Protein AF-0000000085920667 (afdb_homodimer)

Structure (mmCIF, N/CA/C/O backbone):
data_AF-0000000085920667-model_v1
#
loop_
_entity.id
_entity.type
_entity.pdbx_description
1 polymer 'hydroxymethylglutaryl-CoA lyase'
#
loop_
_atom_site.group_PDB
_atom_site.id
_atom_site.type_symbol
_atom_site.label_atom_id
_atom_site.label_alt_id
_atom_site.label_comp_id
_atom_site.label_asym_id
_atom_site.label_entity_id
_atom_site.label_seq_id
_atom_site.pdbx_PDB_ins_code
_atom_site.Cartn_x
_atom_site.Cartn_y
_atom_site.Cartn_z
_atom_site.occupancy
_atom_site.B_iso_or_equiv
_atom_site.auth_seq_id
_atom_site.auth_comp_id
_atom_site.auth_asym_id
_atom_site.auth_atom_id
_atom_site.pdbx_PDB_model_num
ATOM 1 N N . MET A 1 1 ? 26.188 7.297 61.906 1 23.31 1 MET A N 1
ATOM 2 C CA . MET A 1 1 ? 26.812 7.344 60.594 1 23.31 1 MET A CA 1
ATOM 3 C C . MET A 1 1 ? 26.078 6.457 59.594 1 23.31 1 MET A C 1
ATOM 5 O O . MET A 1 1 ? 26.141 5.23 59.688 1 23.31 1 MET A O 1
ATOM 9 N N . GLY A 1 2 ? 24.891 6.734 59.188 1 26.98 2 GLY A N 1
ATOM 10 C CA . GLY A 1 2 ? 23.703 6.074 58.656 1 26.98 2 GLY A CA 1
ATOM 11 C C . GLY A 1 2 ? 23.844 5.582 57.25 1 26.98 2 GLY A C 1
ATOM 12 O O . GLY A 1 2 ? 24.578 6.168 56.438 1 26.98 2 GLY A O 1
ATOM 13 N N . ASN A 1 3 ? 23.719 4.234 57.031 1 26.66 3 ASN A N 1
ATOM 14 C CA . ASN A 1 3 ? 23.844 3.318 55.906 1 26.66 3 ASN A CA 1
ATOM 15 C C . ASN A 1 3 ? 22.938 3.732 54.75 1 26.66 3 ASN A C 1
ATOM 17 O O . ASN A 1 3 ? 21.703 3.695 54.875 1 26.66 3 ASN A O 1
ATOM 21 N N . VAL A 1 4 ? 23.344 4.809 53.969 1 33.31 4 VAL A N 1
ATOM 22 C CA . VAL A 1 4 ? 22.719 5.297 52.75 1 33.31 4 VAL A CA 1
ATOM 23 C C . VAL A 1 4 ? 22.422 4.121 51.812 1 33.31 4 VAL A C 1
ATOM 25 O O . VAL A 1 4 ? 23.328 3.354 51.469 1 33.31 4 VAL A O 1
ATOM 28 N N . SER A 1 5 ? 21.203 3.639 51.844 1 29.56 5 SER A N 1
ATOM 29 C CA . SER A 1 5 ? 20.625 2.416 51.281 1 29.56 5 SER A CA 1
ATOM 30 C C . SER A 1 5 ? 20.953 2.277 49.812 1 29.56 5 SER A C 1
ATOM 32 O O . SER A 1 5 ? 21.219 3.273 49.125 1 29.56 5 SER A O 1
ATOM 34 N N . THR A 1 6 ? 21.234 1.063 49.312 1 29.53 6 THR A N 1
ATOM 35 C CA . THR A 1 6 ? 21.703 0.462 48.094 1 29.53 6 THR A CA 1
ATOM 36 C C . THR A 1 6 ? 20.859 0.938 46.906 1 29.53 6 THR A C 1
ATOM 38 O O . THR A 1 6 ? 21.297 0.836 45.75 1 29.53 6 THR A O 1
ATOM 41 N N . ALA A 1 7 ? 19.594 1.247 47.125 1 31.23 7 ALA A N 1
ATOM 42 C CA . ALA A 1 7 ? 18.719 1.655 46 1 31.23 7 ALA A CA 1
ATOM 43 C C . ALA A 1 7 ? 19.203 2.967 45.406 1 31.23 7 ALA A C 1
ATOM 45 O O . ALA A 1 7 ? 19.062 3.18 44.188 1 31.23 7 ALA A O 1
ATOM 46 N N . VAL A 1 8 ? 19.625 3.963 46.188 1 28.61 8 VAL A N 1
ATOM 47 C CA . VAL A 1 8 ? 20.141 5.25 45.75 1 28.61 8 VAL A CA 1
ATOM 48 C C . VAL A 1 8 ? 21.422 5.043 44.938 1 28.61 8 VAL A C 1
ATOM 50 O O . VAL A 1 8 ? 21.812 5.914 44.156 1 28.61 8 VAL A O 1
ATOM 53 N N . LYS A 1 9 ? 22.109 3.922 45.25 1 32.66 9 LYS A N 1
ATOM 54 C CA . LYS A 1 9 ? 23.359 3.682 44.531 1 32.66 9 LYS A CA 1
ATOM 55 C C . LYS A 1 9 ? 23.094 3.246 43.094 1 32.66 9 LYS A C 1
ATOM 57 O O . LYS A 1 9 ? 23.859 3.574 42.188 1 32.66 9 LYS A O 1
ATOM 62 N N . HIS A 1 10 ? 22.031 2.459 42.938 1 31.03 10 HIS A N 1
ATOM 63 C CA . HIS A 1 10 ? 21.75 1.926 41.625 1 31.03 10 HIS A CA 1
ATOM 64 C C . HIS A 1 10 ? 21.203 3.006 40.688 1 31.03 10 HIS A C 1
ATOM 66 O O . HIS A 1 10 ? 21.406 2.955 39.469 1 31.03 10 HIS A O 1
ATOM 72 N N . CYS A 1 11 ? 20.344 3.951 41.125 1 35.03 11 CYS A N 1
ATOM 73 C CA . CYS A 1 11 ? 19.828 5.062 40.344 1 35.03 11 CYS A CA 1
ATOM 74 C C . CYS A 1 11 ? 20.953 5.988 39.906 1 35.03 11 CYS A C 1
ATOM 76 O O . CYS A 1 11 ? 20.875 6.625 38.844 1 35.03 11 CYS A O 1
ATOM 78 N N . LEU A 1 12 ? 21.922 6.309 40.812 1 37.09 12 LEU A N 1
ATOM 79 C CA . LEU A 1 12 ? 23.062 7.164 40.5 1 37.09 12 LEU A CA 1
ATOM 80 C C . LEU A 1 12 ? 23.938 6.547 39.438 1 37.09 12 LEU A C 1
ATOM 82 O O . LEU A 1 12 ? 24.516 7.266 38.625 1 37.09 12 LEU A O 1
ATOM 86 N N . ASN A 1 13 ? 24.078 5.121 39.469 1 36 13 ASN A N 1
ATOM 87 C CA . ASN A 1 13 ? 24.906 4.414 38.5 1 36 13 ASN A CA 1
ATOM 88 C C . ASN A 1 13 ? 24.281 4.441 37.125 1 36 13 ASN A C 1
ATOM 90 O O . ASN A 1 13 ? 24.984 4.273 36.125 1 36 13 ASN A O 1
ATOM 94 N N . TYR A 1 14 ? 23.031 4.492 37.031 1 37.66 14 TYR A N 1
ATOM 95 C CA . TYR A 1 14 ? 22.438 4.555 35.719 1 37.66 14 TYR A CA 1
ATOM 96 C C . TYR A 1 14 ? 22.688 5.91 35.062 1 37.66 14 TYR A C 1
ATOM 98 O O . TYR A 1 14 ? 23.047 5.988 33.875 1 37.66 14 TYR A O 1
ATOM 106 N N . GLU A 1 15 ? 22.594 7.047 35.719 1 40.5 15 GLU A N 1
ATOM 107 C CA . GLU A 1 15 ? 22.891 8.375 35.219 1 40.5 15 GLU A CA 1
ATOM 108 C C . GLU A 1 15 ? 24.391 8.523 34.906 1 40.5 15 GLU A C 1
ATOM 110 O O . GLU A 1 15 ? 24.781 9.109 33.906 1 40.5 15 GLU A O 1
ATOM 115 N N . THR A 1 16 ? 25.25 8.109 35.812 1 40.53 16 THR A N 1
ATOM 116 C CA . THR A 1 16 ? 26.703 8.102 35.562 1 40.53 16 THR A CA 1
ATOM 117 C C . THR A 1 16 ? 27.062 7.137 34.438 1 40.53 16 THR A C 1
ATOM 119 O O . THR A 1 16 ? 27.953 7.414 33.656 1 40.53 16 THR A O 1
ATOM 122 N N . PHE A 1 17 ? 26.391 5.977 34.375 1 39.72 17 PHE A N 1
ATOM 123 C CA . PHE A 1 17 ? 26.609 5.082 33.219 1 39.72 17 PHE A CA 1
ATOM 124 C C . PHE A 1 17 ? 26.172 5.742 31.938 1 39.72 17 PHE A C 1
ATOM 126 O O . PHE A 1 17 ? 26.891 5.695 30.938 1 39.72 17 PHE A O 1
ATOM 133 N N . LEU A 1 18 ? 25.125 6.434 31.844 1 45.25 18 LEU A N 1
ATOM 134 C CA . LEU A 1 18 ? 24.734 7.152 30.641 1 45.25 18 LEU A CA 1
ATOM 135 C C . LEU A 1 18 ? 25.672 8.328 30.375 1 45.25 18 LEU A C 1
ATOM 137 O O . LEU A 1 18 ? 25.891 8.711 29.219 1 45.25 18 LEU A O 1
ATOM 141 N N . ARG A 1 19 ? 26.188 9.078 31.297 1 45.56 19 ARG A N 1
ATOM 142 C CA . ARG A 1 19 ? 27.219 10.094 31.156 1 45.56 19 ARG A CA 1
ATOM 143 C C . ARG A 1 19 ? 28.531 9.477 30.656 1 45.56 19 ARG A C 1
ATOM 145 O O . ARG A 1 19 ? 29.234 10.07 29.828 1 45.56 19 ARG A O 1
ATOM 152 N N . ASP A 1 20 ? 29.062 8.305 31.234 1 45.78 20 ASP A N 1
ATOM 153 C CA . ASP A 1 20 ? 30.328 7.676 30.859 1 45.78 20 ASP A CA 1
ATOM 154 C C . ASP A 1 20 ? 30.188 6.887 29.562 1 45.78 20 ASP A C 1
ATOM 156 O O . ASP A 1 20 ? 31.188 6.582 28.906 1 45.78 20 ASP A O 1
ATOM 160 N N . TYR A 1 21 ? 29.031 6.289 29.281 1 39.69 21 TYR A N 1
ATOM 161 C CA . TYR A 1 21 ? 28.812 5.582 28.016 1 39.69 21 TYR A CA 1
ATOM 162 C C . TYR A 1 21 ? 27.641 6.164 27.25 1 39.69 21 TYR A C 1
ATOM 164 O O . TYR A 1 21 ? 26.562 5.555 27.188 1 39.69 21 TYR A O 1
ATOM 172 N N . PRO A 1 22 ? 27.812 7.438 26.891 1 41.84 22 PRO A N 1
ATOM 173 C CA . PRO A 1 22 ? 26.719 8.172 26.234 1 41.84 22 PRO A CA 1
ATOM 174 C C . PRO A 1 22 ? 26.188 7.457 24.984 1 41.84 22 PRO A C 1
ATOM 176 O O . PRO A 1 22 ? 25.094 7.766 24.516 1 41.84 22 PRO A O 1
ATOM 179 N N . TRP A 1 23 ? 27.109 6.613 24.609 1 40.72 23 TRP A N 1
ATOM 180 C CA . TRP A 1 23 ? 26.734 5.867 23.406 1 40.72 23 TRP A CA 1
ATOM 181 C C . TRP A 1 23 ? 25.766 4.742 23.75 1 40.72 23 TRP A C 1
ATOM 183 O O . TRP A 1 23 ? 25.219 4.09 22.859 1 40.72 23 TRP A O 1
ATOM 193 N N . PHE A 1 24 ? 25.562 4.383 24.984 1 44.12 24 PHE A N 1
ATOM 194 C CA . PHE A 1 24 ? 24.797 3.219 25.406 1 44.12 24 PHE A CA 1
ATOM 195 C C . PHE A 1 24 ? 23.312 3.404 25.078 1 44.12 24 PHE A C 1
ATOM 197 O O . PHE A 1 24 ? 22.656 2.48 24.609 1 44.12 24 PHE A O 1
ATOM 204 N N . PRO A 1 25 ? 22.828 4.527 25.297 1 42.41 25 PRO A N 1
ATOM 205 C CA . PRO A 1 25 ? 21.438 4.617 24.828 1 42.41 25 PRO A CA 1
ATOM 206 C C . PRO A 1 25 ? 21.312 4.328 23.344 1 42.41 25 PRO A C 1
ATOM 208 O O . PRO A 1 25 ? 20.312 3.73 22.906 1 42.41 25 PRO A O 1
ATOM 211 N N . ARG A 1 26 ? 22.234 4.797 22.609 1 41.94 26 ARG A N 1
ATOM 212 C CA . ARG A 1 26 ? 22.281 4.438 21.203 1 41.94 26 ARG A CA 1
ATOM 213 C C . ARG A 1 26 ? 22.391 2.926 21.031 1 41.94 26 ARG A C 1
ATOM 215 O O . ARG A 1 26 ? 21.734 2.348 20.156 1 41.94 26 ARG A O 1
ATOM 222 N N . LEU A 1 27 ? 23.188 2.348 21.766 1 41.34 27 LEU A N 1
ATOM 223 C CA . LEU A 1 27 ? 23.344 0.899 21.703 1 41.34 27 LEU A CA 1
ATOM 224 C C . LEU A 1 27 ? 22.062 0.197 22.141 1 41.34 27 LEU A C 1
ATOM 226 O O . LEU A 1 27 ? 21.641 -0.786 21.531 1 41.34 27 LEU A O 1
ATOM 230 N N . LEU A 1 28 ? 21.5 0.63 23.203 1 42.16 28 LEU A N 1
ATOM 231 C CA . LEU A 1 28 ? 20.234 0.051 23.625 1 42.16 28 LEU A CA 1
ATOM 232 C C . LEU A 1 28 ? 19.141 0.325 22.594 1 42.16 28 LEU A C 1
ATOM 234 O O . LEU A 1 28 ? 18.281 -0.525 22.344 1 42.16 28 LEU A O 1
ATOM 238 N N . TRP A 1 29 ? 19.109 1.577 22.141 1 39 29 TRP A N 1
ATOM 239 C CA . TRP A 1 29 ? 18.219 1.896 21.016 1 39 29 TRP A CA 1
ATOM 240 C C . TRP A 1 29 ? 18.547 1.023 19.812 1 39 29 TRP A C 1
ATOM 242 O O . TRP A 1 29 ? 17.641 0.538 19.125 1 39 29 TRP A O 1
ATOM 252 N N . GLU A 1 30 ? 19.75 0.878 19.516 1 41.97 30 GLU A N 1
ATOM 253 C CA . GLU A 1 30 ? 20.156 -0.061 18.484 1 41.97 30 GLU A CA 1
ATOM 254 C C . GLU A 1 30 ? 19.672 -1.474 18.781 1 41.97 30 GLU A C 1
ATOM 256 O O . GLU A 1 30 ? 19.25 -2.203 17.891 1 41.97 30 GLU A O 1
ATOM 261 N N . GLU A 1 31 ? 19.812 -1.823 19.969 1 40.16 31 GLU A N 1
ATOM 262 C CA . GLU A 1 31 ? 19.297 -3.127 20.375 1 40.16 31 GLU A CA 1
ATOM 263 C C . GLU A 1 31 ? 17.766 -3.148 20.328 1 40.16 31 GLU A C 1
ATOM 265 O O . GLU A 1 31 ? 17.156 -4.148 19.938 1 40.16 31 GLU A O 1
ATOM 270 N N . LYS A 1 32 ? 17.156 -2.111 20.781 1 38.75 32 LYS A N 1
ATOM 271 C CA . LYS A 1 32 ? 15.703 -2.008 20.734 1 38.75 32 LYS A CA 1
ATOM 272 C C . LYS A 1 32 ? 15.219 -1.739 19.312 1 38.75 32 LYS A C 1
ATOM 274 O O . LYS A 1 32 ? 14.133 -2.184 18.922 1 38.75 32 LYS A O 1
ATOM 279 N N . CYS A 1 33 ? 15.688 -0.688 18.578 1 41.44 33 CYS A N 1
ATOM 280 C CA . CYS A 1 33 ? 15.43 -0.565 17.156 1 41.44 33 CYS A CA 1
ATOM 281 C C . CYS A 1 33 ? 15.742 -1.867 16.422 1 41.44 33 CYS A C 1
ATOM 283 O O . CYS A 1 33 ? 15.5 -1.988 15.227 1 41.44 33 CYS A O 1
ATOM 285 N N . SER A 1 34 ? 16.578 -2.629 16.891 1 42.53 34 SER A N 1
ATOM 286 C CA . SER A 1 34 ? 16.891 -3.979 16.422 1 42.53 34 SER A CA 1
ATOM 287 C C . SER A 1 34 ? 15.625 -4.824 16.312 1 42.53 34 SER A C 1
ATOM 289 O O . SER A 1 34 ? 15.672 -5.973 15.867 1 42.53 34 SER A O 1
ATOM 291 N N . GLU A 1 35 ? 14.586 -4.336 16.844 1 51.25 35 GLU A N 1
ATOM 292 C CA . GLU A 1 35 ? 13.484 -5.289 16.984 1 51.25 35 GLU A CA 1
ATOM 293 C C . GLU A 1 35 ? 12.617 -5.336 15.734 1 51.25 35 GLU A C 1
ATOM 295 O O . GLU A 1 35 ? 11.461 -5.754 15.789 1 51.25 35 GLU A O 1
ATOM 300 N N . LEU A 1 36 ? 13.031 -4.535 14.719 1 58.34 36 LEU A N 1
ATOM 301 C CA . LEU A 1 36 ? 12.211 -4.867 13.562 1 58.34 36 LEU A CA 1
ATOM 302 C C . LEU A 1 36 ? 12.352 -6.34 13.188 1 58.34 36 LEU A C 1
ATOM 304 O O . LEU A 1 36 ? 13.43 -6.918 13.352 1 58.34 36 LEU A O 1
ATOM 308 N N . PRO A 1 37 ? 11.195 -6.852 13.008 1 66 37 PRO A N 1
ATOM 309 C CA . PRO A 1 37 ? 11.258 -8.266 12.633 1 66 37 PRO A CA 1
ATOM 310 C C . PRO A 1 37 ? 12.273 -8.539 11.523 1 66 37 PRO A C 1
ATOM 312 O O . PRO A 1 37 ? 12.539 -7.664 10.703 1 66 37 PRO A O 1
ATOM 315 N N . LYS A 1 38 ? 12.938 -9.547 11.719 1 81.44 38 LYS A N 1
ATOM 316 C CA . LYS A 1 38 ? 13.891 -9.977 10.703 1 81.44 38 LYS A CA 1
ATOM 317 C C . LYS A 1 38 ? 13.203 -10.242 9.367 1 81.44 38 LYS A C 1
ATOM 319 O O . LYS A 1 38 ? 12.164 -10.906 9.328 1 81.44 38 LYS A O 1
ATOM 324 N N . LEU A 1 39 ? 13.57 -9.578 8.336 1 92.44 39 LEU A N 1
ATOM 325 C CA . LEU A 1 39 ? 13.07 -9.734 6.973 1 92.44 39 LEU A CA 1
ATOM 326 C C . LEU A 1 39 ? 13.906 -10.766 6.211 1 92.44 39 LEU A C 1
ATOM 328 O O . LEU A 1 39 ? 15.086 -10.953 6.512 1 92.44 39 LEU A O 1
ATOM 332 N N . PRO A 1 40 ? 13.281 -11.539 5.293 1 95.75 40 PRO A N 1
ATOM 333 C CA . PRO A 1 40 ? 14.062 -12.445 4.457 1 95.75 40 PRO A CA 1
ATOM 334 C C . PRO A 1 40 ? 15.117 -11.719 3.621 1 95.75 40 PRO A C 1
ATOM 336 O O . PRO A 1 40 ? 14.898 -10.578 3.201 1 95.75 40 PRO A O 1
ATOM 339 N N . ASN A 1 41 ? 16.219 -12.43 3.371 1 94.69 41 ASN A N 1
ATOM 340 C CA . ASN A 1 41 ? 17.266 -11.867 2.535 1 94.69 41 ASN A CA 1
ATOM 341 C C . ASN A 1 41 ? 16.891 -11.891 1.058 1 94.69 41 ASN A C 1
ATOM 343 O O . ASN A 1 41 ? 17.344 -11.055 0.279 1 94.69 41 ASN A O 1
ATOM 347 N N . CYS A 1 42 ? 16.094 -12.914 0.76 1 97.62 42 CYS A N 1
ATOM 348 C CA . CYS A 1 42 ? 15.656 -13.102 -0.617 1 97.62 42 CYS A CA 1
ATOM 349 C C . CYS A 1 42 ? 14.172 -13.422 -0.672 1 97.62 42 CYS A C 1
ATOM 351 O O . CYS A 1 42 ? 13.648 -14.133 0.192 1 97.62 42 CYS A O 1
ATOM 353 N N . VAL A 1 43 ? 13.516 -12.875 -1.639 1 98.69 43 VAL A N 1
ATOM 354 C CA . VAL A 1 43 ? 12.102 -13.164 -1.858 1 98.69 43 VAL A CA 1
ATOM 355 C C . VAL A 1 43 ? 11.891 -13.664 -3.287 1 98.69 43 VAL A C 1
ATOM 357 O O . VAL A 1 43 ? 12.383 -13.055 -4.242 1 98.69 43 VAL A O 1
ATOM 360 N N . LYS A 1 44 ? 11.25 -14.797 -3.414 1 98.81 44 LYS A N 1
ATOM 361 C CA . LYS A 1 44 ? 10.859 -15.352 -4.707 1 98.81 44 LYS A CA 1
ATOM 362 C C . LYS A 1 44 ? 9.531 -14.766 -5.18 1 98.81 44 LYS A C 1
ATOM 364 O O . LYS A 1 44 ? 8.531 -14.844 -4.473 1 98.81 44 LYS A O 1
ATOM 369 N N . ILE A 1 45 ? 9.562 -14.219 -6.367 1 98.81 45 ILE A N 1
ATOM 370 C CA . ILE A 1 45 ? 8.344 -13.68 -6.957 1 98.81 45 ILE A CA 1
ATOM 371 C C . ILE A 1 45 ? 7.738 -14.695 -7.918 1 98.81 45 ILE A C 1
ATOM 373 O O . ILE A 1 45 ? 8.43 -15.211 -8.805 1 98.81 45 ILE A O 1
ATOM 377 N N . VAL A 1 46 ? 6.508 -15.031 -7.684 1 98.94 46 VAL A N 1
ATOM 378 C CA . VAL A 1 46 ? 5.738 -15.852 -8.617 1 98.94 46 VAL A CA 1
ATOM 379 C C . VAL A 1 46 ? 4.824 -14.953 -9.453 1 98.94 46 VAL A C 1
ATOM 381 O O . VAL A 1 46 ? 3.875 -14.367 -8.93 1 98.94 46 VAL A O 1
ATOM 384 N N . GLU A 1 47 ? 5.145 -14.852 -10.727 1 98.88 47 GLU A N 1
ATOM 385 C CA . GLU A 1 47 ? 4.359 -14.023 -11.641 1 98.88 47 GLU A CA 1
ATOM 386 C C . GLU A 1 47 ? 3.121 -14.766 -12.133 1 98.88 47 GLU A C 1
ATOM 388 O O . GLU A 1 47 ? 3.232 -15.805 -12.789 1 98.88 47 GLU A O 1
ATOM 393 N N . VAL A 1 48 ? 1.957 -14.164 -11.852 1 98.69 48 VAL A N 1
ATOM 394 C CA . VAL A 1 48 ? 0.735 -14.891 -12.18 1 98.69 48 VAL A CA 1
ATOM 395 C C . VAL A 1 48 ? -0.049 -14.133 -13.242 1 98.69 48 VAL A C 1
ATOM 397 O O . VAL A 1 48 ? -1.153 -14.539 -13.617 1 98.69 48 VAL A O 1
ATOM 400 N N . GLY A 1 49 ? 0.476 -13.102 -13.82 1 98.12 49 GLY A N 1
ATOM 401 C CA . GLY A 1 49 ? -0.185 -12.234 -14.773 1 98.12 49 GLY A CA 1
ATOM 402 C C . GLY A 1 49 ? -0.751 -12.977 -15.969 1 98.12 49 GLY A C 1
ATOM 403 O O . GLY A 1 49 ? -1.938 -12.852 -16.281 1 98.12 49 GLY A O 1
ATOM 404 N N . PRO A 1 50 ? 0.032 -13.812 -16.625 1 98.56 50 PRO A N 1
ATOM 405 C CA . PRO A 1 50 ? -0.445 -14.484 -17.828 1 98.56 50 PRO A CA 1
ATOM 406 C C . PRO A 1 50 ? -1.629 -15.414 -17.562 1 98.56 50 PRO A C 1
ATOM 408 O O . PRO A 1 50 ? -2.533 -15.516 -18.391 1 98.56 50 PRO A O 1
ATOM 411 N N . ARG A 1 51 ? -1.618 -16.016 -16.453 1 97.56 51 ARG A N 1
ATOM 412 C CA . ARG A 1 51 ? -2.713 -16.922 -16.141 1 97.56 51 ARG A CA 1
ATOM 413 C C . ARG A 1 51 ? -3.803 -16.219 -15.344 1 97.56 51 ARG A C 1
ATOM 415 O O . ARG A 1 51 ? -4.875 -15.922 -15.875 1 97.56 51 ARG A O 1
ATOM 422 N N . ASP A 1 52 ? -3.535 -15.836 -14.125 1 95.75 52 ASP A N 1
ATOM 423 C CA . ASP A 1 52 ? -4.508 -15.25 -13.211 1 95.75 52 ASP A CA 1
ATOM 424 C C . ASP A 1 52 ? -4.883 -13.836 -13.648 1 95.75 52 ASP A C 1
ATOM 426 O O . ASP A 1 52 ? -6.059 -13.461 -13.625 1 95.75 52 ASP A O 1
ATOM 430 N N . GLY A 1 53 ? -3.912 -13.086 -14.023 1 96.25 53 GLY A N 1
ATOM 431 C CA . GLY A 1 53 ? -4.133 -11.703 -14.422 1 96.25 53 GLY A CA 1
ATOM 432 C C . GLY A 1 53 ? -5.008 -11.578 -15.656 1 96.25 53 GLY A C 1
ATOM 433 O O . GLY A 1 53 ? -5.867 -10.695 -15.719 1 96.25 53 GLY A O 1
ATOM 434 N N . LEU A 1 54 ? -4.809 -12.422 -16.609 1 96.12 54 LEU A N 1
ATOM 435 C CA . LEU A 1 54 ? -5.516 -12.305 -17.891 1 96.12 54 LEU A CA 1
ATOM 436 C C . LEU A 1 54 ? -6.836 -13.07 -17.844 1 96.12 54 LEU A C 1
ATOM 438 O O . LEU A 1 54 ? -7.68 -12.898 -18.719 1 96.12 54 LEU A O 1
ATOM 442 N N . GLN A 1 55 ? -7.062 -13.82 -16.828 1 92.25 55 GLN A N 1
ATOM 443 C CA . GLN A 1 55 ? -8.188 -14.75 -16.766 1 92.25 55 GLN A CA 1
ATOM 444 C C . GLN A 1 55 ? -9.516 -14.016 -16.875 1 92.25 55 GLN A C 1
ATOM 446 O O . GLN A 1 55 ? -10.438 -14.484 -17.562 1 92.25 55 GLN A O 1
ATOM 451 N N . ASN A 1 56 ? -9.609 -12.859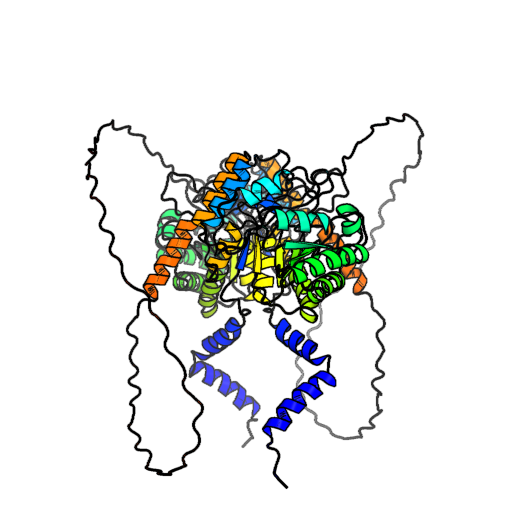 -16.281 1 84.81 56 ASN A N 1
ATOM 452 C CA . ASN A 1 56 ? -10.898 -12.188 -16.172 1 84.81 56 ASN A CA 1
ATOM 453 C C . ASN A 1 56 ? -11.016 -11.031 -17.172 1 84.81 56 ASN A C 1
ATOM 455 O O . ASN A 1 56 ? -11.922 -10.203 -17.062 1 84.81 56 ASN A O 1
ATOM 459 N N . GLU A 1 57 ? -10.117 -11.008 -18.094 1 89.06 57 GLU A N 1
ATOM 460 C CA . GLU A 1 57 ? -10.25 -9.992 -19.141 1 89.06 57 GLU A CA 1
ATOM 461 C C . GLU A 1 57 ? -11.5 -10.227 -19.984 1 89.06 57 GLU A C 1
ATOM 463 O O . GLU A 1 57 ? -11.828 -11.359 -20.328 1 89.06 57 GLU A O 1
ATOM 468 N N . LYS A 1 58 ? -12.195 -9.195 -20.281 1 84.38 58 LYS A N 1
ATOM 469 C CA . LYS A 1 58 ? -13.461 -9.289 -20.984 1 84.38 58 LYS A CA 1
ATOM 470 C C . LYS A 1 58 ? -13.25 -9.734 -22.438 1 84.38 58 LYS A C 1
ATOM 472 O O . LYS A 1 58 ? -13.984 -10.586 -22.938 1 84.38 58 LYS A O 1
ATOM 477 N N . GLU A 1 59 ? -12.312 -9.102 -23.078 1 91.31 59 GLU A N 1
ATOM 478 C CA . GLU A 1 59 ? -12.008 -9.484 -24.453 1 91.31 59 GLU A CA 1
ATOM 479 C C . GLU A 1 59 ? -10.977 -10.602 -24.5 1 91.31 59 GLU A C 1
ATOM 481 O O . GLU A 1 59 ? -10.055 -10.641 -23.672 1 91.31 59 GLU A O 1
ATOM 486 N N . ILE A 1 60 ? -11.148 -11.508 -25.453 1 95.56 60 ILE A N 1
ATOM 487 C CA . ILE A 1 60 ? -10.172 -12.578 -25.625 1 95.56 60 ILE A CA 1
ATOM 488 C C . ILE A 1 60 ? -8.836 -12 -26.078 1 95.56 60 ILE A C 1
ATOM 490 O O . ILE A 1 60 ? -8.766 -11.312 -27.109 1 95.56 60 ILE A O 1
ATOM 494 N N . VAL A 1 61 ? -7.863 -12.211 -25.328 1 97.56 61 VAL A N 1
ATOM 495 C CA . VAL A 1 61 ? -6.508 -11.789 -25.672 1 97.56 61 VAL A CA 1
ATOM 496 C C . VAL A 1 61 ? -5.906 -12.758 -26.688 1 97.56 61 VAL A C 1
ATOM 498 O O . VAL A 1 61 ? -5.926 -13.977 -26.484 1 97.56 61 VAL A O 1
ATOM 501 N N . PRO A 1 62 ? -5.375 -12.266 -27.797 1 98.12 62 PRO A N 1
ATOM 502 C CA . PRO A 1 62 ? -4.793 -13.156 -28.797 1 98.12 62 PRO A CA 1
ATOM 503 C C . PRO A 1 62 ? -3.666 -14.023 -28.25 1 98.12 62 PRO A C 1
ATOM 505 O O . PRO A 1 62 ? -2.879 -13.562 -27.422 1 98.12 62 PRO A O 1
ATOM 508 N N . THR A 1 63 ? -3.598 -15.258 -28.75 1 98.44 63 THR A N 1
ATOM 509 C CA . THR A 1 63 ? -2.604 -16.234 -28.328 1 98.44 63 THR A CA 1
ATOM 510 C C . THR A 1 63 ? -1.194 -15.664 -28.438 1 98.44 63 THR A C 1
ATOM 512 O O . THR A 1 63 ? -0.384 -15.812 -27.516 1 98.44 63 THR A O 1
ATOM 515 N N . GLU A 1 64 ? -0.936 -14.938 -29.5 1 98.56 64 GLU A N 1
ATOM 516 C CA . GLU A 1 64 ? 0.394 -14.391 -29.75 1 98.56 64 GLU A CA 1
ATOM 517 C C . GLU A 1 64 ? 0.762 -13.328 -28.703 1 98.56 64 GLU A C 1
ATOM 519 O O . GLU A 1 64 ? 1.932 -13.188 -28.344 1 98.56 64 GLU A O 1
ATOM 524 N N . VAL A 1 65 ? -0.22 -12.594 -28.266 1 98.69 65 VAL A N 1
ATOM 525 C CA . VAL A 1 65 ? -0.001 -11.578 -27.25 1 98.69 65 VAL A CA 1
ATOM 526 C C . VAL A 1 65 ? 0.351 -12.234 -25.922 1 98.69 65 VAL A C 1
ATOM 528 O O . VAL A 1 65 ? 1.267 -11.789 -25.219 1 98.69 65 VAL A O 1
ATOM 531 N N . LYS A 1 66 ? -0.351 -13.289 -25.609 1 98.69 66 LYS A N 1
ATOM 532 C CA . LYS A 1 66 ? -0.058 -14.031 -24.375 1 98.69 66 LYS A CA 1
ATOM 533 C C . LYS A 1 66 ? 1.354 -14.609 -24.406 1 98.69 66 LYS A C 1
ATOM 535 O O . LYS A 1 66 ? 2.096 -14.508 -23.438 1 98.69 66 LYS A O 1
ATOM 540 N N . ILE A 1 67 ? 1.706 -15.219 -25.516 1 98.81 67 ILE A N 1
ATOM 541 C CA . ILE A 1 67 ? 3.023 -15.828 -25.688 1 98.81 67 ILE A CA 1
ATOM 542 C C . ILE A 1 67 ? 4.102 -14.75 -25.547 1 98.81 67 ILE A C 1
ATOM 544 O O . ILE A 1 67 ? 5.086 -14.938 -24.828 1 98.81 67 ILE A O 1
ATOM 548 N N . GLN A 1 68 ? 3.871 -13.617 -26.188 1 98.81 68 GLN A N 1
ATOM 549 C CA . GLN A 1 68 ? 4.844 -12.531 -26.141 1 98.81 68 GLN A CA 1
ATOM 550 C C . GLN A 1 68 ? 5 -11.992 -24.719 1 98.81 68 GLN A C 1
ATOM 552 O O . GLN A 1 68 ? 6.109 -11.68 -24.297 1 98.81 68 GLN A O 1
ATOM 557 N N . LEU A 1 69 ? 3.904 -11.875 -24 1 98.81 69 LEU A N 1
ATOM 558 C CA . LEU A 1 69 ? 3.961 -11.438 -22.609 1 98.81 69 LEU A CA 1
ATOM 559 C C . LEU A 1 69 ? 4.836 -12.367 -21.781 1 98.81 69 LEU A C 1
ATOM 561 O O . LEU A 1 69 ? 5.723 -11.906 -21.062 1 98.81 69 LEU A O 1
ATOM 565 N N . ILE A 1 70 ? 4.629 -13.648 -21.922 1 98.88 70 ILE A N 1
ATOM 566 C CA . ILE A 1 70 ? 5.371 -14.641 -21.141 1 98.88 70 ILE A CA 1
ATOM 567 C C . ILE A 1 70 ? 6.844 -14.602 -21.531 1 98.88 70 ILE A C 1
ATOM 569 O O . ILE A 1 70 ? 7.727 -14.68 -20.672 1 98.88 70 ILE A O 1
ATOM 573 N N . ASP A 1 71 ? 7.074 -14.453 -22.812 1 98.88 71 ASP A N 1
ATOM 574 C CA . ASP A 1 71 ? 8.453 -14.383 -23.297 1 98.88 71 ASP A CA 1
ATOM 575 C C . ASP A 1 71 ? 9.156 -13.148 -22.734 1 98.88 71 ASP A C 1
ATOM 577 O O . ASP A 1 71 ? 10.328 -13.219 -22.344 1 98.88 71 ASP A O 1
ATOM 581 N N . MET A 1 72 ? 8.477 -12.031 -22.734 1 98.75 72 MET A N 1
ATOM 582 C CA . MET A 1 72 ? 9.055 -10.812 -22.172 1 98.75 72 MET A CA 1
ATOM 583 C C . MET A 1 72 ? 9.328 -10.977 -20.688 1 98.75 72 MET A C 1
ATOM 585 O O . MET A 1 72 ? 10.406 -10.617 -20.203 1 98.75 72 MET A O 1
ATOM 589 N N . LEU A 1 73 ? 8.422 -11.555 -19.984 1 98.88 73 LEU A N 1
ATOM 590 C CA . LEU A 1 73 ? 8.578 -11.781 -18.562 1 98.88 73 LEU A CA 1
ATOM 591 C C . LEU A 1 73 ? 9.727 -12.75 -18.281 1 98.88 73 LEU A C 1
ATOM 593 O O . LEU A 1 73 ? 10.414 -12.633 -17.266 1 98.88 73 LEU A O 1
ATOM 597 N N . SER A 1 74 ? 9.961 -13.656 -19.188 1 98.81 74 SER A N 1
ATOM 598 C CA . SER A 1 74 ? 11.031 -14.648 -19.031 1 98.81 74 SER A CA 1
ATOM 599 C C . SER A 1 74 ? 12.398 -13.992 -19.125 1 98.81 74 SER A C 1
ATOM 601 O O . SER A 1 74 ? 13.414 -14.602 -18.766 1 98.81 74 SER A O 1
ATOM 603 N N . GLN A 1 75 ? 12.445 -12.766 -19.531 1 98.31 75 GLN A N 1
ATOM 604 C CA . GLN A 1 75 ? 13.711 -12.055 -19.656 1 98.31 75 GLN A CA 1
ATOM 605 C C . GLN A 1 75 ? 13.953 -11.125 -18.469 1 98.31 75 GLN A C 1
ATOM 607 O O . GLN A 1 75 ? 14.93 -10.375 -18.453 1 98.31 75 GLN A O 1
ATOM 612 N N . THR A 1 76 ? 13.125 -11.188 -17.469 1 98.38 76 THR A N 1
ATOM 613 C CA . THR A 1 76 ? 13.164 -10.195 -16.406 1 98.38 76 THR A CA 1
ATOM 614 C C . THR A 1 76 ? 13.961 -10.719 -15.219 1 98.38 76 THR A C 1
ATOM 616 O O . THR A 1 76 ? 14.336 -9.945 -14.328 1 98.38 76 THR A O 1
ATOM 619 N N . GLY A 1 77 ? 14.203 -11.977 -15.078 1 98.38 77 GLY A N 1
ATOM 620 C CA . GLY A 1 77 ? 14.836 -12.594 -13.922 1 98.38 77 GLY A CA 1
ATOM 621 C C . GLY A 1 77 ? 13.852 -13.312 -13.016 1 98.38 77 GLY A C 1
ATOM 622 O O . GLY A 1 77 ? 14.25 -13.93 -12.023 1 98.38 77 GLY A O 1
ATOM 623 N N . LEU A 1 78 ? 12.586 -13.328 -13.391 1 98.81 78 LEU A N 1
ATOM 624 C CA . LEU A 1 78 ? 11.57 -14.07 -12.648 1 98.81 78 LEU A CA 1
ATOM 625 C C . LEU A 1 78 ? 11.875 -15.562 -12.641 1 98.81 78 LEU A C 1
ATOM 627 O O . LEU A 1 78 ? 12.164 -16.141 -13.688 1 98.81 78 LEU A O 1
ATOM 631 N N . PRO A 1 79 ? 11.797 -16.156 -11.508 1 98.69 79 PRO A N 1
ATOM 632 C CA . PRO A 1 79 ? 12.086 -17.578 -11.453 1 98.69 79 PRO A CA 1
ATOM 633 C C . PRO A 1 79 ? 10.867 -18.438 -11.781 1 98.69 79 PRO A C 1
ATOM 635 O O . PRO A 1 79 ? 11 -19.625 -12.094 1 98.69 79 PRO A O 1
ATOM 638 N N . VAL A 1 80 ? 9.68 -17.906 -11.633 1 98.88 80 VAL A N 1
ATOM 639 C CA . VAL A 1 80 ? 8.438 -18.641 -11.859 1 98.88 80 VAL A CA 1
ATOM 640 C C . VAL A 1 80 ? 7.43 -17.75 -12.578 1 98.88 80 VAL A C 1
ATOM 642 O O . VAL A 1 80 ? 7.184 -16.609 -12.164 1 98.88 80 VAL A O 1
ATOM 645 N N . ILE A 1 81 ? 6.852 -18.219 -13.648 1 98.88 81 ILE A N 1
ATOM 646 C CA . ILE A 1 81 ? 5.793 -17.562 -14.398 1 98.88 81 ILE A CA 1
ATOM 647 C C . ILE A 1 81 ? 4.641 -18.531 -14.641 1 98.88 81 ILE A C 1
ATOM 649 O O . ILE A 1 81 ? 4.777 -19.484 -15.414 1 98.88 81 ILE A O 1
ATOM 653 N N . GLU A 1 82 ? 3.562 -18.344 -13.93 1 98.81 82 GLU A N 1
ATOM 654 C CA . GLU A 1 82 ? 2.389 -19.172 -14.195 1 98.81 82 GLU A CA 1
ATOM 655 C C . GLU A 1 82 ? 1.789 -18.859 -15.562 1 98.81 82 GLU A C 1
ATOM 657 O O . GLU A 1 82 ? 1.194 -17.797 -15.766 1 98.81 82 GLU A O 1
ATOM 662 N N . ALA A 1 83 ? 1.838 -19.812 -16.406 1 98.62 83 ALA A N 1
ATOM 663 C CA . ALA A 1 83 ? 1.715 -19.531 -17.844 1 98.62 83 ALA A CA 1
ATOM 664 C C . ALA A 1 83 ? 0.252 -19.531 -18.281 1 98.62 83 ALA A C 1
ATOM 666 O O . ALA A 1 83 ? -0.157 -18.703 -19.094 1 98.62 83 ALA A O 1
ATOM 667 N N . THR A 1 84 ? -0.464 -20.438 -17.812 1 98.31 84 THR A N 1
ATOM 668 C CA . THR A 1 84 ? -1.836 -20.609 -18.281 1 98.31 84 THR A CA 1
ATOM 669 C C . THR A 1 84 ? -2.588 -21.594 -17.391 1 98.31 84 THR A C 1
ATOM 671 O O . THR A 1 84 ? -2.137 -21.906 -16.281 1 98.31 84 THR A O 1
ATOM 674 N N . SER A 1 85 ? -3.832 -21.953 -17.797 1 97.38 85 SER A N 1
ATOM 675 C CA . SER A 1 85 ? -4.684 -22.859 -17.031 1 97.38 85 SER A CA 1
ATOM 676 C C . SER A 1 85 ? -5.355 -23.891 -17.938 1 97.38 85 SER A C 1
ATOM 678 O O . SER A 1 85 ? -5.953 -23.531 -18.953 1 97.38 85 SER A O 1
ATOM 680 N N . PHE A 1 86 ? -5.242 -25.156 -17.562 1 96.81 86 PHE A N 1
ATOM 681 C CA . PHE A 1 86 ? -5.875 -26.25 -18.297 1 96.81 86 PHE A CA 1
ATOM 682 C C . PHE A 1 86 ? -7.254 -26.562 -17.734 1 96.81 86 PHE A C 1
ATOM 684 O O . PHE A 1 86 ? -7.527 -27.688 -17.328 1 96.81 86 PHE A O 1
ATOM 691 N N . VAL A 1 87 ? -7.98 -25.469 -17.641 1 90.56 87 VAL A N 1
ATOM 692 C CA . VAL A 1 87 ? -9.383 -25.531 -17.266 1 90.56 87 VAL A CA 1
ATOM 693 C C . VAL A 1 87 ? -10.25 -25.641 -18.516 1 90.56 87 VAL A C 1
ATOM 695 O O . VAL A 1 87 ? -9.797 -25.344 -19.625 1 90.56 87 VAL A O 1
ATOM 698 N N . SER A 1 88 ? -11.414 -26.141 -18.312 1 88 88 SER A N 1
ATOM 699 C CA . SER A 1 88 ? -12.32 -26.266 -19.453 1 88 88 SER A CA 1
ATOM 700 C C . SER A 1 88 ? -12.602 -24.906 -20.094 1 88 88 SER A C 1
ATOM 702 O O . SER A 1 88 ? -12.828 -23.922 -19.375 1 88 88 SER A O 1
ATOM 704 N N . SER A 1 89 ? -12.578 -24.859 -21.391 1 88.94 89 SER A N 1
ATOM 705 C CA . SER A 1 89 ? -12.82 -23.625 -22.141 1 88.94 89 SER A CA 1
ATOM 706 C C . SER A 1 89 ? -14.25 -23.141 -21.953 1 88.94 89 SER A C 1
ATOM 708 O O . SER A 1 89 ? -14.547 -21.969 -22.156 1 88.94 89 SER A O 1
ATOM 710 N N . LYS A 1 90 ? -15.109 -24.047 -21.641 1 85.56 90 LYS A N 1
ATOM 711 C CA . LYS A 1 90 ? -16.5 -23.703 -21.375 1 85.56 90 LYS A CA 1
ATOM 712 C C . LYS A 1 90 ? -16.641 -22.797 -20.156 1 85.56 90 LYS A C 1
ATOM 714 O O . LYS A 1 90 ? -17.484 -21.922 -20.109 1 85.56 90 LYS A O 1
ATOM 719 N N . TRP A 1 91 ? -15.734 -23 -19.266 1 81 91 TRP A N 1
ATOM 720 C CA . TRP A 1 91 ? -15.82 -22.266 -18 1 81 91 TRP A CA 1
ATOM 721 C C . TRP A 1 91 ? -14.953 -21.016 -18.047 1 81 91 TRP A C 1
ATOM 723 O O . TRP A 1 91 ? -15.352 -19.969 -17.531 1 81 91 TRP A O 1
ATOM 733 N N . VAL A 1 92 ? -13.719 -21.188 -18.578 1 88.25 92 VAL A N 1
ATOM 734 C CA . VAL A 1 92 ? -12.82 -20.047 -18.703 1 88.25 92 VAL A CA 1
ATOM 735 C C . VAL A 1 92 ? -12.367 -19.906 -20.156 1 88.25 92 VAL A C 1
ATOM 737 O O . VAL A 1 92 ? -11.266 -20.328 -20.516 1 88.25 92 VAL A O 1
ATOM 740 N N . ALA A 1 93 ? -13.141 -19.156 -20.891 1 91.62 93 ALA A N 1
ATOM 741 C CA . ALA A 1 93 ? -12.898 -19 -22.312 1 91.62 93 ALA A CA 1
ATOM 742 C C . ALA A 1 93 ? -11.555 -18.328 -22.578 1 91.62 93 ALA A C 1
ATOM 744 O O . ALA A 1 93 ? -10.883 -18.625 -23.562 1 91.62 93 ALA A O 1
ATOM 745 N N . GLN A 1 94 ? -11.125 -17.469 -21.703 1 93.94 94 GLN A N 1
ATOM 746 C CA . GLN A 1 94 ? -9.891 -16.703 -21.828 1 93.94 94 GLN A CA 1
ATOM 747 C C . GLN A 1 94 ? -8.68 -17.625 -21.875 1 93.94 94 GLN A C 1
ATOM 749 O O . GLN A 1 94 ? -7.621 -17.25 -22.391 1 93.94 94 GLN A O 1
ATOM 754 N N . MET A 1 95 ? -8.852 -18.906 -21.422 1 94.94 95 MET A N 1
ATOM 755 C CA . MET A 1 95 ? -7.727 -19.828 -21.312 1 94.94 95 MET A CA 1
ATOM 756 C C . MET A 1 95 ? -7.871 -20.984 -22.297 1 94.94 95 MET A C 1
ATOM 758 O O . MET A 1 95 ? -7.188 -22 -22.188 1 94.94 95 MET A O 1
ATOM 762 N N . ALA A 1 96 ? -8.727 -20.828 -23.266 1 95.75 96 ALA A N 1
ATOM 763 C CA . ALA A 1 96 ? -9.016 -21.906 -24.219 1 95.75 96 ALA A CA 1
ATOM 764 C C . ALA A 1 96 ? -7.777 -22.281 -25.016 1 95.75 96 ALA A C 1
ATOM 766 O O . ALA A 1 96 ? -7.645 -23.422 -25.469 1 95.75 96 ALA A O 1
ATOM 767 N N . ASP A 1 97 ? -6.938 -21.359 -25.172 1 97.5 97 ASP A N 1
ATOM 768 C CA . ASP A 1 97 ? -5.762 -21.578 -26.016 1 97.5 97 ASP A CA 1
ATOM 769 C C . ASP A 1 97 ? -4.578 -22.062 -25.188 1 97.5 97 ASP A C 1
ATOM 771 O O . ASP A 1 97 ? -3.422 -21.875 -25.562 1 97.5 97 ASP A O 1
ATOM 775 N N . HIS A 1 98 ? -4.828 -22.688 -24.047 1 97.88 98 HIS A N 1
ATOM 776 C CA . HIS A 1 98 ? -3.809 -23.047 -23.062 1 97.88 98 HIS A CA 1
ATOM 777 C C . HIS A 1 98 ? -2.734 -23.922 -23.703 1 97.88 98 HIS A C 1
ATOM 779 O O . HIS A 1 98 ? -1.543 -23.75 -23.453 1 97.88 98 HIS A O 1
ATOM 785 N N . THR A 1 99 ? -3.076 -24.891 -24.516 1 98.19 99 THR A N 1
ATOM 786 C CA . THR A 1 99 ? -2.102 -25.781 -25.141 1 98.19 99 THR A CA 1
ATOM 787 C C . THR A 1 99 ? -1.196 -24.984 -26.094 1 98.19 99 THR A C 1
ATOM 789 O O . THR A 1 99 ? 0.026 -25.141 -26.062 1 98.19 99 THR A O 1
ATOM 792 N N . ALA A 1 100 ? -1.81 -24.156 -26.953 1 98.38 100 ALA A N 1
ATOM 793 C CA . ALA A 1 100 ? -1.052 -23.328 -27.891 1 98.38 100 ALA A CA 1
ATOM 794 C C . ALA A 1 100 ? -0.095 -22.391 -27.156 1 98.38 100 ALA A C 1
ATOM 796 O O . ALA A 1 100 ? 1.05 -22.219 -27.578 1 98.38 100 ALA A O 1
ATOM 797 N N . VAL A 1 101 ? -0.525 -21.812 -26.062 1 98.62 101 VAL A N 1
ATOM 798 C CA . VAL A 1 101 ? 0.291 -20.891 -25.297 1 98.62 101 VAL A CA 1
ATOM 799 C C . VAL A 1 101 ? 1.488 -21.625 -24.688 1 98.62 101 VAL A C 1
ATOM 801 O O . VAL A 1 101 ? 2.635 -21.188 -24.859 1 98.62 101 VAL A O 1
ATOM 804 N N . LEU A 1 102 ? 1.218 -22.719 -24.031 1 98.69 102 LEU A N 1
ATOM 805 C CA . LEU A 1 102 ? 2.291 -23.422 -23.344 1 98.69 102 LEU A CA 1
ATOM 806 C C . LEU A 1 102 ? 3.324 -23.953 -24.328 1 98.69 102 LEU A C 1
ATOM 808 O O . LEU A 1 102 ? 4.527 -23.922 -24.047 1 98.69 102 LEU A O 1
ATOM 812 N N . LYS A 1 103 ? 2.906 -24.391 -25.438 1 98.19 103 LYS A N 1
ATOM 813 C CA . LYS A 1 103 ? 3.818 -24.922 -26.453 1 98.19 103 LYS A CA 1
ATOM 814 C C . LYS A 1 103 ? 4.535 -23.797 -27.188 1 98.19 103 LYS A C 1
ATOM 816 O O . LYS A 1 103 ? 5.621 -24 -27.75 1 98.19 103 LYS A O 1
ATOM 821 N N . GLY A 1 104 ? 3.941 -22.625 -27.219 1 98.44 104 GLY A N 1
ATOM 822 C CA . GLY A 1 104 ? 4.422 -21.547 -28.047 1 98.44 104 GLY A CA 1
ATOM 823 C C . GLY A 1 104 ? 5.445 -20.656 -27.359 1 98.44 104 GLY A C 1
ATOM 824 O O . GLY A 1 104 ? 6.164 -19.906 -28.016 1 98.44 104 GLY A O 1
ATOM 825 N N . ILE A 1 105 ? 5.531 -20.75 -26.031 1 98.44 105 ILE A N 1
ATOM 826 C CA . ILE A 1 105 ? 6.438 -19.859 -25.328 1 98.44 105 ILE A CA 1
ATOM 827 C C . ILE A 1 105 ? 7.875 -20.344 -25.484 1 98.44 105 ILE A C 1
ATOM 829 O O . ILE A 1 105 ? 8.109 -21.547 -25.672 1 98.44 105 ILE A O 1
ATOM 833 N N . LYS A 1 106 ? 8.836 -19.391 -25.469 1 97.94 106 LYS A N 1
ATOM 834 C CA . LYS A 1 106 ? 10.258 -19.719 -25.391 1 97.94 106 LYS A CA 1
ATOM 835 C C . LYS A 1 106 ? 10.688 -19.969 -23.953 1 97.94 106 LYS A C 1
ATOM 837 O O . LYS A 1 106 ? 11 -19.031 -23.219 1 97.94 106 LYS A O 1
ATOM 842 N N . ARG A 1 107 ? 10.852 -21.188 -23.672 1 97 107 ARG A N 1
ATOM 843 C CA . ARG A 1 107 ? 11.125 -21.547 -22.281 1 97 107 ARG A CA 1
ATOM 844 C C . ARG A 1 107 ? 12.609 -21.359 -21.953 1 97 107 ARG A C 1
ATOM 846 O O . ARG A 1 107 ? 13.469 -21.641 -22.781 1 97 107 ARG A O 1
ATOM 853 N N . SER A 1 108 ? 12.797 -20.875 -20.781 1 96.12 108 SER A N 1
ATOM 854 C CA . SER A 1 108 ? 14.133 -20.828 -20.203 1 96.12 108 SER A CA 1
ATOM 855 C C . SER A 1 108 ? 14.32 -21.969 -19.188 1 96.12 108 SER A C 1
ATOM 857 O O . SER A 1 108 ? 13.414 -22.25 -18.406 1 96.12 108 SER A O 1
ATOM 859 N N . PRO A 1 109 ? 15.492 -22.625 -19.203 1 93.81 109 PRO A N 1
ATOM 860 C CA . PRO A 1 109 ? 15.727 -23.719 -18.25 1 93.81 109 PRO A CA 1
ATOM 861 C C . PRO A 1 109 ? 15.789 -23.234 -16.812 1 93.81 109 PRO A C 1
ATOM 863 O O . PRO A 1 109 ? 15.617 -24.047 -15.883 1 93.81 109 PRO A O 1
ATOM 866 N N . ASP A 1 110 ? 15.984 -21.969 -16.609 1 95.5 110 ASP A N 1
ATOM 867 C CA . ASP A 1 110 ? 16.141 -21.438 -15.266 1 95.5 110 ASP A CA 1
ATOM 868 C C . ASP A 1 110 ? 14.805 -20.969 -14.695 1 95.5 110 ASP A C 1
ATOM 870 O O . ASP A 1 110 ? 14.734 -20.5 -13.555 1 95.5 110 ASP A O 1
ATOM 874 N N . ILE A 1 111 ? 13.773 -21.062 -15.547 1 98.31 111 ILE A N 1
ATOM 875 C CA . ILE A 1 111 ? 12.461 -20.562 -15.148 1 98.31 111 ILE A CA 1
ATOM 876 C C . ILE A 1 111 ? 11.453 -21.703 -15.117 1 98.31 111 ILE A C 1
ATOM 878 O O . ILE A 1 111 ? 11.469 -22.578 -15.992 1 98.31 111 ILE A O 1
ATOM 882 N N . ARG A 1 112 ? 10.656 -21.75 -14.133 1 98.31 112 ARG A N 1
ATOM 883 C CA . ARG A 1 112 ? 9.531 -22.672 -14.094 1 98.31 112 ARG A CA 1
ATOM 884 C C . ARG A 1 112 ? 8.266 -22.031 -14.648 1 98.31 112 ARG A C 1
ATOM 886 O O . ARG A 1 112 ? 8.008 -20.844 -14.406 1 98.31 112 ARG A O 1
ATOM 893 N N . TYR A 1 113 ? 7.473 -22.797 -15.414 1 98.69 113 TYR A N 1
ATOM 894 C CA . TYR A 1 113 ? 6.234 -22.312 -16.016 1 98.69 113 TYR A CA 1
ATOM 895 C C . TYR A 1 113 ? 5.051 -23.172 -15.578 1 98.69 113 TYR A C 1
ATOM 897 O O . TYR A 1 113 ? 4.449 -23.875 -16.391 1 98.69 113 TYR A O 1
ATOM 905 N N . PRO A 1 114 ? 4.707 -23.062 -14.289 1 98.69 114 PRO A N 1
ATOM 906 C CA . PRO A 1 114 ? 3.566 -23.859 -13.836 1 98.69 114 PRO A CA 1
ATOM 907 C C . PRO A 1 114 ? 2.266 -23.5 -14.539 1 98.69 114 PRO A C 1
ATOM 909 O O . PRO A 1 114 ? 2.152 -22.391 -15.094 1 98.69 114 PRO A O 1
ATOM 912 N N . VAL A 1 115 ? 1.342 -24.453 -14.555 1 98.62 115 VAL A N 1
ATOM 913 C CA . VAL A 1 115 ? 0.009 -24.234 -15.109 1 98.62 115 VAL A CA 1
ATOM 914 C C . VAL A 1 115 ? -1.046 -24.719 -14.117 1 98.62 115 VAL A C 1
ATOM 916 O O . VAL A 1 115 ? -0.806 -25.672 -13.359 1 98.62 115 VAL A O 1
ATOM 919 N N . LEU A 1 116 ? -2.188 -24.047 -14.094 1 97.19 116 LEU A N 1
ATOM 920 C CA . LEU A 1 116 ? -3.293 -24.453 -13.234 1 97.19 116 LEU A CA 1
ATOM 921 C C . LEU A 1 116 ? -4.027 -25.656 -13.82 1 97.19 116 LEU A C 1
ATOM 923 O O . LEU A 1 116 ? -4.324 -25.688 -15.016 1 97.19 116 LEU A O 1
ATOM 927 N N . THR A 1 117 ? -4.266 -26.656 -12.977 1 95.69 117 THR A N 1
ATOM 928 C CA . THR A 1 117 ? -4.992 -27.859 -13.367 1 95.69 117 THR A CA 1
ATOM 929 C C . THR A 1 117 ? -6.105 -28.172 -12.375 1 95.69 117 THR A C 1
ATOM 931 O O . THR A 1 117 ? -5.844 -28.688 -11.289 1 95.69 117 THR A O 1
ATOM 934 N N . PRO A 1 118 ? -7.336 -28 -12.664 1 87 118 PRO A N 1
ATOM 935 C CA . PRO A 1 118 ? -8.438 -28.156 -11.711 1 87 118 PRO A CA 1
ATOM 936 C C . PRO A 1 118 ? -8.82 -29.609 -11.469 1 87 118 PRO A C 1
ATOM 938 O O . PRO A 1 118 ? -9.469 -29.938 -10.477 1 87 118 PRO A O 1
ATOM 941 N N . ASN A 1 119 ? -8.43 -30.547 -12.422 1 89.69 119 ASN A N 1
ATOM 942 C CA . ASN A 1 119 ? -8.773 -31.953 -12.312 1 89.69 119 ASN A CA 1
ATOM 943 C C . ASN A 1 119 ? -7.789 -32.844 -13.086 1 89.69 119 ASN A C 1
ATOM 945 O O . ASN A 1 119 ? -6.82 -32.312 -13.656 1 89.69 119 ASN A O 1
ATOM 949 N N . ILE A 1 120 ? -8.07 -34.094 -13.086 1 94.5 120 ILE A N 1
ATOM 950 C CA . ILE A 1 120 ? -7.141 -35.062 -13.648 1 94.5 120 ILE A CA 1
ATOM 951 C C . ILE A 1 1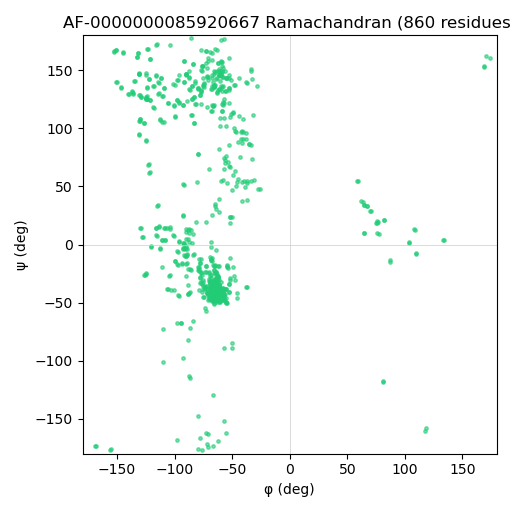20 ? -7.07 -34.906 -15.164 1 94.5 120 ILE A C 1
ATOM 953 O O . ILE A 1 120 ? -6.016 -35.094 -15.773 1 94.5 120 ILE A O 1
ATOM 957 N N . GLN A 1 121 ? -8.195 -34.594 -15.812 1 94.19 121 GLN A N 1
ATOM 958 C CA . GLN A 1 121 ? -8.195 -34.344 -17.25 1 94.19 121 GLN A CA 1
ATOM 959 C C . GLN A 1 121 ? -7.301 -33.156 -17.609 1 94.19 121 GLN A C 1
ATOM 961 O O . GLN A 1 121 ? -6.516 -33.219 -18.547 1 94.19 121 GLN A O 1
ATOM 966 N N . GLY A 1 122 ? -7.48 -32.125 -16.828 1 95.62 122 GLY A N 1
ATOM 967 C CA . GLY A 1 122 ? -6.605 -30.969 -17.016 1 95.62 122 GLY A CA 1
ATOM 968 C C . GLY A 1 122 ? -5.141 -31.281 -16.797 1 95.62 122 GLY A C 1
ATOM 969 O O . GLY A 1 122 ? -4.277 -30.812 -17.531 1 95.62 122 GLY A O 1
ATOM 970 N N . PHE A 1 123 ? -4.867 -32.094 -15.836 1 97.31 123 PHE A N 1
ATOM 971 C CA . PHE A 1 123 ? -3.5 -32.5 -15.539 1 97.31 123 PHE A CA 1
ATOM 972 C C . PHE A 1 123 ? -2.891 -33.25 -16.703 1 97.31 123 PHE A C 1
ATOM 974 O O . PHE A 1 123 ? -1.777 -32.938 -17.141 1 97.31 123 PHE A O 1
ATOM 981 N N . GLN A 1 124 ? -3.623 -34.156 -17.234 1 97.19 124 GLN A N 1
ATOM 982 C CA . GLN A 1 124 ? -3.141 -34.969 -18.344 1 97.19 124 GLN A CA 1
ATOM 983 C C . GLN A 1 124 ? -2.896 -34.125 -19.578 1 97.19 124 GLN A C 1
ATOM 985 O O . GLN A 1 124 ? -1.889 -34.281 -20.266 1 97.19 124 GLN A O 1
ATOM 990 N N . ALA A 1 125 ? -3.812 -33.25 -19.812 1 97.44 125 ALA A N 1
ATOM 991 C CA . ALA A 1 125 ? -3.654 -32.344 -20.938 1 97.44 125 ALA A CA 1
ATOM 992 C C . ALA A 1 125 ? -2.43 -31.438 -20.766 1 97.44 125 ALA A C 1
ATOM 994 O O . ALA A 1 125 ? -1.714 -31.156 -21.719 1 97.44 125 ALA A O 1
ATOM 995 N N . ALA A 1 126 ? -2.217 -30.984 -19.531 1 98.38 126 ALA A N 1
ATOM 996 C CA . ALA A 1 126 ? -1.067 -30.125 -19.234 1 98.38 126 ALA A CA 1
ATOM 997 C C . ALA A 1 126 ? 0.243 -30.875 -19.469 1 98.38 126 ALA A C 1
ATOM 999 O O . ALA A 1 126 ? 1.162 -30.344 -20.094 1 98.38 126 ALA A O 1
ATOM 1000 N N . VAL A 1 127 ? 0.343 -32.094 -18.984 1 97.88 127 VAL A N 1
ATOM 1001 C CA . VAL A 1 127 ? 1.54 -32.906 -19.141 1 97.88 127 VAL A CA 1
ATOM 1002 C C . VAL A 1 127 ? 1.795 -33.188 -20.625 1 97.88 127 VAL A C 1
ATOM 1004 O O . VAL A 1 127 ? 2.932 -33.094 -21.094 1 97.88 127 VAL A O 1
ATOM 1007 N N . ALA A 1 128 ? 0.718 -33.5 -21.328 1 97.69 128 ALA A N 1
ATOM 1008 C CA . ALA A 1 128 ? 0.829 -33.719 -22.766 1 97.69 128 ALA A CA 1
ATOM 1009 C C . ALA A 1 128 ? 1.354 -32.5 -23.484 1 97.69 128 ALA A C 1
ATOM 1011 O O . ALA A 1 128 ? 2.059 -32.625 -24.5 1 97.69 128 ALA A O 1
ATOM 1012 N N . ALA A 1 129 ? 1.019 -31.344 -22.953 1 97.88 129 ALA A N 1
ATOM 1013 C CA . ALA A 1 129 ? 1.429 -30.094 -23.562 1 97.88 129 ALA A CA 1
ATOM 1014 C C . ALA A 1 129 ? 2.842 -29.703 -23.141 1 97.88 129 ALA A C 1
ATOM 1016 O O . ALA A 1 129 ? 3.41 -28.734 -23.656 1 97.88 129 ALA A O 1
ATOM 1017 N N . GLY A 1 130 ? 3.418 -30.438 -22.172 1 97 130 GLY A N 1
ATOM 1018 C CA . GLY A 1 130 ? 4.809 -30.219 -21.812 1 97 130 GLY A CA 1
ATOM 1019 C C . GLY A 1 130 ? 4.961 -29.547 -20.453 1 97 130 GLY A C 1
ATOM 1020 O O . GLY A 1 130 ? 6.047 -29.078 -20.109 1 97 130 GLY A O 1
ATOM 1021 N N . ALA A 1 131 ? 3.926 -29.484 -19.656 1 97.94 131 ALA A N 1
ATOM 1022 C CA . ALA A 1 131 ? 4.023 -28.875 -18.328 1 97.94 131 ALA A CA 1
ATOM 1023 C C . ALA A 1 131 ? 4.934 -29.688 -17.422 1 97.94 131 ALA A C 1
ATOM 1025 O O . ALA A 1 131 ? 4.863 -30.922 -17.391 1 97.94 131 ALA A O 1
ATOM 1026 N N . THR A 1 132 ? 5.828 -29.016 -16.672 1 97.25 132 THR A N 1
ATOM 1027 C CA . THR A 1 132 ? 6.742 -29.672 -15.75 1 97.25 132 THR A CA 1
ATOM 1028 C C . THR A 1 132 ? 6.402 -29.312 -14.305 1 97.25 132 THR A C 1
ATOM 1030 O O . THR A 1 132 ? 7.047 -29.797 -13.375 1 97.25 132 THR A O 1
ATOM 1033 N N . GLU A 1 133 ? 5.504 -28.531 -14.125 1 98.12 133 GLU A N 1
ATOM 1034 C CA . GLU A 1 133 ? 4.953 -28.125 -12.836 1 98.12 133 GLU A CA 1
ATOM 1035 C C . GLU A 1 133 ? 3.482 -27.734 -12.961 1 98.12 133 GLU A C 1
ATOM 1037 O O . GLU A 1 133 ? 3.074 -27.141 -13.961 1 98.12 133 GLU A O 1
ATOM 1042 N N . VAL A 1 134 ? 2.691 -28.125 -11.984 1 98.38 134 VAL A N 1
ATOM 1043 C CA . VAL A 1 134 ? 1.271 -27.797 -12.047 1 98.38 134 VAL A CA 1
ATOM 1044 C C . VAL A 1 134 ? 0.816 -27.203 -10.711 1 98.38 134 VAL A C 1
ATOM 1046 O O . VAL A 1 134 ? 1.557 -27.25 -9.727 1 98.38 134 VAL A O 1
ATOM 1049 N N . ALA A 1 135 ? -0.356 -26.594 -10.766 1 98.12 135 ALA A N 1
ATOM 1050 C CA . ALA A 1 135 ? -0.963 -26.016 -9.562 1 98.12 135 ALA A CA 1
ATOM 1051 C C . ALA A 1 135 ? -2.42 -26.453 -9.43 1 98.12 135 ALA A C 1
ATOM 1053 O O . ALA A 1 135 ? -3.102 -26.688 -10.43 1 98.12 135 ALA A O 1
ATOM 1054 N N . VAL A 1 136 ? -2.826 -26.609 -8.203 1 96.19 136 VAL A N 1
ATOM 1055 C CA . VAL A 1 136 ? -4.223 -26.859 -7.859 1 96.19 136 VAL A CA 1
ATOM 1056 C C . VAL A 1 136 ? -4.727 -25.766 -6.926 1 96.19 136 VAL A C 1
ATOM 1058 O O . VAL A 1 136 ? -3.936 -25 -6.359 1 96.19 136 VAL A O 1
ATOM 1061 N N . PHE A 1 137 ? -6.023 -25.625 -6.879 1 91.94 137 PHE A N 1
ATOM 1062 C CA . PHE A 1 137 ? -6.527 -24.562 -6.016 1 91.94 137 PHE A CA 1
ATOM 1063 C C . PHE A 1 137 ? -7.73 -25.047 -5.215 1 91.94 137 PHE A C 1
ATOM 1065 O O . PHE A 1 137 ? -8.562 -25.797 -5.723 1 91.94 137 PHE A O 1
ATOM 1072 N N . GLY A 1 138 ? -7.676 -24.766 -3.922 1 92 138 GLY A N 1
ATOM 1073 C CA . GLY A 1 138 ? -8.789 -24.938 -3.002 1 92 138 GLY A CA 1
ATOM 1074 C C . GLY A 1 138 ? -9.266 -23.625 -2.395 1 92 138 GLY A C 1
ATOM 1075 O O . GLY A 1 138 ? -8.703 -22.562 -2.664 1 92 138 GLY A O 1
ATOM 1076 N N . SER A 1 139 ? -10.414 -23.75 -1.669 1 93.94 139 SER A N 1
ATOM 1077 C CA . SER A 1 139 ? -10.984 -22.562 -1.047 1 93.94 139 SER A CA 1
ATOM 1078 C C . SER A 1 139 ? -11.18 -22.75 0.452 1 93.94 139 SER A C 1
ATOM 1080 O O . SER A 1 139 ? -11.492 -23.859 0.902 1 93.94 139 SER A O 1
ATOM 1082 N N . ALA A 1 140 ? -11 -21.688 1.121 1 95.38 140 ALA A N 1
ATOM 1083 C CA . ALA A 1 140 ? -11.273 -21.719 2.557 1 95.38 140 ALA A CA 1
ATOM 1084 C C . ALA A 1 140 ? -12.734 -21.375 2.848 1 95.38 140 ALA A C 1
ATOM 1086 O O . ALA A 1 140 ? -13.133 -21.281 4.008 1 95.38 140 ALA A O 1
ATOM 1087 N N . SER A 1 141 ? -13.523 -21.203 1.831 1 92.31 141 SER A N 1
ATOM 1088 C CA . SER A 1 141 ? -14.945 -20.906 1.947 1 92.31 141 SER A CA 1
ATOM 1089 C C . SER A 1 141 ? -15.789 -21.969 1.247 1 92.31 141 SER A C 1
ATOM 1091 O O . SER A 1 141 ? -15.609 -22.219 0.053 1 92.31 141 SER A O 1
ATOM 1093 N N . GLU A 1 142 ? -16.719 -22.578 1.99 1 91.69 142 GLU A N 1
ATOM 1094 C CA . GLU A 1 142 ? -17.609 -23.578 1.417 1 91.69 142 GLU A CA 1
ATOM 1095 C C . GLU A 1 142 ? -18.469 -23 0.306 1 91.69 142 GLU A C 1
ATOM 1097 O O . GLU A 1 142 ? -18.625 -23.594 -0.757 1 91.69 142 GLU A O 1
ATOM 1102 N N . THR A 1 143 ? -18.969 -21.781 0.661 1 90 143 THR A N 1
ATOM 1103 C CA . THR A 1 143 ? -19.844 -21.125 -0.308 1 90 143 THR A CA 1
ATOM 1104 C C . THR A 1 143 ? -19.078 -20.781 -1.585 1 90 143 THR A C 1
ATOM 1106 O O . THR A 1 143 ? -19.578 -21.016 -2.689 1 90 143 THR A O 1
ATOM 1109 N N . PHE A 1 144 ? -17.922 -20.359 -1.438 1 89.62 144 PHE A N 1
ATOM 1110 C CA . PHE A 1 144 ? -17.094 -20.031 -2.596 1 89.62 144 PHE A CA 1
ATOM 1111 C C . PHE A 1 144 ? -16.734 -21.297 -3.375 1 89.62 144 PHE A C 1
ATOM 1113 O O . PHE A 1 144 ? -16.781 -21.297 -4.605 1 89.62 144 PHE A O 1
ATOM 1120 N N . SER A 1 145 ? -16.375 -22.312 -2.727 1 89.31 145 SER A N 1
ATOM 1121 C CA . SER A 1 145 ? -16.047 -23.562 -3.377 1 89.31 145 SER A CA 1
ATOM 1122 C C . SER A 1 145 ? -17.203 -24.094 -4.215 1 89.31 145 SER A C 1
ATOM 1124 O O . SER A 1 145 ? -17.016 -24.484 -5.367 1 89.31 145 SER A O 1
ATOM 1126 N N . ARG A 1 146 ? -18.344 -23.984 -3.666 1 88.19 146 ARG A N 1
ATOM 1127 C CA . ARG A 1 146 ? -19.531 -24.484 -4.355 1 88.19 146 ARG A CA 1
ATOM 1128 C C . ARG A 1 146 ? -19.859 -23.625 -5.578 1 88.19 146 ARG A C 1
ATOM 1130 O O . ARG A 1 146 ? -20.203 -24.156 -6.633 1 88.19 146 ARG A O 1
ATOM 1137 N N . LYS A 1 147 ? -19.688 -22.406 -5.418 1 82.06 147 LYS A N 1
ATOM 1138 C CA . LYS A 1 147 ? -20.047 -21.5 -6.504 1 82.06 147 LYS A CA 1
ATOM 1139 C C . LYS A 1 147 ? -19 -21.547 -7.617 1 82.06 147 LYS A C 1
ATOM 1141 O O . LYS A 1 147 ? -19.344 -21.438 -8.797 1 82.06 147 LYS A O 1
ATOM 1146 N N . ASN A 1 148 ? -17.781 -21.734 -7.238 1 78.25 148 ASN A N 1
ATOM 1147 C CA . ASN A 1 148 ? -16.688 -21.656 -8.211 1 78.25 148 ASN A CA 1
ATOM 1148 C C . ASN A 1 148 ? -16.453 -23 -8.891 1 78.25 148 ASN A C 1
ATOM 1150 O O . ASN A 1 148 ? -16.156 -23.047 -10.086 1 78.25 148 ASN A O 1
ATOM 1154 N N . ILE A 1 149 ? -16.484 -24.109 -8.148 1 76.94 149 ILE A N 1
ATOM 1155 C CA . ILE A 1 149 ? -16.109 -25.375 -8.75 1 76.94 149 ILE A CA 1
ATOM 1156 C C . ILE A 1 149 ? -17.219 -26.406 -8.5 1 76.94 149 ILE A C 1
ATOM 1158 O O . ILE A 1 149 ? -17.031 -27.609 -8.758 1 76.94 149 ILE A O 1
ATOM 1162 N N . ASN A 1 150 ? -18.375 -26.016 -7.93 1 79.69 150 ASN A N 1
ATOM 1163 C CA . ASN A 1 150 ? -19.594 -26.812 -7.789 1 79.69 150 ASN A CA 1
ATOM 1164 C C . ASN A 1 150 ? -19.375 -28.016 -6.883 1 79.69 150 ASN A C 1
ATOM 1166 O O . ASN A 1 150 ? -19.828 -29.125 -7.191 1 79.69 150 ASN A O 1
ATOM 1170 N N . CYS A 1 151 ? -18.562 -27.875 -5.902 1 84.94 151 CYS A N 1
ATOM 1171 C CA . CYS A 1 151 ? -18.391 -28.938 -4.922 1 84.94 151 CYS A CA 1
ATOM 1172 C C . CYS A 1 151 ? -17.969 -28.375 -3.572 1 84.94 151 CYS A C 1
ATOM 1174 O O . CYS A 1 151 ? -17.656 -27.188 -3.463 1 84.94 151 CYS A O 1
ATOM 1176 N N . SER A 1 152 ? -18.062 -29.234 -2.527 1 89.19 152 SER A N 1
ATOM 1177 C CA . SER A 1 152 ? -17.609 -28.844 -1.192 1 89.19 152 SER A CA 1
ATOM 1178 C C . SER A 1 152 ? -16.094 -28.797 -1.11 1 89.19 152 SER A C 1
ATOM 1180 O O . SER A 1 152 ? -15.398 -29.297 -2.006 1 89.19 152 SER A O 1
ATOM 1182 N N . ILE A 1 153 ? -15.57 -28.219 -0.079 1 90.44 153 ILE A N 1
ATOM 1183 C CA . ILE A 1 153 ? -14.141 -28.172 0.177 1 90.44 153 ILE A CA 1
ATOM 1184 C C . ILE A 1 153 ? -13.586 -29.609 0.236 1 90.44 153 ILE A C 1
ATOM 1186 O O . ILE A 1 153 ? -12.586 -29.922 -0.417 1 90.44 153 ILE A O 1
ATOM 1190 N N . GLU A 1 154 ? -14.266 -30.438 0.977 1 89.44 154 GLU A N 1
ATOM 1191 C CA . GLU A 1 154 ? -13.82 -31.812 1.139 1 89.44 154 GLU A CA 1
ATOM 1192 C C . GLU A 1 154 ? -13.797 -32.562 -0.2 1 89.44 154 GLU A C 1
ATOM 1194 O O . GLU A 1 154 ? -12.836 -33.25 -0.503 1 89.44 154 GLU A O 1
ATOM 1199 N N . GLU A 1 155 ? -14.812 -32.375 -0.967 1 88.88 155 GLU A N 1
ATOM 1200 C CA . GLU A 1 155 ? -14.875 -33 -2.285 1 88.88 155 GLU A CA 1
ATOM 1201 C C . GLU A 1 155 ? -13.766 -32.469 -3.193 1 88.88 155 GLU A C 1
ATOM 1203 O O . GLU A 1 155 ? -13.172 -33.25 -3.957 1 88.88 155 GLU A O 1
ATOM 1208 N N . SER A 1 156 ? -13.555 -31.203 -3.139 1 88.44 156 SER A N 1
ATOM 1209 C CA . SER A 1 156 ? -12.5 -30.609 -3.953 1 88.44 156 SER A CA 1
ATOM 1210 C C . SER A 1 156 ? -11.133 -31.188 -3.594 1 88.44 156 SER A C 1
ATOM 1212 O O . SER A 1 156 ? -10.312 -31.453 -4.477 1 88.44 156 SER A O 1
ATOM 1214 N N . LEU A 1 157 ? -10.898 -31.391 -2.359 1 89.62 157 LEU A N 1
ATOM 1215 C CA . LEU A 1 157 ? -9.625 -31.938 -1.89 1 89.62 157 LEU A CA 1
ATOM 1216 C C . LEU A 1 157 ? -9.445 -33.375 -2.34 1 89.62 157 LEU A C 1
ATOM 1218 O O . LEU A 1 157 ? -8.328 -33.812 -2.658 1 89.62 157 LEU A O 1
ATOM 1222 N N . GLN A 1 158 ? -10.516 -34.062 -2.422 1 87.62 158 GLN A N 1
ATOM 1223 C CA . GLN A 1 158 ? -10.461 -35.438 -2.93 1 87.62 158 GLN A CA 1
ATOM 1224 C C . GLN A 1 158 ? -10.086 -35.438 -4.41 1 87.62 158 GLN A C 1
ATOM 1226 O O . GLN A 1 158 ? -9.32 -36.312 -4.852 1 87.62 158 GLN A O 1
ATOM 1231 N N . ARG A 1 159 ? -10.672 -34.531 -5.07 1 86.44 159 ARG A N 1
ATOM 1232 C CA . ARG A 1 159 ? -10.336 -34.438 -6.488 1 86.44 159 ARG A CA 1
ATOM 1233 C C . ARG A 1 159 ? -8.859 -34.125 -6.68 1 86.44 159 ARG A C 1
ATOM 1235 O O . ARG A 1 159 ? -8.227 -34.625 -7.613 1 86.44 159 ARG A O 1
ATOM 1242 N N . PHE A 1 160 ? -8.312 -33.344 -5.805 1 92.38 160 PHE A N 1
ATOM 1243 C CA . PHE A 1 160 ? -6.914 -32.969 -5.926 1 92.38 160 PHE A CA 1
ATOM 1244 C C . PHE A 1 160 ? -5.992 -34.125 -5.578 1 92.38 160 PHE A C 1
ATOM 1246 O O . PHE A 1 160 ? -4.852 -34.188 -6.039 1 92.38 160 PHE A O 1
ATOM 1253 N N . GLU A 1 161 ? -6.516 -35.031 -4.801 1 94.12 161 GLU A N 1
ATOM 1254 C CA . GLU A 1 161 ? -5.727 -36.219 -4.48 1 94.12 161 GLU A CA 1
ATOM 1255 C C . GLU A 1 161 ? -5.355 -37 -5.742 1 94.12 161 GLU A C 1
ATOM 1257 O O . GLU A 1 161 ? -4.254 -37.562 -5.844 1 94.12 161 GLU A O 1
ATOM 1262 N N . GLN A 1 162 ? -6.293 -37.062 -6.633 1 94.19 162 GLN A N 1
ATOM 1263 C CA . GLN A 1 162 ? -6.035 -37.75 -7.891 1 94.19 162 GLN A CA 1
ATOM 1264 C C . GLN A 1 162 ? -4.941 -37.062 -8.688 1 94.19 162 GLN A C 1
ATOM 1266 O O . GLN A 1 162 ? -4.055 -37.688 -9.25 1 94.19 162 GLN A O 1
ATOM 1271 N N . VAL A 1 163 ? -5.027 -35.781 -8.734 1 96.19 163 VAL A N 1
ATOM 1272 C CA . VAL A 1 163 ? -4.047 -34.969 -9.461 1 96.19 163 VAL A CA 1
ATOM 1273 C C . VAL A 1 163 ? -2.676 -35.125 -8.805 1 96.19 163 VAL A C 1
ATOM 1275 O O . VAL A 1 163 ? -1.676 -35.375 -9.484 1 96.19 163 VAL A O 1
ATOM 1278 N N . LEU A 1 164 ? -2.613 -35.031 -7.5 1 97.31 164 LEU A N 1
ATOM 1279 C CA . LEU A 1 164 ? -1.354 -35.094 -6.766 1 97.31 164 LEU A CA 1
ATOM 1280 C C . LEU A 1 164 ? -0.727 -36.469 -6.867 1 97.31 164 LEU A C 1
ATOM 1282 O O . LEU A 1 164 ? 0.496 -36.625 -6.961 1 97.31 164 LEU A O 1
ATOM 1286 N N . SER A 1 165 ? -1.564 -37.5 -6.832 1 96.81 165 SER A N 1
ATOM 1287 C CA . SER A 1 165 ? -1.06 -38.844 -6.992 1 96.81 165 SER A CA 1
ATOM 1288 C C . SER A 1 165 ? -0.444 -39.062 -8.375 1 96.81 165 SER A C 1
ATOM 1290 O O . SER A 1 165 ? 0.637 -39.625 -8.5 1 96.81 165 SER A O 1
ATOM 1292 N N . ALA A 1 166 ? -1.186 -38.625 -9.367 1 97.12 166 ALA A N 1
ATOM 1293 C CA . ALA A 1 166 ? -0.677 -38.719 -10.734 1 97.12 166 ALA A CA 1
ATOM 1294 C C . ALA A 1 166 ? 0.609 -37.906 -10.898 1 97.12 166 ALA A C 1
ATOM 1296 O O . ALA A 1 166 ? 1.552 -38.375 -11.555 1 97.12 166 ALA A O 1
ATOM 1297 N N . ALA A 1 167 ? 0.659 -36.75 -10.359 1 98.06 167 ALA A N 1
ATOM 1298 C CA . ALA A 1 167 ? 1.832 -35.875 -10.43 1 98.06 167 ALA A CA 1
ATOM 1299 C C . ALA A 1 167 ? 3.039 -36.531 -9.766 1 98.06 167 ALA A C 1
ATOM 1301 O O . ALA A 1 167 ? 4.152 -36.469 -10.297 1 98.06 167 ALA A O 1
ATOM 1302 N N . LYS A 1 168 ? 2.816 -37.125 -8.633 1 96.88 168 LYS A N 1
ATOM 1303 C CA . LYS A 1 168 ? 3.879 -37.844 -7.918 1 96.88 168 LYS A CA 1
ATOM 1304 C C . LYS A 1 168 ? 4.473 -38.969 -8.766 1 96.88 168 LYS A C 1
ATOM 1306 O O . LYS A 1 168 ? 5.691 -39.125 -8.805 1 96.88 168 LYS A O 1
ATOM 1311 N N . ARG A 1 169 ? 3.617 -39.656 -9.406 1 96.31 169 ARG A N 1
ATOM 1312 C CA . ARG A 1 169 ? 4.055 -40.75 -10.25 1 96.31 169 ARG A CA 1
ATOM 1313 C C . ARG A 1 169 ? 4.918 -40.25 -11.406 1 96.31 169 ARG A C 1
ATOM 1315 O O . ARG A 1 169 ? 5.867 -40.938 -11.82 1 96.31 169 ARG A O 1
ATOM 1322 N N . GLU A 1 170 ? 4.57 -39.125 -11.859 1 96.25 170 GLU A N 1
ATOM 1323 C CA . GLU A 1 170 ? 5.277 -38.531 -13.008 1 96.25 170 GLU A CA 1
ATOM 1324 C C . GLU A 1 170 ? 6.441 -37.656 -12.562 1 96.25 170 GLU A C 1
ATOM 1326 O O . GLU A 1 170 ? 7.176 -37.125 -13.391 1 96.25 170 GLU A O 1
ATOM 1331 N N . GLY A 1 171 ? 6.641 -37.469 -11.266 1 97.06 171 GLY A N 1
ATOM 1332 C CA . GLY A 1 171 ? 7.703 -36.625 -10.727 1 97.06 171 GLY A CA 1
ATOM 1333 C C . GLY A 1 171 ? 7.473 -35.125 -10.977 1 97.06 171 GLY A C 1
ATOM 1334 O O . GLY A 1 171 ? 8.43 -34.375 -11.195 1 97.06 171 GLY A O 1
ATOM 1335 N N . ILE A 1 172 ? 6.27 -34.719 -11.07 1 98.06 172 ILE A N 1
ATOM 1336 C CA . ILE A 1 172 ? 5.906 -33.344 -11.336 1 98.06 172 ILE A CA 1
ATOM 1337 C C . ILE A 1 172 ? 5.512 -32.656 -10.039 1 98.06 172 ILE A C 1
ATOM 1339 O O . ILE A 1 172 ? 4.598 -33.094 -9.344 1 98.06 172 ILE A O 1
ATOM 1343 N N . PRO A 1 173 ? 6.25 -31.578 -9.672 1 98.31 173 PRO A N 1
ATOM 1344 C CA . PRO A 1 173 ? 5.867 -30.859 -8.461 1 98.31 173 PRO A CA 1
ATOM 1345 C C . PRO A 1 173 ? 4.508 -30.172 -8.594 1 98.31 173 PRO A C 1
ATOM 1347 O O . PRO A 1 173 ? 4.145 -29.719 -9.68 1 98.31 173 PRO A O 1
ATOM 1350 N N . VAL A 1 174 ? 3.771 -30.047 -7.426 1 98.62 174 VAL A N 1
ATOM 1351 C CA . VAL A 1 174 ? 2.445 -29.453 -7.41 1 98.62 174 VAL A CA 1
ATOM 1352 C C . VAL A 1 174 ? 2.41 -28.297 -6.402 1 98.62 174 VAL A C 1
ATOM 1354 O O . VAL A 1 174 ? 2.812 -28.469 -5.246 1 98.62 174 VAL A O 1
ATOM 1357 N N . ARG A 1 175 ? 1.995 -27.156 -6.898 1 98.62 175 ARG A N 1
ATOM 1358 C CA . ARG A 1 175 ? 1.748 -26.016 -6.035 1 98.62 175 ARG A CA 1
ATOM 1359 C C . ARG A 1 175 ? 0.269 -25.891 -5.688 1 98.62 175 ARG A C 1
ATOM 1361 O O . ARG A 1 175 ? -0.595 -26.234 -6.5 1 98.62 175 ARG A O 1
ATOM 1368 N N . GLY A 1 176 ? 0.001 -25.5 -4.43 1 98.38 176 GLY A N 1
ATOM 1369 C CA . GLY A 1 176 ? -1.383 -25.328 -4.016 1 98.38 176 GLY A CA 1
ATOM 1370 C C . GLY A 1 176 ? -1.75 -23.891 -3.744 1 98.38 176 GLY A C 1
ATOM 1371 O O . GLY A 1 176 ? -0.924 -23.109 -3.258 1 98.38 176 GLY A O 1
ATOM 1372 N N . TYR A 1 177 ? -2.979 -23.562 -4.113 1 97.69 177 TYR A N 1
ATOM 1373 C CA . TYR A 1 177 ? -3.557 -22.266 -3.771 1 97.69 177 TYR A CA 1
ATOM 1374 C C . TYR A 1 177 ? -4.727 -22.422 -2.807 1 97.69 177 TYR A C 1
ATOM 1376 O O . TYR A 1 177 ? -5.535 -23.344 -2.951 1 97.69 177 TYR A O 1
ATOM 1384 N N . VAL A 1 178 ? -4.824 -21.531 -1.812 1 97.88 178 VAL A N 1
ATOM 1385 C CA . VAL A 1 178 ? -6.008 -21.406 -0.964 1 97.88 178 VAL A CA 1
ATOM 1386 C C . VAL A 1 178 ? -6.699 -20.078 -1.226 1 97.88 178 VAL A C 1
ATOM 1388 O O . VAL A 1 178 ? -6.199 -19.016 -0.825 1 97.88 178 VAL A O 1
ATOM 1391 N N . SER A 1 179 ? -7.836 -20.125 -1.886 1 95 179 SER A N 1
ATOM 1392 C CA . SER A 1 179 ? -8.633 -18.922 -2.123 1 95 179 SER A CA 1
ATOM 1393 C C . SER A 1 179 ? -9.375 -18.484 -0.863 1 95 179 SER A C 1
ATOM 1395 O O . SER A 1 179 ? -9.617 -19.312 0.027 1 95 179 SER A O 1
ATOM 1397 N N . CYS A 1 180 ? -9.695 -17.203 -0.734 1 95.31 180 CYS A N 1
ATOM 1398 C CA . CYS A 1 180 ? -10.516 -16.609 0.311 1 95.31 180 CYS A CA 1
ATOM 1399 C C . CYS A 1 180 ? -9.875 -16.797 1.681 1 95.31 180 CYS A C 1
ATOM 1401 O O . CYS A 1 180 ? -10.57 -17.047 2.668 1 95.31 180 CYS A O 1
ATOM 1403 N N . ALA A 1 181 ? -8.578 -16.688 1.638 1 97.56 181 ALA A N 1
ATOM 1404 C CA . ALA A 1 181 ? -7.867 -16.875 2.9 1 97.56 181 ALA A CA 1
ATOM 1405 C C . ALA A 1 181 ? -8.125 -15.711 3.852 1 97.56 181 ALA A C 1
ATOM 1407 O O . ALA A 1 181 ? -8.008 -15.859 5.07 1 97.56 181 ALA A O 1
ATOM 1408 N N . LEU A 1 182 ? -8.492 -14.531 3.277 1 96.88 182 LEU A N 1
ATOM 1409 C CA . LEU A 1 182 ? -8.648 -13.359 4.133 1 96.88 182 LEU A CA 1
ATOM 1410 C C . LEU A 1 182 ? -10.062 -12.812 4.039 1 96.88 182 LEU A C 1
ATOM 1412 O O . LEU A 1 182 ? -10.398 -11.836 4.719 1 96.88 182 LEU A O 1
ATOM 1416 N N . GLY A 1 183 ? -10.844 -13.398 3.248 1 92.31 183 GLY A N 1
ATOM 1417 C CA . GLY A 1 183 ? -12.219 -12.969 3.074 1 92.31 183 GLY A CA 1
ATOM 1418 C C . GLY A 1 183 ? -12.906 -13.617 1.887 1 92.31 183 GLY A C 1
ATOM 1419 O O . GLY A 1 183 ? -12.242 -14.023 0.93 1 92.31 183 GLY A O 1
ATOM 1420 N N . CYS A 1 184 ? -14.164 -13.711 1.989 1 91 184 CYS A N 1
ATOM 1421 C CA . CYS A 1 184 ? -15.008 -14.32 0.963 1 91 184 CYS A CA 1
ATOM 1422 C C . CYS A 1 184 ? -16.094 -13.352 0.504 1 91 184 CYS A C 1
ATOM 1424 O O . CYS A 1 184 ? -16.703 -12.664 1.323 1 91 184 CYS A O 1
ATOM 1426 N N . PRO A 1 185 ? -16.312 -13.242 -0.759 1 84.5 185 PRO A N 1
ATOM 1427 C CA . PRO A 1 185 ? -17.344 -12.328 -1.243 1 84.5 185 PRO A CA 1
ATOM 1428 C C . PRO A 1 185 ? -18.75 -12.742 -0.808 1 84.5 185 PRO A C 1
ATOM 1430 O O . PRO A 1 185 ? -19.656 -11.906 -0.778 1 84.5 185 PRO A O 1
ATOM 1433 N N . TYR A 1 186 ? -18.906 -14 -0.396 1 84.5 186 TYR A N 1
ATOM 1434 C CA . TYR A 1 186 ? -20.234 -14.516 -0.053 1 84.5 186 TYR A CA 1
ATOM 1435 C C . TYR A 1 186 ? -20.375 -14.664 1.456 1 84.5 186 TYR A C 1
ATOM 1437 O O . TYR A 1 186 ? -21.422 -14.305 2.018 1 84.5 186 TYR A O 1
ATOM 1445 N N . GLU A 1 187 ? -19.281 -15.102 2.08 1 89.06 187 GLU A N 1
ATOM 1446 C CA . GLU A 1 187 ? -19.375 -15.422 3.502 1 89.06 187 GLU A CA 1
ATOM 1447 C C . GLU A 1 187 ? -18.828 -14.289 4.359 1 89.06 187 GLU A C 1
ATOM 1449 O O . GLU A 1 187 ? -19.062 -14.258 5.57 1 89.06 187 GLU A O 1
ATOM 1454 N N . GLY A 1 188 ? -18.141 -13.406 3.732 1 88.25 188 GLY A N 1
ATOM 1455 C CA . GLY A 1 188 ? -17.5 -12.375 4.527 1 88.25 188 GLY A CA 1
ATOM 1456 C C . GLY A 1 188 ? -16.188 -12.82 5.156 1 88.25 188 GLY A C 1
ATOM 1457 O O . GLY A 1 188 ? -15.281 -13.266 4.457 1 88.25 188 GLY A O 1
ATOM 1458 N N . GLN A 1 189 ? -16.234 -12.797 6.426 1 88.81 189 GLN A N 1
ATOM 1459 C CA . GLN A 1 189 ? -15.023 -13.172 7.145 1 88.81 189 GLN A CA 1
ATOM 1460 C C . GLN A 1 189 ? -14.805 -14.68 7.102 1 88.81 189 GLN A C 1
ATOM 1462 O O . GLN A 1 189 ? -15.758 -15.453 7.223 1 88.81 189 GLN A O 1
ATOM 1467 N N . VAL A 1 190 ? -13.617 -15.008 6.902 1 94.31 190 VAL A N 1
ATOM 1468 C CA . VAL A 1 190 ? -13.203 -16.406 6.926 1 94.31 190 VAL A CA 1
ATOM 1469 C C . VAL A 1 190 ? -12.336 -16.672 8.156 1 94.31 190 VAL A C 1
ATOM 1471 O O . VAL A 1 190 ? -11.359 -15.953 8.398 1 94.31 190 VAL A O 1
ATOM 1474 N N . LYS A 1 191 ? -12.68 -17.656 8.906 1 95.31 191 LYS A N 1
ATOM 1475 C CA . LYS A 1 191 ? -11.922 -17.984 10.109 1 95.31 191 LYS A CA 1
ATOM 1476 C C . LYS A 1 191 ? -10.531 -18.516 9.766 1 95.31 191 LYS A C 1
ATOM 1478 O O . LYS A 1 191 ? -10.383 -19.375 8.898 1 95.31 191 LYS A O 1
ATOM 1483 N N . PRO A 1 192 ? -9.516 -18.031 10.445 1 97.38 192 PRO A N 1
ATOM 1484 C CA . PRO A 1 192 ? -8.156 -18.516 10.195 1 97.38 192 PRO A CA 1
ATOM 1485 C C . PRO A 1 192 ? -8.039 -20.031 10.281 1 97.38 192 PRO A C 1
ATOM 1487 O O . PRO A 1 192 ? -7.305 -20.641 9.5 1 97.38 192 PRO A O 1
ATOM 1490 N N . SER A 1 193 ? -8.812 -20.625 11.156 1 97.5 193 SER A N 1
ATOM 1491 C CA . SER A 1 193 ? -8.734 -22.062 11.344 1 97.5 193 SER A CA 1
ATOM 1492 C C . SER A 1 193 ? -9.18 -22.812 10.086 1 97.5 193 SER A C 1
ATOM 1494 O O . SER A 1 193 ? -8.695 -23.906 9.812 1 97.5 193 SER A O 1
ATOM 1496 N N . GLN A 1 194 ? -10.094 -22.219 9.344 1 96.94 194 GLN A N 1
ATOM 1497 C CA . GLN A 1 194 ? -10.523 -22.828 8.086 1 96.94 194 GLN A CA 1
ATOM 1498 C C . GLN A 1 194 ? -9.398 -22.781 7.055 1 96.94 194 GLN A C 1
ATOM 1500 O O . GLN A 1 194 ? -9.203 -23.75 6.305 1 96.94 194 GLN A O 1
ATOM 1505 N N . VAL A 1 195 ? -8.695 -21.719 7.047 1 98.44 195 VAL A N 1
ATOM 1506 C CA . VAL A 1 195 ? -7.551 -21.594 6.148 1 98.44 195 VAL A CA 1
ATOM 1507 C C . VAL A 1 195 ? -6.477 -22.609 6.52 1 98.44 195 VAL A C 1
ATOM 1509 O O . VAL A 1 195 ? -5.91 -23.266 5.645 1 98.44 195 VAL A O 1
ATOM 1512 N N . THR A 1 196 ? -6.25 -22.75 7.805 1 98.44 196 THR A N 1
ATOM 1513 C CA . THR A 1 196 ? -5.27 -23.703 8.312 1 98.44 196 THR A CA 1
ATOM 1514 C C . THR A 1 196 ? -5.625 -25.125 7.891 1 98.44 196 THR A C 1
ATOM 1516 O O . THR A 1 196 ? -4.758 -25.891 7.465 1 98.44 196 THR A O 1
ATOM 1519 N N . LYS A 1 197 ? -6.875 -25.406 8.008 1 97.31 197 LYS A N 1
ATOM 1520 C CA . LYS A 1 197 ? -7.34 -26.75 7.652 1 97.31 197 LYS A CA 1
ATOM 1521 C C . LYS A 1 197 ? -7.047 -27.047 6.188 1 97.31 197 LYS A C 1
ATOM 1523 O O . LYS A 1 197 ? -6.48 -28.109 5.871 1 97.31 197 LYS A O 1
ATOM 1528 N N . VAL A 1 198 ? -7.395 -26.188 5.316 1 97.62 198 VAL A N 1
ATOM 1529 C CA . VAL A 1 198 ? -7.227 -26.422 3.883 1 97.62 198 VAL A CA 1
ATOM 1530 C C . VAL A 1 198 ? -5.742 -26.422 3.527 1 97.62 198 VAL A C 1
ATOM 1532 O O . VAL A 1 198 ? -5.281 -27.266 2.768 1 97.62 198 VAL A O 1
ATOM 1535 N N . ALA A 1 199 ? -4.992 -25.469 4.062 1 98.5 199 ALA A N 1
ATOM 1536 C CA . ALA A 1 199 ? -3.559 -25.375 3.795 1 98.5 199 ALA A CA 1
ATOM 1537 C C . ALA A 1 199 ? -2.832 -26.641 4.254 1 98.5 199 ALA A C 1
ATOM 1539 O O . ALA A 1 199 ? -1.982 -27.172 3.535 1 98.5 199 ALA A O 1
ATOM 1540 N N . LYS A 1 200 ? -3.162 -27.062 5.449 1 98.12 200 LYS A N 1
ATOM 1541 C CA . LYS A 1 200 ? -2.568 -28.266 6.008 1 98.12 200 LYS A CA 1
ATOM 1542 C C . LYS A 1 200 ? -2.848 -29.484 5.113 1 98.12 200 LYS A C 1
ATOM 1544 O O . LYS A 1 200 ? -1.95 -30.281 4.844 1 98.12 200 LYS A O 1
ATOM 1549 N N . GLN A 1 201 ? -4.031 -29.609 4.672 1 97.31 201 GLN A N 1
ATOM 1550 C CA . GLN A 1 201 ? -4.414 -30.734 3.832 1 97.31 201 GLN A CA 1
ATOM 1551 C C . GLN A 1 201 ? -3.66 -30.719 2.506 1 97.31 201 GLN A C 1
ATOM 1553 O O . GLN A 1 201 ? -3.16 -31.75 2.057 1 97.31 201 GLN A O 1
ATOM 1558 N N . LEU A 1 202 ? -3.582 -29.578 1.877 1 97.69 202 LEU A N 1
ATOM 1559 C CA . LEU A 1 202 ? -2.842 -29.453 0.625 1 97.69 202 LEU A CA 1
ATOM 1560 C C . LEU A 1 202 ? -1.374 -29.812 0.826 1 97.69 202 LEU A C 1
ATOM 1562 O O . LEU A 1 202 ? -0.787 -30.531 0.004 1 97.69 202 LEU A O 1
ATOM 1566 N N . PHE A 1 203 ? -0.81 -29.359 1.918 1 98.19 203 PHE A N 1
ATOM 1567 C CA . PHE A 1 203 ? 0.581 -29.641 2.246 1 98.19 203 PHE A CA 1
ATOM 1568 C C . PHE A 1 203 ? 0.781 -31.141 2.475 1 98.19 203 PHE A C 1
ATOM 1570 O O . PHE A 1 203 ? 1.725 -31.734 1.947 1 98.19 203 PHE A O 1
ATOM 1577 N N . GLU A 1 204 ? -0.125 -31.734 3.195 1 97.06 204 GLU A N 1
ATOM 1578 C CA . GLU A 1 204 ? -0.025 -33.156 3.52 1 97.06 204 GLU A CA 1
ATOM 1579 C C . GLU A 1 204 ? -0.234 -34.031 2.281 1 97.06 204 GLU A C 1
ATOM 1581 O O . GLU A 1 204 ? 0.329 -35.125 2.178 1 97.06 204 GLU A O 1
ATOM 1586 N N . LEU A 1 205 ? -1.058 -33.562 1.358 1 96 205 LEU A N 1
ATOM 1587 C CA . LEU A 1 205 ? -1.303 -34.281 0.117 1 96 205 LEU A CA 1
ATOM 1588 C C . LEU A 1 205 ? -0.062 -34.281 -0.769 1 96 205 LEU A C 1
ATOM 1590 O O . LEU A 1 205 ? 0.073 -35.125 -1.659 1 96 205 LEU A O 1
ATOM 1594 N N . GLY A 1 206 ? 0.807 -33.188 -0.569 1 97.06 206 GLY A N 1
ATOM 1595 C CA . GLY A 1 206 ? 2.061 -33.25 -1.303 1 97.06 206 GLY A CA 1
ATOM 1596 C C . GLY A 1 206 ? 2.412 -31.969 -1.996 1 97.06 206 GLY A C 1
ATOM 1597 O O . GLY A 1 206 ? 3.426 -31.875 -2.693 1 97.06 206 GLY A O 1
ATOM 1598 N N . CYS A 1 207 ? 1.65 -30.922 -1.832 1 98.31 207 CYS A N 1
ATOM 1599 C CA . CYS A 1 207 ? 2.025 -29.641 -2.398 1 98.31 207 CYS A CA 1
ATOM 1600 C C . CYS A 1 207 ? 3.322 -29.125 -1.782 1 98.31 207 CYS A C 1
ATOM 1602 O O . CYS A 1 207 ? 3.461 -29.094 -0.558 1 98.31 207 CYS A O 1
ATOM 1604 N N . TYR A 1 208 ? 4.266 -28.719 -2.611 1 98.12 208 TYR A N 1
ATOM 1605 C CA . TYR A 1 208 ? 5.555 -28.281 -2.086 1 98.12 208 TYR A CA 1
ATOM 1606 C C . TYR A 1 208 ? 5.465 -26.859 -1.53 1 98.12 208 TYR A C 1
ATOM 1608 O O . TYR A 1 208 ? 6.316 -26.438 -0.742 1 98.12 208 TYR A O 1
ATOM 1616 N N . GLU A 1 209 ? 4.477 -26.156 -2.018 1 98.62 209 GLU A N 1
ATOM 1617 C CA . GLU A 1 209 ? 4.211 -24.781 -1.64 1 98.62 209 GLU A CA 1
ATOM 1618 C C . GLU A 1 209 ? 2.715 -24.484 -1.657 1 98.62 209 GLU A C 1
ATOM 1620 O O . GLU A 1 209 ? 1.994 -24.938 -2.543 1 98.62 209 GLU A O 1
ATOM 1625 N N . VAL A 1 210 ? 2.23 -23.797 -0.619 1 98.81 210 VAL A N 1
ATOM 1626 C CA . VAL A 1 210 ? 0.828 -23.406 -0.524 1 98.81 210 VAL A CA 1
ATOM 1627 C C . VAL A 1 210 ? 0.713 -21.891 -0.483 1 98.81 210 VAL A C 1
ATOM 1629 O O . VAL A 1 210 ? 1.233 -21.25 0.432 1 98.81 210 VAL A O 1
ATOM 1632 N N . SER A 1 211 ? 0.056 -21.328 -1.466 1 98.88 211 SER A N 1
ATOM 1633 C CA . SER A 1 211 ? -0.125 -19.875 -1.577 1 98.88 211 SER A CA 1
ATOM 1634 C C . SER A 1 211 ? -1.47 -19.453 -1.004 1 98.88 211 SER A C 1
ATOM 1636 O O . SER A 1 211 ? -2.518 -19.938 -1.428 1 98.88 211 SER A O 1
ATOM 1638 N N . LEU A 1 212 ? -1.438 -18.594 -0.054 1 98.81 212 LEU A N 1
ATOM 1639 C CA . LEU A 1 212 ? -2.631 -18.109 0.63 1 98.81 212 LEU A CA 1
ATOM 1640 C C . LEU A 1 212 ? -3.152 -16.828 -0.026 1 98.81 212 LEU A C 1
ATOM 1642 O O . LEU A 1 212 ? -2.48 -15.797 -0.003 1 98.81 212 LEU A O 1
ATOM 1646 N N . GLY A 1 213 ? -4.422 -16.859 -0.528 1 97.62 213 GLY A N 1
ATOM 1647 C CA . GLY A 1 213 ? -4.906 -15.805 -1.406 1 97.62 213 GLY A CA 1
ATOM 1648 C C . GLY A 1 213 ? -5.887 -14.859 -0.729 1 97.62 213 GLY A C 1
ATOM 1649 O O . GLY A 1 213 ? -6.926 -15.297 -0.228 1 97.62 213 GLY A O 1
ATOM 1650 N N . ASP A 1 214 ? -5.543 -13.633 -0.725 1 96.12 214 ASP A N 1
ATOM 1651 C CA . ASP A 1 214 ? -6.52 -12.578 -0.471 1 96.12 214 ASP A CA 1
ATOM 1652 C C . ASP A 1 214 ? -7.348 -12.281 -1.721 1 96.12 214 ASP A C 1
ATOM 1654 O O . ASP A 1 214 ? -7.199 -11.227 -2.336 1 96.12 214 ASP A O 1
ATOM 1658 N N . THR A 1 215 ? -8.25 -13.086 -1.984 1 91.94 215 THR A N 1
ATOM 1659 C CA . THR A 1 215 ? -8.938 -13.234 -3.262 1 91.94 215 THR A CA 1
ATOM 1660 C C . THR A 1 215 ? -9.695 -11.961 -3.625 1 91.94 215 THR A C 1
ATOM 1662 O O . THR A 1 215 ? -9.695 -11.539 -4.785 1 91.94 215 THR A O 1
ATOM 1665 N N . ILE A 1 216 ? -10.25 -11.359 -2.684 1 88.88 216 ILE A N 1
ATOM 1666 C CA . ILE A 1 216 ? -11.086 -10.211 -3.016 1 88.88 216 ILE A CA 1
ATOM 1667 C C . ILE A 1 216 ? -10.422 -8.93 -2.514 1 88.88 216 ILE A C 1
ATOM 1669 O O . ILE A 1 216 ? -11.031 -7.855 -2.535 1 88.88 216 ILE A O 1
ATOM 1673 N N . GLY A 1 217 ? -9.234 -9.039 -1.966 1 92.06 217 GLY A N 1
ATOM 1674 C CA . GLY A 1 217 ? -8.414 -7.887 -1.622 1 92.06 217 GLY A CA 1
ATOM 1675 C C . GLY A 1 217 ? -8.891 -7.176 -0.367 1 92.06 217 GLY A C 1
ATOM 1676 O O . GLY A 1 217 ? -8.57 -6.004 -0.153 1 92.06 217 GLY A O 1
ATOM 1677 N N . VAL A 1 218 ? -9.664 -7.805 0.507 1 91.06 218 VAL A N 1
ATOM 1678 C CA . VAL A 1 218 ? -10.219 -7.168 1.695 1 91.06 218 VAL A CA 1
ATOM 1679 C C . VAL A 1 218 ? -9.258 -7.328 2.869 1 91.06 218 VAL A C 1
ATOM 1681 O O . VAL A 1 218 ? -9.43 -6.691 3.912 1 91.06 218 VAL A O 1
ATOM 1684 N N . GLY A 1 219 ? -8.25 -8.156 2.652 1 94.19 219 GLY A N 1
ATOM 1685 C CA . GLY A 1 219 ? -7.316 -8.422 3.738 1 94.19 219 GLY A CA 1
ATOM 1686 C C . GLY A 1 219 ? -6.59 -7.18 4.219 1 94.19 219 GLY A C 1
ATOM 1687 O O . GLY A 1 219 ? -6.324 -6.27 3.436 1 94.19 219 GLY A O 1
ATOM 1688 N N . THR A 1 220 ? -6.262 -7.184 5.484 1 95.06 220 THR A N 1
ATOM 1689 C CA . THR A 1 220 ? -5.461 -6.137 6.105 1 95.06 220 THR A CA 1
ATOM 1690 C C . THR A 1 220 ? -4.223 -6.727 6.773 1 95.06 220 THR A C 1
ATOM 1692 O O . THR A 1 220 ? -4.109 -7.945 6.918 1 95.06 220 THR A O 1
ATOM 1695 N N . ALA A 1 221 ? -3.336 -5.777 7.129 1 96.19 221 ALA A N 1
ATOM 1696 C CA . ALA A 1 221 ? -2.135 -6.219 7.832 1 96.19 221 ALA A CA 1
ATOM 1697 C C . ALA A 1 221 ? -2.492 -7.02 9.086 1 96.19 221 ALA A C 1
ATOM 1699 O O . ALA A 1 221 ? -1.855 -8.031 9.383 1 96.19 221 ALA A O 1
ATOM 1700 N N . GLY A 1 222 ? -3.547 -6.582 9.789 1 94 222 GLY A N 1
ATOM 1701 C CA . GLY A 1 222 ? -3.982 -7.285 10.992 1 94 222 GLY A CA 1
ATOM 1702 C C . GLY A 1 222 ? -4.531 -8.664 10.703 1 94 222 GLY A C 1
ATOM 1703 O O . GLY A 1 222 ? -4.133 -9.641 11.344 1 94 222 GLY A O 1
ATOM 1704 N N . SER A 1 223 ? -5.43 -8.758 9.734 1 95.5 223 SER A N 1
ATOM 1705 C CA . SER A 1 223 ? -6.027 -10.047 9.406 1 95.5 223 SER A CA 1
ATOM 1706 C C . SER A 1 223 ? -5 -11 8.797 1 95.5 223 SER A C 1
ATOM 1708 O O . SER A 1 223 ? -5.07 -12.211 9 1 95.5 223 SER A O 1
ATOM 1710 N N . MET A 1 224 ? -4.027 -10.484 8.062 1 97.81 224 MET A N 1
ATOM 1711 C CA . MET A 1 224 ? -2.932 -11.281 7.527 1 97.81 224 MET A CA 1
ATOM 1712 C C . MET A 1 224 ? -2.113 -11.906 8.656 1 97.81 224 MET A C 1
ATOM 1714 O O . MET A 1 224 ? -1.826 -13.109 8.625 1 97.81 224 MET A O 1
ATOM 1718 N N . ALA A 1 225 ? -1.779 -11.055 9.617 1 96.31 225 ALA A N 1
ATOM 1719 C CA . ALA A 1 225 ? -0.998 -11.547 10.75 1 96.31 225 ALA A CA 1
ATOM 1720 C C . ALA A 1 225 ? -1.746 -12.641 11.5 1 96.31 225 ALA A C 1
ATOM 1722 O O . ALA A 1 225 ? -1.163 -13.672 11.852 1 96.31 225 ALA A O 1
ATOM 1723 N N . GLU A 1 226 ? -3.016 -12.398 11.703 1 96.06 226 GLU A N 1
ATOM 1724 C CA . GLU A 1 226 ? -3.84 -13.367 12.422 1 96.06 226 GLU A CA 1
ATOM 1725 C C . GLU A 1 226 ? -3.939 -14.688 11.648 1 96.06 226 GLU A C 1
ATOM 1727 O O . GLU A 1 226 ? -3.752 -15.758 12.219 1 96.06 226 GLU A O 1
ATOM 1732 N N . MET A 1 227 ? -4.211 -14.578 10.414 1 98.19 227 MET A N 1
ATOM 1733 C CA . MET A 1 227 ? -4.348 -15.75 9.555 1 98.19 227 MET A CA 1
ATOM 1734 C C . MET A 1 227 ? -3.041 -16.531 9.492 1 98.19 227 MET A C 1
ATOM 1736 O O . MET A 1 227 ? -3.033 -17.75 9.695 1 98.19 227 MET A O 1
ATOM 1740 N N . LEU A 1 228 ? -1.916 -15.875 9.297 1 98.38 228 LEU A N 1
ATOM 1741 C CA . LEU A 1 228 ? -0.624 -16.547 9.195 1 98.38 228 LEU A CA 1
ATOM 1742 C C . LEU A 1 228 ? -0.229 -17.172 10.523 1 98.38 228 LEU A C 1
ATOM 1744 O O . LEU A 1 228 ? 0.361 -18.266 10.555 1 98.38 228 LEU A O 1
ATOM 1748 N N . SER A 1 229 ? -0.549 -16.453 11.617 1 97.06 229 SER A N 1
ATOM 1749 C CA . SER A 1 229 ? -0.246 -17 12.93 1 97.06 229 SER A CA 1
ATOM 1750 C C . SER A 1 229 ? -0.9 -18.375 13.125 1 97.06 229 SER A C 1
ATOM 1752 O O . SER A 1 229 ? -0.302 -19.266 13.711 1 97.06 229 SER A O 1
ATOM 1754 N N . ASP A 1 230 ? -2.064 -18.469 12.617 1 98.12 230 ASP A N 1
ATOM 1755 C CA . ASP A 1 230 ? -2.787 -19.734 12.734 1 98.12 230 ASP A CA 1
ATOM 1756 C C . ASP A 1 230 ? -2.225 -20.781 11.781 1 98.12 230 ASP A C 1
ATOM 1758 O O . ASP A 1 230 ? -1.946 -21.906 12.18 1 98.12 230 ASP A O 1
ATOM 1762 N N . VAL A 1 231 ? -1.969 -20.469 10.57 1 98.75 231 VAL A N 1
ATOM 1763 C CA . VAL A 1 231 ? -1.517 -21.406 9.539 1 98.75 231 VAL A CA 1
ATOM 1764 C C . VAL A 1 231 ? -0.13 -21.938 9.898 1 98.75 231 VAL A C 1
ATOM 1766 O O . VAL A 1 231 ? 0.173 -23.109 9.664 1 98.75 231 VAL A O 1
ATOM 1769 N N . LEU A 1 232 ? 0.666 -21.109 10.469 1 97.94 232 LEU A N 1
ATOM 1770 C CA . LEU A 1 232 ? 2.049 -21.438 10.789 1 97.94 232 LEU A CA 1
ATOM 1771 C C . LEU A 1 232 ? 2.115 -22.5 11.875 1 97.94 232 LEU A C 1
ATOM 1773 O O . LEU A 1 232 ? 3.168 -23.109 12.094 1 97.94 232 LEU A O 1
ATOM 1777 N N . THR A 1 233 ? 1.02 -22.75 12.539 1 97 233 THR A N 1
ATOM 1778 C CA . THR A 1 233 ? 0.989 -23.812 13.547 1 97 233 THR A CA 1
ATOM 1779 C C . THR A 1 233 ? 1.007 -25.188 12.883 1 97 233 THR A C 1
ATOM 1781 O O . THR A 1 233 ? 1.374 -26.172 13.516 1 97 233 THR A O 1
ATOM 1784 N N . GLU A 1 234 ? 0.662 -25.234 11.562 1 98.25 234 GLU A N 1
ATOM 1785 C CA . GLU A 1 234 ? 0.479 -26.531 10.93 1 98.25 234 GLU A CA 1
ATOM 1786 C C . GLU A 1 234 ? 1.352 -26.672 9.688 1 98.25 234 GLU A C 1
ATOM 1788 O O . GLU A 1 234 ? 1.656 -27.781 9.258 1 98.25 234 GLU A O 1
ATOM 1793 N N . VAL A 1 235 ? 1.714 -25.625 9.094 1 98.56 235 VAL A N 1
ATOM 1794 C CA . VAL A 1 235 ? 2.48 -25.625 7.852 1 98.56 235 VAL A CA 1
ATOM 1795 C C . VAL A 1 235 ? 3.762 -24.812 8.031 1 98.56 235 VAL A C 1
ATOM 1797 O O . VAL A 1 235 ? 3.723 -23.672 8.492 1 98.56 235 VAL A O 1
ATOM 1800 N N . PRO A 1 236 ? 4.945 -25.422 7.746 1 98.25 236 PRO A N 1
ATOM 1801 C CA . PRO A 1 236 ? 6.184 -24.656 7.879 1 98.25 236 PRO A CA 1
ATOM 1802 C C . PRO A 1 236 ? 6.215 -23.422 6.973 1 98.25 236 PRO A C 1
ATOM 1804 O O . PRO A 1 236 ? 5.719 -23.469 5.844 1 98.25 236 PRO A O 1
ATOM 1807 N N . VAL A 1 237 ? 6.832 -22.359 7.406 1 97.56 237 VAL A N 1
ATOM 1808 C CA . VAL A 1 237 ? 6.836 -21.078 6.707 1 97.56 237 VAL A CA 1
ATOM 1809 C C . VAL A 1 237 ? 7.52 -21.234 5.352 1 97.56 237 VAL A C 1
ATOM 1811 O O . VAL A 1 237 ? 7.164 -20.547 4.387 1 97.56 237 VAL A O 1
ATOM 1814 N N . SER A 1 238 ? 8.453 -22.188 5.23 1 97.69 238 SER A N 1
ATOM 1815 C CA . SER A 1 238 ? 9.195 -22.406 3.994 1 97.69 238 SER A CA 1
ATOM 1816 C C . SER A 1 238 ? 8.281 -22.953 2.898 1 97.69 238 SER A C 1
ATOM 1818 O O . SER A 1 238 ? 8.656 -22.969 1.724 1 97.69 238 SER A O 1
ATOM 1820 N N . ALA A 1 239 ? 7.094 -23.391 3.283 1 98.69 239 ALA A N 1
ATOM 1821 C CA . ALA A 1 239 ? 6.148 -23.953 2.32 1 98.69 239 ALA A CA 1
ATOM 1822 C C . ALA A 1 239 ? 4.977 -23 2.084 1 98.69 239 ALA A C 1
ATOM 1824 O O . ALA A 1 239 ? 3.951 -23.406 1.528 1 98.69 239 ALA A O 1
ATOM 1825 N N . LEU A 1 240 ? 5.133 -21.766 2.508 1 98.81 240 LEU A N 1
ATOM 1826 C CA . LEU A 1 240 ? 4.012 -20.844 2.398 1 98.81 240 LEU A CA 1
ATOM 1827 C C . LEU A 1 240 ? 4.344 -19.703 1.448 1 98.81 240 LEU A C 1
ATOM 1829 O O . LEU A 1 240 ? 5.496 -19.266 1.373 1 98.81 240 LEU A O 1
ATOM 1833 N N . ALA A 1 241 ? 3.373 -19.266 0.747 1 98.88 241 ALA A N 1
ATOM 1834 C CA . ALA A 1 241 ? 3.383 -18.062 -0.081 1 98.88 241 ALA A CA 1
ATOM 1835 C C . ALA A 1 241 ? 2.137 -17.219 0.161 1 98.88 241 ALA A C 1
ATOM 1837 O O . ALA A 1 241 ? 1.159 -17.688 0.744 1 98.88 241 ALA A O 1
ATOM 1838 N N . VAL A 1 242 ? 2.215 -15.969 -0.228 1 98.88 242 VAL A N 1
ATOM 1839 C CA . VAL A 1 242 ? 1.033 -15.117 -0.126 1 98.88 242 VAL A CA 1
ATOM 1840 C C . VAL A 1 242 ? 0.683 -14.547 -1.5 1 98.88 242 VAL A C 1
ATOM 1842 O O . VAL A 1 242 ? 1.573 -14.258 -2.303 1 98.88 242 VAL A O 1
ATOM 1845 N N . HIS A 1 243 ? -0.563 -14.461 -1.745 1 98.5 243 HIS A N 1
ATOM 1846 C CA . HIS A 1 243 ? -1.188 -13.961 -2.965 1 98.5 243 HIS A CA 1
ATOM 1847 C C . HIS A 1 243 ? -2.203 -12.867 -2.652 1 98.5 243 HIS A C 1
ATOM 1849 O O . HIS A 1 243 ? -3.352 -13.156 -2.307 1 98.5 243 HIS A O 1
ATOM 1855 N N . CYS A 1 244 ? -1.789 -11.633 -2.936 1 97.5 244 CYS A N 1
ATOM 1856 C CA . CYS A 1 244 ? -2.648 -10.539 -2.492 1 97.5 244 CYS A CA 1
ATOM 1857 C C . CYS A 1 244 ? -3.234 -9.789 -3.68 1 97.5 244 CYS A C 1
ATOM 1859 O O . CYS A 1 244 ? -2.51 -9.43 -4.609 1 97.5 244 CYS A O 1
ATOM 1861 N N . HIS A 1 245 ? -4.512 -9.617 -3.631 1 95.5 245 HIS A N 1
ATOM 1862 C CA . HIS A 1 245 ? -5.152 -8.609 -4.469 1 95.5 245 HIS A CA 1
ATOM 1863 C C . HIS A 1 245 ? -5.094 -7.234 -3.816 1 95.5 245 HIS A C 1
ATOM 1865 O O . HIS A 1 245 ? -4.961 -7.129 -2.596 1 95.5 245 HIS A O 1
ATOM 1871 N N . ASP A 1 246 ? -5.168 -6.238 -4.637 1 94.44 246 ASP A N 1
ATOM 1872 C CA . ASP A 1 246 ? -4.988 -4.879 -4.137 1 94.44 246 ASP A CA 1
ATOM 1873 C C . ASP A 1 246 ? -6.27 -4.062 -4.289 1 94.44 246 ASP A C 1
ATOM 1875 O O . ASP A 1 246 ? -6.219 -2.852 -4.516 1 94.44 246 ASP A O 1
ATOM 1879 N N . THR A 1 247 ? -7.371 -4.691 -4.168 1 88.69 247 THR A N 1
ATOM 1880 C CA . THR A 1 247 ? -8.688 -4.098 -4.391 1 88.69 247 THR A CA 1
ATOM 1881 C C . THR A 1 247 ? -8.883 -2.883 -3.492 1 88.69 247 THR A C 1
ATOM 1883 O O . THR A 1 247 ? -9.383 -1.847 -3.943 1 88.69 247 THR A O 1
ATOM 1886 N N . TYR A 1 248 ? -8.438 -2.924 -2.279 1 88.44 248 TYR A N 1
ATOM 1887 C CA . TYR A 1 248 ? -8.648 -1.825 -1.345 1 88.44 248 TYR A CA 1
ATOM 1888 C C . TYR A 1 248 ? -7.328 -1.188 -0.937 1 88.44 248 TYR A C 1
ATOM 1890 O O . TYR A 1 248 ? -7.246 -0.53 0.103 1 88.44 248 TYR A O 1
ATOM 1898 N N . GLY A 1 249 ? -6.316 -1.484 -1.651 1 92.19 249 GLY A N 1
ATOM 1899 C CA . GLY A 1 249 ? -5.043 -0.798 -1.503 1 92.19 249 GLY A CA 1
ATOM 1900 C C . GLY A 1 249 ? -4.203 -1.335 -0.358 1 92.19 249 GLY A C 1
ATOM 1901 O O . GLY A 1 249 ? -3.311 -0.646 0.141 1 92.19 249 GLY A O 1
ATOM 1902 N N . GLN A 1 250 ? -4.48 -2.545 0.056 1 95.94 250 GLN A N 1
ATOM 1903 C CA . GLN A 1 250 ? -3.854 -3.039 1.277 1 95.94 250 GLN A CA 1
ATOM 1904 C C . GLN A 1 250 ? -2.805 -4.102 0.967 1 95.94 250 GLN A C 1
ATOM 1906 O O . GLN A 1 250 ? -2.176 -4.645 1.878 1 95.94 250 GLN A O 1
ATOM 1911 N N . ALA A 1 251 ? -2.535 -4.387 -0.234 1 97.81 251 ALA A N 1
ATOM 1912 C CA . ALA A 1 251 ? -1.719 -5.547 -0.59 1 97.81 251 ALA A CA 1
ATOM 1913 C C . ALA A 1 251 ? -0.299 -5.402 -0.048 1 97.81 251 ALA A C 1
ATOM 1915 O O . ALA A 1 251 ? 0.242 -6.34 0.546 1 97.81 251 ALA A O 1
ATOM 1916 N N . LEU A 1 252 ? 0.328 -4.246 -0.234 1 98.31 252 LEU A N 1
ATOM 1917 C CA . LEU A 1 252 ? 1.736 -4.094 0.114 1 98.31 252 LEU A CA 1
ATOM 1918 C C . LEU A 1 252 ? 1.935 -4.168 1.624 1 98.31 252 LEU A C 1
ATOM 1920 O O . LEU A 1 252 ? 2.822 -4.879 2.102 1 98.31 252 LEU A O 1
ATOM 1924 N N . PRO A 1 253 ? 1.1 -3.465 2.453 1 97.88 253 PRO A N 1
ATOM 1925 C CA . PRO A 1 253 ? 1.26 -3.674 3.895 1 97.88 253 PRO A CA 1
ATOM 1926 C C . PRO A 1 253 ? 1.011 -5.121 4.309 1 97.88 253 PRO A C 1
ATOM 1928 O O . PRO A 1 253 ? 1.661 -5.625 5.23 1 97.88 253 PRO A O 1
ATOM 1931 N N . ASN A 1 254 ? 0.069 -5.82 3.65 1 98.38 254 ASN A N 1
ATOM 1932 C CA . ASN A 1 254 ? -0.162 -7.234 3.926 1 98.38 254 ASN A CA 1
ATOM 1933 C C . ASN A 1 254 ? 1.081 -8.07 3.637 1 98.38 254 ASN A C 1
ATOM 1935 O O . ASN A 1 254 ? 1.469 -8.914 4.449 1 98.38 254 ASN A O 1
ATOM 1939 N N . ILE A 1 255 ? 1.658 -7.816 2.512 1 98.69 255 ILE A N 1
ATOM 1940 C CA . ILE A 1 255 ? 2.857 -8.539 2.104 1 98.69 255 ILE A CA 1
ATOM 1941 C C . ILE A 1 255 ? 3.998 -8.242 3.072 1 98.69 255 ILE A C 1
ATOM 1943 O O . ILE A 1 255 ? 4.75 -9.141 3.453 1 98.69 255 ILE A O 1
ATOM 1947 N N . LEU A 1 256 ? 4.109 -6.957 3.449 1 97.94 256 LEU A N 1
ATOM 1948 C CA . LEU A 1 256 ? 5.164 -6.586 4.391 1 97.94 256 LEU A CA 1
ATOM 1949 C C . LEU A 1 256 ? 5.035 -7.375 5.688 1 97.94 256 LEU A C 1
ATOM 1951 O O . LEU A 1 256 ? 6.023 -7.895 6.207 1 97.94 256 LEU A O 1
ATOM 1955 N N . VAL A 1 257 ? 3.814 -7.504 6.203 1 97.25 257 VAL A N 1
ATOM 1956 C CA . VAL A 1 257 ? 3.58 -8.266 7.426 1 97.25 257 VAL A CA 1
ATOM 1957 C C . VAL A 1 257 ? 3.934 -9.734 7.195 1 97.25 257 VAL A C 1
ATOM 1959 O O . VAL A 1 257 ? 4.543 -10.375 8.055 1 97.25 257 VAL A O 1
ATOM 1962 N N . ALA A 1 258 ? 3.568 -10.242 6.062 1 98.44 258 ALA A N 1
ATOM 1963 C CA . ALA A 1 258 ? 3.9 -11.633 5.746 1 98.44 258 ALA A CA 1
ATOM 1964 C C . ALA A 1 258 ? 5.41 -11.844 5.734 1 98.44 258 ALA A C 1
ATOM 1966 O O . ALA A 1 258 ? 5.91 -12.836 6.266 1 98.44 258 ALA A O 1
ATOM 1967 N N . LEU A 1 259 ? 6.133 -10.898 5.133 1 98.06 259 LEU A N 1
ATOM 1968 C CA . LEU A 1 259 ? 7.59 -10.961 5.102 1 98.06 259 LEU A CA 1
ATOM 1969 C C . LEU A 1 259 ? 8.164 -10.938 6.516 1 98.06 259 LEU A C 1
ATOM 1971 O O . LEU A 1 259 ? 9.078 -11.703 6.832 1 98.06 259 LEU A O 1
ATOM 1975 N N . GLN A 1 260 ? 7.605 -10.109 7.297 1 95.19 260 GLN A N 1
ATOM 1976 C CA . GLN A 1 260 ? 8.062 -9.969 8.672 1 95.19 260 GLN A CA 1
ATOM 1977 C C . GLN A 1 260 ? 7.805 -11.242 9.477 1 95.19 260 GLN A C 1
ATOM 1979 O O . GLN A 1 260 ? 8.438 -11.469 10.508 1 95.19 260 GLN A O 1
ATOM 1984 N N . MET A 1 261 ? 6.875 -12.016 8.984 1 96.38 261 MET A N 1
ATOM 1985 C CA . MET A 1 261 ? 6.547 -13.266 9.656 1 96.38 261 MET A CA 1
ATOM 1986 C C . MET A 1 261 ? 7.293 -14.438 9.023 1 96.38 261 MET A C 1
ATOM 1988 O O . MET A 1 261 ? 7.027 -15.594 9.344 1 96.38 261 MET A O 1
ATOM 1992 N N . GLY A 1 262 ? 8.109 -14.148 8.055 1 96.44 262 GLY A N 1
ATOM 1993 C CA . GLY A 1 262 ? 9.055 -15.141 7.57 1 96.44 262 GLY A CA 1
ATOM 1994 C C . GLY A 1 262 ? 8.719 -15.664 6.184 1 96.44 262 GLY A C 1
ATOM 1995 O O . GLY A 1 262 ? 9.484 -16.422 5.598 1 96.44 262 GLY A O 1
ATOM 1996 N N . VAL A 1 263 ? 7.566 -15.297 5.656 1 98.5 263 VAL A N 1
ATOM 1997 C CA . VAL A 1 263 ? 7.199 -15.727 4.312 1 98.5 263 VAL A CA 1
ATOM 1998 C C . VAL A 1 263 ? 8.148 -15.094 3.291 1 98.5 263 VAL A C 1
ATOM 2000 O O . VAL A 1 263 ? 8.477 -13.914 3.391 1 98.5 263 VAL A O 1
ATOM 2003 N N . SER A 1 264 ? 8.586 -15.867 2.338 1 98.62 264 SER A N 1
ATOM 2004 C CA . SER A 1 264 ? 9.562 -15.336 1.391 1 98.62 264 SER A CA 1
ATOM 2005 C C . SER A 1 264 ? 9.141 -15.602 -0.049 1 98.62 264 SER A C 1
ATOM 2007 O O . SER A 1 264 ? 9.961 -15.531 -0.967 1 98.62 264 SER A O 1
ATOM 2009 N N . VAL A 1 265 ? 7.91 -15.984 -0.274 1 98.88 265 VAL A N 1
ATOM 2010 C CA . VAL A 1 265 ? 7.359 -16.188 -1.609 1 98.88 265 VAL A CA 1
ATOM 2011 C C . VAL A 1 265 ? 6.098 -15.352 -1.783 1 98.88 265 VAL A C 1
ATOM 2013 O O . VAL A 1 265 ? 5.176 -15.422 -0.964 1 98.88 265 VAL A O 1
ATOM 2016 N N . VAL A 1 266 ? 6.094 -14.516 -2.848 1 98.88 266 VAL A N 1
ATOM 2017 C CA . VAL A 1 266 ? 4.992 -13.586 -3.07 1 98.88 266 VAL A CA 1
ATOM 2018 C C . VAL A 1 266 ? 4.484 -13.719 -4.504 1 98.88 266 VAL A C 1
ATOM 2020 O O . VAL A 1 266 ? 5.27 -13.664 -5.453 1 98.88 266 VAL A O 1
ATOM 2023 N N . ASP A 1 267 ? 3.193 -13.922 -4.641 1 98.88 267 ASP A N 1
ATOM 2024 C CA . ASP A 1 267 ? 2.551 -13.883 -5.949 1 98.88 267 ASP A CA 1
ATOM 2025 C C . ASP A 1 267 ? 2.182 -12.445 -6.332 1 98.88 267 ASP A C 1
ATOM 2027 O O . ASP A 1 267 ? 1.668 -11.695 -5.504 1 98.88 267 ASP A O 1
ATOM 2031 N N . SER A 1 268 ? 2.426 -12.102 -7.496 1 98.5 268 SER A N 1
ATOM 2032 C CA . SER A 1 268 ? 2.064 -10.789 -8.023 1 98.5 268 SER A CA 1
ATOM 2033 C C . SER A 1 268 ? 1.812 -10.852 -9.523 1 98.5 268 SER A C 1
ATOM 2035 O O . SER A 1 268 ? 2.055 -11.883 -10.164 1 98.5 268 SER A O 1
ATOM 2037 N N . SER A 1 269 ? 1.239 -9.812 -10.07 1 98.38 269 SER A N 1
ATOM 2038 C CA . SER A 1 269 ? 0.885 -9.758 -11.492 1 98.38 269 SER A CA 1
ATOM 2039 C C . SER A 1 269 ? 1.385 -8.477 -12.141 1 98.38 269 SER A C 1
ATOM 2041 O O . SER A 1 269 ? 1.064 -7.375 -11.68 1 98.38 269 SER A O 1
ATOM 2043 N N . VAL A 1 270 ? 2.07 -8.641 -13.234 1 98.12 270 VAL A N 1
ATOM 2044 C CA . VAL A 1 270 ? 2.588 -7.496 -13.977 1 98.12 270 VAL A CA 1
ATOM 2045 C C . VAL A 1 270 ? 1.458 -6.512 -14.273 1 98.12 270 VAL A C 1
ATOM 2047 O O . VAL A 1 270 ? 0.343 -6.918 -14.609 1 98.12 270 VAL A O 1
ATOM 2050 N N . ALA A 1 271 ? 1.708 -5.215 -14.062 1 96 271 ALA A N 1
ATOM 2051 C CA . ALA A 1 271 ? 0.783 -4.117 -14.328 1 96 271 ALA A CA 1
ATOM 2052 C C . ALA A 1 271 ? -0.451 -4.211 -13.438 1 96 271 ALA A C 1
ATOM 2054 O O . ALA A 1 271 ? -1.437 -3.5 -13.656 1 96 271 ALA A O 1
ATOM 2055 N N . GLY A 1 272 ? -0.377 -5.098 -12.477 1 95.81 272 GLY A N 1
ATOM 2056 C CA . GLY A 1 272 ? -1.549 -5.27 -11.633 1 95.81 272 GLY A CA 1
ATOM 2057 C C . GLY A 1 272 ? -2.736 -5.855 -12.375 1 95.81 272 GLY A C 1
ATOM 2058 O O . GLY A 1 272 ? -3.879 -5.465 -12.133 1 95.81 272 GLY A O 1
ATOM 2059 N N . LEU A 1 273 ? -2.438 -6.699 -13.328 1 94.69 273 LEU A N 1
ATOM 2060 C CA . LEU A 1 273 ? -3.502 -7.34 -14.094 1 94.69 273 LEU A CA 1
ATOM 2061 C C . LEU A 1 273 ? -4.426 -8.133 -13.18 1 94.69 273 LEU A C 1
ATOM 2063 O O . LEU A 1 273 ? -4 -8.617 -12.125 1 94.69 273 LEU A O 1
ATOM 2067 N N . GLY A 1 274 ? -5.488 -8.273 -13.703 1 90.75 274 GLY A N 1
ATOM 2068 C CA . GLY A 1 274 ? -6.555 -8.953 -12.977 1 90.75 274 GLY A CA 1
ATOM 2069 C C . GLY A 1 274 ? -7.758 -8.062 -12.727 1 90.75 274 GLY A C 1
ATOM 2070 O O . GLY A 1 274 ? -7.949 -7.059 -13.422 1 90.75 274 GLY A O 1
ATOM 2071 N N . GLY A 1 275 ? -8.547 -8.266 -11.922 1 77.88 275 GLY A N 1
ATOM 2072 C CA . GLY A 1 275 ? -9.797 -7.652 -11.484 1 77.88 275 GLY A CA 1
ATOM 2073 C C . GLY A 1 275 ? -10.523 -8.453 -10.43 1 77.88 275 GLY A C 1
ATOM 2074 O O . GLY A 1 275 ? -10.062 -9.531 -10.031 1 77.88 275 GLY A O 1
ATOM 2075 N N . CYS A 1 276 ? -11.273 -7.801 -9.859 1 67.69 276 CYS A N 1
ATOM 2076 C CA . CYS A 1 276 ? -12.109 -8.5 -8.891 1 67.69 276 CYS A CA 1
ATOM 2077 C C . CYS A 1 276 ? -13.555 -8.578 -9.367 1 67.69 276 CYS A C 1
ATOM 2079 O O . CYS A 1 276 ? -14.242 -7.562 -9.453 1 67.69 276 CYS A O 1
ATOM 2081 N N . PRO A 1 277 ? -13.891 -9.828 -9.812 1 66.19 277 PRO A N 1
ATOM 2082 C CA . PRO A 1 277 ? -15.266 -9.945 -10.312 1 66.19 277 PRO A CA 1
ATOM 2083 C C . PRO A 1 277 ? -16.297 -9.484 -9.297 1 66.19 277 PRO A C 1
ATOM 2085 O O . PRO A 1 277 ? -17.453 -9.211 -9.664 1 66.19 277 PRO A O 1
ATOM 2088 N N . TYR A 1 278 ? -15.883 -9.43 -8.086 1 62.19 278 TYR A N 1
ATOM 2089 C CA . TYR A 1 278 ? -16.828 -9.117 -7.016 1 62.19 278 TYR A CA 1
ATOM 2090 C C . TYR A 1 278 ? -16.828 -7.621 -6.723 1 62.19 278 TYR A C 1
ATOM 2092 O O . TYR A 1 278 ? -17.688 -7.133 -5.98 1 62.19 278 TYR A O 1
ATOM 2100 N N . ALA A 1 279 ? -15.859 -6.918 -7.168 1 58.06 279 ALA A N 1
ATOM 2101 C CA . ALA A 1 279 ? -15.758 -5.465 -7.043 1 58.06 279 ALA A CA 1
ATOM 2102 C C . ALA A 1 279 ? -15.414 -4.824 -8.391 1 58.06 279 ALA A C 1
ATOM 2104 O O . ALA A 1 279 ? -14.25 -4.781 -8.789 1 58.06 279 ALA A O 1
ATOM 2105 N N . LYS A 1 280 ? -16.469 -4.438 -9.016 1 58.72 280 LYS A N 1
ATOM 2106 C CA . LYS A 1 280 ? -16.25 -3.887 -10.352 1 58.72 280 LYS A CA 1
ATOM 2107 C C . LYS A 1 280 ? -15.25 -2.732 -10.312 1 58.72 280 LYS A C 1
ATOM 2109 O O . LYS A 1 280 ? -15.367 -1.829 -9.477 1 58.72 280 LYS A O 1
ATOM 2114 N N . GLY A 1 281 ? -14.289 -2.732 -11.164 1 59.38 281 GLY A N 1
ATOM 2115 C CA . GLY A 1 281 ? -13.328 -1.647 -11.297 1 59.38 281 GLY A CA 1
ATOM 2116 C C . GLY A 1 281 ? -12.141 -1.784 -10.359 1 59.38 281 GLY A C 1
ATOM 2117 O O . GLY A 1 281 ? -11.164 -1.043 -10.484 1 59.38 281 GLY A O 1
ATOM 2118 N N . ALA A 1 282 ? -12.352 -2.654 -9.461 1 65.75 282 ALA A N 1
ATOM 2119 C CA . ALA A 1 282 ? -11.273 -2.811 -8.492 1 65.75 282 ALA A CA 1
ATOM 2120 C C . ALA A 1 282 ? -10.07 -3.51 -9.117 1 65.75 282 ALA A C 1
ATOM 2122 O O . ALA A 1 282 ? -10.219 -4.297 -10.055 1 65.75 282 ALA A O 1
ATOM 2123 N N . SER A 1 283 ? -9 -2.955 -8.586 1 71.44 283 SER A N 1
ATOM 2124 C CA . SER A 1 283 ? -7.777 -3.633 -9.016 1 71.44 283 SER A CA 1
ATOM 2125 C C . SER A 1 283 ? -7.773 -5.094 -8.57 1 71.44 283 SER A C 1
ATOM 2127 O O . SER A 1 283 ? -8.461 -5.461 -7.621 1 71.44 283 SER A O 1
ATOM 2129 N N . GLY A 1 284 ? -7.215 -5.898 -9.359 1 86.88 284 GLY A N 1
ATOM 2130 C CA . GLY A 1 284 ? -7.055 -7.312 -9.07 1 86.88 284 GLY A CA 1
ATOM 2131 C C . GLY A 1 284 ? -5.785 -7.625 -8.297 1 86.88 284 GLY A C 1
ATOM 2132 O O . GLY A 1 284 ? -5.586 -7.121 -7.191 1 86.88 284 GLY A O 1
ATOM 2133 N N . ASN A 1 285 ? -4.887 -8.281 -8.852 1 95.88 285 ASN A N 1
ATOM 2134 C CA . ASN A 1 285 ? -3.621 -8.672 -8.242 1 95.88 285 ASN A CA 1
ATOM 2135 C C . ASN A 1 285 ? -2.762 -7.461 -7.895 1 95.88 285 ASN A C 1
ATOM 2137 O O . ASN A 1 285 ? -2.83 -6.434 -8.57 1 95.88 285 ASN A O 1
ATOM 2141 N N . VAL A 1 286 ? -2.076 -7.477 -6.816 1 97.31 286 VAL A N 1
ATOM 2142 C CA . VAL A 1 286 ? -1.038 -6.473 -6.598 1 97.31 286 VAL A CA 1
ATOM 2143 C C . VAL A 1 286 ? -0.05 -6.488 -7.762 1 97.31 286 VAL A C 1
ATOM 2145 O O . VAL A 1 286 ? 0.276 -7.551 -8.297 1 97.31 286 VAL A O 1
ATOM 2148 N N . SER A 1 287 ? 0.445 -5.324 -8.141 1 97.25 287 SER A N 1
ATOM 2149 C CA . SER A 1 287 ? 1.344 -5.234 -9.289 1 97.25 287 SER A CA 1
ATOM 2150 C C . SER A 1 287 ? 2.738 -5.746 -8.938 1 97.25 287 SER A C 1
ATOM 2152 O O . SER A 1 287 ? 3.271 -5.434 -7.875 1 97.25 287 SER A O 1
ATOM 2154 N N . THR A 1 288 ? 3.309 -6.504 -9.836 1 98.5 288 THR A N 1
ATOM 2155 C CA . THR A 1 288 ? 4.676 -6.98 -9.656 1 98.5 288 THR A CA 1
ATOM 2156 C C . THR A 1 288 ? 5.641 -5.809 -9.508 1 98.5 288 THR A C 1
ATOM 2158 O O . THR A 1 288 ? 6.555 -5.855 -8.68 1 98.5 288 THR A O 1
ATOM 2161 N N . GLU A 1 289 ? 5.418 -4.758 -10.227 1 97.19 289 GLU A N 1
ATOM 2162 C CA . GLU A 1 289 ? 6.266 -3.57 -10.172 1 97.19 289 GLU A CA 1
ATOM 2163 C C . GLU A 1 289 ? 6.281 -2.963 -8.773 1 97.19 289 GLU A C 1
ATOM 2165 O O . GLU A 1 289 ? 7.348 -2.664 -8.234 1 97.19 289 GLU A O 1
ATOM 2170 N N . ASP A 1 290 ? 5.117 -2.809 -8.188 1 96.5 290 ASP A N 1
ATOM 2171 C CA . ASP A 1 290 ? 5.016 -2.188 -6.875 1 96.5 290 ASP A CA 1
ATOM 2172 C C . ASP A 1 290 ? 5.641 -3.072 -5.797 1 96.5 290 ASP A C 1
ATOM 2174 O O . ASP A 1 290 ? 6.266 -2.572 -4.859 1 96.5 290 ASP A O 1
ATOM 2178 N N . VAL A 1 291 ? 5.449 -4.371 -5.957 1 98.5 291 VAL A N 1
ATOM 2179 C CA . VAL A 1 291 ? 6.062 -5.309 -5.02 1 98.5 291 VAL A CA 1
ATOM 2180 C C . VAL A 1 291 ? 7.586 -5.211 -5.117 1 98.5 291 VAL A C 1
ATOM 2182 O O . VAL A 1 291 ? 8.273 -5.117 -4.098 1 98.5 291 VAL A O 1
ATOM 2185 N N . LEU A 1 292 ? 8.094 -5.211 -6.332 1 97.69 292 LEU A N 1
ATOM 2186 C CA . LEU A 1 292 ? 9.531 -5.125 -6.547 1 97.69 292 LEU A CA 1
ATOM 2187 C C . LEU A 1 292 ? 10.086 -3.82 -5.98 1 97.69 292 LEU A C 1
ATOM 2189 O O . LEU A 1 292 ? 11.148 -3.812 -5.352 1 97.69 292 LEU A O 1
ATOM 2193 N N . TYR A 1 293 ? 9.359 -2.734 -6.191 1 95.12 293 TYR A N 1
ATOM 2194 C CA . TYR A 1 293 ? 9.789 -1.44 -5.672 1 95.12 293 TYR A CA 1
ATOM 2195 C C . TYR A 1 293 ? 9.953 -1.488 -4.156 1 95.12 293 TYR A C 1
ATOM 2197 O O . TYR A 1 293 ? 10.969 -1.037 -3.625 1 95.12 293 TYR A O 1
ATOM 2205 N N . MET A 1 294 ? 9.016 -2.021 -3.488 1 96.56 294 MET A N 1
ATOM 2206 C CA . MET A 1 294 ? 9.07 -2.127 -2.033 1 96.56 294 MET A CA 1
ATOM 2207 C C . MET A 1 294 ? 10.234 -3.02 -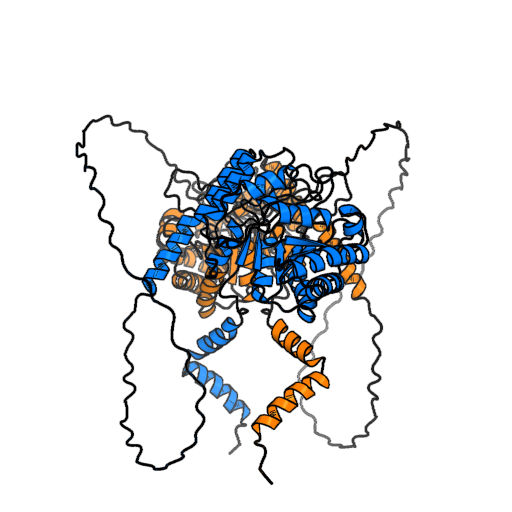1.599 1 96.56 294 MET A C 1
ATOM 2209 O O . MET A 1 294 ? 11.008 -2.65 -0.713 1 96.56 294 MET A O 1
ATOM 2213 N N . LEU A 1 295 ? 10.344 -4.195 -2.27 1 97.38 295 LEU A N 1
ATOM 2214 C CA . LEU A 1 295 ? 11.367 -5.16 -1.884 1 97.38 295 LEU A CA 1
ATOM 2215 C C . LEU A 1 295 ? 12.766 -4.586 -2.109 1 97.38 295 LEU A C 1
ATOM 2217 O O . LEU A 1 295 ? 13.641 -4.719 -1.251 1 97.38 295 LEU A O 1
ATOM 2221 N N . HIS A 1 296 ? 12.93 -3.994 -3.246 1 94.19 296 HIS A N 1
ATOM 2222 C CA . HIS A 1 296 ? 14.219 -3.369 -3.523 1 94.19 296 HIS A CA 1
ATOM 2223 C C . HIS A 1 296 ? 14.516 -2.26 -2.521 1 94.19 296 HIS A C 1
ATOM 2225 O O . HIS A 1 296 ? 15.656 -2.115 -2.072 1 94.19 296 HIS A O 1
ATOM 2231 N N . GLY A 1 297 ? 13.547 -1.509 -2.139 1 91.12 297 GLY A N 1
ATOM 2232 C CA . GLY A 1 297 ? 13.703 -0.466 -1.137 1 91.12 297 GLY A CA 1
ATOM 2233 C C . GLY A 1 297 ? 14.07 -1.005 0.232 1 91.12 297 GLY A C 1
ATOM 2234 O O . GLY A 1 297 ? 14.664 -0.295 1.044 1 91.12 297 GLY A O 1
ATOM 2235 N N . LEU A 1 298 ? 13.742 -2.242 0.45 1 92.5 298 LEU A N 1
ATOM 2236 C CA . LEU A 1 298 ? 14.055 -2.912 1.708 1 92.5 298 LEU A CA 1
ATOM 2237 C C . LEU A 1 298 ? 15.422 -3.586 1.639 1 92.5 298 LEU A C 1
ATOM 2239 O O . LEU A 1 298 ? 15.883 -4.172 2.621 1 92.5 298 LEU A O 1
ATOM 2243 N N . GLY A 1 299 ? 16.016 -3.502 0.47 1 90.38 299 GLY A N 1
ATOM 2244 C CA . GLY A 1 299 ? 17.297 -4.152 0.275 1 90.38 299 GLY A CA 1
ATOM 2245 C C . GLY A 1 299 ? 17.188 -5.66 0.127 1 90.38 299 GLY A C 1
ATOM 2246 O O . GLY A 1 299 ? 18.156 -6.387 0.358 1 90.38 299 GLY A O 1
ATOM 2247 N N . ILE A 1 300 ? 16 -6.152 -0.185 1 95.5 300 ILE A N 1
ATOM 2248 C CA . ILE A 1 300 ? 15.766 -7.586 -0.341 1 95.5 300 ILE A CA 1
ATOM 2249 C C . ILE A 1 300 ? 16.078 -8.008 -1.773 1 95.5 300 ILE A C 1
ATOM 2251 O O . ILE A 1 300 ? 15.625 -7.375 -2.729 1 95.5 300 ILE A O 1
ATOM 2255 N N . GLU A 1 301 ? 16.797 -9.094 -1.885 1 96.31 301 GLU A N 1
ATOM 2256 C CA . GLU A 1 301 ? 17.172 -9.602 -3.203 1 96.31 301 GLU A CA 1
ATOM 2257 C C . GLU A 1 301 ? 16.031 -10.375 -3.844 1 96.31 301 GLU A C 1
ATOM 2259 O O . GLU A 1 301 ? 15.391 -11.195 -3.189 1 96.31 301 GLU A O 1
ATOM 2264 N N . THR A 1 302 ? 15.789 -10.094 -5.129 1 97.5 302 THR A N 1
ATOM 2265 C CA . THR A 1 302 ? 14.75 -10.812 -5.855 1 97.5 302 THR A CA 1
ATOM 2266 C C . THR A 1 302 ? 15.312 -11.43 -7.137 1 97.5 302 THR A C 1
ATOM 2268 O O . THR A 1 302 ? 14.742 -12.375 -7.68 1 97.5 302 THR A O 1
ATOM 2271 N N . GLY A 1 303 ? 16.375 -10.828 -7.66 1 96.88 303 GLY A N 1
ATOM 2272 C CA . GLY A 1 303 ? 16.938 -11.234 -8.938 1 96.88 303 GLY A CA 1
ATOM 2273 C C . GLY A 1 303 ? 16.109 -10.758 -10.125 1 96.88 303 GLY A C 1
ATOM 2274 O O . GLY A 1 303 ? 16.406 -11.109 -11.273 1 96.88 303 GLY A O 1
ATOM 2275 N N . VAL A 1 304 ? 15.148 -9.914 -9.914 1 98.38 304 VAL A N 1
ATOM 2276 C CA . VAL A 1 304 ? 14.227 -9.508 -10.977 1 98.38 304 VAL A CA 1
ATOM 2277 C C . VAL A 1 304 ? 14.508 -8.062 -11.375 1 98.38 304 VAL A C 1
ATOM 2279 O O . VAL A 1 304 ? 14.672 -7.195 -10.516 1 98.38 304 VAL A O 1
ATOM 2282 N N . ASP A 1 305 ? 14.555 -7.844 -12.633 1 96.06 305 ASP A N 1
ATOM 2283 C CA . ASP A 1 305 ? 14.789 -6.516 -13.188 1 96.06 305 ASP A CA 1
ATOM 2284 C C . ASP A 1 305 ? 13.484 -5.727 -13.297 1 96.06 305 ASP A C 1
ATOM 2286 O O . ASP A 1 305 ? 12.656 -6.004 -14.164 1 96.06 305 ASP A O 1
ATOM 2290 N N . LEU A 1 306 ? 13.359 -4.73 -12.516 1 95.25 306 LEU A N 1
ATOM 2291 C CA . LEU A 1 306 ? 12.133 -3.945 -12.438 1 95.25 306 LEU A CA 1
ATOM 2292 C C . LEU A 1 306 ? 11.836 -3.256 -13.766 1 95.25 306 LEU A C 1
ATOM 2294 O O . LEU A 1 306 ? 10.688 -3.219 -14.203 1 95.25 306 LEU A O 1
ATOM 2298 N N . LEU A 1 307 ? 12.805 -2.711 -14.414 1 92.94 307 LEU A N 1
ATOM 2299 C CA . LEU A 1 307 ? 12.609 -1.983 -15.664 1 92.94 307 LEU A CA 1
ATOM 2300 C C . LEU A 1 307 ? 12.07 -2.904 -16.75 1 92.94 307 LEU A C 1
ATOM 2302 O O . LEU A 1 307 ? 11.18 -2.518 -17.516 1 92.94 307 LEU A O 1
ATOM 2306 N N . LYS A 1 308 ? 12.609 -4.102 -16.781 1 96.06 308 LYS A N 1
ATOM 2307 C CA . LYS A 1 308 ? 12.125 -5.062 -17.766 1 96.06 308 LYS A CA 1
ATOM 2308 C C . LYS A 1 308 ? 10.688 -5.477 -17.469 1 96.06 308 LYS A C 1
ATOM 2310 O O . LYS A 1 308 ? 9.906 -5.711 -18.406 1 96.06 308 LYS A O 1
ATOM 2315 N N . VAL A 1 309 ? 10.359 -5.598 -16.203 1 98.12 309 VAL A N 1
ATOM 2316 C CA . VAL A 1 309 ? 8.977 -5.902 -15.836 1 98.12 309 VAL A CA 1
ATOM 2317 C C . VAL A 1 309 ? 8.062 -4.766 -16.281 1 98.12 309 VAL A C 1
ATOM 2319 O O . VAL A 1 309 ? 6.973 -5.008 -16.797 1 98.12 309 VAL A O 1
ATOM 2322 N N . MET A 1 310 ? 8.484 -3.51 -16.109 1 95.44 310 MET A N 1
ATOM 2323 C CA . MET A 1 310 ? 7.707 -2.35 -16.531 1 95.44 310 MET A CA 1
ATOM 2324 C C . MET A 1 310 ? 7.477 -2.367 -18.047 1 95.44 310 MET A C 1
ATOM 2326 O O . MET A 1 310 ? 6.395 -2.016 -18.516 1 95.44 310 MET A O 1
ATOM 2330 N N . GLU A 1 311 ? 8.5 -2.777 -18.781 1 95.69 311 GLU A N 1
ATOM 2331 C CA . GLU A 1 311 ? 8.359 -2.891 -20.219 1 95.69 311 GLU A CA 1
ATOM 2332 C C . GLU A 1 311 ? 7.293 -3.922 -20.594 1 95.69 311 GLU A C 1
ATOM 2334 O O . GLU A 1 311 ? 6.473 -3.684 -21.484 1 95.69 311 GLU A O 1
ATOM 2339 N N . ALA A 1 312 ? 7.336 -5.051 -19.938 1 98.38 312 ALA A N 1
ATOM 2340 C CA . ALA A 1 312 ? 6.32 -6.078 -20.156 1 98.38 312 ALA A CA 1
ATOM 2341 C C . ALA A 1 312 ? 4.93 -5.562 -19.797 1 98.38 312 ALA A C 1
ATOM 2343 O O . ALA A 1 312 ? 3.953 -5.852 -20.5 1 98.38 312 ALA A O 1
ATOM 2344 N N . GLY A 1 313 ? 4.891 -4.832 -18.688 1 97.56 313 GLY A N 1
ATOM 2345 C CA . GLY A 1 313 ? 3.635 -4.219 -18.281 1 97.56 313 GLY A CA 1
ATOM 2346 C C . GLY A 1 313 ? 3.092 -3.24 -19.312 1 97.56 313 GLY A C 1
ATOM 2347 O O . GLY A 1 313 ? 1.893 -3.236 -19.594 1 97.56 313 GLY A O 1
ATOM 2348 N N . GLU A 1 314 ? 3.941 -2.422 -19.812 1 95.06 314 GLU A N 1
ATOM 2349 C CA . GLU A 1 314 ? 3.545 -1.473 -20.844 1 95.06 314 GLU A CA 1
ATOM 2350 C C . GLU A 1 314 ? 3.023 -2.193 -22.094 1 95.06 314 GLU A C 1
ATOM 2352 O O . GLU A 1 314 ? 2.006 -1.798 -22.656 1 95.06 314 GLU A O 1
ATOM 2357 N N . PHE A 1 315 ? 3.725 -3.244 -22.516 1 97.62 315 PHE A N 1
ATOM 2358 C CA . PHE A 1 315 ? 3.334 -4.039 -23.672 1 97.62 315 PHE A CA 1
ATOM 2359 C C . PHE A 1 315 ? 1.911 -4.562 -23.516 1 97.62 315 PHE A C 1
ATOM 2361 O O . PHE A 1 315 ? 1.072 -4.379 -24.406 1 97.62 315 PHE A O 1
ATOM 2368 N N . ILE A 1 316 ? 1.621 -5.172 -22.328 1 98.12 316 ILE A N 1
ATOM 2369 C CA . ILE A 1 316 ? 0.331 -5.836 -22.172 1 98.12 316 ILE A CA 1
ATOM 2370 C C . ILE A 1 316 ? -0.771 -4.789 -22.016 1 98.12 316 ILE A C 1
ATOM 2372 O O . ILE A 1 316 ? -1.895 -4.988 -22.484 1 98.12 316 ILE A O 1
ATOM 2376 N N . CYS A 1 317 ? -0.5 -3.717 -21.344 1 95.88 317 CYS A N 1
ATOM 2377 C CA . CYS A 1 317 ? -1.482 -2.645 -21.219 1 95.88 317 CYS A CA 1
ATOM 2378 C C . CYS A 1 317 ? -1.854 -2.084 -22.594 1 95.88 317 CYS A C 1
ATOM 2380 O O . CYS A 1 317 ? -3.021 -1.788 -22.844 1 95.88 317 CYS A O 1
ATOM 2382 N N . GLN A 1 318 ? -0.836 -1.889 -23.438 1 95.75 318 GLN A N 1
ATOM 2383 C CA . GLN A 1 318 ? -1.105 -1.438 -24.797 1 95.75 318 GLN A CA 1
ATOM 2384 C C . GLN A 1 318 ? -1.982 -2.439 -25.547 1 95.75 318 GLN A C 1
ATOM 2386 O O . GLN A 1 318 ? -2.943 -2.053 -26.219 1 95.75 318 GLN A O 1
ATOM 2391 N N . ALA A 1 319 ? -1.655 -3.67 -25.422 1 97.06 319 ALA A N 1
ATOM 2392 C CA . ALA A 1 319 ? -2.406 -4.719 -26.094 1 97.06 319 ALA A CA 1
ATOM 2393 C C . ALA A 1 319 ? -3.854 -4.762 -25.609 1 97.06 319 ALA A C 1
ATOM 2395 O O . ALA A 1 319 ? -4.766 -5.059 -26.391 1 97.06 319 ALA A O 1
ATOM 2396 N N . LEU A 1 320 ? -4.094 -4.484 -24.359 1 95.81 320 LEU A N 1
ATOM 2397 C CA . LEU A 1 320 ? -5.422 -4.555 -23.75 1 95.81 320 LEU A CA 1
ATOM 2398 C C . LEU A 1 320 ? -6.125 -3.203 -23.828 1 95.81 320 LEU A C 1
ATOM 2400 O O . LEU A 1 320 ? -7.289 -3.082 -23.438 1 95.81 320 LEU A O 1
ATOM 2404 N N . ASN A 1 321 ? -5.465 -2.191 -24.219 1 93.69 321 ASN A N 1
ATOM 2405 C CA . ASN A 1 321 ? -5.973 -0.825 -24.266 1 93.69 321 ASN A CA 1
ATOM 2406 C C . ASN A 1 321 ? -6.438 -0.339 -22.906 1 93.69 321 ASN A C 1
ATOM 2408 O O . ASN A 1 321 ? -7.574 0.115 -22.75 1 93.69 321 ASN A O 1
ATOM 2412 N N . ARG A 1 322 ? -5.492 -0.46 -21.984 1 89.69 322 ARG A N 1
ATOM 2413 C CA . ARG A 1 322 ? -5.793 0.026 -20.641 1 89.69 322 ARG A CA 1
ATOM 2414 C C . ARG A 1 322 ? -4.551 0.628 -19.984 1 89.69 322 ARG A C 1
ATOM 2416 O O . ARG A 1 322 ? -3.436 0.457 -20.484 1 89.69 322 ARG A O 1
ATOM 2423 N N . THR A 1 323 ? -4.84 1.353 -18.906 1 87.06 323 THR A N 1
ATOM 2424 C CA . THR A 1 323 ? -3.752 1.933 -18.125 1 87.06 323 THR A CA 1
ATOM 2425 C C . THR A 1 323 ? -3.295 0.97 -17.031 1 87.06 323 THR A C 1
ATOM 2427 O O . THR A 1 323 ? -4.086 0.165 -16.547 1 87.06 323 THR A O 1
ATOM 2430 N N . THR A 1 324 ? -2.014 1.029 -16.781 1 89.38 324 THR A N 1
ATOM 2431 C CA . THR A 1 324 ? -1.438 0.182 -15.734 1 89.38 324 THR A CA 1
ATOM 2432 C C . THR A 1 324 ? -2.062 0.492 -14.383 1 89.38 324 THR A C 1
ATOM 2434 O O . THR A 1 324 ? -2.4 1.643 -14.094 1 89.38 324 THR A O 1
ATOM 2437 N N . ASN A 1 325 ? -2.207 -0.575 -13.539 1 85.44 325 ASN A N 1
ATOM 2438 C CA . ASN A 1 325 ? -2.643 -0.395 -12.156 1 85.44 325 ASN A CA 1
ATOM 2439 C C . ASN A 1 325 ? -1.457 -0.224 -11.211 1 85.44 325 ASN A C 1
ATOM 2441 O O . ASN A 1 325 ? -1.64 -0.05 -10 1 85.44 325 ASN A O 1
ATOM 2445 N N . SER A 1 326 ? -0.288 -0.249 -11.781 1 88.19 326 SER A N 1
ATOM 2446 C CA . SER A 1 326 ? 0.917 -0.049 -10.977 1 88.19 326 SER A CA 1
ATOM 2447 C C . SER A 1 326 ? 1.195 1.434 -10.758 1 88.19 326 SER A C 1
ATOM 2449 O O . SER A 1 326 ? 1.267 2.207 -11.719 1 88.19 326 SER A O 1
ATOM 2451 N N . LYS A 1 327 ? 1.358 1.817 -9.562 1 82.56 327 LYS A N 1
ATOM 2452 C CA . LYS A 1 327 ? 1.681 3.211 -9.266 1 82.56 327 LYS A CA 1
ATOM 2453 C C . LYS A 1 327 ? 3.154 3.502 -9.531 1 82.56 327 LYS A C 1
ATOM 2455 O O . LYS A 1 327 ? 3.518 4.625 -9.883 1 82.56 327 LYS A O 1
ATOM 2460 N N . SER A 1 328 ? 3.959 2.564 -9.414 1 78.94 328 SER A N 1
ATOM 2461 C CA . SER A 1 328 ? 5.391 2.76 -9.609 1 78.94 328 SER A CA 1
ATOM 2462 C C . SER A 1 328 ? 5.742 2.822 -11.094 1 78.94 328 SER A C 1
ATOM 2464 O O . SER A 1 328 ? 6.848 3.229 -11.461 1 78.94 328 SER A O 1
ATOM 2466 N N . SER A 1 329 ? 4.871 2.4 -11.914 1 76.56 329 SER A N 1
ATOM 2467 C CA . SER A 1 329 ? 5.117 2.4 -13.352 1 76.56 329 SER A CA 1
ATOM 2468 C C . SER A 1 329 ? 4.504 3.627 -14.016 1 76.56 329 SER A C 1
ATOM 2470 O O . SER A 1 329 ? 4.66 3.83 -15.219 1 76.56 329 SER A O 1
ATOM 2472 N N . CYS A 1 330 ? 3.762 4.414 -13.266 1 62.81 330 CYS A N 1
ATOM 2473 C CA . CYS A 1 330 ? 3.092 5.555 -13.891 1 62.81 330 CYS A CA 1
ATOM 2474 C C . CYS A 1 330 ? 4.105 6.582 -14.375 1 62.81 330 CYS A C 1
ATOM 2476 O O . CYS A 1 330 ? 5.098 6.852 -13.695 1 62.81 330 CYS A O 1
ATOM 2478 N N . PRO A 1 331 ? 4.062 6.824 -15.875 1 49.78 331 PRO A N 1
ATOM 2479 C CA . PRO A 1 331 ? 5.027 7.695 -16.547 1 49.78 331 PRO A CA 1
ATOM 2480 C C . PRO A 1 331 ? 5.18 9.055 -15.875 1 49.78 331 PRO A C 1
ATOM 2482 O O . PRO A 1 331 ? 4.199 9.609 -15.367 1 49.78 331 PRO A O 1
ATOM 2485 N N . VAL A 1 332 ? 6.402 9.336 -15.281 1 46.47 332 VAL A N 1
ATOM 2486 C CA . VAL A 1 332 ? 6.734 10.742 -15.047 1 46.47 332 VAL A CA 1
ATOM 2487 C C . VAL A 1 332 ? 6.715 11.5 -16.375 1 46.47 332 VAL A C 1
ATOM 2489 O O . VAL A 1 332 ? 7.164 10.984 -17.391 1 46.47 332 VAL A O 1
ATOM 2492 N N . PRO A 1 333 ? 5.852 12.414 -16.578 1 39.22 333 PRO A N 1
ATOM 2493 C CA . PRO A 1 333 ? 5.844 13.109 -17.859 1 39.22 333 PRO A CA 1
ATOM 2494 C C . PRO A 1 333 ? 7.25 13.344 -18.406 1 39.22 333 PRO A C 1
ATOM 2496 O O . PRO A 1 333 ? 8.203 13.477 -17.641 1 39.22 333 PRO A O 1
ATOM 2499 N N . PRO A 1 334 ? 7.496 13.164 -19.797 1 33.16 334 PRO A N 1
ATOM 2500 C CA . PRO A 1 334 ? 8.758 13.297 -20.531 1 33.16 334 PRO A CA 1
ATOM 2501 C C . PRO A 1 334 ? 9.531 14.555 -20.156 1 33.16 334 PRO A C 1
ATOM 2503 O O . PRO A 1 334 ? 10.633 14.773 -20.656 1 33.16 334 PRO A O 1
ATOM 2506 N N . GLY A 1 335 ? 8.992 15.719 -19.969 1 33.09 335 GLY A N 1
ATOM 2507 C CA . GLY A 1 335 ? 9.922 16.844 -20.078 1 33.09 335 GLY A CA 1
ATOM 2508 C C . GLY A 1 335 ? 11.172 16.672 -19.25 1 33.09 335 GLY A C 1
ATOM 2509 O O . GLY A 1 335 ? 12.281 16.906 -19.719 1 33.09 335 GLY A O 1
ATOM 2510 N N . ARG A 1 336 ? 11.086 17.188 -17.859 1 33.31 336 ARG A N 1
ATOM 2511 C CA . ARG A 1 336 ? 12.312 17.328 -17.078 1 33.31 336 ARG A CA 1
ATOM 2512 C C . ARG A 1 336 ? 12.93 15.969 -16.75 1 33.31 336 ARG A C 1
ATOM 2514 O O . ARG A 1 336 ? 12.266 14.938 -16.875 1 33.31 336 ARG A O 1
ATOM 2521 N N . SER A 1 337 ? 14.219 15.938 -16.312 1 32.28 337 SER A N 1
ATOM 2522 C CA . SER A 1 337 ? 15.008 14.773 -15.93 1 32.28 337 SER A CA 1
ATOM 2523 C C . SER A 1 337 ? 14.148 13.719 -15.242 1 32.28 337 SER A C 1
ATOM 2525 O O . SER A 1 337 ? 13.453 14.016 -14.266 1 32.28 337 SER A O 1
ATOM 2527 N N . ARG A 1 338 ? 13.508 12.852 -15.859 1 36.38 338 ARG A N 1
ATOM 2528 C CA . ARG A 1 338 ? 12.797 11.617 -15.547 1 36.38 338 ARG A CA 1
ATOM 2529 C C . ARG A 1 338 ? 13.352 10.977 -14.273 1 36.38 338 ARG A C 1
ATOM 2531 O O . ARG A 1 338 ? 14.328 10.227 -14.328 1 36.38 338 ARG A O 1
ATOM 2538 N N . VAL A 1 339 ? 13.531 11.617 -13.312 1 36.62 339 VAL A N 1
ATOM 2539 C CA . VAL A 1 339 ? 13.898 10.75 -12.195 1 36.62 339 VAL A CA 1
ATOM 2540 C C . VAL A 1 339 ? 12.773 9.75 -11.938 1 36.62 339 VAL A C 1
ATOM 2542 O O . VAL A 1 339 ? 11.727 10.109 -11.406 1 36.62 339 VAL A O 1
ATOM 2545 N N . SER A 1 340 ? 12.258 8.906 -12.945 1 42.19 340 SER A N 1
ATOM 2546 C CA . SER A 1 340 ? 11.391 7.75 -12.719 1 42.19 340 SER A CA 1
ATOM 2547 C C . SER A 1 340 ? 11.727 7.055 -11.406 1 42.19 340 SER A C 1
ATOM 2549 O O . SER A 1 340 ? 12.812 7.25 -10.852 1 42.19 340 SER A O 1
ATOM 2551 N N . ALA A 1 341 ? 10.648 6.473 -10.898 1 47.47 341 ALA A N 1
ATOM 2552 C CA . ALA A 1 341 ? 10.852 5.621 -9.734 1 47.47 341 ALA A CA 1
ATOM 2553 C C . ALA A 1 341 ? 12.156 4.836 -9.852 1 47.47 341 ALA A C 1
ATOM 2555 O O . ALA A 1 341 ? 12.906 4.711 -8.875 1 47.47 341 ALA A O 1
ATOM 2556 N N . THR A 1 342 ? 12.406 4.449 -11.172 1 45.91 342 THR A N 1
ATOM 2557 C CA . THR A 1 342 ? 13.602 3.652 -11.445 1 45.91 342 THR A CA 1
ATOM 2558 C C . THR A 1 342 ? 14.859 4.5 -11.32 1 45.91 342 THR A C 1
ATOM 2560 O O . THR A 1 342 ? 15.875 4.035 -10.805 1 45.91 342 THR A O 1
ATOM 2563 N N . ALA A 1 343 ? 14.633 5.676 -11.875 1 45.09 343 ALA A N 1
ATOM 2564 C CA . ALA A 1 343 ? 15.828 6.52 -11.789 1 45.09 343 ALA A CA 1
ATOM 2565 C C . ALA A 1 343 ? 16.172 6.828 -10.336 1 45.09 343 ALA A C 1
ATOM 2567 O O . ALA A 1 343 ? 17.344 6.848 -9.961 1 45.09 343 ALA A O 1
ATOM 2568 N N . HIS A 1 344 ? 15.125 6.965 -9.648 1 47.84 344 HIS A N 1
ATOM 2569 C CA . HIS A 1 344 ? 15.367 7.219 -8.234 1 47.84 344 HIS A CA 1
ATOM 2570 C C . HIS A 1 344 ? 15.93 5.98 -7.539 1 47.84 344 HIS A C 1
ATOM 2572 O O . HIS A 1 344 ? 16.859 6.082 -6.738 1 47.84 344 HIS A O 1
ATOM 2578 N N . LEU A 1 345 ? 15.312 4.871 -7.824 1 47.59 345 LEU A N 1
ATOM 2579 C CA . LEU A 1 345 ? 15.797 3.639 -7.207 1 47.59 345 LEU A CA 1
ATOM 2580 C C . LEU A 1 345 ? 17.203 3.309 -7.68 1 47.59 345 LEU A C 1
ATOM 2582 O O . LEU A 1 345 ? 18.047 2.873 -6.891 1 47.59 345 LEU A O 1
ATOM 2586 N N . TYR A 1 346 ? 17.406 3.42 -8.961 1 44.59 346 TYR A N 1
ATOM 2587 C CA . TYR A 1 346 ? 18.719 3.102 -9.5 1 44.59 346 TYR A CA 1
ATOM 2588 C C . TYR A 1 346 ? 19.75 4.117 -9.039 1 44.59 346 TYR A C 1
ATOM 2590 O O . TYR A 1 346 ? 20.922 3.773 -8.828 1 44.59 346 TYR A O 1
ATOM 2598 N N . ARG A 1 347 ? 19.312 5.234 -8.906 1 42.5 347 ARG A N 1
ATOM 2599 C CA . ARG A 1 347 ? 20.25 6.203 -8.344 1 42.5 347 ARG A CA 1
ATOM 2600 C C . ARG A 1 347 ? 20.578 5.875 -6.891 1 42.5 347 ARG A C 1
ATOM 2602 O O . ARG A 1 347 ? 21.703 6.059 -6.445 1 42.5 347 ARG A O 1
ATOM 2609 N N . ILE A 1 348 ? 19.594 5.41 -6.199 1 40.53 348 ILE A N 1
ATOM 2610 C CA . ILE A 1 348 ? 19.844 5.008 -4.82 1 40.53 348 ILE A CA 1
ATOM 2611 C C . ILE A 1 348 ? 20.828 3.84 -4.797 1 40.53 348 ILE A C 1
ATOM 2613 O O . ILE A 1 348 ? 21.75 3.811 -3.977 1 40.53 348 ILE A O 1
ATOM 2617 N N . GLN A 1 349 ? 20.594 2.869 -5.633 1 37.94 349 GLN A N 1
ATOM 2618 C CA . GLN A 1 349 ? 21.484 1.713 -5.656 1 37.94 349 GLN A CA 1
ATOM 2619 C C . GLN A 1 349 ? 22.891 2.102 -6.137 1 37.94 349 GLN A C 1
ATOM 2621 O O . GLN A 1 349 ? 23.875 1.547 -5.672 1 37.94 349 GLN A O 1
ATOM 2626 N N . SER A 1 350 ? 22.969 2.947 -7.012 1 36.06 350 SER A N 1
ATOM 2627 C CA . SER A 1 350 ? 24.312 3.316 -7.465 1 36.06 350 SER A CA 1
ATOM 2628 C C . SER A 1 350 ? 25.078 4.039 -6.371 1 36.06 350 SER A C 1
ATOM 2630 O O . SER A 1 350 ? 26.297 3.893 -6.266 1 36.06 350 SER A O 1
ATOM 2632 N N . VAL A 1 351 ? 24.422 4.797 -5.578 1 34.47 351 VAL A N 1
ATOM 2633 C CA . VAL A 1 351 ? 25.188 5.512 -4.551 1 34.47 351 VAL A CA 1
ATOM 2634 C C . VAL A 1 351 ? 25.578 4.547 -3.434 1 34.47 351 VAL A C 1
ATOM 2636 O O . VAL A 1 351 ? 26.641 4.676 -2.842 1 34.47 351 VAL A O 1
ATOM 2639 N N . GLU A 1 352 ? 24.719 3.676 -3.094 1 33.66 352 GLU A N 1
ATOM 2640 C CA . GLU A 1 352 ? 25.094 2.734 -2.041 1 33.66 352 GLU A CA 1
ATOM 2641 C C . GLU A 1 352 ? 26.203 1.797 -2.504 1 33.66 352 GLU A C 1
ATOM 2643 O O . GLU A 1 352 ? 27.047 1.399 -1.711 1 33.66 352 GLU A O 1
ATOM 2648 N N . ARG A 1 353 ? 26.266 1.426 -3.748 1 32.34 353 ARG A N 1
ATOM 2649 C CA . ARG A 1 353 ? 27.438 0.672 -4.18 1 32.34 353 ARG A CA 1
ATOM 2650 C C . ARG A 1 353 ? 28.719 1.511 -4.047 1 32.34 353 ARG A C 1
ATOM 2652 O O . ARG A 1 353 ? 29.812 0.967 -3.934 1 32.34 353 ARG A O 1
ATOM 2659 N N . LEU A 1 354 ? 28.578 2.859 -4.094 1 30.66 354 LEU A N 1
ATOM 266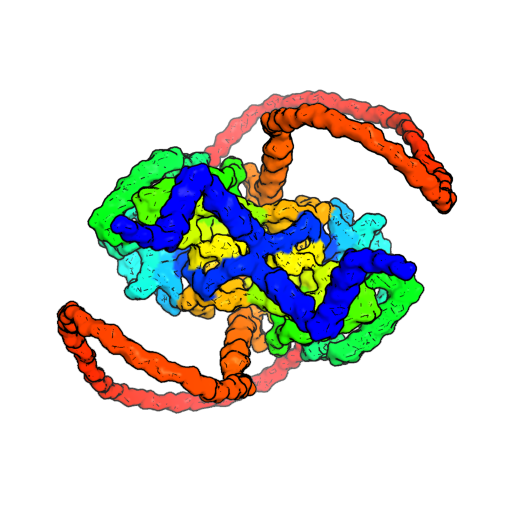0 C CA . LEU A 1 354 ? 29.828 3.604 -3.943 1 30.66 354 LEU A CA 1
ATOM 2661 C C . LEU A 1 354 ? 30.25 3.67 -2.48 1 30.66 354 LEU A C 1
ATOM 2663 O O . LEU A 1 354 ? 31.438 3.807 -2.178 1 30.66 354 LEU A O 1
ATOM 2667 N N . SER A 1 355 ? 29.328 3.84 -1.55 1 28.91 355 SER A N 1
ATOM 2668 C CA . SER A 1 355 ? 29.812 3.986 -0.184 1 28.91 355 SER A CA 1
ATOM 2669 C C . SER A 1 355 ? 30.375 2.672 0.343 1 28.91 355 SER A C 1
ATOM 2671 O O . SER A 1 355 ? 31.062 2.65 1.371 1 28.91 355 SER A O 1
ATOM 2673 N N . SER A 1 356 ? 29.906 1.61 -0.053 1 27.17 356 SER A N 1
ATOM 2674 C CA . SER A 1 356 ? 30.578 0.426 0.467 1 27.17 356 SER A CA 1
ATOM 2675 C C . SER A 1 356 ? 32 0.307 -0.094 1 27.17 356 SER A C 1
ATOM 2677 O O . SER A 1 356 ? 32.656 -0.726 0.069 1 27.17 356 SER A O 1
ATOM 2679 N N . ALA A 1 357 ? 32.406 1.271 -0.892 1 25.25 357 ALA A N 1
ATOM 2680 C CA . ALA A 1 357 ? 33.844 1.1 -1.021 1 25.25 357 ALA A CA 1
ATOM 2681 C C . ALA A 1 357 ? 34.531 1.336 0.312 1 25.25 357 ALA A C 1
ATOM 2683 O O . ALA A 1 357 ? 34.062 2.104 1.148 1 25.25 357 ALA A O 1
ATOM 2684 N N . GLY A 1 358 ? 35.625 0.731 0.767 1 24.2 358 GLY A N 1
ATOM 2685 C CA . GLY A 1 358 ? 36.5 0.468 1.888 1 24.2 358 GLY A CA 1
ATOM 2686 C C . GLY A 1 358 ? 37.031 1.731 2.537 1 24.2 358 GLY A C 1
ATOM 2687 O O . GLY A 1 358 ? 37.781 2.494 1.91 1 24.2 358 GLY A O 1
ATOM 2688 N N . ILE A 1 359 ? 36.406 2.557 3.213 1 22.89 359 ILE A N 1
ATOM 2689 C CA . ILE A 1 359 ? 37.281 3.271 4.141 1 22.89 359 ILE A CA 1
ATOM 2690 C C . ILE A 1 359 ? 38.219 2.291 4.809 1 22.89 359 ILE A C 1
ATOM 2692 O O . ILE A 1 359 ? 37.812 1.263 5.34 1 22.89 359 ILE A O 1
ATOM 2696 N N . PRO A 1 360 ? 39.531 2.326 4.504 1 24.31 360 PRO A N 1
ATOM 2697 C CA . PRO A 1 360 ? 40.562 1.584 5.219 1 24.31 360 PRO A CA 1
ATOM 2698 C C . PRO A 1 360 ? 40.438 1.695 6.734 1 24.31 360 PRO A C 1
ATOM 2700 O O . PRO A 1 360 ? 40.531 2.793 7.289 1 24.31 360 PRO A O 1
ATOM 2703 N N . GLY A 1 361 ? 39.375 1.482 7.352 1 20.66 361 GLY A N 1
ATOM 2704 C CA . GLY A 1 361 ? 39.406 1.479 8.805 1 20.66 361 GLY A CA 1
ATOM 2705 C C . GLY A 1 361 ? 40.719 0.956 9.367 1 20.66 361 GLY A C 1
ATOM 2706 O O . GLY A 1 361 ? 41.469 0.265 8.672 1 20.66 361 GLY A O 1
ATOM 2707 N N . LEU A 1 362 ? 41.219 1.578 10.508 1 21.05 362 LEU A N 1
ATOM 2708 C CA . LEU A 1 362 ? 42.25 1.31 11.508 1 21.05 362 LEU A CA 1
ATOM 2709 C C . LEU A 1 362 ? 42.312 -0.175 11.852 1 21.05 362 LEU A C 1
ATOM 2711 O O . LEU A 1 362 ? 41.281 -0.759 12.25 1 21.05 362 LEU A O 1
ATOM 2715 N N . LEU A 1 363 ? 43.188 -0.884 11.219 1 21.23 363 LEU A N 1
ATOM 2716 C CA . LEU A 1 363 ? 43.812 -2.156 11.547 1 21.23 363 LEU A CA 1
ATOM 2717 C C . LEU A 1 363 ? 44.094 -2.264 13.047 1 21.23 363 LEU A C 1
ATOM 2719 O O . LEU A 1 363 ? 44.906 -1.529 13.594 1 21.23 363 LEU A O 1
ATOM 2723 N N . TYR A 1 364 ? 43.031 -2.07 13.891 1 18.47 364 TYR A N 1
ATOM 2724 C CA . TYR A 1 364 ? 43.438 -2.367 15.258 1 18.47 364 TYR A CA 1
ATOM 2725 C C . TYR A 1 364 ? 44.344 -3.605 15.312 1 18.47 364 TYR A C 1
ATOM 2727 O O . TYR A 1 364 ? 43.969 -4.648 14.75 1 18.47 364 TYR A O 1
ATOM 2735 N N . HIS A 1 365 ? 45.625 -3.35 15.336 1 18.77 365 HIS A N 1
ATOM 2736 C CA . HIS A 1 365 ? 46.781 -4.188 15.547 1 18.77 365 HIS A CA 1
ATOM 2737 C C . HIS A 1 365 ? 46.594 -5.133 16.734 1 18.77 365 HIS A C 1
ATOM 2739 O O . HIS A 1 365 ? 46.5 -4.688 17.875 1 18.77 365 HIS A O 1
ATOM 2745 N N . SER A 1 366 ? 45.406 -5.934 16.656 1 18.14 366 SER A N 1
ATOM 2746 C CA . SER A 1 366 ? 45.5 -6.957 17.688 1 18.14 366 SER A CA 1
ATOM 2747 C C . SER A 1 366 ? 46.906 -7.543 17.75 1 18.14 366 SER A C 1
ATOM 2749 O O . SER A 1 366 ? 47.5 -7.859 16.703 1 18.14 366 SER A O 1
ATOM 2751 N N . HIS A 1 367 ? 47.656 -6.996 18.688 1 18.16 367 HIS A N 1
ATOM 2752 C CA . HIS A 1 367 ? 48.938 -7.488 19.172 1 18.16 367 HIS A CA 1
ATOM 2753 C C . HIS A 1 367 ? 48.906 -9 19.328 1 18.16 367 HIS A C 1
ATOM 2755 O O . HIS A 1 367 ? 48.031 -9.555 19.969 1 18.16 367 HIS A O 1
ATOM 2761 N N . ARG A 1 368 ? 49.25 -9.672 18.141 1 19.7 368 ARG A N 1
ATOM 2762 C CA . ARG A 1 368 ? 49.719 -11.055 18.141 1 19.7 368 ARG A CA 1
ATOM 2763 C C . ARG A 1 368 ? 50.594 -11.336 19.344 1 19.7 368 ARG A C 1
ATOM 2765 O O . ARG A 1 368 ? 51.719 -10.844 19.406 1 19.7 368 ARG A O 1
ATOM 2772 N N . THR A 1 369 ? 50.031 -11.016 20.516 1 18.14 369 THR A N 1
ATOM 2773 C CA . THR A 1 369 ? 51.031 -11.523 21.438 1 18.14 369 THR A CA 1
ATOM 2774 C C . THR A 1 369 ? 51.406 -12.977 21.125 1 18.14 369 THR A C 1
ATOM 2776 O O . THR A 1 369 ? 50.531 -13.75 20.703 1 18.14 369 THR A O 1
ATOM 2779 N N . PRO A 1 370 ? 52.625 -13.242 20.672 1 20.06 370 PRO A N 1
ATOM 2780 C CA . PRO A 1 370 ? 53.281 -14.508 20.375 1 20.06 370 PRO A CA 1
ATOM 2781 C C . PRO A 1 370 ? 53 -15.594 21.406 1 20.06 370 PRO A C 1
ATOM 2783 O O . PRO A 1 370 ? 53.562 -16.688 21.344 1 20.06 370 PRO A O 1
ATOM 2786 N N . VAL A 1 371 ? 51.719 -15.578 21.906 1 17.86 371 VAL A N 1
ATOM 2787 C CA . VAL A 1 371 ? 51.938 -16.438 23.078 1 17.86 371 VAL A CA 1
ATOM 2788 C C . VAL A 1 371 ? 52.5 -17.781 22.641 1 17.86 371 VAL A C 1
ATOM 2790 O O . VAL A 1 371 ? 52.062 -18.328 21.609 1 17.86 371 VAL A O 1
ATOM 2793 N N . SER A 1 372 ? 53.594 -18.172 23.172 1 17.34 372 SER A N 1
ATOM 2794 C CA . SER A 1 372 ? 54.531 -19.297 23.203 1 17.34 372 SER A CA 1
ATOM 2795 C C . SER A 1 372 ? 53.781 -20.609 23.5 1 17.34 372 SER A C 1
ATOM 2797 O O . SER A 1 372 ? 54.438 -21.656 23.656 1 17.34 372 SER A O 1
ATOM 2799 N N . GLN A 1 373 ? 52.406 -20.625 23.297 1 17.02 373 GLN A N 1
ATOM 2800 C CA . GLN A 1 373 ? 52.156 -21.812 24.109 1 17.02 373 GLN A CA 1
ATOM 2801 C C . GLN A 1 373 ? 52.906 -23.016 23.547 1 17.02 373 GLN A C 1
ATOM 2803 O O . GLN A 1 373 ? 53.094 -23.141 22.328 1 17.02 373 GLN A O 1
ATOM 2808 N N . PRO A 1 374 ? 53.438 -23.812 24.484 1 17.83 374 PRO A N 1
ATOM 2809 C CA . PRO A 1 374 ? 54.312 -24.969 24.531 1 17.83 374 PRO A CA 1
ATOM 2810 C C . PRO A 1 374 ? 53.812 -26.141 23.688 1 17.83 374 PRO A C 1
ATOM 2812 O O . PRO A 1 374 ? 52.656 -26.125 23.234 1 17.83 374 PRO A O 1
ATOM 2815 N N . HIS A 1 375 ? 54.312 -27.25 23.953 1 16.53 375 HIS A N 1
ATOM 2816 C CA . HIS A 1 375 ? 54.906 -28.469 23.438 1 16.53 375 HIS A CA 1
ATOM 2817 C C . HIS A 1 375 ? 53.875 -29.547 23.172 1 16.53 375 HIS A C 1
ATOM 2819 O O . HIS A 1 375 ? 54.125 -30.469 22.391 1 16.53 375 HIS A O 1
ATOM 2825 N N . CYS A 1 376 ? 52.656 -29.578 23.906 1 16.52 376 CYS A N 1
ATOM 2826 C CA . CYS A 1 376 ? 52.656 -30.969 24.328 1 16.52 376 CYS A CA 1
ATOM 2827 C C . CYS A 1 376 ? 52.375 -31.891 23.156 1 16.52 376 CYS A C 1
ATOM 2829 O O . CYS A 1 376 ? 51.781 -31.469 22.156 1 16.52 376 CYS A O 1
ATOM 2831 N N . GLU A 1 377 ? 52.188 -33.156 23.422 1 16.31 377 GLU A N 1
ATOM 2832 C CA . GLU A 1 377 ? 52.625 -34.5 23.094 1 16.31 377 GLU A CA 1
ATOM 2833 C C . GLU A 1 377 ? 51.75 -35.094 22 1 16.31 377 GLU A C 1
ATOM 2835 O O . GLU A 1 377 ? 52.25 -35.594 20.984 1 16.31 377 GLU A O 1
ATOM 2840 N N . GLU A 1 378 ? 50.75 -35.906 22.375 1 16.91 378 GLU A N 1
ATOM 2841 C CA . GLU A 1 378 ? 50.812 -37.344 22.125 1 16.91 378 GLU A CA 1
ATOM 2842 C C . GLU A 1 378 ? 50.031 -37.688 20.859 1 16.91 378 GLU A C 1
ATOM 2844 O O . GLU A 1 378 ? 49.156 -36.938 20.406 1 16.91 378 GLU A O 1
ATOM 2849 N N . GLU A 1 379 ? 49.75 -39.031 20.578 1 16.28 379 GLU A N 1
ATOM 2850 C CA . GLU A 1 379 ? 49.969 -40.156 19.672 1 16.28 379 GLU A CA 1
ATOM 2851 C C . GLU A 1 379 ? 48.688 -40.5 18.906 1 16.28 379 GLU A C 1
ATOM 2853 O O . GLU A 1 379 ? 48.75 -41.156 17.875 1 16.28 379 GLU A O 1
ATOM 2858 N N . LEU A 1 380 ? 47.406 -40.125 19.297 1 17.56 380 LEU A N 1
ATOM 2859 C CA . LEU A 1 380 ? 46.625 -41.312 19.172 1 17.56 380 LEU A CA 1
ATOM 2860 C C . LEU A 1 380 ? 46.312 -41.625 17.703 1 17.56 380 LEU A C 1
ATOM 2862 O O . LEU A 1 380 ? 46.031 -40.719 16.922 1 17.56 380 LEU A O 1
ATOM 2866 N N . SER A 1 381 ? 46.25 -42.875 17.125 1 15.75 381 SER A N 1
ATOM 2867 C CA . SER A 1 381 ? 46.469 -43.781 15.984 1 15.75 381 SER A CA 1
ATOM 2868 C C . SER A 1 381 ? 45.25 -43.812 15.055 1 15.75 381 SER A C 1
ATOM 2870 O O . SER A 1 381 ? 45.406 -44.031 13.852 1 15.75 381 SER A O 1
ATOM 2872 N N . ARG A 1 382 ? 43.938 -43.719 15.391 1 17.92 382 ARG A N 1
ATOM 2873 C CA . ARG A 1 382 ? 43.188 -44.844 14.805 1 17.92 382 ARG A CA 1
ATOM 2874 C C . ARG A 1 382 ? 42.969 -44.625 13.312 1 17.92 382 ARG A C 1
ATOM 2876 O O . ARG A 1 382 ? 43 -43.469 12.836 1 17.92 382 ARG A O 1
ATOM 2883 N N . THR A 1 383 ? 42.219 -45.5 12.492 1 16.62 383 THR A N 1
ATOM 2884 C CA . THR A 1 383 ? 42.281 -46.375 11.32 1 16.62 383 THR A CA 1
ATOM 2885 C C . THR A 1 383 ? 41.5 -45.781 10.156 1 16.62 383 THR A C 1
ATOM 2887 O O . THR A 1 383 ? 41.969 -45.781 9.016 1 16.62 383 THR A O 1
ATOM 2890 N N . ALA A 1 384 ? 40.094 -45.719 10.078 1 18.84 384 ALA A N 1
ATOM 2891 C CA . ALA A 1 384 ? 39.406 -46.469 9.031 1 18.84 384 ALA A CA 1
ATOM 2892 C C . ALA A 1 384 ? 39.312 -45.625 7.75 1 18.84 384 ALA A C 1
ATOM 2894 O O . ALA A 1 384 ? 39.219 -44.406 7.801 1 18.84 384 ALA A O 1
ATOM 2895 N N . SER A 1 385 ? 39.312 -46.188 6.434 1 16.61 385 SER A N 1
ATOM 2896 C CA . SER A 1 385 ? 39.719 -46.125 5.039 1 16.61 385 SER A CA 1
ATOM 2897 C C . SER A 1 385 ? 38.656 -45.438 4.172 1 16.61 385 SER A C 1
ATOM 2899 O O . SER A 1 385 ? 38.875 -45.281 2.967 1 16.61 385 SER A O 1
ATOM 2901 N N . MET A 1 386 ? 37.531 -44.906 4.457 1 18.47 386 MET A N 1
ATOM 2902 C CA . MET A 1 386 ? 36.5 -45.062 3.426 1 18.47 386 MET A CA 1
ATOM 2903 C C . MET A 1 386 ? 36.844 -44.281 2.178 1 18.47 386 MET A C 1
ATOM 2905 O O . MET A 1 386 ? 37.344 -43.156 2.277 1 18.47 386 MET A O 1
ATOM 2909 N N . PRO A 1 387 ? 36.688 -44.812 0.875 1 16.56 387 PRO A N 1
ATOM 2910 C CA . PRO A 1 387 ? 37.281 -44.5 -0.435 1 16.56 387 PRO A CA 1
ATOM 2911 C C . PRO A 1 387 ? 36.688 -43.25 -1.081 1 16.56 387 PRO A C 1
ATOM 2913 O O . PRO A 1 387 ? 35.562 -42.875 -0.79 1 16.56 387 PRO A O 1
ATOM 2916 N N . LEU A 1 388 ? 37.5 -42.312 -1.616 1 17.58 388 LEU A N 1
ATOM 2917 C CA . LEU A 1 388 ? 37.5 -40.969 -2.215 1 17.58 388 LEU A CA 1
ATOM 2918 C C . LEU A 1 388 ? 37.094 -41.031 -3.68 1 17.58 388 LEU A C 1
ATOM 2920 O O . LEU A 1 388 ? 37.875 -41.438 -4.539 1 17.58 388 LEU A O 1
ATOM 2924 N N . CYS A 1 389 ? 35.906 -41.656 -4.082 1 16.53 389 CYS A N 1
ATOM 2925 C CA . CYS A 1 389 ? 35.875 -41.812 -5.531 1 16.53 389 CYS A CA 1
ATOM 2926 C C . CYS A 1 389 ? 36.125 -40.5 -6.23 1 16.53 389 CYS A C 1
ATOM 2928 O O . CYS A 1 389 ? 35.688 -39.438 -5.773 1 16.53 389 CYS A O 1
ATOM 2930 N N . THR A 1 390 ? 36.875 -40.438 -7.422 1 15.92 390 THR A N 1
ATOM 2931 C CA . THR A 1 390 ? 37.812 -39.75 -8.305 1 15.92 390 THR A CA 1
ATOM 2932 C C . THR A 1 390 ? 37.062 -38.781 -9.234 1 15.92 390 THR A C 1
ATOM 2934 O O . THR A 1 390 ? 37.469 -37.625 -9.383 1 15.92 390 THR A O 1
ATOM 2937 N N . ASP A 1 391 ? 36.25 -39.188 -10.305 1 15.48 391 ASP A N 1
ATOM 2938 C CA . ASP A 1 391 ? 36.719 -38.969 -11.672 1 15.48 391 ASP A CA 1
ATOM 2939 C C . ASP A 1 391 ? 36.312 -37.594 -12.18 1 15.48 391 ASP A C 1
ATOM 2941 O O . ASP A 1 391 ? 37.125 -36.875 -12.75 1 15.48 391 ASP A O 1
ATOM 2945 N N . LEU A 1 392 ? 34.969 -37.375 -12.719 1 17.53 392 LEU A N 1
ATOM 2946 C CA . LEU A 1 392 ? 34.781 -37.094 -14.133 1 17.53 392 LEU A CA 1
ATOM 2947 C C . LEU A 1 392 ? 35.156 -35.656 -14.445 1 17.53 392 LEU A C 1
ATOM 2949 O O . LEU A 1 392 ? 34.969 -34.781 -13.602 1 17.53 392 LEU A O 1
ATOM 2953 N N . GLY A 1 393 ? 35.594 -35.344 -15.789 1 15.88 393 GLY A N 1
ATOM 2954 C CA . GLY A 1 393 ? 36.406 -34.469 -16.609 1 15.88 393 GLY A CA 1
ATOM 2955 C C . GLY A 1 393 ? 35.781 -33.094 -16.781 1 15.88 393 GLY A C 1
ATOM 2956 O O . GLY A 1 393 ? 34.562 -32.938 -16.766 1 15.88 393 GLY A O 1
ATOM 2957 N N . CYS A 1 394 ? 36.531 -31.984 -16.656 1 16.47 394 CYS A N 1
ATOM 2958 C CA . CYS A 1 394 ? 36.719 -30.547 -16.719 1 16.47 394 CYS A CA 1
ATOM 2959 C C . CYS A 1 394 ? 36.562 -30.031 -18.156 1 16.47 394 CYS A C 1
ATOM 2961 O O . CYS A 1 394 ? 36.906 -28.891 -18.438 1 16.47 394 CYS A O 1
ATOM 2963 N N . ILE A 1 395 ? 35.656 -30.656 -19.031 1 16.53 395 ILE A N 1
ATOM 2964 C CA . ILE A 1 395 ? 36.156 -30.312 -20.375 1 16.53 395 ILE A CA 1
ATOM 2965 C C . ILE A 1 395 ? 36.25 -28.797 -20.516 1 16.53 395 ILE A C 1
ATOM 2967 O O . ILE A 1 395 ? 35.469 -28.062 -19.938 1 16.53 395 ILE A O 1
ATOM 2971 N N . GLY A 1 396 ? 37.281 -28.359 -21.375 1 15.56 396 GLY A N 1
ATOM 2972 C CA . GLY A 1 396 ? 38.188 -27.297 -21.766 1 15.56 396 GLY A CA 1
ATOM 2973 C C . GLY A 1 396 ? 37.5 -26.141 -22.453 1 15.56 396 GLY A C 1
ATOM 2974 O O . GLY A 1 396 ? 36.312 -26.234 -22.812 1 15.56 396 GLY A O 1
ATOM 2975 N N . ARG A 1 397 ? 38.312 -25.172 -23.25 1 16.44 397 ARG A N 1
ATOM 2976 C CA . ARG A 1 397 ? 38.688 -23.797 -23.547 1 16.44 397 ARG A CA 1
ATOM 2977 C C . ARG A 1 397 ? 38.031 -23.312 -24.844 1 16.44 397 ARG A C 1
ATOM 2979 O O . ARG A 1 397 ? 37.812 -22.109 -25.031 1 16.44 397 ARG A O 1
ATOM 2986 N N . HIS A 1 398 ? 37.594 -24.016 -25.938 1 16.34 398 HIS A N 1
ATOM 2987 C CA . HIS A 1 398 ? 38.188 -23.531 -27.172 1 16.34 398 HIS A CA 1
ATOM 2988 C C . HIS A 1 398 ? 37.625 -22.188 -27.562 1 16.34 398 HIS A C 1
ATOM 2990 O O . HIS A 1 398 ? 36.469 -21.875 -27.234 1 16.34 398 HIS A O 1
ATOM 2996 N N . CYS A 1 399 ? 38.531 -21.219 -28.391 1 17.55 399 CYS A N 1
ATOM 2997 C CA . CYS A 1 399 ? 38.875 -19.906 -28.891 1 17.55 399 CYS A CA 1
ATOM 2998 C C . CYS A 1 399 ? 38.062 -19.531 -30.109 1 17.55 399 CYS A C 1
ATOM 3000 O O . CYS A 1 399 ? 38.156 -18.406 -30.625 1 17.55 399 CYS A O 1
ATOM 3002 N N . ILE A 1 400 ? 36.906 -20 -30.594 1 18.11 400 ILE A N 1
ATOM 3003 C CA . ILE A 1 400 ? 36.938 -19.828 -32.031 1 18.11 400 ILE A CA 1
ATOM 3004 C C . ILE A 1 400 ? 36.906 -18.328 -32.375 1 18.11 400 ILE A C 1
ATOM 3006 O O . ILE A 1 400 ? 36.188 -17.562 -31.766 1 18.11 400 ILE A O 1
ATOM 3010 N N . PRO A 1 401 ? 37.688 -17.719 -33.562 1 17.34 401 PRO A N 1
ATOM 3011 C CA . PRO A 1 401 ? 38.25 -16.469 -34.094 1 17.34 401 PRO A CA 1
ATOM 3012 C C . PRO A 1 401 ? 37.188 -15.547 -34.688 1 17.34 401 PRO A C 1
ATOM 3014 O O . PRO A 1 401 ? 37.406 -14.336 -34.75 1 17.34 401 PRO A O 1
ATOM 3017 N N . GLY A 1 402 ? 36.031 -15.898 -35.188 1 17.86 402 GLY A N 1
ATOM 3018 C CA . GLY A 1 402 ? 35.719 -15.359 -36.5 1 17.86 402 GLY A CA 1
ATOM 3019 C C . GLY A 1 402 ? 35.688 -13.844 -36.531 1 17.86 402 GLY A C 1
ATOM 3020 O O . GLY A 1 402 ? 35.594 -13.195 -35.469 1 17.86 402 GLY A O 1
ATOM 3021 N N . GLN A 1 403 ? 35.469 -13.211 -37.844 1 17.33 403 GLN A N 1
ATOM 3022 C CA . GLN A 1 403 ? 35.812 -12.031 -38.625 1 17.33 403 GLN A CA 1
ATOM 3023 C C . GLN A 1 403 ? 35.125 -10.789 -38.094 1 17.33 403 GLN A C 1
ATOM 3025 O O . GLN A 1 403 ? 34.062 -10.891 -37.438 1 17.33 403 GLN A O 1
ATOM 3030 N N . MET A 1 404 ? 35.75 -9.484 -38.438 1 17.2 404 MET A N 1
ATOM 3031 C CA . MET A 1 404 ? 36.031 -8.086 -38.125 1 17.2 404 MET A CA 1
ATOM 3032 C C . MET A 1 404 ? 34.906 -7.184 -38.656 1 17.2 404 MET A C 1
ATOM 3034 O O . MET A 1 404 ? 34.875 -5.988 -38.344 1 17.2 404 MET A O 1
ATOM 3038 N N . ALA A 1 405 ? 33.688 -7.473 -39.125 1 18.52 405 ALA A N 1
ATOM 3039 C CA . ALA A 1 405 ? 33.375 -6.539 -40.219 1 18.52 405 ALA A CA 1
ATOM 3040 C C . ALA A 1 405 ? 33.406 -5.094 -39.719 1 18.52 405 ALA A C 1
ATOM 3042 O O . ALA A 1 405 ? 33.156 -4.832 -38.531 1 18.52 405 ALA A O 1
ATOM 3043 N N . PRO A 1 406 ? 33.625 -3.994 -40.656 1 17.16 406 PRO A N 1
ATOM 3044 C CA . PRO A 1 406 ? 34.219 -2.656 -40.688 1 17.16 406 PRO A CA 1
ATOM 3045 C C . PRO A 1 406 ? 33.406 -1.639 -39.875 1 17.16 406 PRO A C 1
ATOM 3047 O O . PRO A 1 406 ? 32.25 -1.875 -39.594 1 17.16 406 PRO A O 1
ATOM 3050 N N . PHE A 1 407 ? 34.094 -0.417 -39.594 1 17.47 407 PHE A N 1
ATOM 3051 C CA . PHE A 1 407 ? 34.188 0.751 -38.719 1 17.47 407 PHE A CA 1
ATOM 3052 C C . PHE A 1 407 ? 33.312 1.878 -39.25 1 17.47 407 PHE A C 1
ATOM 3054 O O . PHE A 1 407 ? 33.156 2.922 -38.594 1 17.47 407 PHE A O 1
ATOM 3061 N N . GLY A 1 408 ? 32.344 1.783 -40.219 1 17.34 408 GLY A N 1
ATOM 3062 C CA . GLY A 1 408 ? 32.312 3.045 -40.938 1 17.34 408 GLY A CA 1
ATOM 3063 C C . GLY A 1 408 ? 32.156 4.25 -40.031 1 17.34 408 GLY A C 1
ATOM 3064 O O . GLY A 1 408 ? 31.531 4.148 -38.969 1 17.34 408 GLY A O 1
ATOM 3065 N N . CYS A 1 409 ? 32.812 5.5 -40.375 1 16.36 409 CYS A N 1
ATOM 3066 C CA . CYS A 1 409 ? 33.344 6.781 -39.969 1 16.36 409 CYS A CA 1
ATOM 3067 C C . CYS A 1 409 ? 32.25 7.73 -39.5 1 16.36 409 CYS A C 1
ATOM 3069 O O . CYS A 1 409 ? 31.078 7.434 -39.625 1 16.36 409 CYS A O 1
ATOM 3071 N N . TYR A 1 410 ? 32.156 9.164 -40.062 1 16.34 410 TYR A N 1
ATOM 3072 C CA . TYR A 1 410 ? 32.656 10.461 -39.625 1 16.34 410 TYR A CA 1
ATOM 3073 C C . TYR A 1 410 ? 31.516 11.352 -39.156 1 16.34 410 TYR A C 1
ATOM 3075 O O . TYR A 1 410 ? 31.516 11.812 -38 1 16.34 410 TYR A O 1
ATOM 3083 N N . ARG A 1 411 ? 30.906 12.516 -40.062 1 16.81 411 ARG A N 1
ATOM 3084 C CA . ARG A 1 411 ? 30.969 13.977 -40.094 1 16.81 411 ARG A CA 1
ATOM 3085 C C . ARG A 1 411 ? 29.75 14.57 -39.375 1 16.81 411 ARG A C 1
ATOM 3087 O O . ARG A 1 411 ? 28.641 14.039 -39.469 1 16.81 411 ARG A O 1
ATOM 3094 N N . ILE A 1 412 ? 29.891 15.914 -38.562 1 17.7 412 ILE A N 1
ATOM 3095 C CA . ILE A 1 412 ? 29.438 16.891 -37.562 1 17.7 412 ILE A CA 1
ATOM 3096 C C . ILE A 1 412 ? 28.453 17.859 -38.219 1 17.7 412 ILE A C 1
ATOM 3098 O O . ILE A 1 412 ? 27.812 18.656 -37.5 1 17.7 412 ILE A O 1
ATOM 3102 N N . TYR A 1 413 ? 27.828 17.844 -39.344 1 17.31 413 TYR A N 1
ATOM 3103 C CA . TYR A 1 413 ? 27.625 19.172 -39.875 1 17.31 413 TYR A CA 1
ATOM 3104 C C . TYR A 1 413 ? 26.75 20.031 -38.969 1 17.31 413 TYR A C 1
ATOM 3106 O O . TYR A 1 413 ? 25.938 19.484 -38.219 1 17.31 413 TYR A O 1
ATOM 3114 N N . PRO A 1 414 ? 26.656 21.578 -39.219 1 17.67 414 PRO A N 1
ATOM 3115 C CA . PRO A 1 414 ? 26.656 22.922 -38.656 1 17.67 414 PRO A CA 1
ATOM 3116 C C . PRO A 1 414 ? 25.281 23.359 -38.156 1 17.67 414 PRO A C 1
ATOM 3118 O O . PRO A 1 414 ? 25.172 23.953 -37.094 1 17.67 414 PRO A O 1
ATOM 3121 N N . GLN A 1 415 ? 24.188 23.562 -39 1 17.95 415 GLN A N 1
ATOM 3122 C CA . GLN A 1 415 ? 23.625 24.875 -39.25 1 17.95 415 GLN A CA 1
ATOM 3123 C C . GLN A 1 415 ? 22.719 25.297 -38.094 1 17.95 415 GLN A C 1
ATOM 3125 O O . GLN A 1 415 ? 22.25 24.469 -37.312 1 17.95 415 GLN A O 1
ATOM 3130 N N . ASP A 1 416 ? 21.859 26.703 -38.125 1 17.55 416 ASP A N 1
ATOM 3131 C CA . ASP A 1 416 ? 21.609 28 -37.5 1 17.55 416 ASP A CA 1
ATOM 3132 C C . ASP A 1 416 ? 20.391 27.938 -36.594 1 17.55 416 ASP A C 1
ATOM 3134 O O . ASP A 1 416 ? 20.406 28.484 -35.469 1 17.55 416 ASP A O 1
ATOM 3138 N N . LYS A 1 417 ? 19.016 27.75 -37.031 1 19.16 417 LYS A N 1
ATOM 3139 C CA . LYS A 1 417 ? 18.078 28.859 -36.844 1 19.16 417 LYS A CA 1
ATOM 3140 C C . LYS A 1 417 ? 17.578 28.906 -35.406 1 19.16 417 LYS A C 1
ATOM 3142 O O . LYS A 1 417 ? 17.344 27.875 -34.781 1 19.16 417 LYS A O 1
ATOM 3147 N N . PRO A 1 418 ? 17.5 30.172 -34.562 1 18.19 418 PRO A N 1
ATOM 3148 C CA . PRO A 1 418 ? 17.297 30.641 -33.188 1 18.19 418 PRO A CA 1
ATOM 3149 C C . PRO A 1 418 ? 15.914 30.297 -32.656 1 18.19 418 PRO A C 1
ATOM 3151 O O . PRO A 1 418 ? 15.57 30.688 -31.531 1 18.19 418 PRO A O 1
ATOM 3154 N N . LEU A 1 419 ? 15.203 29.25 -33 1 18.64 419 LEU A N 1
ATOM 3155 C CA . LEU A 1 419 ? 13.836 29.594 -32.594 1 18.64 419 LEU A CA 1
ATOM 3156 C C . LEU A 1 419 ? 13.734 29.828 -31.094 1 18.64 419 LEU A C 1
ATOM 3158 O O . LEU A 1 419 ? 14.203 29 -30.312 1 18.64 419 LEU A O 1
ATOM 3162 N N . LEU A 1 420 ? 13.547 31.094 -30.547 1 17.53 420 LEU A N 1
ATOM 3163 C CA . LEU A 1 420 ? 13.367 31.797 -29.281 1 17.53 420 LEU A CA 1
ATOM 3164 C C . LEU A 1 420 ? 12.234 31.172 -28.469 1 17.53 420 LEU A C 1
ATOM 3166 O O . LEU A 1 420 ? 11.094 31.641 -28.531 1 17.53 420 LEU A O 1
ATOM 3170 N N . LEU A 1 421 ? 11.867 29.938 -28.656 1 18 421 LEU A N 1
ATOM 3171 C CA . LEU A 1 421 ? 10.617 29.828 -27.922 1 18 421 LEU A CA 1
ATOM 3172 C C . LEU A 1 421 ? 10.836 30.109 -26.438 1 18 421 LEU A C 1
ATOM 3174 O O . LEU A 1 421 ? 11.719 29.516 -25.812 1 18 421 LEU A O 1
ATOM 3178 N N . GLN A 1 422 ? 10.477 31.328 -25.938 1 17.69 422 GLN A N 1
ATOM 3179 C CA . GLN A 1 422 ? 10.359 31.906 -24.609 1 17.69 422 GLN A CA 1
ATOM 3180 C C . GLN A 1 422 ? 9.586 30.984 -23.672 1 17.69 422 GLN A C 1
ATOM 3182 O O . GLN A 1 422 ? 8.391 30.75 -23.859 1 17.69 422 GLN A O 1
ATOM 3187 N N . ASP A 1 423 ? 10.039 29.906 -23.406 1 18.84 423 ASP A N 1
ATOM 3188 C CA . ASP A 1 423 ? 9.352 29 -22.484 1 18.84 423 ASP A CA 1
ATOM 3189 C C . ASP A 1 423 ? 9.141 29.672 -21.125 1 18.84 423 ASP A C 1
ATOM 3191 O O . ASP A 1 423 ? 10.109 29.984 -20.422 1 18.84 423 ASP A O 1
ATOM 3195 N N . ARG A 1 424 ? 8.203 30.609 -21 1 19.91 424 ARG A N 1
ATOM 3196 C CA . ARG A 1 424 ? 7.773 31.188 -19.734 1 19.91 424 ARG A CA 1
ATOM 3197 C C . ARG A 1 424 ? 7.461 30.094 -18.719 1 19.91 424 ARG A C 1
ATOM 3199 O O . ARG A 1 424 ? 6.422 29.438 -18.797 1 19.91 424 ARG A O 1
ATOM 3206 N N . ILE A 1 425 ? 8.359 29.25 -18.359 1 22.62 425 ILE A N 1
ATOM 3207 C CA . ILE A 1 425 ? 8.141 28.312 -17.266 1 22.62 425 ILE A CA 1
ATOM 3208 C C . ILE A 1 425 ? 7.711 29.047 -16 1 22.62 425 ILE A C 1
ATOM 3210 O O . ILE A 1 425 ? 8.469 29.875 -15.477 1 22.62 425 ILE A O 1
ATOM 3214 N N . GLY A 1 426 ? 6.5 29.562 -16 1 21.48 426 GLY A N 1
ATOM 3215 C CA . GLY A 1 426 ? 5.961 30.125 -14.773 1 21.48 426 GLY A CA 1
ATOM 3216 C C . GLY A 1 426 ? 6.27 29.266 -13.555 1 21.48 426 GLY A C 1
ATOM 3217 O O . GLY A 1 426 ? 6.098 28.047 -13.586 1 21.48 426 GLY A O 1
ATOM 3218 N N . TRP A 1 427 ? 7.355 29.531 -12.914 1 22.55 427 TRP A N 1
ATOM 3219 C CA . TRP A 1 427 ? 7.816 29.047 -11.609 1 22.55 427 TRP A CA 1
ATOM 3220 C C . TRP A 1 427 ? 6.66 28.984 -10.617 1 22.55 427 TRP A C 1
ATOM 3222 O O . TRP A 1 427 ? 6.156 30.016 -10.164 1 22.55 427 TRP A O 1
ATOM 3232 N N . CYS A 1 428 ? 5.645 28.312 -10.984 1 26.27 428 CYS A N 1
ATOM 3233 C CA . CYS A 1 428 ? 4.699 28.188 -9.883 1 26.27 428 CYS A CA 1
ATOM 3234 C C . CYS A 1 428 ? 5.387 27.641 -8.633 1 26.27 428 CYS A C 1
ATOM 3236 O O . CYS A 1 428 ? 6.039 26.594 -8.688 1 26.27 428 CYS A O 1
ATOM 3238 N N . GLY A 1 429 ? 5.996 28.438 -7.82 1 27.45 429 GLY A N 1
ATOM 3239 C CA . GLY A 1 429 ? 6.508 28.188 -6.484 1 27.45 429 GLY A CA 1
ATOM 3240 C C . GLY A 1 429 ? 5.668 27.188 -5.699 1 27.45 429 GLY A C 1
ATOM 3241 O O . GLY A 1 429 ? 4.492 27.438 -5.43 1 27.45 429 GLY A O 1
ATOM 3242 N N . VAL A 1 430 ? 5.746 26 -6.004 1 29.56 430 VAL A N 1
ATOM 3243 C CA . VAL A 1 430 ? 5.023 24.922 -5.34 1 29.56 430 VAL A CA 1
ATOM 3244 C C . VAL A 1 430 ? 5.434 24.859 -3.869 1 29.56 430 VAL A C 1
ATOM 3246 O O . VAL A 1 430 ? 6.617 24.719 -3.555 1 29.56 430 VAL A O 1
ATOM 3249 N N . LEU A 1 431 ? 4.914 25.609 -3.066 1 32.66 431 LEU A N 1
ATOM 3250 C CA . LEU A 1 431 ? 5.066 25.406 -1.631 1 32.66 431 LEU A CA 1
ATOM 3251 C C . LEU A 1 431 ? 4.578 24.016 -1.225 1 32.66 431 LEU A C 1
ATOM 3253 O O . LEU A 1 431 ? 3.404 23.688 -1.407 1 32.66 431 LEU A O 1
ATOM 3257 N N . ASP A 1 432 ? 5.188 23.031 -1.65 1 29.66 432 ASP A N 1
ATOM 3258 C CA . ASP A 1 432 ? 4.773 21.734 -1.104 1 29.66 432 ASP A CA 1
ATOM 3259 C C . ASP A 1 432 ? 5.117 21.641 0.38 1 29.66 432 ASP A C 1
ATOM 3261 O O . ASP A 1 432 ? 6.191 22.062 0.805 1 29.66 432 ASP A O 1
ATOM 3265 N N . MET B 1 1 ? 32.281 -50.156 32.25 1 22.8 1 MET B N 1
ATOM 3266 C CA . MET B 1 1 ? 30.922 -49.688 32.25 1 22.8 1 MET B CA 1
ATOM 3267 C C . MET B 1 1 ? 30.875 -48.188 31.922 1 22.8 1 MET B C 1
ATOM 3269 O O . MET B 1 1 ? 31.344 -47.375 32.719 1 22.8 1 MET B O 1
ATOM 3273 N N . GLY B 1 2 ? 31 -47.688 30.703 1 26.05 2 GLY B N 1
ATOM 3274 C CA . GLY B 1 2 ? 31.469 -46.5 30.047 1 26.05 2 GLY B CA 1
ATOM 3275 C C . GLY B 1 2 ? 30.5 -45.344 30.141 1 26.05 2 GLY B C 1
ATOM 3276 O O . GLY B 1 2 ? 29.281 -45.531 30.219 1 26.05 2 GLY B O 1
ATOM 3277 N N . ASN B 1 3 ? 30.906 -44.188 30.734 1 25.77 3 ASN B N 1
ATOM 3278 C CA . ASN B 1 3 ? 30.344 -42.875 31.109 1 25.77 3 ASN B CA 1
ATOM 3279 C C . ASN B 1 3 ? 29.734 -42.156 29.906 1 25.77 3 ASN B C 1
ATOM 3281 O O . ASN B 1 3 ? 30.438 -41.75 29 1 25.77 3 ASN B O 1
ATOM 3285 N N . VAL B 1 4 ? 28.531 -42.656 29.422 1 33.28 4 VAL B N 1
ATOM 3286 C CA . VAL B 1 4 ? 27.734 -42.062 28.359 1 33.28 4 VAL B CA 1
ATOM 3287 C C . VAL B 1 4 ? 27.562 -40.562 28.609 1 33.28 4 VAL B C 1
ATOM 3289 O O . VAL B 1 4 ? 27.094 -40.156 29.672 1 33.28 4 VAL B O 1
ATOM 3292 N N . SER B 1 5 ? 28.344 -39.719 27.938 1 29.2 5 SER B N 1
ATOM 3293 C CA . SER B 1 5 ? 28.625 -38.312 28.078 1 29.2 5 SER B CA 1
ATOM 3294 C C . SER B 1 5 ? 27.359 -37.469 28.062 1 29.2 5 SER B C 1
ATOM 3296 O O . SER B 1 5 ? 26.328 -37.906 27.531 1 29.2 5 SER B O 1
ATOM 3298 N N . THR B 1 6 ? 27.266 -36.375 28.859 1 29 6 THR B N 1
ATOM 3299 C CA . THR B 1 6 ? 26.281 -35.406 29.281 1 29 6 THR B CA 1
ATOM 3300 C C . THR B 1 6 ? 25.578 -34.781 28.078 1 29 6 THR B C 1
ATOM 3302 O O . THR B 1 6 ? 24.5 -34.188 28.203 1 29 6 THR B O 1
ATOM 3305 N N . ALA B 1 7 ? 26.266 -34.688 26.922 1 30.92 7 ALA B N 1
ATOM 3306 C CA . ALA B 1 7 ? 25.688 -34.031 25.75 1 30.92 7 ALA B CA 1
ATOM 3307 C C . ALA B 1 7 ? 24.469 -34.812 25.25 1 30.92 7 ALA B C 1
ATOM 3309 O O . ALA B 1 7 ? 23.531 -34.219 24.703 1 30.92 7 ALA B O 1
ATOM 3310 N N . VAL B 1 8 ? 24.516 -36.156 25.266 1 28.44 8 VAL B N 1
ATOM 3311 C CA . VAL B 1 8 ? 23.422 -37.031 24.844 1 28.44 8 VAL B CA 1
ATOM 3312 C C . VAL B 1 8 ? 22.203 -36.812 25.734 1 28.44 8 VAL B C 1
ATOM 3314 O O . VAL B 1 8 ? 21.078 -37.156 25.359 1 28.44 8 VAL B O 1
ATOM 3317 N N . LYS B 1 9 ? 22.5 -36.406 26.984 1 32.03 9 LYS B N 1
ATOM 3318 C CA . LYS B 1 9 ? 21.375 -36.25 27.906 1 32.03 9 LYS B CA 1
ATOM 3319 C C . LYS B 1 9 ? 20.547 -35.031 27.547 1 32.03 9 LYS B C 1
ATOM 3321 O O . LYS B 1 9 ? 19.328 -35.031 27.719 1 32.03 9 LYS B O 1
ATOM 3326 N N . HIS B 1 10 ? 21.25 -33.969 27.125 1 30.67 10 HIS B N 1
ATOM 3327 C CA . HIS B 1 10 ? 20.547 -32.719 26.875 1 30.67 10 HIS B CA 1
ATOM 3328 C C . HIS B 1 10 ? 19.734 -32.812 25.594 1 30.67 10 HIS B C 1
ATOM 3330 O O . HIS B 1 10 ? 18.75 -32.094 25.438 1 30.67 10 HIS B O 1
ATOM 3336 N N . CYS B 1 11 ? 20.172 -33.5 24.531 1 34.38 11 CYS B N 1
ATOM 3337 C CA . CYS B 1 11 ? 19.438 -33.688 23.281 1 34.38 11 CYS B CA 1
ATOM 3338 C C . CYS B 1 11 ? 18.172 -34.5 23.516 1 34.38 11 CYS B C 1
ATOM 3340 O O . CYS B 1 11 ? 17.172 -34.312 22.812 1 34.38 11 CYS B O 1
ATOM 3342 N N . LEU B 1 12 ? 18.234 -35.562 24.344 1 36.72 12 LEU B N 1
ATOM 3343 C CA . LEU B 1 12 ? 17.094 -36.438 24.656 1 36.72 12 LEU B CA 1
ATOM 3344 C C . LEU B 1 12 ? 16 -35.625 25.375 1 36.72 12 LEU B C 1
ATOM 3346 O O . LEU B 1 12 ? 14.812 -35.906 25.188 1 36.72 12 LEU B O 1
ATOM 3350 N N . ASN B 1 13 ? 16.453 -34.656 26.297 1 35.81 13 ASN B N 1
ATOM 3351 C CA . ASN B 1 13 ? 15.508 -33.844 27.078 1 35.81 13 ASN B CA 1
ATOM 3352 C C . ASN B 1 13 ? 14.742 -32.875 26.188 1 35.81 13 ASN B C 1
ATOM 3354 O O . ASN B 1 13 ? 13.641 -32.469 26.531 1 35.81 13 ASN B O 1
ATOM 3358 N N . TYR B 1 14 ? 15.312 -32.469 25.156 1 37.16 14 TYR B N 1
ATOM 3359 C CA . TYR B 1 14 ? 14.578 -31.547 24.297 1 37.16 14 TYR B CA 1
ATOM 3360 C C . TYR B 1 14 ? 13.461 -32.281 23.562 1 37.16 14 TYR B C 1
ATOM 3362 O O . TYR B 1 14 ? 12.336 -31.781 23.469 1 37.16 14 TYR B O 1
ATOM 3370 N N . GLU B 1 15 ? 13.633 -33.5 23.031 1 40.34 15 GLU B N 1
ATOM 3371 C CA . GLU B 1 15 ? 12.594 -34.281 22.375 1 40.34 15 GLU B CA 1
ATOM 3372 C C . GLU B 1 15 ? 11.523 -34.719 23.359 1 40.34 15 GLU B C 1
ATOM 3374 O O . GLU B 1 15 ? 10.328 -34.719 23.047 1 40.34 15 GLU B O 1
ATOM 3379 N N . THR B 1 16 ? 11.891 -35.219 24.516 1 40.25 16 THR B N 1
ATOM 3380 C CA . THR B 1 16 ? 10.945 -35.562 25.562 1 40.25 16 THR B CA 1
ATOM 3381 C C . THR B 1 16 ? 10.211 -34.312 26.062 1 40.25 16 THR B C 1
ATOM 3383 O O . THR B 1 16 ? 9.023 -34.375 26.391 1 40.25 16 THR B O 1
ATOM 3386 N N . PHE B 1 17 ? 10.906 -33.188 26.188 1 39.28 17 PHE B N 1
ATOM 3387 C CA . PHE B 1 17 ? 10.227 -31.938 26.547 1 39.28 17 PHE B CA 1
ATOM 3388 C C . PHE B 1 17 ? 9.219 -31.547 25.469 1 39.28 17 PHE B C 1
ATOM 3390 O O . PHE B 1 17 ? 8.078 -31.188 25.781 1 39.28 17 PHE B O 1
ATOM 3397 N N . LEU B 1 18 ? 9.469 -31.672 24.25 1 44.88 18 LEU B N 1
ATOM 3398 C CA . LEU B 1 18 ? 8.492 -31.375 23.203 1 44.88 18 LEU B CA 1
ATOM 3399 C C . LEU B 1 18 ? 7.391 -32.438 23.172 1 44.88 18 LEU B C 1
ATOM 3401 O O . LEU B 1 18 ? 6.25 -32.125 22.828 1 44.88 18 LEU B O 1
ATOM 3405 N N . ARG B 1 19 ? 7.547 -33.688 23.406 1 45.5 19 ARG B N 1
ATOM 3406 C CA . ARG B 1 19 ? 6.535 -34.75 23.594 1 45.5 19 ARG B CA 1
ATOM 3407 C C . ARG B 1 19 ? 5.664 -34.438 24.812 1 45.5 19 ARG B C 1
ATOM 3409 O O . ARG B 1 19 ? 4.449 -34.656 24.766 1 45.5 19 ARG B O 1
ATOM 3416 N N . ASP B 1 20 ? 6.215 -34.094 26.062 1 45.78 20 ASP B N 1
ATOM 3417 C CA . ASP B 1 20 ? 5.469 -33.844 27.281 1 45.78 20 ASP B CA 1
ATOM 3418 C C . ASP B 1 20 ? 4.805 -32.469 27.281 1 45.78 20 ASP B C 1
ATOM 3420 O O . ASP B 1 20 ? 3.869 -32.219 28.031 1 45.78 20 ASP B O 1
ATOM 3424 N N . TYR B 1 21 ? 5.406 -31.469 26.641 1 39.31 21 TYR B N 1
ATOM 3425 C CA . TYR B 1 21 ? 4.785 -30.141 26.531 1 39.31 21 TYR B CA 1
ATOM 3426 C C . TYR B 1 21 ? 4.621 -29.734 25.078 1 39.31 21 TYR B C 1
ATOM 3428 O O . TYR B 1 21 ? 5.352 -28.875 24.578 1 39.31 21 TYR B O 1
ATOM 3436 N N . PRO B 1 22 ? 3.814 -30.562 24.375 1 41.75 22 PRO B N 1
ATOM 3437 C CA . PRO B 1 22 ? 3.635 -30.359 22.938 1 41.75 22 PRO B CA 1
ATOM 3438 C C . PRO B 1 22 ? 3.203 -28.938 22.594 1 41.75 22 PRO B C 1
ATOM 3440 O O . PRO B 1 22 ? 3.318 -28.516 21.438 1 41.75 22 PRO B O 1
ATOM 3443 N N . TRP B 1 23 ? 2.689 -28.406 23.672 1 40.69 23 TRP B N 1
ATOM 3444 C CA . TRP B 1 23 ? 2.217 -27.031 23.469 1 40.69 23 TRP B CA 1
ATOM 3445 C C . TRP B 1 23 ? 3.383 -26.062 23.453 1 40.69 23 TRP B C 1
ATOM 3447 O O . TRP B 1 23 ? 3.203 -24.875 23.141 1 40.69 23 TRP B O 1
ATOM 3457 N N . PHE B 1 24 ? 4.562 -26.422 23.844 1 43.72 24 PHE B N 1
ATOM 3458 C CA . PHE B 1 24 ? 5.695 -25.516 24.031 1 43.72 24 PHE B CA 1
ATOM 3459 C C . PHE B 1 24 ? 6.176 -24.969 22.688 1 43.72 24 PHE B C 1
ATOM 3461 O O . PHE B 1 24 ? 6.473 -23.781 22.578 1 43.72 24 PHE B O 1
ATOM 3468 N N . PRO B 1 25 ? 6.238 -25.781 21.734 1 41.72 25 PRO B N 1
ATOM 3469 C CA . PRO B 1 25 ? 6.59 -25.109 20.484 1 41.72 25 PRO B CA 1
ATOM 3470 C C . PRO B 1 25 ? 5.605 -24 20.125 1 41.72 25 PRO B C 1
ATOM 3472 O O . PRO B 1 25 ? 6.008 -22.969 19.578 1 41.72 25 PRO B O 1
ATOM 3475 N N . ARG B 1 26 ? 4.387 -24.266 20.344 1 41.28 26 ARG B N 1
ATOM 3476 C CA . ARG B 1 26 ? 3.393 -23.219 20.172 1 41.28 26 ARG B CA 1
ATOM 3477 C C . ARG B 1 26 ? 3.693 -22.016 21.062 1 41.28 26 ARG B C 1
ATOM 3479 O O . ARG B 1 26 ? 3.57 -20.875 20.641 1 41.28 26 ARG B O 1
ATOM 3486 N N . LEU B 1 27 ? 4.016 -22.297 22.25 1 41 27 LEU B N 1
ATOM 3487 C CA . LEU B 1 27 ? 4.363 -21.219 23.172 1 41 27 LEU B CA 1
ATOM 3488 C C . LEU B 1 27 ? 5.633 -20.5 22.719 1 41 27 LEU B C 1
ATOM 3490 O O . LEU B 1 27 ? 5.707 -19.281 22.781 1 41 27 LEU B O 1
ATOM 3494 N N . LEU B 1 28 ? 6.609 -21.219 22.312 1 41.84 28 LEU B N 1
ATOM 3495 C CA . LEU B 1 28 ? 7.812 -20.594 21.781 1 41.84 28 LEU B CA 1
ATOM 3496 C C . LEU B 1 28 ? 7.508 -19.844 20.5 1 41.84 28 LEU B C 1
ATOM 3498 O O . LEU B 1 28 ? 8.07 -18.766 20.25 1 41.84 28 LEU B O 1
ATOM 3502 N N . TRP B 1 29 ? 6.777 -20.516 19.625 1 39.03 29 TRP B N 1
ATOM 3503 C CA . TRP B 1 29 ? 6.27 -19.828 18.453 1 39.03 29 TRP B CA 1
ATOM 3504 C C . TRP B 1 29 ? 5.449 -18.594 18.844 1 39.03 29 TRP B C 1
ATOM 3506 O O . TRP B 1 29 ? 5.562 -17.547 18.234 1 39.03 29 TRP B O 1
ATOM 3516 N N . GLU B 1 30 ? 4.629 -18.781 19.766 1 41.56 30 GLU B N 1
ATOM 3517 C CA . GLU B 1 30 ? 3.916 -17.641 20.312 1 41.56 30 GLU B CA 1
ATOM 3518 C C . GLU B 1 30 ? 4.887 -16.594 20.844 1 41.56 30 GLU B C 1
ATOM 3520 O O . GLU B 1 30 ? 4.648 -15.391 20.688 1 41.56 30 GLU B O 1
ATOM 3525 N N . GLU B 1 31 ? 5.852 -17.047 21.5 1 40.06 31 GLU B N 1
ATOM 3526 C CA . GLU B 1 31 ? 6.871 -16.109 21.969 1 40.06 31 GLU B CA 1
ATOM 3527 C C . GLU B 1 31 ? 7.66 -15.523 20.797 1 40.06 31 GLU B C 1
ATOM 3529 O O . GLU B 1 31 ? 8.008 -14.344 20.812 1 40.06 31 GLU B O 1
ATOM 3534 N N . LYS B 1 32 ? 8.023 -16.312 19.875 1 38.16 32 LYS B N 1
ATOM 3535 C CA . LYS B 1 32 ? 8.742 -15.875 18.672 1 38.16 32 LYS B CA 1
ATOM 3536 C C . LYS B 1 32 ? 7.82 -15.109 17.734 1 38.16 32 LYS B C 1
ATOM 3538 O O . LYS B 1 32 ? 8.273 -14.227 17 1 38.16 32 LYS B O 1
ATOM 3543 N N . CYS B 1 33 ? 6.656 -15.672 17.25 1 40.94 33 CYS B N 1
ATOM 3544 C CA . CYS B 1 33 ? 5.637 -14.891 16.578 1 40.94 33 CYS B CA 1
ATOM 3545 C C . CYS B 1 33 ? 5.309 -13.625 17.359 1 40.94 33 CYS B C 1
ATOM 3547 O O . CYS B 1 33 ? 4.516 -12.797 16.891 1 40.94 33 CYS B O 1
ATOM 3549 N N . SER B 1 34 ? 5.402 -13.609 18.562 1 41.59 34 SER B N 1
ATOM 3550 C CA . SER B 1 34 ? 5.242 -12.469 19.453 1 41.59 34 SER B CA 1
ATOM 3551 C C . SER B 1 34 ? 6.055 -11.266 18.984 1 41.59 34 SER B C 1
ATOM 3553 O O . SER B 1 34 ? 5.938 -10.172 19.531 1 41.59 34 SER B O 1
ATOM 3555 N N . GLU B 1 35 ? 7.004 -11.484 18.172 1 51.06 35 GLU B N 1
ATOM 3556 C CA . GLU B 1 35 ? 7.902 -10.336 18.125 1 51.06 35 GLU B CA 1
ATOM 3557 C C . GLU B 1 35 ? 7.445 -9.312 17.094 1 51.06 35 GLU B C 1
ATOM 3559 O O . GLU B 1 35 ? 8.266 -8.609 16.5 1 51.06 35 GLU B O 1
ATOM 3564 N N . LEU B 1 36 ? 6.199 -9.523 16.562 1 57.94 36 LEU B N 1
ATOM 3565 C CA . LEU B 1 36 ? 5.867 -8.328 15.797 1 57.94 36 LEU B CA 1
ATOM 3566 C C . LEU B 1 36 ? 6.023 -7.074 16.641 1 57.94 36 LEU B C 1
ATOM 3568 O O . LEU B 1 36 ? 5.789 -7.105 17.859 1 57.94 36 LEU B O 1
ATOM 3572 N N . PRO B 1 37 ? 6.684 -6.191 15.977 1 66.25 37 PRO B N 1
ATOM 3573 C CA . PRO B 1 37 ? 6.863 -4.949 16.734 1 66.25 37 PRO B CA 1
ATOM 3574 C C . PRO B 1 37 ? 5.566 -4.453 17.359 1 66.25 37 PRO B C 1
ATOM 3576 O O . PRO B 1 37 ? 4.48 -4.715 16.844 1 66.25 37 PRO B O 1
ATOM 3579 N N . LYS B 1 38 ? 5.711 -4.055 18.5 1 81.38 38 LYS B N 1
ATOM 3580 C CA . LYS B 1 38 ? 4.574 -3.471 19.203 1 81.38 38 LYS B CA 1
ATOM 3581 C C . LYS B 1 38 ? 4.016 -2.268 18.453 1 81.38 38 LYS B C 1
ATOM 3583 O O . LYS B 1 38 ? 4.773 -1.402 18 1 81.38 38 LYS B O 1
ATOM 3588 N N . LEU B 1 39 ? 2.791 -2.299 18.062 1 92.44 39 LEU B N 1
ATOM 3589 C CA . LEU B 1 39 ? 2.068 -1.223 17.391 1 92.44 39 LEU B CA 1
ATOM 3590 C C . LEU B 1 39 ? 1.386 -0.313 18.406 1 92.44 39 LEU B C 1
ATOM 3592 O O . LEU B 1 39 ? 1.046 -0.75 19.516 1 92.44 39 LEU B O 1
ATOM 3596 N N . PRO B 1 40 ? 1.278 1.008 18.125 1 95.69 40 PRO B N 1
ATOM 3597 C CA . PRO B 1 40 ? 0.526 1.893 19.016 1 95.69 40 PRO B CA 1
ATOM 3598 C C . PRO B 1 40 ? -0.934 1.473 19.172 1 95.69 40 PRO B C 1
ATOM 3600 O O . PRO B 1 40 ? -1.53 0.942 18.234 1 95.69 40 PRO B O 1
ATOM 3603 N N . ASN B 1 41 ? -1.468 1.756 20.344 1 94.69 41 ASN B N 1
ATOM 3604 C CA . ASN B 1 41 ? -2.875 1.46 20.594 1 94.69 41 ASN B CA 1
ATOM 3605 C C . ASN B 1 41 ? -3.791 2.465 19.891 1 94.69 41 ASN B C 1
ATOM 3607 O O . ASN B 1 41 ? -4.922 2.133 19.531 1 94.69 41 ASN B O 1
ATOM 3611 N N . CYS B 1 42 ? -3.25 3.664 19.812 1 97.56 42 CYS B N 1
ATOM 3612 C CA . CYS B 1 42 ? -4.004 4.75 19.188 1 97.56 42 CYS B CA 1
ATOM 3613 C C . CYS B 1 42 ? -3.129 5.539 18.234 1 97.56 42 CYS B C 1
ATOM 3615 O O . CYS B 1 42 ? -1.942 5.746 18.484 1 97.56 42 CYS B O 1
ATOM 3617 N N . VAL B 1 43 ? -3.701 5.914 17.141 1 98.69 43 VAL B N 1
ATOM 3618 C CA . VAL B 1 43 ? -3.006 6.742 16.156 1 98.69 43 VAL B CA 1
ATOM 3619 C C . VAL B 1 43 ? -3.818 8.008 15.883 1 98.69 43 VAL B C 1
ATOM 3621 O O . VAL B 1 43 ? -5.027 7.934 15.641 1 98.69 43 VAL B O 1
ATOM 3624 N N . LYS B 1 44 ? -3.184 9.141 16 1 98.81 44 LYS B N 1
ATOM 3625 C CA . LYS B 1 44 ? -3.775 10.43 15.656 1 98.81 44 LYS B CA 1
ATOM 3626 C C . LYS B 1 44 ? -3.619 10.727 14.172 1 98.81 44 LYS B C 1
ATOM 3628 O O . LYS B 1 44 ? -2.506 10.719 13.641 1 98.81 44 LYS B O 1
ATOM 3633 N N . ILE B 1 45 ? -4.734 11 13.539 1 98.81 45 ILE B N 1
ATOM 3634 C CA . ILE B 1 45 ? -4.711 11.359 12.125 1 98.81 45 ILE B CA 1
ATOM 3635 C C . ILE B 1 45 ? -4.77 12.883 11.984 1 98.81 45 ILE B C 1
ATOM 3637 O O . ILE B 1 45 ? -5.645 13.531 12.555 1 98.81 45 ILE B O 1
ATOM 3641 N N . VAL B 1 46 ? -3.812 13.422 11.305 1 98.94 46 VAL B N 1
ATOM 3642 C CA . VAL B 1 46 ? -3.832 14.836 10.914 1 98.94 46 VAL B CA 1
ATOM 3643 C C . VAL B 1 46 ? -4.285 14.969 9.469 1 98.94 46 VAL B C 1
ATOM 3645 O O . VAL B 1 46 ? -3.574 14.555 8.547 1 98.94 46 VAL B O 1
ATOM 3648 N N . GLU B 1 47 ? -5.48 15.5 9.289 1 98.88 47 GLU B N 1
ATOM 3649 C CA . GLU B 1 47 ? -6.039 15.68 7.949 1 98.88 47 GLU B CA 1
ATOM 3650 C C . GLU B 1 47 ? -5.496 16.938 7.289 1 98.88 47 GLU B C 1
ATOM 3652 O O . GLU B 1 47 ? -5.703 18.047 7.789 1 98.88 47 GLU B O 1
ATOM 3657 N N . VAL B 1 48 ? -4.852 16.75 6.137 1 98.69 48 VAL B N 1
ATOM 3658 C CA . VAL B 1 48 ? -4.191 17.906 5.527 1 98.69 48 VAL B CA 1
ATOM 3659 C C . VAL B 1 48 ? -4.852 18.234 4.191 1 98.69 48 VAL B C 1
ATOM 3661 O O . VAL B 1 48 ? -4.406 19.125 3.475 1 98.69 48 VAL B O 1
ATOM 3664 N N . GLY B 1 49 ? -5.93 17.609 3.84 1 98.19 49 GLY B N 1
ATOM 3665 C CA . GLY B 1 49 ? -6.609 17.75 2.561 1 98.19 49 GLY B CA 1
ATOM 3666 C C . GLY B 1 49 ? -6.965 19.188 2.223 1 98.19 49 GLY B C 1
ATOM 3667 O O . GLY B 1 49 ? -6.609 19.688 1.151 1 98.19 49 GLY B O 1
ATOM 3668 N N . PRO B 1 50 ? -7.602 19.906 3.117 1 98.56 50 PRO B N 1
ATOM 3669 C CA . PRO B 1 50 ? -8.039 21.266 2.801 1 98.56 50 PRO B CA 1
ATOM 3670 C C . PRO B 1 50 ? -6.875 22.219 2.502 1 98.56 50 PRO B C 1
ATOM 3672 O O . PRO B 1 50 ? -6.984 23.078 1.637 1 98.56 50 PRO B O 1
ATOM 3675 N N . ARG B 1 51 ? -5.816 22.016 3.174 1 97.5 51 ARG B N 1
ATOM 3676 C CA . ARG B 1 51 ? -4.668 22.891 2.949 1 97.5 51 ARG B CA 1
ATOM 3677 C C . ARG B 1 51 ? -3.711 22.281 1.928 1 97.5 51 ARG B C 1
ATOM 3679 O O . ARG B 1 51 ? -3.641 22.734 0.786 1 97.5 51 ARG B O 1
ATOM 3686 N N . ASP B 1 52 ? -3.053 21.203 2.252 1 95.81 52 ASP B N 1
ATOM 3687 C CA . ASP B 1 52 ? -2.029 20.562 1.423 1 95.81 52 ASP B CA 1
ATOM 3688 C C . ASP B 1 52 ? -2.648 19.906 0.197 1 95.81 52 ASP B C 1
ATOM 3690 O O . ASP B 1 52 ? -2.125 20.016 -0.913 1 95.81 52 ASP B O 1
ATOM 3694 N N . GLY B 1 53 ? -3.723 19.234 0.406 1 96.25 53 GLY B N 1
ATOM 3695 C CA . GLY B 1 53 ? -4.391 18.516 -0.67 1 96.25 53 GLY B CA 1
ATOM 3696 C C . GLY B 1 53 ? -4.91 19.422 -1.763 1 96.25 53 GLY B C 1
ATOM 3697 O O . GLY B 1 53 ? -4.805 19.109 -2.949 1 96.25 53 GLY B O 1
ATOM 3698 N N . LEU B 1 54 ? -5.461 20.547 -1.389 1 96.19 54 LEU B N 1
ATOM 3699 C CA . LEU B 1 54 ? -6.094 21.438 -2.354 1 96.19 54 LEU B CA 1
ATOM 3700 C C . LEU B 1 54 ? -5.086 22.438 -2.916 1 96.19 54 LEU B C 1
ATOM 3702 O O . LEU B 1 54 ? -5.363 23.109 -3.91 1 96.19 54 LEU B O 1
ATOM 3706 N N . GLN B 1 55 ? -3.918 22.484 -2.373 1 92.31 55 GLN B N 1
ATOM 3707 C CA . GLN B 1 55 ? -2.951 23.531 -2.682 1 92.31 55 GLN B CA 1
ATOM 3708 C C . GLN B 1 55 ? -2.574 23.516 -4.16 1 92.31 55 GLN B C 1
ATOM 3710 O O . GLN B 1 55 ? -2.439 24.578 -4.785 1 92.31 55 GLN B O 1
ATOM 3715 N N . ASN B 1 56 ? -2.461 22.344 -4.734 1 84.94 56 ASN B N 1
ATOM 3716 C CA . ASN B 1 56 ? -1.911 22.234 -6.082 1 84.94 56 ASN B CA 1
ATOM 3717 C C . ASN B 1 56 ? -3.006 21.984 -7.113 1 84.94 56 ASN B C 1
ATOM 3719 O O . ASN B 1 56 ? -2.717 21.625 -8.258 1 84.94 56 ASN B O 1
ATOM 3723 N N . GLU B 1 57 ? -4.219 22.203 -6.711 1 89.12 57 GLU B N 1
ATOM 3724 C CA . GLU B 1 57 ? -5.301 22.094 -7.688 1 89.12 57 GLU B CA 1
ATOM 3725 C C . GLU B 1 57 ? -5.188 23.172 -8.75 1 89.12 57 GLU B C 1
ATOM 3727 O O . GLU B 1 57 ? -4.875 24.328 -8.445 1 89.12 57 GLU B O 1
ATOM 3732 N N . LYS B 1 58 ? -5.391 22.828 -9.953 1 84.44 58 LYS B N 1
ATOM 3733 C CA . LYS B 1 58 ? -5.219 23.734 -11.078 1 84.44 58 LYS B CA 1
ATOM 3734 C C . LYS B 1 58 ? -6.285 24.828 -11.062 1 84.44 58 LYS B C 1
ATOM 3736 O O . LYS B 1 58 ? -5.98 26.016 -11.281 1 84.44 58 LYS B O 1
ATOM 3741 N N . GLU B 1 59 ? -7.496 24.422 -10.891 1 91.38 59 GLU B N 1
ATOM 3742 C CA . GLU B 1 59 ? -8.586 25.391 -10.82 1 91.38 59 GLU B CA 1
ATOM 3743 C C . GLU B 1 59 ? -8.797 25.891 -9.391 1 91.38 59 GLU B C 1
ATOM 3745 O O . GLU B 1 59 ? -8.648 25.125 -8.438 1 91.38 59 GLU B O 1
ATOM 3750 N N . ILE B 1 60 ? -9.141 27.156 -9.266 1 95.56 60 ILE B N 1
ATOM 3751 C CA . ILE B 1 60 ? -9.422 27.719 -7.945 1 95.56 60 ILE B CA 1
ATOM 3752 C C . ILE B 1 60 ? -10.695 27.078 -7.383 1 95.56 60 ILE B C 1
ATOM 3754 O O . ILE B 1 60 ? -11.758 27.141 -8.008 1 95.56 60 ILE B O 1
ATOM 3758 N N . VAL B 1 61 ? -10.562 26.469 -6.305 1 97.56 61 VAL B N 1
ATOM 3759 C CA . VAL B 1 61 ? -11.703 25.891 -5.605 1 97.56 61 VAL B CA 1
ATOM 3760 C C . VAL B 1 61 ? -12.477 26.984 -4.871 1 97.56 61 VAL B C 1
ATOM 3762 O O . VAL B 1 61 ? -11.891 27.781 -4.129 1 97.56 61 VAL B O 1
ATOM 3765 N N . PRO B 1 62 ? -13.773 27.078 -5.051 1 98.12 62 PRO B N 1
ATOM 3766 C CA . PRO B 1 62 ? -14.555 28.125 -4.375 1 98.12 62 PRO B CA 1
ATOM 3767 C C . PRO B 1 62 ? -14.438 28.047 -2.855 1 98.12 62 PRO B C 1
ATOM 3769 O O . PRO B 1 62 ? -14.391 26.953 -2.283 1 98.12 62 PRO B O 1
ATOM 3772 N N . THR B 1 63 ? -14.438 29.234 -2.232 1 98.44 63 THR B N 1
ATOM 3773 C CA . THR B 1 63 ? -14.312 29.375 -0.785 1 98.44 63 THR B CA 1
ATOM 3774 C C . THR B 1 63 ? -15.352 28.516 -0.067 1 98.44 63 THR B C 1
ATOM 3776 O O . THR B 1 63 ? -15.039 27.828 0.901 1 98.44 63 THR B O 1
ATOM 3779 N N . GLU B 1 64 ? -16.562 28.5 -0.587 1 98.56 64 GLU B N 1
ATOM 3780 C CA . GLU B 1 64 ? -17.656 27.781 0.048 1 98.56 64 GLU B CA 1
ATOM 3781 C C . GLU B 1 64 ? -17.422 26.266 0.01 1 98.56 64 GLU B C 1
ATOM 3783 O O . GLU B 1 64 ? -17.828 25.547 0.929 1 98.56 64 GLU B O 1
ATOM 3788 N N . VAL B 1 65 ? -16.812 25.812 -1.033 1 98.69 65 VAL B N 1
ATOM 3789 C CA . VAL B 1 65 ? -16.5 24.391 -1.172 1 98.69 65 VAL B CA 1
ATOM 3790 C C . VAL B 1 65 ? -15.445 23.984 -0.147 1 98.69 65 VAL B C 1
ATOM 3792 O O . VAL B 1 65 ? -15.555 22.938 0.492 1 98.69 65 VAL B O 1
ATOM 3795 N N . LYS B 1 66 ? -14.453 24.828 0.008 1 98.75 66 LYS B N 1
ATOM 3796 C CA . LYS B 1 66 ? -13.414 24.562 1.003 1 98.75 66 LYS B CA 1
ATOM 3797 C C . LYS B 1 66 ? -14.008 24.516 2.41 1 98.75 66 LYS B C 1
ATOM 3799 O O . LYS B 1 66 ? -13.695 23.625 3.193 1 98.75 66 LYS B O 1
ATOM 3804 N N . ILE B 1 67 ? -14.836 25.5 2.719 1 98.81 67 ILE B N 1
ATOM 3805 C CA . ILE B 1 67 ? -15.469 25.594 4.031 1 98.81 67 ILE B CA 1
ATOM 3806 C C . ILE B 1 67 ? -16.328 24.344 4.273 1 98.81 67 ILE B C 1
ATOM 3808 O O . ILE B 1 67 ? -16.234 23.719 5.336 1 98.81 67 ILE B O 1
ATOM 3812 N N . GLN B 1 68 ? -17.078 23.953 3.264 1 98.81 68 GLN B N 1
ATOM 3813 C CA . GLN B 1 68 ? -17.938 22.781 3.398 1 98.81 68 GLN B CA 1
ATOM 3814 C C . GLN B 1 68 ? -17.125 21.516 3.602 1 98.81 68 GLN B C 1
ATOM 3816 O O . GLN B 1 68 ? -17.5 20.656 4.391 1 98.81 68 GLN B O 1
ATOM 3821 N N . LEU B 1 69 ? -16.016 21.391 2.898 1 98.81 69 LEU B N 1
ATOM 3822 C CA . LEU B 1 69 ? -15.133 20.234 3.076 1 98.81 69 LEU B CA 1
ATOM 3823 C C . LEU B 1 69 ? -14.648 20.141 4.52 1 98.81 69 LEU B C 1
ATOM 3825 O O . LEU B 1 69 ? -14.734 19.078 5.137 1 98.81 69 LEU B O 1
ATOM 3829 N N . ILE B 1 70 ? -14.195 21.25 5.066 1 98.88 70 ILE B N 1
ATOM 3830 C CA . ILE B 1 70 ? -13.664 21.281 6.426 1 98.88 70 ILE B CA 1
ATOM 3831 C C . ILE B 1 70 ? -14.781 20.969 7.422 1 98.88 70 ILE B C 1
ATOM 3833 O O . ILE B 1 70 ? -14.57 20.219 8.383 1 98.88 70 ILE B O 1
ATOM 3837 N N . ASP B 1 71 ? -15.938 21.516 7.152 1 98.88 71 ASP B N 1
ATOM 3838 C CA . ASP B 1 71 ? -17.078 21.266 8.031 1 98.88 71 ASP B CA 1
ATOM 3839 C C . ASP B 1 71 ? -17.453 19.781 8.023 1 98.88 71 ASP B C 1
ATOM 3841 O O . ASP B 1 71 ? -17.766 19.219 9.062 1 98.88 71 ASP B O 1
ATOM 3845 N N . MET B 1 72 ? -17.469 19.188 6.852 1 98.75 72 MET B N 1
ATOM 3846 C CA . MET B 1 72 ? -17.766 17.766 6.75 1 98.75 72 MET B CA 1
ATOM 3847 C C . MET B 1 72 ? -16.719 16.938 7.477 1 98.75 72 MET B C 1
ATOM 3849 O O . MET B 1 72 ? -17.047 16.016 8.234 1 98.75 72 MET B O 1
ATOM 3853 N N . LEU B 1 73 ? -15.492 17.266 7.312 1 98.88 73 LEU B N 1
ATOM 3854 C CA . LEU B 1 73 ? -14.398 16.562 7.965 1 98.88 73 LEU B CA 1
ATOM 3855 C C . LEU B 1 73 ? -14.469 16.719 9.477 1 98.88 73 LEU B C 1
ATOM 3857 O O . LEU B 1 73 ? -14.102 15.812 10.227 1 98.88 73 LEU B O 1
ATOM 3861 N N . SER B 1 74 ? -14.977 17.844 9.922 1 98.81 74 SER B N 1
ATOM 3862 C CA . SER B 1 74 ? -15.102 18.125 11.352 1 98.81 74 SER B CA 1
ATOM 3863 C C . SER B 1 74 ? -16.141 17.203 12.008 1 98.81 74 SER B C 1
ATOM 3865 O O . SER B 1 74 ? -16.188 17.109 13.234 1 98.81 74 SER B O 1
ATOM 3867 N N . GLN B 1 75 ? -16.891 16.516 11.219 1 98.31 75 GLN B N 1
ATOM 3868 C CA . GLN B 1 75 ? -17.922 15.625 11.75 1 98.31 75 GLN B CA 1
ATOM 3869 C C . GLN B 1 75 ? -17.469 14.172 11.734 1 98.31 75 GLN B C 1
ATOM 3871 O O . GLN B 1 75 ? -18.234 13.266 12.047 1 98.31 75 GLN B O 1
ATOM 3876 N N . THR B 1 76 ? -16.234 13.93 11.422 1 98.38 76 THR B N 1
ATOM 3877 C CA . THR B 1 76 ? -15.781 12.562 11.18 1 98.38 76 THR B CA 1
ATOM 3878 C C . THR B 1 76 ? -15.109 11.984 12.422 1 98.38 76 THR B C 1
ATOM 3880 O O . THR B 1 76 ? -14.898 10.773 12.508 1 98.38 76 THR B O 1
ATOM 3883 N N . GLY B 1 77 ? -14.703 12.766 13.383 1 98.38 77 GLY B N 1
ATOM 3884 C CA . GLY B 1 77 ? -13.938 12.328 14.539 1 98.38 77 GLY B CA 1
ATOM 3885 C C . GLY B 1 77 ? -12.469 12.68 14.453 1 98.38 77 GLY B C 1
ATOM 3886 O O . GLY B 1 77 ? -11.703 12.43 15.391 1 98.38 77 GLY B O 1
ATOM 3887 N N . LEU B 1 78 ? -12.062 13.336 13.391 1 98.81 78 LEU B N 1
ATOM 3888 C CA . LEU B 1 78 ? -10.695 13.805 13.242 1 98.81 78 LEU B CA 1
ATOM 3889 C C . LEU B 1 78 ? -10.336 14.797 14.344 1 98.81 78 LEU B C 1
ATOM 3891 O O . LEU B 1 78 ? -11.094 15.727 14.617 1 98.81 78 LEU B O 1
ATOM 3895 N N . PRO B 1 79 ? -9.211 14.617 14.93 1 98.69 79 PRO B N 1
ATOM 3896 C CA . PRO B 1 79 ? -8.836 15.547 15.992 1 98.69 79 PRO B CA 1
ATOM 3897 C C . PRO B 1 79 ? -8.125 16.797 15.469 1 98.69 79 PRO B C 1
ATOM 3899 O O . PRO B 1 79 ? -8.039 17.797 16.172 1 98.69 79 PRO B O 1
ATOM 3902 N N . VAL B 1 80 ? -7.57 16.719 14.281 1 98.88 80 VAL B N 1
ATOM 3903 C CA . VAL B 1 80 ? -6.816 17.812 13.695 1 98.88 80 VAL B CA 1
ATOM 3904 C C . VAL B 1 80 ? -7.129 17.922 12.203 1 98.88 80 VAL B C 1
ATOM 3906 O O . VAL B 1 80 ? -7.062 16.938 11.477 1 98.88 80 VAL B O 1
ATOM 3909 N N . ILE B 1 81 ? -7.469 19.094 11.734 1 98.88 81 ILE B N 1
ATOM 3910 C CA . ILE B 1 81 ? -7.703 19.406 10.328 1 98.88 81 ILE B CA 1
ATOM 3911 C C . ILE B 1 81 ? -6.926 20.672 9.945 1 98.88 81 ILE B C 1
ATOM 3913 O O . ILE B 1 81 ? -7.262 21.766 10.383 1 98.88 81 ILE B O 1
ATOM 3917 N N . GLU B 1 82 ? -5.871 20.484 9.203 1 98.81 82 GLU B N 1
ATOM 3918 C CA . GLU B 1 82 ? -5.152 21.656 8.703 1 98.81 82 GLU B CA 1
ATOM 3919 C C . GLU B 1 82 ? -5.984 22.422 7.684 1 98.81 82 GLU B C 1
ATOM 3921 O O . GLU B 1 82 ? -6.176 21.969 6.559 1 98.81 82 GLU B O 1
ATOM 3926 N N . ALA B 1 83 ? -6.344 23.609 8.031 1 98.62 83 ALA B N 1
ATOM 3927 C CA . ALA B 1 83 ? -7.473 24.25 7.371 1 98.62 83 ALA B CA 1
ATOM 3928 C C . ALA B 1 83 ? -7.012 25 6.125 1 98.62 83 ALA B C 1
ATOM 3930 O O . ALA B 1 83 ? -7.707 25.016 5.105 1 98.62 83 ALA B O 1
ATOM 3931 N N . THR B 1 84 ? -5.953 25.672 6.23 1 98.38 84 THR B N 1
ATOM 3932 C CA . THR B 1 84 ? -5.504 26.547 5.152 1 98.38 84 THR B CA 1
ATOM 3933 C C . THR B 1 84 ? -4.074 27.016 5.395 1 98.38 84 THR B C 1
ATOM 3935 O O . THR B 1 84 ? -3.361 26.453 6.227 1 98.38 84 THR B O 1
ATOM 3938 N N . SER B 1 85 ? -3.605 27.953 4.527 1 97.38 85 SER B N 1
ATOM 3939 C CA . SER B 1 85 ? -2.246 28.484 4.617 1 97.38 85 SER B CA 1
ATOM 3940 C C . SER B 1 85 ? -2.225 30 4.438 1 97.38 85 SER B C 1
ATOM 3942 O O . SER B 1 85 ? -2.807 30.531 3.486 1 97.38 85 SER B O 1
ATOM 3944 N N . PHE B 1 86 ? -1.551 30.688 5.367 1 96.81 86 PHE B N 1
ATOM 3945 C CA . PHE B 1 86 ? -1.398 32.125 5.301 1 96.81 86 PHE B CA 1
ATOM 3946 C C . PHE B 1 86 ? -0.108 32.5 4.582 1 96.81 86 PHE B C 1
ATOM 3948 O O . PHE B 1 86 ? 0.735 33.219 5.137 1 96.81 86 PHE B O 1
ATOM 3955 N N . VAL B 1 87 ? -0.031 31.891 3.418 1 90.5 87 VAL B N 1
ATOM 3956 C CA . VAL B 1 87 ? 1.044 32.219 2.484 1 90.5 87 VAL B CA 1
ATOM 3957 C C . VAL B 1 87 ? 0.59 33.312 1.532 1 90.5 87 VAL B C 1
ATOM 3959 O O . VAL B 1 87 ? -0.609 33.562 1.396 1 90.5 87 VAL B O 1
ATOM 3962 N N . SER B 1 88 ? 1.549 33.969 0.988 1 88 88 SER B N 1
ATOM 3963 C CA . SER B 1 88 ? 1.211 35.031 0.044 1 88 88 SER B CA 1
ATOM 3964 C C . SER B 1 88 ? 0.406 34.5 -1.131 1 88 88 SER B C 1
ATOM 3966 O O . SER B 1 88 ? 0.73 33.438 -1.679 1 88 88 SER B O 1
ATOM 3968 N N . SER B 1 89 ? -0.633 35.188 -1.52 1 88.88 89 SER B N 1
ATOM 3969 C CA . SER B 1 89 ? -1.5 34.812 -2.625 1 88.88 89 SER B CA 1
ATOM 3970 C C . SER B 1 89 ? -0.751 34.844 -3.953 1 88.88 89 SER B C 1
ATOM 3972 O O . SER B 1 89 ? -1.154 34.188 -4.914 1 88.88 89 SER B O 1
ATOM 3974 N N . LYS B 1 90 ? 0.274 35.625 -3.984 1 85.5 90 LYS B N 1
ATOM 3975 C CA . LYS B 1 90 ? 1.108 35.688 -5.18 1 85.5 90 LYS B CA 1
ATOM 3976 C C . LYS B 1 90 ? 1.812 34.375 -5.457 1 85.5 90 LYS B C 1
ATOM 3978 O O . LYS B 1 90 ? 2.002 34 -6.613 1 85.5 90 LYS B O 1
ATOM 3983 N N . TRP B 1 91 ? 2.062 33.688 -4.414 1 80.88 91 TRP B N 1
ATOM 3984 C CA . TRP B 1 91 ? 2.824 32.469 -4.547 1 80.88 91 TRP B CA 1
ATOM 3985 C C . TRP B 1 91 ? 1.896 31.25 -4.617 1 80.88 91 TRP B C 1
ATOM 3987 O O . TRP B 1 91 ? 2.145 30.312 -5.383 1 80.88 91 TRP B O 1
ATOM 3997 N N . VAL B 1 92 ? 0.868 31.266 -3.727 1 88.19 92 VAL B N 1
ATOM 3998 C CA . VAL B 1 92 ? -0.11 30.188 -3.723 1 88.19 92 VAL B CA 1
ATOM 3999 C C . VAL B 1 92 ? -1.518 30.75 -3.867 1 88.19 92 VAL B C 1
ATOM 4001 O O . VAL B 1 92 ? -2.244 30.891 -2.879 1 88.19 92 VAL B O 1
ATOM 4004 N N . ALA B 1 93 ? -1.921 30.891 -5.094 1 91.69 93 ALA B N 1
ATOM 4005 C CA . ALA B 1 93 ? -3.203 31.516 -5.402 1 91.69 93 ALA B CA 1
ATOM 4006 C C . ALA B 1 93 ? -4.363 30.703 -4.836 1 91.69 93 ALA B C 1
ATOM 4008 O O . ALA B 1 93 ? -5.379 31.266 -4.418 1 91.69 93 ALA B O 1
ATOM 4009 N N . GLN B 1 94 ? -4.215 29.406 -4.75 1 93.94 94 GLN B N 1
ATOM 4010 C CA . GLN B 1 94 ? -5.25 28.484 -4.281 1 93.94 94 GLN B CA 1
ATOM 4011 C C . GLN B 1 94 ? -5.621 28.781 -2.828 1 93.94 94 GLN B C 1
ATOM 4013 O O . GLN B 1 94 ? -6.719 28.438 -2.383 1 93.94 94 GLN B O 1
ATOM 4018 N N . MET B 1 95 ? -4.73 29.531 -2.092 1 94.94 95 MET B N 1
ATOM 4019 C CA . MET B 1 95 ? -4.938 29.766 -0.667 1 94.94 95 MET B CA 1
ATOM 4020 C C . MET B 1 95 ? -5.223 31.234 -0.395 1 94.94 95 MET B C 1
ATOM 4022 O O . MET B 1 95 ? -5.152 31.688 0.75 1 94.94 95 MET B O 1
ATOM 4026 N N . ALA B 1 96 ? -5.543 31.969 -1.402 1 95.75 96 ALA B N 1
ATOM 4027 C CA . ALA B 1 96 ? -5.738 33.406 -1.276 1 95.75 96 ALA B CA 1
ATOM 4028 C C . ALA B 1 96 ? -6.895 33.719 -0.331 1 95.75 96 ALA B C 1
ATOM 4030 O O . ALA B 1 96 ? -6.914 34.781 0.305 1 95.75 96 ALA B O 1
ATOM 4031 N N . ASP B 1 97 ? -7.793 32.844 -0.261 1 97.56 97 ASP B N 1
ATOM 4032 C CA . ASP B 1 97 ? -8.992 33.094 0.533 1 97.56 97 ASP B CA 1
ATOM 4033 C C . ASP B 1 97 ? -8.828 32.562 1.956 1 97.56 97 ASP B C 1
ATOM 4035 O O . ASP B 1 97 ? -9.812 32.219 2.621 1 97.56 97 ASP B O 1
ATOM 4039 N N . HIS B 1 98 ? -7.613 32.438 2.438 1 97.88 98 HIS B N 1
ATOM 4040 C CA . HIS B 1 98 ? -7.293 31.797 3.707 1 97.88 98 HIS B CA 1
ATOM 4041 C C . HIS B 1 98 ? -8.055 32.438 4.859 1 97.88 98 HIS B C 1
ATOM 4043 O O . HIS B 1 98 ? -8.57 31.734 5.738 1 97.88 98 HIS B O 1
ATOM 4049 N N . THR B 1 99 ? -8.156 33.75 4.922 1 98.12 99 THR B N 1
ATOM 4050 C CA . THR B 1 99 ? -8.867 34.406 6 1 98.12 99 THR B CA 1
ATOM 4051 C C . THR B 1 99 ? -10.352 34.062 5.973 1 98.12 99 THR B C 1
ATOM 4053 O O . THR B 1 99 ? -10.938 33.75 7.008 1 98.12 99 THR B O 1
ATOM 4056 N N . ALA B 1 100 ? -10.969 34.156 4.777 1 98.38 100 ALA B N 1
ATOM 4057 C CA . ALA B 1 100 ? -12.383 33.844 4.621 1 98.38 100 ALA B CA 1
ATOM 4058 C C . ALA B 1 100 ? -12.664 32.375 5.02 1 98.38 100 ALA B C 1
ATOM 4060 O O . ALA B 1 100 ? -13.672 32.094 5.672 1 98.38 100 ALA B O 1
ATOM 4061 N N . VAL B 1 101 ? -11.789 31.469 4.672 1 98.62 101 VAL B N 1
ATOM 4062 C CA . VAL B 1 101 ? -11.953 30.047 4.973 1 98.62 101 VAL B CA 1
ATOM 4063 C C . VAL B 1 101 ? -11.891 29.828 6.484 1 98.62 101 VAL B C 1
ATOM 4065 O O . VAL B 1 101 ? -12.789 29.219 7.07 1 98.62 101 VAL B O 1
ATOM 4068 N N . LEU B 1 102 ? -10.867 30.359 7.094 1 98.69 102 LEU B N 1
ATOM 4069 C CA . LEU B 1 102 ? -10.672 30.109 8.516 1 98.69 102 LEU B CA 1
ATOM 4070 C C . LEU B 1 102 ? -11.805 30.719 9.336 1 98.69 102 LEU B C 1
ATOM 4072 O O . LEU B 1 102 ? -12.25 30.109 10.32 1 98.69 102 LEU B O 1
ATOM 4076 N N . LYS B 1 103 ? -12.273 31.844 8.953 1 98.19 103 LYS B N 1
ATOM 4077 C CA . LYS B 1 103 ? -13.359 32.5 9.68 1 98.19 103 LYS B CA 1
ATOM 4078 C C . LYS B 1 103 ? -14.703 31.844 9.367 1 98.19 103 LYS B C 1
ATOM 4080 O O . LYS B 1 103 ? -15.641 31.938 10.164 1 98.19 103 LYS B O 1
ATOM 4085 N N . GLY B 1 104 ? -14.805 31.188 8.227 1 98.44 104 GLY B N 1
ATOM 4086 C CA . GLY B 1 104 ? -16.078 30.703 7.734 1 98.44 104 GLY B CA 1
ATOM 4087 C C . GLY B 1 104 ? -16.406 29.297 8.211 1 98.44 104 GLY B C 1
ATOM 4088 O O . GLY B 1 104 ? -17.562 28.875 8.141 1 98.44 104 GLY B O 1
ATOM 4089 N N . ILE B 1 105 ? -15.414 28.562 8.695 1 98.44 105 ILE B N 1
ATOM 4090 C CA . ILE B 1 105 ? -15.656 27.172 9.078 1 98.44 105 ILE B CA 1
ATOM 4091 C C . ILE B 1 105 ? -16.391 27.141 10.422 1 98.44 105 ILE B C 1
ATOM 4093 O O . ILE B 1 105 ? -16.25 28.047 11.234 1 98.44 105 ILE B O 1
ATOM 4097 N N . LYS B 1 106 ? -17.219 26.109 10.617 1 97.94 106 LYS B N 1
ATOM 4098 C CA . LYS B 1 106 ? -17.812 25.812 11.914 1 97.94 106 LYS B CA 1
ATOM 4099 C C . LYS B 1 106 ? -16.859 25.016 12.789 1 97.94 106 LYS B C 1
ATOM 4101 O O . LYS B 1 106 ? -16.781 23.781 12.688 1 97.94 106 LYS B O 1
ATOM 4106 N N . ARG B 1 107 ? -16.312 25.672 13.695 1 97 107 ARG B N 1
ATOM 4107 C CA . ARG B 1 107 ? -15.266 25.047 14.508 1 97 107 ARG B CA 1
ATOM 4108 C C . ARG B 1 107 ? -15.875 24.219 15.625 1 97 107 ARG B C 1
ATOM 4110 O O . ARG B 1 107 ? -16.891 24.594 16.203 1 97 107 ARG B O 1
ATOM 4117 N N . SER B 1 108 ? -15.266 23.109 15.812 1 96 108 SER B N 1
ATOM 4118 C CA . SER B 1 108 ? -15.539 22.281 16.984 1 96 108 SER B CA 1
ATOM 4119 C C . SER B 1 108 ? -14.477 22.469 18.062 1 96 108 SER B C 1
ATOM 4121 O O . SER B 1 108 ? -13.289 22.547 17.75 1 96 108 SER B O 1
ATOM 4123 N N . PRO B 1 109 ? -14.898 22.562 19.328 1 93.62 109 PRO B N 1
ATOM 4124 C CA . PRO B 1 109 ? -13.922 22.75 20.406 1 93.62 109 PRO B CA 1
ATOM 4125 C C . PRO B 1 109 ? -13 21.531 20.578 1 93.62 109 PRO B C 1
ATOM 4127 O O . PRO B 1 109 ? -11.93 21.656 21.172 1 93.62 109 PRO B O 1
ATOM 4130 N N . ASP B 1 110 ? -13.398 20.406 20.062 1 95.44 110 ASP B N 1
ATOM 4131 C CA . ASP B 1 110 ? -12.633 19.172 20.25 1 95.44 110 ASP B CA 1
ATOM 4132 C C . ASP B 1 110 ? -11.641 18.969 19.109 1 95.44 110 ASP B C 1
ATOM 4134 O O . ASP B 1 110 ? -10.875 18 19.109 1 95.44 110 ASP B O 1
ATOM 4138 N N . ILE B 1 111 ? -11.695 19.906 18.141 1 98.31 111 ILE B N 1
ATOM 4139 C CA . ILE B 1 111 ? -10.852 19.75 16.953 1 98.31 111 ILE B CA 1
ATOM 4140 C C . ILE B 1 111 ? -9.883 20.922 16.844 1 98.31 111 ILE B C 1
ATOM 4142 O O . ILE B 1 111 ? -10.266 22.062 17.125 1 98.31 111 ILE B O 1
ATOM 4146 N N . ARG B 1 112 ? -8.688 20.672 16.547 1 98.31 112 ARG B N 1
ATOM 4147 C CA . ARG B 1 112 ? -7.723 21.719 16.234 1 98.31 112 ARG B CA 1
ATOM 4148 C C . ARG B 1 112 ? -7.691 22 14.734 1 98.31 112 ARG B C 1
ATOM 4150 O O . ARG B 1 112 ? -7.773 21.078 13.922 1 98.31 112 ARG B O 1
ATOM 4157 N N . TYR B 1 113 ? -7.586 23.281 14.359 1 98.62 113 TYR B N 1
ATOM 4158 C CA . TYR B 1 113 ? -7.547 23.703 12.961 1 98.62 113 TYR B CA 1
ATOM 4159 C C . TYR B 1 113 ? -6.281 24.5 12.664 1 98.62 113 TYR B C 1
ATOM 4161 O O . TYR B 1 113 ? -6.344 25.688 12.367 1 98.62 113 TYR B O 1
ATOM 4169 N N . PRO B 1 114 ? -5.137 23.797 12.695 1 98.69 114 PRO B N 1
ATOM 4170 C CA . PRO B 1 114 ? -3.895 24.516 12.414 1 98.69 114 PRO B CA 1
ATOM 4171 C C . PRO B 1 114 ? -3.863 25.109 11 1 98.69 114 PRO B C 1
ATOM 4173 O O . PRO B 1 114 ? -4.609 24.656 10.125 1 98.69 114 PRO B O 1
ATOM 4176 N N . VAL B 1 115 ? -3.049 26.141 10.836 1 98.62 115 VAL B N 1
ATOM 4177 C CA . VAL B 1 115 ? -2.824 26.75 9.531 1 98.62 115 VAL B CA 1
ATOM 4178 C C . VAL B 1 115 ? -1.325 26.906 9.289 1 98.62 115 VAL B C 1
ATOM 4180 O O . VAL B 1 115 ? -0.549 27.094 10.227 1 98.62 115 VAL B O 1
ATOM 4183 N N . LEU B 1 116 ? -0.923 26.797 8.031 1 97.12 116 LEU B N 1
ATOM 4184 C CA . LEU B 1 116 ? 0.476 26.984 7.656 1 97.12 116 LEU B CA 1
ATOM 4185 C C . LEU B 1 116 ? 0.839 28.453 7.621 1 97.12 116 LEU B C 1
ATOM 4187 O O . LEU B 1 116 ? 0.093 29.281 7.07 1 97.12 116 LEU B O 1
ATOM 4191 N N . THR B 1 117 ? 1.957 28.797 8.258 1 95.75 117 THR B N 1
ATOM 4192 C CA . THR B 1 117 ? 2.461 30.172 8.281 1 95.75 117 THR B CA 1
ATOM 4193 C C . THR B 1 117 ? 3.936 30.219 7.891 1 95.75 117 THR B C 1
ATOM 4195 O O . THR B 1 117 ? 4.809 29.891 8.703 1 95.75 117 THR B O 1
ATOM 4198 N N . PRO B 1 118 ? 4.328 30.688 6.77 1 86.94 118 PRO B N 1
ATOM 4199 C CA . PRO B 1 118 ? 5.707 30.625 6.285 1 86.94 118 PRO B CA 1
ATOM 4200 C C . PRO B 1 118 ? 6.598 31.703 6.906 1 86.94 118 PRO B C 1
ATOM 4202 O O . PRO B 1 118 ? 7.824 31.594 6.875 1 86.94 118 PRO B O 1
ATOM 4205 N N . ASN B 1 119 ? 5.965 32.812 7.469 1 89.69 119 ASN B N 1
ATOM 4206 C CA . ASN B 1 119 ? 6.715 33.906 8.055 1 89.69 119 ASN B CA 1
ATOM 4207 C C . ASN B 1 119 ? 5.895 34.656 9.094 1 89.69 119 ASN B C 1
ATOM 4209 O O . ASN B 1 119 ? 4.758 34.281 9.391 1 89.69 119 ASN B O 1
ATOM 4213 N N . ILE B 1 120 ? 6.488 35.719 9.609 1 94.44 120 ILE B N 1
ATOM 4214 C CA . ILE B 1 120 ? 5.883 36.438 10.727 1 94.44 120 ILE B CA 1
ATOM 4215 C C . ILE B 1 120 ? 4.621 37.156 10.25 1 94.44 120 ILE B C 1
ATOM 4217 O O . ILE B 1 120 ? 3.65 37.281 11 1 94.44 120 ILE B O 1
ATOM 4221 N N . GLN B 1 121 ? 4.633 37.688 9.023 1 94.25 121 GLN B N 1
ATOM 4222 C CA . GLN B 1 121 ? 3.441 38.312 8.477 1 94.25 121 GLN B CA 1
ATOM 4223 C C . GLN B 1 121 ? 2.277 37.344 8.383 1 94.25 121 GLN B C 1
ATOM 4225 O O . GLN B 1 121 ? 1.149 37.656 8.758 1 94.25 121 GLN B O 1
ATOM 4230 N N . GLY B 1 122 ? 2.611 36.188 7.871 1 95.69 122 GLY B N 1
ATOM 4231 C CA . GLY B 1 122 ? 1.603 35.125 7.824 1 95.69 122 GLY B CA 1
ATOM 4232 C C . GLY B 1 122 ? 1.09 34.75 9.195 1 95.69 122 GLY B C 1
ATOM 4233 O O . GLY B 1 122 ? -0.111 34.531 9.375 1 95.69 122 GLY B O 1
ATOM 4234 N N . PHE B 1 123 ? 1.946 34.688 10.133 1 97.31 123 PHE B N 1
ATOM 4235 C CA . PHE B 1 123 ? 1.581 34.344 11.5 1 97.31 123 PHE B CA 1
ATOM 4236 C C . PHE B 1 123 ? 0.612 35.375 12.07 1 97.31 123 PHE B C 1
ATOM 4238 O O . PHE B 1 123 ? -0.425 35 12.633 1 97.31 123 PHE B O 1
ATOM 4245 N N . GLN B 1 124 ? 0.929 36.594 11.898 1 97.19 124 GLN B N 1
ATOM 4246 C CA . GLN B 1 124 ? 0.092 37.688 12.422 1 97.19 124 GLN B CA 1
ATOM 4247 C C . GLN B 1 124 ? -1.286 37.688 11.766 1 97.19 124 GLN B C 1
ATOM 4249 O O . GLN B 1 124 ? -2.303 37.844 12.438 1 97.19 124 GLN B O 1
ATOM 4254 N N . ALA B 1 125 ? -1.274 37.469 10.492 1 97.44 125 ALA B N 1
ATOM 4255 C CA . ALA B 1 125 ? -2.541 37.375 9.766 1 97.44 125 ALA B CA 1
ATOM 4256 C C . ALA B 1 125 ? -3.373 36.188 10.242 1 97.44 125 ALA B C 1
ATOM 4258 O O . ALA B 1 125 ? -4.598 36.281 10.352 1 97.44 125 ALA B O 1
ATOM 4259 N N . ALA B 1 126 ? -2.709 35.062 10.484 1 98.38 126 ALA B N 1
ATOM 4260 C CA . ALA B 1 126 ? -3.385 33.875 10.969 1 98.38 126 ALA B CA 1
ATOM 4261 C C . ALA B 1 126 ? -4.016 34.094 12.336 1 98.38 126 ALA B C 1
ATOM 4263 O O . ALA B 1 126 ? -5.176 33.75 12.555 1 98.38 126 ALA B O 1
ATOM 4264 N N . VAL B 1 127 ? -3.283 34.719 13.25 1 97.88 127 VAL B N 1
ATOM 4265 C CA . VAL B 1 127 ? -3.768 35 14.594 1 97.88 127 VAL B CA 1
ATOM 4266 C C . VAL B 1 127 ? -4.953 35.938 14.531 1 97.88 127 VAL B C 1
ATOM 4268 O O . VAL B 1 127 ? -5.957 35.75 15.219 1 97.88 127 VAL B O 1
ATOM 4271 N N . ALA B 1 128 ? -4.797 36.938 13.68 1 97.69 128 ALA B N 1
ATOM 4272 C CA . ALA B 1 128 ? -5.875 37.906 13.508 1 97.69 128 ALA B CA 1
ATOM 4273 C C . ALA B 1 128 ? -7.145 37.25 12.992 1 97.69 128 ALA B C 1
ATOM 4275 O O . ALA B 1 128 ? -8.258 37.656 13.32 1 97.69 128 ALA B O 1
ATOM 4276 N N . ALA B 1 129 ? -6.945 36.188 12.219 1 97.94 129 ALA B N 1
ATOM 4277 C CA . ALA B 1 129 ? -8.078 35.469 11.641 1 97.94 129 ALA B CA 1
ATOM 4278 C C . ALA B 1 129 ? -8.648 34.469 12.617 1 97.94 129 ALA B C 1
ATOM 4280 O O . ALA B 1 129 ? -9.688 33.844 12.352 1 97.94 129 ALA B O 1
ATOM 4281 N N . GLY B 1 130 ? -7.953 34.25 13.758 1 97 130 GLY B N 1
ATOM 4282 C CA . GLY B 1 130 ? -8.492 33.375 14.797 1 97 130 GLY B CA 1
ATOM 4283 C C . GLY B 1 130 ? -7.77 32.062 14.914 1 97 130 GLY B C 1
ATOM 4284 O O . GLY B 1 130 ? -8.25 31.125 15.57 1 97 130 GLY B O 1
ATOM 4285 N N . ALA B 1 131 ? -6.613 31.891 14.305 1 97.94 131 ALA B N 1
ATOM 4286 C CA . ALA B 1 131 ? -5.855 30.641 14.406 1 97.94 131 ALA B CA 1
ATOM 4287 C C . ALA B 1 131 ? -5.371 30.406 15.828 1 97.94 131 ALA B C 1
ATOM 4289 O O . ALA B 1 131 ? -4.898 31.328 16.5 1 97.94 131 ALA B O 1
ATOM 4290 N N . THR B 1 132 ? -5.512 29.188 16.328 1 97.19 132 THR B N 1
ATOM 4291 C CA . THR B 1 132 ? -5.07 28.828 17.672 1 97.19 132 THR B CA 1
ATOM 4292 C C . THR B 1 132 ? -3.898 27.844 17.609 1 97.19 132 THR B C 1
ATOM 4294 O O . THR B 1 132 ? -3.367 27.438 18.641 1 97.19 132 THR B O 1
ATOM 4297 N N . GLU B 1 133 ? -3.551 27.453 16.516 1 98.12 133 GLU B N 1
ATOM 4298 C CA . GLU B 1 133 ? -2.402 26.609 16.219 1 98.12 133 GLU B CA 1
ATOM 4299 C C . GLU B 1 133 ? -1.837 26.906 14.828 1 98.12 133 GLU B C 1
ATOM 4301 O O . GLU B 1 133 ? -2.59 27.172 13.891 1 98.12 133 GLU B O 1
ATOM 4306 N N . VAL B 1 134 ? -0.524 26.906 14.727 1 98.38 134 VAL B N 1
ATOM 4307 C CA . VAL B 1 134 ? 0.08 27.188 13.43 1 98.38 134 VAL B CA 1
ATOM 4308 C C . VAL B 1 134 ? 1.147 26.141 13.117 1 98.38 134 VAL B C 1
ATOM 4310 O O . VAL B 1 134 ? 1.516 25.344 13.984 1 98.38 134 VAL B O 1
ATOM 4313 N N . ALA B 1 135 ? 1.527 26.125 11.844 1 98.12 135 ALA B N 1
ATOM 4314 C CA . ALA B 1 135 ? 2.582 25.219 11.391 1 98.12 135 ALA B CA 1
ATOM 4315 C C . ALA B 1 135 ? 3.625 25.969 10.562 1 98.12 135 ALA B C 1
ATOM 4317 O O . ALA B 1 135 ? 3.305 26.953 9.891 1 98.12 135 ALA B O 1
ATOM 4318 N N . VAL B 1 136 ? 4.836 25.516 10.68 1 96.12 136 VAL B N 1
ATOM 4319 C CA . VAL B 1 136 ? 5.941 25.984 9.852 1 96.12 136 VAL B CA 1
ATOM 4320 C C . VAL B 1 136 ? 6.555 24.812 9.094 1 96.12 136 VAL B C 1
ATOM 4322 O O . VAL B 1 136 ? 6.305 23.656 9.422 1 96.12 136 VAL B O 1
ATOM 4325 N N . PHE B 1 137 ? 7.246 25.109 8.031 1 91.88 137 PHE B N 1
ATOM 4326 C CA . PHE B 1 137 ? 7.816 24.016 7.277 1 91.88 137 PHE B CA 1
ATOM 4327 C C . PHE B 1 137 ? 9.242 24.312 6.852 1 91.88 137 PHE B C 1
ATOM 4329 O O . PHE B 1 137 ? 9.562 25.453 6.5 1 91.88 137 PHE B O 1
ATOM 4336 N N . GLY B 1 138 ? 10.109 23.359 7.098 1 92 138 GLY B N 1
ATOM 4337 C CA . GLY B 1 138 ? 11.477 23.344 6.598 1 92 138 GLY B CA 1
ATOM 4338 C C . GLY B 1 138 ? 11.75 22.203 5.645 1 92 138 GLY B C 1
ATOM 4339 O O . GLY B 1 138 ? 10.859 21.375 5.383 1 92 138 GLY B O 1
ATOM 4340 N N . SER B 1 139 ? 12.961 22.25 5.035 1 93.94 139 SER B N 1
ATOM 4341 C CA . SER B 1 139 ? 13.336 21.203 4.086 1 93.94 139 SER B CA 1
ATOM 4342 C C . SER B 1 139 ? 14.656 20.547 4.473 1 93.94 139 SER B C 1
ATOM 4344 O O . SER B 1 139 ? 15.555 21.219 5.004 1 93.94 139 SER B O 1
ATOM 4346 N N . ALA B 1 140 ? 14.719 19.328 4.168 1 95.31 140 ALA B N 1
ATOM 4347 C CA . ALA B 1 140 ? 15.977 18.609 4.383 1 95.31 140 ALA B CA 1
ATOM 4348 C C . ALA B 1 140 ? 16.875 18.688 3.148 1 95.31 140 ALA B C 1
ATOM 4350 O O . ALA B 1 140 ? 17.953 18.109 3.121 1 95.31 140 ALA B O 1
ATOM 4351 N N . SER B 1 141 ? 16.453 19.438 2.17 1 92.25 141 SER B N 1
ATOM 4352 C CA . SER B 1 141 ? 17.203 19.641 0.94 1 92.25 141 SER B CA 1
ATOM 4353 C C . SER B 1 141 ? 17.5 21.125 0.706 1 92.25 141 SER B C 1
ATOM 4355 O O . SER B 1 141 ? 16.562 21.938 0.65 1 92.25 141 SER B O 1
ATOM 4357 N N . GLU B 1 142 ? 18.781 21.469 0.545 1 91.44 142 GLU B N 1
ATOM 4358 C CA . GLU B 1 142 ? 19.156 22.844 0.284 1 91.44 142 GLU B CA 1
ATOM 4359 C C . GLU B 1 142 ? 18.562 23.344 -1.03 1 91.44 142 GLU B C 1
ATOM 4361 O O . GLU B 1 142 ? 18.047 24.453 -1.097 1 91.44 142 GLU B O 1
ATOM 4366 N N . THR B 1 143 ? 18.688 22.422 -2.014 1 89.88 143 THR B N 1
ATOM 4367 C CA . THR B 1 143 ? 18.188 22.797 -3.332 1 89.88 143 THR B CA 1
ATOM 4368 C C . THR B 1 143 ? 16.688 23.016 -3.301 1 89.88 143 THR B C 1
ATOM 4370 O O . THR B 1 143 ? 16.188 23.984 -3.861 1 89.88 143 THR B O 1
ATOM 4373 N N . PHE B 1 144 ? 16.016 22.203 -2.613 1 89.44 144 PHE B N 1
ATOM 4374 C CA . PHE B 1 144 ? 14.57 22.344 -2.486 1 89.44 144 PHE B CA 1
ATOM 4375 C C . PHE B 1 144 ? 14.219 23.594 -1.709 1 89.44 144 PHE B C 1
ATOM 4377 O O . PHE B 1 144 ? 13.289 24.328 -2.082 1 89.44 144 PHE B O 1
ATOM 4384 N N . SER B 1 145 ? 14.875 23.859 -0.667 1 89 145 SER B N 1
ATOM 4385 C CA . SER B 1 145 ? 14.625 25.062 0.136 1 89 145 SER B CA 1
ATOM 4386 C C . SER B 1 145 ? 14.789 26.328 -0.693 1 89 145 SER B C 1
ATOM 4388 O O . SER B 1 145 ? 13.945 27.219 -0.642 1 89 145 SER B O 1
ATOM 4390 N N . ARG B 1 146 ? 15.789 26.344 -1.47 1 88.12 146 ARG B N 1
ATOM 4391 C CA . ARG B 1 146 ? 16.078 27.516 -2.291 1 88.12 146 ARG B CA 1
ATOM 4392 C C . ARG B 1 146 ? 15.016 27.703 -3.369 1 88.12 146 ARG B C 1
ATOM 4394 O O . ARG B 1 146 ? 14.578 28.828 -3.629 1 88.12 146 ARG B O 1
ATOM 4401 N N . LYS B 1 147 ? 14.625 26.641 -3.898 1 81.94 147 LYS B N 1
ATOM 4402 C CA . LYS B 1 147 ? 13.664 26.719 -4.996 1 81.94 147 LYS B CA 1
ATOM 4403 C C . LYS B 1 147 ? 12.266 27.047 -4.48 1 81.94 147 LYS B C 1
ATOM 4405 O O . LYS B 1 147 ? 11.508 27.75 -5.137 1 81.94 147 LYS B O 1
ATOM 4410 N N . ASN B 1 148 ? 11.961 26.531 -3.332 1 78.19 148 ASN B N 1
ATOM 4411 C CA . ASN B 1 148 ? 10.602 26.656 -2.818 1 78.19 148 ASN B CA 1
ATOM 4412 C C . ASN B 1 148 ? 10.406 27.953 -2.043 1 78.19 148 ASN B C 1
ATOM 4414 O O . ASN B 1 148 ? 9.352 28.578 -2.123 1 78.19 148 ASN B O 1
ATOM 4418 N N . ILE B 1 149 ? 11.391 28.359 -1.227 1 76.88 149 ILE B N 1
ATOM 4419 C CA . ILE B 1 149 ? 11.172 29.516 -0.372 1 76.88 149 ILE B CA 1
ATOM 4420 C C . ILE B 1 149 ? 12.312 30.516 -0.558 1 76.88 149 ILE B C 1
ATOM 4422 O O . ILE B 1 149 ? 12.43 31.484 0.2 1 76.88 149 ILE B O 1
ATOM 4426 N N . ASN B 1 150 ? 13.25 30.297 -1.521 1 79.56 150 ASN B N 1
ATOM 4427 C CA . ASN B 1 150 ? 14.289 31.219 -1.957 1 79.56 150 ASN B CA 1
ATOM 4428 C C . ASN B 1 150 ? 15.289 31.516 -0.838 1 79.56 150 ASN B C 1
ATOM 4430 O O . ASN B 1 150 ? 15.688 32.656 -0.644 1 79.56 150 ASN B O 1
ATOM 4434 N N . CYS B 1 151 ? 15.555 30.578 -0.026 1 84.81 151 CYS B N 1
ATOM 4435 C CA . CYS B 1 151 ? 16.578 30.734 1.001 1 84.81 151 CYS B CA 1
ATOM 4436 C C . CYS B 1 151 ? 17.188 29.391 1.376 1 84.81 151 CYS B C 1
ATOM 4438 O O . CYS B 1 151 ? 16.703 28.344 0.96 1 84.81 151 CYS B O 1
ATOM 4440 N N . SER B 1 152 ? 18.344 29.453 2.098 1 88.94 152 SER B N 1
ATOM 4441 C CA . SER B 1 152 ? 18.984 28.25 2.596 1 88.94 152 SER B CA 1
ATOM 4442 C C . SER B 1 152 ? 18.203 27.641 3.756 1 88.94 152 SER B C 1
ATOM 4444 O O . SER B 1 152 ? 17.312 28.281 4.316 1 88.94 152 SER B O 1
ATOM 4446 N N . ILE B 1 153 ? 18.516 26.438 4.113 1 90.19 153 ILE B N 1
ATOM 4447 C CA . ILE B 1 153 ? 17.922 25.766 5.262 1 90.19 153 ILE B CA 1
ATOM 4448 C C . ILE B 1 153 ? 18.156 26.594 6.523 1 90.19 153 ILE B C 1
ATOM 4450 O O . ILE B 1 153 ? 17.219 26.844 7.285 1 90.19 153 ILE B O 1
ATOM 4454 N N . GLU B 1 154 ? 19.375 27.016 6.688 1 89.38 154 GLU B N 1
ATOM 4455 C CA . GLU B 1 154 ? 19.734 27.797 7.871 1 89.38 154 GLU B CA 1
ATOM 4456 C C . GLU B 1 154 ? 18.938 29.094 7.938 1 89.38 154 GLU B C 1
ATOM 4458 O O . GLU B 1 154 ? 18.438 29.469 9 1 89.38 154 GLU B O 1
ATOM 4463 N N . GLU B 1 155 ? 18.859 29.766 6.836 1 88.75 155 GLU B N 1
ATOM 4464 C CA . GLU B 1 155 ? 18.094 31.016 6.777 1 88.75 155 GLU B CA 1
ATOM 4465 C C . GLU B 1 155 ? 16.609 30.766 7.078 1 88.75 155 GLU B C 1
ATOM 4467 O O . GLU B 1 155 ? 15.977 31.578 7.754 1 88.75 155 GLU B O 1
ATOM 4472 N N . SER B 1 156 ? 16.094 29.719 6.523 1 88.31 156 SER B N 1
ATOM 4473 C CA . SER B 1 156 ? 14.695 29.375 6.766 1 88.31 156 SER B CA 1
ATOM 4474 C C . SER B 1 156 ? 14.43 29.125 8.242 1 88.31 156 SER B C 1
ATOM 4476 O O . SER B 1 156 ? 13.406 29.562 8.781 1 88.31 156 SER B O 1
ATOM 4478 N N . LEU B 1 157 ? 15.328 28.484 8.898 1 89.56 157 LEU B N 1
ATOM 4479 C CA . LEU B 1 157 ? 15.188 28.172 10.312 1 89.56 157 LEU B CA 1
ATOM 4480 C C . LEU B 1 157 ? 15.242 29.438 11.164 1 89.56 157 LEU B C 1
ATOM 4482 O O . LEU B 1 157 ? 14.547 29.547 12.172 1 89.56 157 LEU B O 1
ATOM 4486 N N . GLN B 1 158 ? 16 30.359 10.703 1 87.44 158 GLN B N 1
ATOM 4487 C CA . GLN B 1 158 ? 16.047 31.641 11.391 1 87.44 158 GLN B CA 1
ATOM 4488 C C . GLN B 1 158 ? 14.727 32.375 11.273 1 87.44 158 GLN B C 1
ATOM 4490 O O . GLN B 1 158 ? 14.273 33 12.234 1 87.44 158 GLN B O 1
ATOM 4495 N N . ARG B 1 159 ? 14.219 32.312 10.133 1 86.25 159 ARG B N 1
ATOM 4496 C CA . ARG B 1 159 ? 12.914 32.938 9.914 1 86.25 159 ARG B CA 1
ATOM 4497 C C . ARG B 1 159 ? 11.859 32.281 10.82 1 86.25 159 ARG B C 1
ATOM 4499 O O . ARG B 1 159 ? 10.977 33 11.328 1 86.25 159 ARG B O 1
ATOM 4506 N N . PHE B 1 160 ? 11.969 31.047 11.039 1 92.25 160 PHE B N 1
ATOM 4507 C CA . PHE B 1 160 ? 10.977 30.344 11.852 1 92.25 160 PHE B CA 1
ATOM 4508 C C . PHE B 1 160 ? 11.148 30.688 13.328 1 92.25 160 PHE B C 1
ATOM 4510 O O . PHE B 1 160 ? 10.195 30.594 14.102 1 92.25 160 PHE B O 1
ATOM 4517 N N . GLU B 1 161 ? 12.344 31.094 13.664 1 94 161 GLU B N 1
ATOM 4518 C CA . GLU B 1 161 ? 12.57 31.5 15.047 1 94 161 GLU B CA 1
ATOM 4519 C C . GLU B 1 161 ? 11.672 32.688 15.422 1 94 161 GLU B C 1
ATOM 4521 O O . GLU B 1 161 ? 11.188 32.75 16.562 1 94 161 GLU B O 1
ATOM 4526 N N . GLN B 1 162 ? 11.516 33.562 14.484 1 94.06 162 GLN B N 1
ATOM 4527 C CA . GLN B 1 162 ? 10.648 34.719 14.734 1 94.06 162 GLN B CA 1
ATOM 4528 C C . GLN B 1 162 ? 9.203 34.281 14.938 1 94.06 162 GLN B C 1
ATOM 4530 O O . GLN B 1 162 ? 8.516 34.75 15.836 1 94.06 162 GLN B O 1
ATOM 4535 N N . VAL B 1 163 ? 8.781 33.375 14.133 1 96.19 163 VAL B N 1
ATOM 4536 C CA . VAL B 1 163 ? 7.414 32.875 14.227 1 96.19 163 VAL B CA 1
ATOM 4537 C C . VAL B 1 163 ? 7.23 32.125 15.547 1 96.19 163 VAL B C 1
ATOM 4539 O O . VAL B 1 163 ? 6.242 32.344 16.25 1 96.19 163 VAL B O 1
ATOM 4542 N N . LEU B 1 164 ? 8.164 31.281 15.906 1 97.25 164 LEU B N 1
ATOM 4543 C CA . LEU B 1 164 ? 8.07 30.469 17.109 1 97.25 164 LEU B CA 1
ATOM 4544 C C . LEU B 1 164 ? 8.133 31.328 18.359 1 97.25 164 LEU B C 1
ATOM 4546 O O . LEU B 1 164 ? 7.445 31.062 19.344 1 97.25 164 LEU B O 1
ATOM 4550 N N . SER B 1 165 ? 8.953 32.344 18.312 1 96.75 165 SER B N 1
ATOM 4551 C CA . SER B 1 165 ? 9.023 33.281 19.438 1 96.75 165 SER B CA 1
ATOM 4552 C C . SER B 1 165 ? 7.703 34 19.641 1 96.75 165 SER B C 1
ATOM 4554 O O . SER B 1 165 ? 7.227 34.156 20.766 1 96.75 165 SER B O 1
ATOM 4556 N N . ALA B 1 166 ? 7.195 34.531 18.547 1 97.06 166 ALA B N 1
ATOM 4557 C CA . ALA B 1 166 ? 5.906 35.219 18.609 1 97.06 166 ALA B CA 1
ATOM 4558 C C . ALA B 1 166 ? 4.805 34.281 19.094 1 97.06 166 ALA B C 1
ATOM 4560 O O . ALA B 1 166 ? 3.951 34.656 19.891 1 97.06 166 ALA B O 1
ATOM 4561 N N . ALA B 1 167 ? 4.785 33.062 18.594 1 98.06 167 ALA B N 1
ATOM 4562 C CA . ALA B 1 167 ? 3.799 32.062 18.984 1 98.06 167 ALA B CA 1
ATOM 4563 C C . ALA B 1 167 ? 3.883 31.734 20.469 1 98.06 167 ALA B C 1
ATOM 4565 O O . ALA B 1 167 ? 2.857 31.609 21.141 1 98.06 167 ALA B O 1
ATOM 4566 N N . LYS B 1 168 ? 5.082 31.625 20.969 1 96.81 168 LYS B N 1
ATOM 4567 C CA . LYS B 1 168 ? 5.305 31.359 22.391 1 96.81 168 LYS B CA 1
ATOM 4568 C C . LYS B 1 168 ? 4.723 32.469 23.25 1 96.81 168 LYS B C 1
ATOM 4570 O O . LYS B 1 168 ? 4.09 32.219 24.281 1 96.81 168 LYS B O 1
ATOM 4575 N N . ARG B 1 169 ? 4.934 33.656 22.812 1 96.25 169 ARG B N 1
ATOM 4576 C CA . ARG B 1 169 ? 4.422 34.812 23.547 1 96.25 169 ARG B CA 1
ATOM 4577 C C . ARG B 1 169 ? 2.898 34.781 23.594 1 96.25 169 ARG B C 1
ATOM 4579 O O . ARG B 1 169 ? 2.303 35.219 24.594 1 96.25 169 ARG B O 1
ATOM 4586 N N . GLU B 1 170 ? 2.334 34.312 22.547 1 96.19 170 GLU B N 1
ATOM 4587 C CA . GLU B 1 170 ? 0.878 34.312 22.453 1 96.19 170 GLU B CA 1
ATOM 4588 C C . GLU B 1 170 ? 0.295 33 22.953 1 96.19 170 GLU B C 1
ATOM 4590 O O . GLU B 1 170 ? -0.925 32.844 22.984 1 96.19 170 GLU B O 1
ATOM 4595 N N . GLY B 1 171 ? 1.119 32.031 23.344 1 97 171 GLY B N 1
ATOM 4596 C CA . GLY B 1 171 ? 0.67 30.734 23.812 1 97 171 GLY B CA 1
ATOM 4597 C C . GLY B 1 171 ? 0.09 29.859 22.719 1 97 171 GLY B C 1
ATOM 4598 O O . GLY B 1 171 ? -0.851 29.094 22.953 1 97 171 GLY B O 1
ATOM 4599 N N . ILE B 1 172 ? 0.53 30.031 21.531 1 98.06 172 ILE B N 1
ATOM 4600 C CA . ILE B 1 172 ? 0.036 29.281 20.375 1 98.06 172 ILE B CA 1
ATOM 4601 C C . ILE B 1 172 ? 1.005 28.156 20.031 1 98.06 172 ILE B C 1
ATOM 4603 O O . ILE B 1 172 ? 2.188 28.391 19.781 1 98.06 172 ILE B O 1
ATOM 4607 N N . PRO B 1 173 ? 0.52 26.906 20.094 1 98.31 173 PRO B N 1
ATOM 4608 C CA . PRO B 1 173 ? 1.401 25.797 19.719 1 98.31 173 PRO B CA 1
ATOM 4609 C C . PRO B 1 173 ? 1.798 25.828 18.25 1 98.31 173 PRO B C 1
ATOM 4611 O O . PRO B 1 173 ? 1.002 26.25 17.406 1 98.31 173 PRO B O 1
ATOM 4614 N N . VAL B 1 174 ? 3.053 25.328 17.938 1 98.62 174 VAL B N 1
ATOM 4615 C CA . VAL B 1 174 ? 3.572 25.328 16.578 1 98.62 174 VAL B CA 1
ATOM 4616 C C . VAL B 1 174 ? 3.971 23.922 16.172 1 98.62 174 VAL B C 1
ATOM 4618 O O . VAL B 1 174 ? 4.699 23.234 16.906 1 98.62 174 VAL B O 1
ATOM 4621 N N . ARG B 1 175 ? 3.426 23.5 15.055 1 98.62 175 ARG B N 1
ATOM 4622 C CA . ARG B 1 175 ? 3.822 22.234 14.445 1 98.62 175 ARG B CA 1
ATOM 4623 C C . ARG B 1 175 ? 4.852 22.453 13.344 1 98.62 175 ARG B C 1
ATOM 4625 O O . ARG B 1 175 ? 4.812 23.469 12.648 1 98.62 175 ARG B O 1
ATOM 4632 N N . GLY B 1 176 ? 5.82 21.547 13.266 1 98.31 176 GLY B N 1
ATOM 4633 C CA . GLY B 1 176 ? 6.824 21.656 12.227 1 98.31 176 GLY B CA 1
ATOM 4634 C C . GLY B 1 176 ? 6.734 20.562 11.188 1 98.31 176 GLY B C 1
ATOM 4635 O O . GLY B 1 176 ? 6.395 19.422 11.508 1 98.31 176 GLY B O 1
ATOM 4636 N N . TYR B 1 177 ? 7.004 20.938 9.945 1 97.69 177 TYR B N 1
ATOM 4637 C CA . TYR B 1 177 ? 7.133 19.984 8.852 1 97.69 177 TYR B CA 1
ATOM 4638 C C . TYR B 1 177 ? 8.562 19.953 8.312 1 97.69 177 TYR B C 1
ATOM 4640 O O . TYR B 1 177 ? 9.203 21 8.188 1 97.69 177 TYR B O 1
ATOM 4648 N N . VAL B 1 178 ? 9.07 18.766 8 1 97.88 178 VAL B N 1
ATOM 4649 C CA . VAL B 1 178 ? 10.312 18.594 7.266 1 97.88 178 VAL B CA 1
ATOM 4650 C C . VAL B 1 178 ? 10.023 18 5.891 1 97.88 178 VAL B C 1
ATOM 4652 O O . VAL B 1 178 ? 9.703 16.812 5.777 1 97.88 178 VAL B O 1
ATOM 4655 N N . SER B 1 179 ? 10.156 18.797 4.859 1 95 179 SER B N 1
ATOM 4656 C CA . SER B 1 179 ? 9.984 18.328 3.49 1 95 179 SER B CA 1
ATOM 4657 C C . SER B 1 179 ? 11.211 17.531 3.027 1 95 179 SER B C 1
ATOM 4659 O O . SER B 1 179 ? 12.305 17.719 3.561 1 95 179 SER B O 1
ATOM 4661 N N . CYS B 1 180 ? 11.039 16.609 2.086 1 95.31 180 CYS B N 1
ATOM 4662 C CA . CYS B 1 180 ? 12.078 15.859 1.402 1 95.31 180 CYS B CA 1
ATOM 4663 C C . CYS B 1 180 ? 12.844 14.977 2.383 1 95.31 180 CYS B C 1
ATOM 4665 O O . CYS B 1 180 ? 14.062 14.828 2.275 1 95.31 180 CYS B O 1
ATOM 4667 N N . ALA B 1 181 ? 12.07 14.477 3.297 1 97.62 181 ALA B N 1
ATOM 4668 C CA . ALA B 1 181 ? 12.719 13.641 4.305 1 97.62 181 ALA B CA 1
ATOM 4669 C C . ALA B 1 181 ? 13.188 12.32 3.703 1 97.62 181 ALA B C 1
ATOM 4671 O O . ALA B 1 181 ? 14.109 11.688 4.223 1 97.62 181 ALA B O 1
ATOM 4672 N N . LEU B 1 182 ? 12.539 11.906 2.592 1 96.88 182 LEU B N 1
ATOM 4673 C CA . LEU B 1 182 ? 12.875 10.602 2.035 1 96.88 182 LEU B CA 1
ATOM 4674 C C . LEU B 1 182 ? 13.375 10.727 0.603 1 96.88 182 LEU B C 1
ATOM 4676 O O . LEU B 1 182 ? 13.75 9.734 -0.025 1 96.88 182 LEU B O 1
ATOM 4680 N N . GLY B 1 183 ? 13.391 11.898 0.118 1 92.38 183 GLY B N 1
ATOM 4681 C CA . GLY B 1 183 ? 13.852 12.156 -1.237 1 92.38 183 GLY B CA 1
ATOM 4682 C C . GLY B 1 183 ? 13.539 13.555 -1.721 1 92.38 183 GLY B C 1
ATOM 4683 O O . GLY B 1 183 ? 12.578 14.18 -1.251 1 92.38 183 GLY B O 1
ATOM 4684 N N . CYS B 1 184 ? 14.328 14 -2.598 1 90.94 184 CYS B N 1
ATOM 4685 C CA . CYS B 1 184 ? 14.211 15.336 -3.184 1 90.94 184 CYS B CA 1
ATOM 4686 C C . CYS B 1 184 ? 14.109 15.25 -4.703 1 90.94 184 CYS B C 1
ATOM 4688 O O . CYS B 1 184 ? 14.828 14.484 -5.336 1 90.94 184 CYS B O 1
ATOM 4690 N N . PRO B 1 185 ? 13.227 15.977 -5.293 1 84.31 185 PRO B N 1
ATOM 4691 C CA . PRO B 1 185 ? 13.102 15.938 -6.75 1 84.31 185 PRO B CA 1
ATOM 4692 C C . PRO B 1 185 ? 14.336 16.469 -7.469 1 84.31 185 PRO B C 1
ATOM 4694 O O . PRO B 1 185 ? 14.57 16.141 -8.633 1 84.31 185 PRO B O 1
ATOM 4697 N N . TYR B 1 186 ? 15.172 17.234 -6.742 1 84.56 186 TYR B N 1
ATOM 4698 C CA . TYR B 1 186 ? 16.328 17.859 -7.367 1 84.56 186 TYR B CA 1
ATOM 4699 C C . TYR B 1 186 ? 17.625 17.156 -6.977 1 84.56 186 TYR B C 1
ATOM 4701 O O . TYR B 1 186 ? 18.484 16.938 -7.82 1 84.56 186 TYR B O 1
ATOM 4709 N N . GLU B 1 187 ? 17.656 16.75 -5.703 1 89.12 187 GLU B N 1
ATOM 4710 C CA . GLU B 1 187 ? 18.906 16.188 -5.188 1 89.12 187 GLU B CA 1
ATOM 4711 C C . GLU B 1 187 ? 18.875 14.664 -5.172 1 89.12 187 GLU B C 1
ATOM 4713 O O . GLU B 1 187 ? 19.906 14.016 -5.031 1 89.12 187 GLU B O 1
ATOM 4718 N N . GLY B 1 188 ? 17.703 14.141 -5.324 1 88.38 188 GLY B N 1
ATOM 4719 C CA . GLY B 1 188 ? 17.609 12.695 -5.203 1 88.38 188 GLY B CA 1
ATOM 4720 C C . GLY B 1 188 ? 17.547 12.219 -3.766 1 88.38 188 GLY B C 1
ATOM 4721 O O . GLY B 1 188 ? 16.656 12.641 -3.01 1 88.38 188 GLY B O 1
ATOM 4722 N N . GLN B 1 189 ? 18.531 11.477 -3.465 1 88.62 189 GLN B N 1
ATOM 4723 C CA . GLN B 1 189 ? 18.547 10.922 -2.115 1 88.62 189 GLN B CA 1
ATOM 4724 C C . GLN B 1 189 ? 18.922 11.992 -1.088 1 88.62 189 GLN B C 1
ATOM 4726 O O . GLN B 1 189 ? 19.797 12.82 -1.335 1 88.62 189 GLN B O 1
ATOM 4731 N N . VAL B 1 190 ? 18.25 11.938 -0.036 1 94.38 190 VAL B N 1
ATOM 4732 C CA . VAL B 1 190 ? 18.531 12.82 1.093 1 94.38 190 VAL B CA 1
ATOM 4733 C C . VAL B 1 190 ? 19.094 12.008 2.256 1 94.38 190 VAL B C 1
ATOM 4735 O O . VAL B 1 190 ? 18.5 11 2.658 1 94.38 190 VAL B O 1
ATOM 4738 N N . LYS B 1 191 ? 20.203 12.422 2.764 1 95.31 191 LYS B N 1
ATOM 4739 C CA . LYS B 1 191 ? 20.828 11.711 3.873 1 95.31 191 LYS B CA 1
ATOM 4740 C C . LYS B 1 191 ? 20 11.82 5.145 1 95.31 191 LYS B C 1
ATOM 4742 O O . LYS B 1 191 ? 19.547 12.906 5.508 1 95.31 191 LYS B O 1
ATOM 4747 N N . PRO B 1 192 ? 19.797 10.719 5.84 1 97.44 192 PRO B N 1
ATOM 4748 C CA . PRO B 1 192 ? 19.031 10.742 7.09 1 97.44 192 PRO B CA 1
ATOM 4749 C C . PRO B 1 192 ? 19.562 11.781 8.078 1 97.44 192 PRO B C 1
ATOM 4751 O O . PRO B 1 192 ? 18.781 12.43 8.773 1 97.44 192 PRO B O 1
ATOM 4754 N N . SER B 1 193 ? 20.859 11.992 8.07 1 97.5 193 SER B N 1
ATOM 4755 C CA . SER B 1 193 ? 21.453 12.93 9.016 1 97.5 193 SER B CA 1
ATOM 4756 C C . SER B 1 193 ? 20.984 14.359 8.75 1 97.5 193 SER B C 1
ATOM 4758 O O . SER B 1 193 ? 20.891 15.164 9.672 1 97.5 193 SER B O 1
ATOM 4760 N N . GLN B 1 194 ? 20.703 14.664 7.5 1 96.88 194 GLN B N 1
ATOM 4761 C CA . GLN B 1 194 ? 20.172 15.984 7.164 1 96.88 194 GLN B CA 1
ATOM 4762 C C . GLN B 1 194 ? 18.766 16.172 7.715 1 96.88 194 GLN B C 1
ATOM 4764 O O . GLN B 1 194 ? 18.422 17.25 8.203 1 96.88 194 GLN B O 1
ATOM 4769 N N . VAL B 1 195 ? 18.016 15.125 7.641 1 98.44 195 VAL B N 1
ATOM 4770 C CA . VAL B 1 195 ? 16.656 15.156 8.188 1 98.44 195 VAL B CA 1
ATOM 4771 C C . VAL B 1 195 ? 16.719 15.328 9.703 1 98.44 195 VAL B C 1
ATOM 4773 O O . VAL B 1 195 ? 15.977 16.125 10.273 1 98.44 195 VAL B O 1
ATOM 4776 N N . THR B 1 196 ? 17.625 14.625 10.32 1 98.44 196 THR B N 1
ATOM 4777 C CA . THR B 1 196 ? 17.812 14.695 11.766 1 98.44 196 THR B CA 1
ATOM 4778 C C . THR B 1 196 ? 18.188 16.109 12.195 1 98.44 196 THR B C 1
ATOM 4780 O O . THR B 1 196 ? 17.656 16.625 13.188 1 98.44 196 THR B O 1
ATOM 4783 N N . LYS B 1 197 ? 19.047 16.688 11.438 1 97.31 197 LYS B N 1
ATOM 4784 C CA . LYS B 1 197 ? 19.484 18.031 11.75 1 97.31 197 LYS B CA 1
ATOM 4785 C C . LYS B 1 197 ? 18.312 19.016 11.742 1 97.31 197 LYS B C 1
ATOM 4787 O O . LYS B 1 197 ? 18.125 19.781 12.688 1 97.31 197 LYS B O 1
ATOM 4792 N N . VAL B 1 198 ? 17.531 18.984 10.734 1 97.56 198 VAL B N 1
ATOM 4793 C CA . VAL B 1 198 ? 16.422 19.922 10.586 1 97.56 198 VAL B CA 1
ATOM 4794 C C . VAL B 1 198 ? 15.352 19.609 11.625 1 97.56 198 VAL B C 1
ATOM 4796 O O . VAL B 1 198 ? 14.812 20.531 12.258 1 97.56 198 VAL B O 1
ATOM 4799 N N . ALA B 1 199 ? 15.023 18.344 11.805 1 98.5 199 ALA B N 1
ATOM 4800 C CA . ALA B 1 199 ? 14.016 17.938 12.781 1 98.5 199 ALA B CA 1
ATOM 4801 C C . ALA B 1 199 ? 14.406 18.344 14.188 1 98.5 199 ALA B C 1
ATOM 4803 O O . ALA B 1 199 ? 13.578 18.859 14.945 1 98.5 199 ALA B O 1
ATOM 4804 N N . LYS B 1 200 ? 15.648 18.094 14.516 1 98.06 200 LYS B N 1
ATOM 4805 C CA . LYS B 1 200 ? 16.172 18.469 15.828 1 98.06 200 LYS B CA 1
ATOM 4806 C C . LYS B 1 200 ? 16.047 19.969 16.062 1 98.06 200 LYS B C 1
ATOM 4808 O O . LYS B 1 200 ? 15.633 20.406 17.125 1 98.06 200 LYS B O 1
ATOM 4813 N N . GLN B 1 201 ? 16.391 20.734 15.102 1 97.31 201 GLN B N 1
ATOM 4814 C CA . GLN B 1 201 ? 16.344 22.188 15.219 1 97.31 201 GLN B CA 1
ATOM 4815 C C . GLN B 1 201 ? 14.914 22.672 15.422 1 97.31 201 GLN B C 1
ATOM 4817 O O . GLN B 1 201 ? 14.656 23.531 16.266 1 97.31 201 GLN B O 1
ATOM 4822 N N . LEU B 1 202 ? 13.992 22.156 14.641 1 97.69 202 LEU B N 1
ATOM 4823 C CA . LEU B 1 202 ? 12.594 22.547 14.789 1 97.69 202 LEU B CA 1
ATOM 4824 C C . LEU B 1 202 ? 12.078 22.188 16.172 1 97.69 202 LEU B C 1
ATOM 4826 O O . LEU B 1 202 ? 11.375 22.969 16.812 1 97.69 202 LEU B O 1
ATOM 4830 N N . PHE B 1 203 ? 12.461 21.016 16.656 1 98.12 203 PHE B N 1
ATOM 4831 C CA . PHE B 1 203 ? 12.062 20.562 17.984 1 98.12 203 PHE B CA 1
ATOM 4832 C C . PHE B 1 203 ? 12.641 21.469 19.062 1 98.12 203 PHE B C 1
ATOM 4834 O O . PHE B 1 203 ? 11.938 21.875 19.984 1 98.12 203 PHE B O 1
ATOM 4841 N N . GLU B 1 204 ? 13.891 21.812 18.906 1 97 204 GLU B N 1
ATOM 4842 C CA . GLU B 1 204 ? 14.578 22.641 19.891 1 97 204 GLU B CA 1
ATOM 4843 C C . GLU B 1 204 ? 14.039 24.078 19.891 1 97 204 GLU B C 1
ATOM 4845 O O . GLU B 1 204 ? 14.031 24.75 20.922 1 97 204 GLU B O 1
ATOM 4850 N N . LEU B 1 205 ? 13.609 24.547 18.734 1 95.94 205 LEU B N 1
ATOM 4851 C CA . LEU B 1 205 ? 13.039 25.875 18.609 1 95.94 205 LEU B CA 1
ATOM 4852 C C . LEU B 1 205 ? 11.688 25.953 19.312 1 95.94 205 LEU B C 1
ATOM 4854 O O . LEU B 1 205 ? 11.227 27.047 19.656 1 95.94 205 LEU B O 1
ATOM 4858 N N . GLY B 1 206 ? 11 24.75 19.406 1 97.06 206 GLY B N 1
ATOM 4859 C CA . GLY B 1 206 ? 9.781 24.781 20.203 1 97.06 206 GLY B CA 1
ATOM 4860 C C . GLY B 1 206 ? 8.617 24.094 19.531 1 97.06 206 GLY B C 1
ATOM 4861 O O . GLY B 1 206 ? 7.5 24.078 20.062 1 97.06 206 GLY B O 1
ATOM 4862 N N . CYS B 1 207 ? 8.781 23.484 18.391 1 98.25 207 CYS B N 1
ATOM 4863 C CA . CYS B 1 207 ? 7.703 22.734 17.781 1 98.25 207 CYS B CA 1
ATOM 4864 C C . CYS B 1 207 ? 7.297 21.547 18.656 1 98.25 207 CYS B C 1
ATOM 4866 O O . CYS B 1 207 ? 8.148 20.766 19.078 1 98.25 207 CYS B O 1
ATOM 4868 N N . TYR B 1 208 ? 6.02 21.391 18.891 1 98.06 208 TYR B N 1
ATOM 4869 C CA . TYR B 1 208 ? 5.574 20.328 19.781 1 98.06 208 TYR B CA 1
ATOM 4870 C C . TYR B 1 208 ? 5.559 18.984 19.047 1 98.06 208 TYR B C 1
ATOM 4872 O O . TYR B 1 208 ? 5.559 17.938 19.688 1 98.06 208 TYR B O 1
ATOM 4880 N N . GLU B 1 209 ? 5.484 19.078 17.766 1 98.62 209 GLU B N 1
ATOM 4881 C CA . GLU B 1 209 ? 5.441 17.938 16.859 1 98.62 209 GLU B CA 1
ATOM 4882 C C . GLU B 1 209 ? 6.133 18.234 15.539 1 98.62 209 GLU B C 1
ATOM 4884 O O . GLU B 1 209 ? 6 19.344 15 1 98.62 209 GLU B O 1
ATOM 4889 N N . VAL B 1 210 ? 6.957 17.297 15.062 1 98.81 210 VAL B N 1
ATOM 4890 C CA . VAL B 1 210 ? 7.656 17.438 13.781 1 98.81 210 VAL B CA 1
ATOM 4891 C C . VAL B 1 210 ? 7.223 16.328 12.828 1 98.81 210 VAL B C 1
ATOM 4893 O O . VAL B 1 210 ? 7.422 15.148 13.109 1 98.81 210 VAL B O 1
ATOM 4896 N N . SER B 1 211 ? 6.625 16.703 11.727 1 98.88 211 SER B N 1
ATOM 4897 C CA . SER B 1 211 ? 6.141 15.766 10.727 1 98.88 211 SER B CA 1
ATOM 4898 C C . SER B 1 211 ? 7.16 15.578 9.602 1 98.88 211 SER B C 1
ATOM 4900 O O . SER B 1 211 ? 7.57 16.547 8.961 1 98.88 211 SER B O 1
ATOM 4902 N N . LEU B 1 212 ? 7.578 14.383 9.398 1 98.81 212 LEU B N 1
ATOM 4903 C CA . LEU B 1 212 ? 8.578 14.047 8.398 1 98.81 212 LEU B CA 1
ATOM 4904 C C . LEU B 1 212 ? 7.918 13.656 7.078 1 98.81 212 LEU B C 1
ATOM 4906 O O . LEU B 1 212 ? 7.219 12.648 7.004 1 98.81 212 LEU B O 1
ATOM 4910 N N . GLY B 1 213 ? 8.227 14.406 5.984 1 97.62 213 GLY B N 1
ATOM 4911 C CA . GLY B 1 213 ? 7.449 14.305 4.762 1 97.62 213 GLY B CA 1
ATOM 4912 C C . GLY B 1 213 ? 8.172 13.555 3.658 1 97.62 213 GLY B C 1
ATOM 4913 O O . GLY B 1 213 ? 9.273 13.938 3.254 1 97.62 213 GLY B O 1
ATOM 4914 N N . ASP B 1 214 ? 7.559 12.523 3.203 1 96.12 214 ASP B N 1
ATOM 4915 C CA . ASP B 1 214 ? 7.918 11.93 1.917 1 96.12 214 ASP B CA 1
ATOM 4916 C C . ASP B 1 214 ? 7.305 12.719 0.761 1 96.12 214 ASP B C 1
ATOM 4918 O O . ASP B 1 214 ? 6.387 12.234 0.093 1 96.12 214 ASP B O 1
ATOM 4922 N N . THR B 1 215 ? 7.871 13.773 0.447 1 91.88 215 THR B N 1
ATOM 4923 C CA . THR B 1 215 ? 7.316 14.859 -0.352 1 91.88 215 THR B CA 1
ATOM 4924 C C . THR B 1 215 ? 7.004 14.391 -1.77 1 91.88 215 THR B C 1
ATOM 4926 O O . THR B 1 215 ? 5.969 14.742 -2.336 1 91.88 215 THR B O 1
ATOM 4929 N N . ILE B 1 216 ? 7.82 13.594 -2.277 1 88.88 216 ILE B N 1
ATOM 4930 C CA . ILE B 1 216 ? 7.621 13.227 -3.672 1 88.88 216 ILE B CA 1
ATOM 4931 C C . ILE B 1 216 ? 7.203 11.758 -3.762 1 88.88 216 ILE B C 1
ATOM 4933 O O . ILE B 1 216 ? 7.152 11.188 -4.852 1 88.88 216 ILE B O 1
ATOM 4937 N N . GLY B 1 217 ? 7.023 11.102 -2.627 1 92.06 217 GLY B N 1
ATOM 4938 C CA . GLY B 1 217 ? 6.449 9.766 -2.574 1 92.06 217 GLY B CA 1
ATOM 4939 C C . GLY B 1 217 ? 7.426 8.68 -2.99 1 92.06 217 GLY B C 1
ATOM 4940 O O . GLY B 1 217 ? 7.012 7.578 -3.357 1 92.06 217 GLY B O 1
ATOM 4941 N N . VAL B 1 218 ? 8.727 8.922 -2.975 1 91.06 218 VAL B N 1
ATOM 4942 C CA . VAL B 1 218 ? 9.719 7.957 -3.436 1 91.06 218 VAL B CA 1
ATOM 4943 C C . VAL B 1 218 ? 10.156 7.066 -2.271 1 91.06 218 VAL B C 1
ATOM 4945 O O . VAL B 1 218 ? 10.828 6.051 -2.475 1 91.06 218 VAL B O 1
ATOM 4948 N N . GLY B 1 219 ? 9.734 7.465 -1.085 1 94.25 219 GLY B N 1
ATOM 4949 C CA . GLY B 1 219 ? 10.148 6.715 0.089 1 94.25 219 GLY B CA 1
ATOM 4950 C C . GLY B 1 219 ? 9.695 5.27 0.067 1 94.25 219 GLY B C 1
ATOM 4951 O O . GLY B 1 219 ? 8.625 4.957 -0.467 1 94.25 219 GLY B O 1
ATOM 4952 N N . THR B 1 220 ? 10.492 4.426 0.675 1 95.06 220 THR B N 1
ATOM 4953 C CA . THR B 1 220 ? 10.172 3.014 0.861 1 95.06 220 THR B CA 1
ATOM 4954 C C . THR B 1 220 ? 10.211 2.639 2.34 1 95.06 220 THR B C 1
ATOM 4956 O O . THR B 1 220 ? 10.68 3.42 3.17 1 95.06 220 THR B O 1
ATOM 4959 N N . ALA B 1 221 ? 9.68 1.419 2.574 1 96.25 221 ALA B N 1
ATOM 4960 C CA . ALA B 1 221 ? 9.727 0.925 3.947 1 96.25 221 ALA B CA 1
ATOM 4961 C C . ALA B 1 221 ? 11.156 0.918 4.484 1 96.25 221 ALA B C 1
ATOM 4963 O O . ALA B 1 221 ? 11.391 1.271 5.641 1 96.25 221 ALA B O 1
ATOM 4964 N N . GLY B 1 222 ? 12.125 0.561 3.631 1 93.94 222 GLY B N 1
ATOM 4965 C CA . GLY B 1 222 ? 13.523 0.54 4.039 1 93.94 222 GLY B CA 1
ATOM 4966 C C . GLY B 1 222 ? 14.078 1.921 4.332 1 93.94 222 GLY B C 1
ATOM 4967 O O . GLY B 1 222 ? 14.695 2.137 5.379 1 93.94 222 GLY B O 1
ATOM 4968 N N . SER B 1 223 ? 13.844 2.854 3.43 1 95.5 223 SER B N 1
ATOM 4969 C CA . SER B 1 223 ? 14.359 4.207 3.619 1 95.5 223 SER B CA 1
ATOM 4970 C C . SER B 1 223 ? 13.664 4.902 4.785 1 95.5 223 SER B C 1
ATOM 4972 O O . SER B 1 223 ? 14.281 5.707 5.484 1 95.5 223 SER B O 1
ATOM 4974 N N . MET B 1 224 ? 12.406 4.605 5.023 1 97.81 224 MET B N 1
ATOM 4975 C CA . MET B 1 224 ? 11.68 5.129 6.176 1 97.81 224 MET B CA 1
ATOM 4976 C C . MET B 1 224 ? 12.312 4.66 7.48 1 97.81 224 MET B C 1
ATOM 4978 O O . MET B 1 224 ? 12.555 5.465 8.383 1 97.81 224 MET B O 1
ATOM 4982 N N . ALA B 1 225 ? 12.578 3.367 7.52 1 96.31 225 ALA B N 1
ATOM 4983 C CA . ALA B 1 225 ? 13.188 2.803 8.719 1 96.31 225 ALA B CA 1
ATOM 4984 C C . ALA B 1 225 ? 14.547 3.441 8.984 1 96.31 225 ALA B C 1
ATOM 4986 O O . ALA B 1 225 ? 14.859 3.799 10.125 1 96.31 225 ALA B O 1
ATOM 4987 N N . GLU B 1 226 ? 15.312 3.586 7.934 1 96.12 226 GLU B N 1
ATOM 4988 C CA . GLU B 1 226 ? 16.641 4.176 8.062 1 96.12 226 GLU B CA 1
ATOM 4989 C C . GLU B 1 226 ? 16.562 5.625 8.531 1 96.12 226 GLU B C 1
ATOM 4991 O O . GLU B 1 226 ? 17.266 6.031 9.445 1 96.12 226 GLU B O 1
ATOM 4996 N N . MET B 1 227 ? 15.711 6.352 7.906 1 98.19 227 MET B N 1
ATOM 4997 C CA . MET B 1 227 ? 15.539 7.762 8.234 1 98.19 227 MET B CA 1
ATOM 4998 C C . MET B 1 227 ? 15.055 7.926 9.672 1 98.19 227 MET B C 1
ATOM 5000 O O . MET B 1 227 ? 15.625 8.711 10.438 1 98.19 227 MET B O 1
ATOM 5004 N N . LEU B 1 228 ? 14.062 7.164 10.109 1 98.38 228 LEU B N 1
ATOM 5005 C CA . LEU B 1 228 ? 13.516 7.27 11.453 1 98.38 228 LEU B CA 1
ATOM 5006 C C . LEU B 1 228 ? 14.547 6.832 12.492 1 98.38 228 LEU B C 1
ATOM 5008 O O . LEU B 1 228 ? 14.625 7.41 13.578 1 98.38 228 LEU B O 1
ATOM 5012 N N . SER B 1 229 ? 15.312 5.789 12.141 1 97.06 229 SER B N 1
ATOM 5013 C CA . SER B 1 229 ? 16.344 5.332 13.055 1 97.06 229 SER B CA 1
ATOM 5014 C C . SER B 1 229 ? 17.312 6.461 13.398 1 97.06 229 SER B C 1
ATOM 5016 O O . SER B 1 229 ? 17.75 6.582 14.547 1 97.06 229 SER B O 1
ATOM 5018 N N . ASP B 1 230 ? 17.594 7.227 12.422 1 98.12 230 ASP B N 1
ATOM 5019 C CA . ASP B 1 230 ? 18.516 8.336 12.633 1 98.12 230 ASP B CA 1
ATOM 5020 C C . ASP B 1 230 ? 17.828 9.477 13.398 1 98.12 230 ASP B C 1
ATOM 5022 O O . ASP B 1 230 ? 18.375 9.984 14.375 1 98.12 230 ASP B O 1
ATOM 5026 N N . VAL B 1 231 ? 16.656 9.859 13.07 1 98.75 231 VAL B N 1
ATOM 5027 C CA . VAL B 1 231 ? 15.945 10.984 13.664 1 98.75 231 VAL B CA 1
ATOM 5028 C C . VAL B 1 231 ? 15.648 10.688 15.133 1 98.75 231 VAL B C 1
ATOM 5030 O O . VAL B 1 231 ? 15.711 11.586 15.977 1 98.75 231 VAL B O 1
ATOM 5033 N N . LEU B 1 232 ? 15.383 9.477 15.422 1 97.88 232 LEU B N 1
ATOM 5034 C CA . LEU B 1 232 ? 15 9.055 16.766 1 97.88 232 LEU B CA 1
ATOM 5035 C C . LEU B 1 232 ? 16.172 9.195 17.734 1 97.88 232 LEU B C 1
ATOM 5037 O O . LEU B 1 232 ? 15.977 9.156 18.953 1 97.88 232 LEU B O 1
ATOM 5041 N N . THR B 1 233 ? 17.359 9.383 17.234 1 97 233 THR B N 1
ATOM 5042 C CA . THR B 1 233 ? 18.516 9.602 18.094 1 97 233 THR B CA 1
ATOM 5043 C C . THR B 1 233 ? 18.469 10.992 18.719 1 97 233 THR B C 1
ATOM 5045 O O . THR B 1 233 ? 19.094 11.242 19.75 1 97 233 THR B O 1
ATOM 5048 N N . GLU B 1 234 ? 17.656 11.898 18.109 1 98.25 234 GLU B N 1
ATOM 5049 C CA . GLU B 1 234 ? 17.703 13.289 18.531 1 98.25 234 GLU B CA 1
ATOM 5050 C C . GLU B 1 234 ? 16.328 13.805 18.938 1 98.25 234 GLU B C 1
ATOM 5052 O O . GLU B 1 234 ? 16.219 14.773 19.703 1 98.25 234 GLU B O 1
ATOM 5057 N N . VAL B 1 235 ? 15.312 13.242 18.438 1 98.56 235 VAL B N 1
ATOM 5058 C CA . VAL B 1 235 ? 13.945 13.695 18.688 1 98.56 235 VAL B CA 1
ATOM 5059 C C . VAL B 1 235 ? 13.109 12.547 19.25 1 98.56 235 VAL B C 1
ATOM 5061 O O . VAL B 1 235 ? 13.094 11.445 18.688 1 98.56 235 VAL B O 1
ATOM 5064 N N . PRO B 1 236 ? 12.469 12.758 20.422 1 98.25 236 PRO B N 1
ATOM 5065 C CA . PRO B 1 236 ? 11.633 11.68 20.969 1 98.25 236 PRO B CA 1
ATOM 5066 C C . PRO B 1 236 ? 10.492 11.281 20.031 1 98.25 236 PRO B C 1
ATOM 5068 O O . PRO B 1 236 ? 9.914 12.141 19.359 1 98.25 236 PRO B O 1
ATOM 5071 N N . VAL B 1 237 ? 10.117 10.016 20.016 1 97.56 237 VAL B N 1
ATOM 5072 C CA . VAL B 1 237 ? 9.133 9.469 19.078 1 97.56 237 VAL B CA 1
ATOM 5073 C C . VAL B 1 237 ? 7.777 10.133 19.312 1 97.56 237 VAL B C 1
ATOM 5075 O O . VAL B 1 237 ? 6.996 10.305 18.375 1 97.56 237 VAL B O 1
ATOM 5078 N N . SER B 1 238 ? 7.52 10.594 20.547 1 97.62 238 SER B N 1
ATOM 5079 C CA . SER B 1 238 ? 6.25 11.219 20.891 1 97.62 238 SER B CA 1
ATOM 5080 C C . SER B 1 238 ? 6.09 12.57 20.203 1 97.62 238 SER B C 1
ATOM 5082 O O . SER B 1 238 ? 4.992 13.125 20.156 1 97.62 238 SER B O 1
ATOM 5084 N N . ALA B 1 239 ? 7.176 13.078 19.641 1 98.69 239 ALA B N 1
ATOM 5085 C CA . ALA B 1 239 ? 7.148 14.375 18.984 1 98.69 239 ALA B CA 1
ATOM 5086 C C . ALA B 1 239 ? 7.273 14.219 17.469 1 98.69 239 ALA B C 1
ATOM 5088 O O . ALA B 1 239 ? 7.539 15.188 16.75 1 98.69 239 ALA B O 1
ATOM 5089 N N . LEU B 1 240 ? 7.082 13 17 1 98.81 240 LEU B N 1
ATOM 5090 C CA . LEU B 1 240 ? 7.285 12.773 15.57 1 98.81 240 LEU B CA 1
ATOM 5091 C C . LEU B 1 240 ? 5.98 12.352 14.898 1 98.81 240 LEU B C 1
ATOM 5093 O O . LEU B 1 240 ? 5.152 11.672 15.508 1 98.81 240 LEU B O 1
ATOM 5097 N N . ALA B 1 241 ? 5.816 12.766 13.703 1 98.88 241 ALA B N 1
ATOM 5098 C CA . ALA B 1 241 ? 4.758 12.352 12.789 1 98.88 241 ALA B CA 1
ATOM 5099 C C . ALA B 1 241 ? 5.328 12.016 11.414 1 98.88 241 ALA B C 1
ATOM 5101 O O . ALA B 1 241 ? 6.469 12.367 11.102 1 98.88 241 ALA B O 1
ATOM 5102 N N . VAL B 1 242 ? 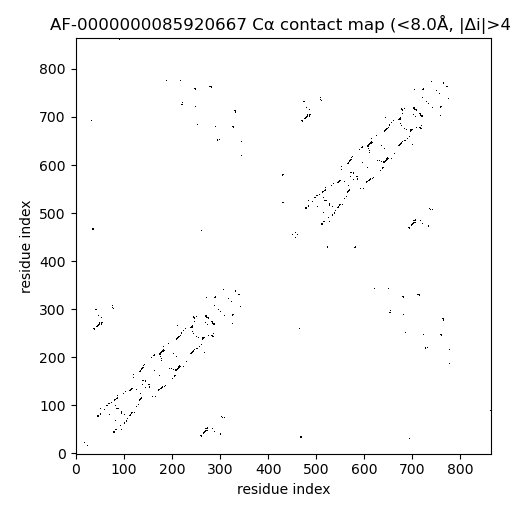4.555 11.289 10.641 1 98.88 242 VAL B N 1
ATOM 5103 C CA . VAL B 1 242 ? 4.977 11.008 9.273 1 98.88 242 VAL B CA 1
ATOM 5104 C C . VAL B 1 242 ? 3.918 11.5 8.289 1 98.88 242 VAL B C 1
ATOM 5106 O O . VAL B 1 242 ? 2.721 11.445 8.578 1 98.88 242 VAL B O 1
ATOM 5109 N N . HIS B 1 243 ? 4.379 12.008 7.211 1 98.5 243 HIS B N 1
ATOM 5110 C CA . HIS B 1 243 ? 3.605 12.555 6.102 1 98.5 243 HIS B CA 1
ATOM 5111 C C . HIS B 1 243 ? 4.016 11.914 4.777 1 98.5 243 HIS B C 1
ATOM 5113 O O . HIS B 1 243 ? 5 12.336 4.164 1 98.5 243 HIS B O 1
ATOM 5119 N N . CYS B 1 244 ? 3.145 11.016 4.305 1 97.56 244 CYS B N 1
ATOM 5120 C CA . CYS B 1 244 ? 3.572 10.25 3.139 1 97.56 244 CYS B CA 1
ATOM 5121 C C . CYS B 1 244 ? 2.717 10.586 1.923 1 97.56 244 CYS B C 1
ATOM 5123 O O . CYS B 1 244 ? 1.488 10.625 2.014 1 97.56 244 CYS B O 1
ATOM 5125 N N . HIS B 1 245 ? 3.387 10.867 0.865 1 95.5 245 HIS B N 1
ATOM 5126 C CA . HIS B 1 245 ? 2.74 10.828 -0.441 1 95.5 245 HIS B CA 1
ATOM 5127 C C . HIS B 1 245 ? 2.732 9.414 -1.01 1 95.5 245 HIS B C 1
ATOM 5129 O O . HIS B 1 245 ? 3.566 8.586 -0.639 1 95.5 245 HIS B O 1
ATOM 5135 N N . ASP B 1 246 ? 1.782 9.172 -1.874 1 94.44 246 ASP B N 1
ATOM 5136 C CA . ASP B 1 246 ? 1.603 7.812 -2.381 1 94.44 246 ASP B CA 1
ATOM 5137 C C . ASP B 1 246 ? 1.896 7.742 -3.879 1 94.44 246 ASP B C 1
ATOM 5139 O O . ASP B 1 246 ? 1.271 6.965 -4.602 1 94.44 246 ASP B O 1
ATOM 5143 N N . THR B 1 247 ? 2.811 8.516 -4.32 1 88.69 247 THR B N 1
ATOM 5144 C CA . THR B 1 247 ? 3.146 8.664 -5.734 1 88.69 247 THR B CA 1
ATOM 5145 C C . THR B 1 247 ? 3.529 7.316 -6.34 1 88.69 247 THR B C 1
ATOM 5147 O O . THR B 1 247 ? 3.1 6.98 -7.445 1 88.69 247 THR B O 1
ATOM 5150 N N . TYR B 1 248 ? 4.227 6.496 -5.625 1 88.38 248 TYR B N 1
ATOM 5151 C CA . TYR B 1 248 ? 4.68 5.219 -6.16 1 88.38 248 TYR B CA 1
ATOM 5152 C C . TYR B 1 248 ? 4.055 4.055 -5.402 1 88.38 248 TYR B C 1
ATOM 5154 O O . TYR B 1 248 ? 4.574 2.936 -5.43 1 88.38 248 TYR B O 1
ATOM 5162 N N . GLY B 1 249 ? 3.064 4.328 -4.652 1 92.19 249 GLY B N 1
ATOM 5163 C CA . GLY B 1 249 ? 2.25 3.297 -4.031 1 92.19 249 GLY B CA 1
ATOM 5164 C C . GLY B 1 249 ? 2.859 2.742 -2.756 1 92.19 249 GLY B C 1
ATOM 5165 O O . GLY B 1 249 ? 2.521 1.636 -2.332 1 92.19 249 GLY B O 1
ATOM 5166 N N . GLN B 1 250 ? 3.746 3.494 -2.15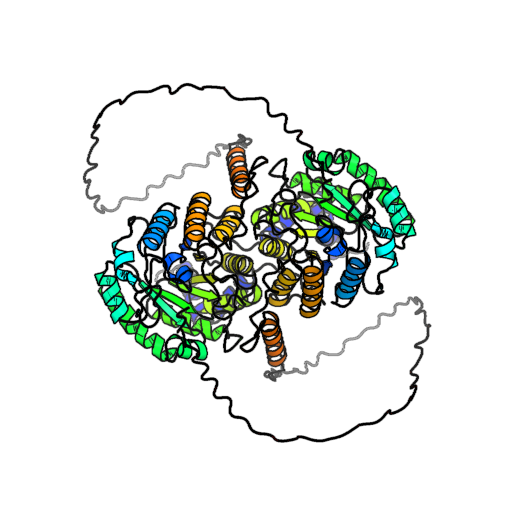6 1 95.94 250 GLN B N 1
ATOM 5167 C CA . GLN B 1 250 ? 4.516 2.938 -1.048 1 95.94 250 GLN B CA 1
ATOM 5168 C C . GLN B 1 250 ? 4.078 3.541 0.284 1 95.94 250 GLN B C 1
ATOM 5170 O O . GLN B 1 250 ? 4.625 3.201 1.335 1 95.94 250 GLN B O 1
ATOM 5175 N N . ALA B 1 251 ? 3.107 4.355 0.318 1 97.81 251 ALA B N 1
ATOM 5176 C CA . ALA B 1 251 ? 2.795 5.137 1.512 1 97.81 251 ALA B CA 1
ATOM 5177 C C . ALA B 1 251 ? 2.395 4.23 2.672 1 97.81 251 ALA B C 1
ATOM 5179 O O . ALA B 1 251 ? 2.879 4.395 3.793 1 97.81 251 ALA B O 1
ATOM 5180 N N . LEU B 1 252 ? 1.526 3.264 2.438 1 98.31 252 LEU B N 1
ATOM 5181 C CA . LEU B 1 252 ? 0.979 2.463 3.527 1 98.31 252 LEU B CA 1
ATOM 5182 C C . LEU B 1 252 ? 2.057 1.579 4.145 1 98.31 252 LEU B C 1
ATOM 5184 O O . LEU B 1 252 ? 2.188 1.521 5.371 1 98.31 252 LEU B O 1
ATOM 5188 N N . PRO B 1 253 ? 2.904 0.874 3.338 1 97.94 253 PRO B N 1
ATOM 5189 C CA . PRO B 1 253 ? 3.996 0.143 3.984 1 97.94 253 PRO B CA 1
ATOM 5190 C C . PRO B 1 253 ? 4.949 1.061 4.746 1 97.94 253 PRO B C 1
ATOM 5192 O O . PRO B 1 253 ? 5.477 0.675 5.793 1 97.94 253 PRO B O 1
ATOM 5195 N N . ASN B 1 254 ? 5.188 2.281 4.234 1 98.31 254 ASN B N 1
ATOM 5196 C CA . ASN B 1 254 ? 6.012 3.25 4.953 1 98.31 254 ASN B CA 1
ATOM 5197 C C . ASN B 1 254 ? 5.41 3.607 6.305 1 98.31 254 ASN B C 1
ATOM 5199 O O . ASN B 1 254 ? 6.113 3.629 7.316 1 98.31 254 ASN B O 1
ATOM 5203 N N . ILE B 1 255 ? 4.141 3.871 6.285 1 98.69 255 ILE B N 1
ATOM 5204 C CA . ILE B 1 255 ? 3.428 4.227 7.504 1 98.69 255 ILE B CA 1
ATOM 5205 C C . ILE B 1 255 ? 3.451 3.053 8.477 1 98.69 255 ILE B C 1
ATOM 5207 O O . ILE B 1 255 ? 3.648 3.238 9.68 1 98.69 255 ILE B O 1
ATOM 5211 N N . LEU B 1 256 ? 3.24 1.853 7.941 1 97.94 256 LEU B N 1
ATOM 5212 C CA . LEU B 1 256 ? 3.264 0.672 8.797 1 97.94 256 LEU B CA 1
ATOM 5213 C C . LEU B 1 256 ? 4.602 0.548 9.516 1 97.94 256 LEU B C 1
ATOM 5215 O O . LEU B 1 256 ? 4.645 0.294 10.727 1 97.94 256 LEU B O 1
ATOM 5219 N N . VAL B 1 257 ? 5.707 0.767 8.805 1 97.25 257 VAL B N 1
ATOM 5220 C CA . VAL B 1 257 ? 7.035 0.704 9.406 1 97.25 257 VAL B CA 1
ATOM 5221 C C . VAL B 1 257 ? 7.176 1.801 10.461 1 97.25 257 VAL B C 1
ATOM 5223 O O . VAL B 1 257 ? 7.73 1.568 11.539 1 97.25 257 VAL B O 1
ATOM 5226 N N . ALA B 1 258 ? 6.676 2.959 10.156 1 98.44 258 ALA B N 1
ATOM 5227 C CA . ALA B 1 258 ? 6.73 4.055 11.117 1 98.44 258 ALA B CA 1
ATOM 5228 C C . ALA B 1 258 ? 5.98 3.699 12.398 1 98.44 258 ALA B C 1
ATOM 5230 O O . ALA B 1 258 ? 6.465 3.957 13.5 1 98.44 258 ALA B O 1
ATOM 5231 N N . LEU B 1 259 ? 4.805 3.096 12.234 1 98.06 259 LEU B N 1
ATOM 5232 C CA . LEU B 1 259 ? 4.02 2.658 13.383 1 98.06 259 LEU B CA 1
ATOM 5233 C C . LEU B 1 259 ? 4.781 1.623 14.203 1 98.06 259 LEU B C 1
ATOM 5235 O O . LEU B 1 259 ? 4.797 1.687 15.43 1 98.06 259 LEU B O 1
ATOM 5239 N N . GLN B 1 260 ? 5.391 0.757 13.516 1 95.25 260 GLN B N 1
ATOM 5240 C CA . GLN B 1 260 ? 6.148 -0.302 14.172 1 95.25 260 GLN B CA 1
ATOM 5241 C C . GLN B 1 260 ? 7.348 0.267 14.93 1 95.25 260 GLN B C 1
ATOM 5243 O O . GLN B 1 260 ? 7.883 -0.381 15.836 1 95.25 260 GLN B O 1
ATOM 5248 N N . MET B 1 261 ? 7.75 1.442 14.531 1 96.38 261 MET B N 1
ATOM 5249 C CA . MET B 1 261 ? 8.875 2.096 15.188 1 96.38 261 MET B CA 1
ATOM 5250 C C . MET B 1 261 ? 8.391 3.072 16.25 1 96.38 261 MET B C 1
ATOM 5252 O O . MET B 1 261 ? 9.18 3.836 16.812 1 96.38 261 MET B O 1
ATOM 5256 N N . GLY B 1 262 ? 7.098 3.143 16.453 1 96.5 262 GLY B N 1
ATOM 5257 C CA . GLY B 1 262 ? 6.559 3.83 17.609 1 96.5 262 GLY B CA 1
ATOM 5258 C C . GLY B 1 262 ? 5.855 5.129 17.25 1 96.5 262 GLY B C 1
ATOM 5259 O O . GLY B 1 262 ? 5.246 5.766 18.125 1 96.5 262 GLY B O 1
ATOM 5260 N N . VAL B 1 263 ? 5.945 5.551 16.016 1 98.5 263 VAL B N 1
ATOM 5261 C CA . VAL B 1 263 ? 5.262 6.773 15.602 1 98.5 263 VAL B CA 1
ATOM 5262 C C . VAL B 1 263 ? 3.748 6.566 15.68 1 98.5 263 VAL B C 1
ATOM 5264 O O . VAL B 1 263 ? 3.236 5.52 15.281 1 98.5 263 VAL B O 1
ATOM 5267 N N . SER B 1 264 ? 3.041 7.535 16.203 1 98.62 264 SER B N 1
ATOM 5268 C CA . SER B 1 264 ? 1.605 7.352 16.375 1 98.62 264 SER B CA 1
ATOM 5269 C C . SER B 1 264 ? 0.823 8.523 15.797 1 98.62 264 SER B C 1
ATOM 5271 O O . SER B 1 264 ? -0.351 8.719 16.125 1 98.62 264 SER B O 1
ATOM 5273 N N . VAL B 1 265 ? 1.446 9.359 15.008 1 98.88 265 VAL B N 1
ATOM 5274 C CA . VAL B 1 265 ? 0.79 10.469 14.328 1 98.88 265 VAL B CA 1
ATOM 5275 C C . VAL B 1 265 ? 1.046 10.383 12.82 1 98.88 265 VAL B C 1
ATOM 5277 O O . VAL B 1 265 ? 2.195 10.273 12.391 1 98.88 265 VAL B O 1
ATOM 5280 N N . VAL B 1 266 ? -0.057 10.383 12.047 1 98.88 266 VAL B N 1
ATOM 5281 C CA . VAL B 1 266 ? 0.047 10.203 10.602 1 98.88 266 VAL B CA 1
ATOM 5282 C C . VAL B 1 266 ? -0.732 11.312 9.883 1 98.88 266 VAL B C 1
ATOM 5284 O O . VAL B 1 266 ? -1.905 11.547 10.188 1 98.88 266 VAL B O 1
ATOM 5287 N N . ASP B 1 267 ? -0.068 11.984 8.977 1 98.88 267 ASP B N 1
ATOM 5288 C CA . ASP B 1 267 ? -0.74 12.93 8.094 1 98.88 267 ASP B CA 1
ATOM 5289 C C . ASP B 1 267 ? -1.33 12.219 6.875 1 98.88 267 ASP B C 1
ATOM 5291 O O . ASP B 1 267 ? -0.682 11.352 6.281 1 98.88 267 ASP B O 1
ATOM 5295 N N . SER B 1 268 ? -2.48 12.547 6.535 1 98.5 268 SER B N 1
ATOM 5296 C CA . SER B 1 268 ? -3.145 12.008 5.355 1 98.5 268 SER B CA 1
ATOM 5297 C C . SER B 1 268 ? -4.141 13.008 4.773 1 98.5 268 SER B C 1
ATOM 5299 O O . SER B 1 268 ? -4.398 14.055 5.371 1 98.5 268 SER B O 1
ATOM 5301 N N . SER B 1 269 ? -4.609 12.742 3.578 1 98.38 269 SER B N 1
ATOM 5302 C CA . SER B 1 269 ? -5.52 13.648 2.879 1 98.38 269 SER B CA 1
ATOM 5303 C C . SER B 1 269 ? -6.73 12.898 2.334 1 98.38 269 SER B C 1
ATOM 5305 O O . SER B 1 269 ? -6.582 11.922 1.588 1 98.38 269 SER B O 1
ATOM 5307 N N . VAL B 1 270 ? -7.883 13.414 2.645 1 98.12 270 VAL B N 1
ATOM 5308 C CA . VAL B 1 270 ? -9.133 12.82 2.174 1 98.12 270 VAL B CA 1
ATOM 5309 C C . VAL B 1 270 ? -9.078 12.648 0.657 1 98.12 270 VAL B C 1
ATOM 5311 O O . VAL B 1 270 ? -8.594 13.531 -0.057 1 98.12 270 VAL B O 1
ATOM 5314 N N . ALA B 1 271 ? -9.5 11.477 0.158 1 96 271 ALA B N 1
ATOM 5315 C CA . ALA B 1 271 ? -9.586 11.141 -1.261 1 96 271 ALA B CA 1
ATOM 5316 C C . ALA B 1 271 ? -8.195 11.117 -1.901 1 96 271 ALA B C 1
ATOM 5318 O O . ALA B 1 271 ? -8.078 11.047 -3.127 1 96 271 ALA B O 1
ATOM 5319 N N . GLY B 1 272 ? -7.203 11.195 -1.067 1 95.88 272 GLY B N 1
ATOM 5320 C CA . GLY B 1 272 ? -5.859 11.242 -1.629 1 95.88 272 GLY B CA 1
ATOM 5321 C C . GLY B 1 272 ? -5.586 12.516 -2.412 1 95.88 272 GLY B C 1
ATOM 5322 O O . GLY B 1 272 ? -4.918 12.477 -3.449 1 95.88 272 GLY B O 1
ATOM 5323 N N . LEU B 1 273 ? -6.18 13.594 -1.966 1 94.69 273 LEU B N 1
ATOM 5324 C CA . LEU B 1 273 ? -5.973 14.875 -2.629 1 94.69 273 LEU B CA 1
ATOM 5325 C C . LEU B 1 273 ? -4.496 15.258 -2.623 1 94.69 273 LEU B C 1
ATOM 5327 O O . LEU B 1 273 ? -3.748 14.844 -1.731 1 94.69 273 LEU B O 1
ATOM 5331 N N . GLY B 1 274 ? -4.27 16.031 -3.496 1 90.81 274 GLY B N 1
ATOM 5332 C CA . GLY B 1 274 ? -2.908 16.484 -3.721 1 90.81 274 GLY B CA 1
ATOM 5333 C C . GLY B 1 274 ? -2.371 16.109 -5.09 1 90.81 274 GLY B C 1
ATOM 5334 O O . GLY B 1 274 ? -3.143 15.859 -6.02 1 90.81 274 GLY B O 1
ATOM 5335 N N . GLY B 1 275 ? -1.267 16.031 -5.34 1 77.94 275 GLY B N 1
ATOM 5336 C CA . GLY B 1 275 ? -0.475 15.758 -6.531 1 77.94 275 GLY B CA 1
ATOM 5337 C C . GLY B 1 275 ? 1.009 16 -6.328 1 77.94 275 GLY B C 1
ATOM 5338 O O . GLY B 1 275 ? 1.436 16.406 -5.242 1 77.94 275 GLY B O 1
ATOM 5339 N N . CYS B 1 276 ? 1.626 15.477 -7.133 1 67.5 276 CYS B N 1
ATOM 5340 C CA . CYS B 1 276 ? 3.062 15.727 -7.094 1 67.5 276 CYS B CA 1
ATOM 5341 C C . CYS B 1 276 ? 3.502 16.562 -8.289 1 67.5 276 CYS B C 1
ATOM 5343 O O . CYS B 1 276 ? 3.455 16.094 -9.43 1 67.5 276 CYS B O 1
ATOM 5345 N N . PRO B 1 277 ? 3.77 17.859 -7.949 1 65.94 277 PRO B N 1
ATOM 5346 C CA . PRO B 1 277 ? 4.168 18.703 -9.07 1 65.94 277 PRO B CA 1
ATOM 5347 C C . PRO B 1 277 ? 5.352 18.141 -9.852 1 65.94 277 PRO B C 1
ATOM 5349 O O . PRO B 1 277 ? 5.602 18.547 -10.992 1 65.94 277 PRO B O 1
ATOM 5352 N N . TYR B 1 278 ? 6.039 17.25 -9.234 1 61.88 278 TYR B N 1
ATOM 5353 C CA . TYR B 1 278 ? 7.262 16.719 -9.836 1 61.88 278 TYR B CA 1
ATOM 5354 C C . TYR B 1 278 ? 6.977 15.453 -10.625 1 61.88 278 TYR B C 1
ATOM 5356 O O . TYR B 1 278 ? 7.84 14.961 -11.359 1 61.88 278 TYR B O 1
ATOM 5364 N N . ALA B 1 279 ? 5.855 14.852 -10.406 1 57.69 279 ALA B N 1
ATOM 5365 C CA . ALA B 1 279 ? 5.398 13.664 -11.125 1 57.69 279 ALA B CA 1
ATOM 5366 C C . ALA B 1 279 ? 3.963 13.844 -11.617 1 57.69 279 ALA B C 1
ATOM 5368 O O . ALA B 1 279 ? 3.012 13.641 -10.859 1 57.69 279 ALA B O 1
ATOM 5369 N N . LYS B 1 280 ? 3.922 14.266 -12.82 1 58.47 280 LYS B N 1
ATOM 5370 C CA . LYS B 1 280 ? 2.59 14.547 -13.344 1 58.47 280 LYS B CA 1
ATOM 5371 C C . LYS B 1 280 ? 1.688 13.32 -13.234 1 58.47 280 LYS B C 1
ATOM 5373 O O . LYS B 1 280 ? 2.084 12.211 -13.602 1 58.47 280 LYS B O 1
ATOM 5378 N N . GLY B 1 281 ? 0.505 13.469 -12.734 1 59.34 281 GLY B N 1
ATOM 5379 C CA . GLY B 1 281 ? -0.482 12.406 -12.656 1 59.34 281 GLY B CA 1
ATOM 5380 C C . GLY B 1 281 ? -0.358 11.57 -11.398 1 59.34 281 GLY B C 1
ATOM 5381 O O . GLY B 1 281 ? -1.229 10.75 -11.109 1 59.34 281 GLY B O 1
ATOM 5382 N N . ALA B 1 282 ? 0.752 11.766 -10.812 1 65.75 282 ALA B N 1
ATOM 5383 C CA . ALA B 1 282 ? 0.971 10.953 -9.609 1 65.75 282 ALA B CA 1
ATOM 5384 C C . ALA B 1 282 ? 0.069 11.414 -8.469 1 65.75 282 ALA B C 1
ATOM 5386 O O . ALA B 1 282 ? -0.319 12.586 -8.406 1 65.75 282 ALA B O 1
ATOM 5387 N N . SER B 1 283 ? -0.281 10.336 -7.812 1 71.25 283 SER B N 1
ATOM 5388 C CA . SER B 1 283 ? -1.047 10.664 -6.613 1 71.25 283 SER B CA 1
ATOM 5389 C C . SER B 1 283 ? -0.225 11.5 -5.641 1 71.25 283 SER B C 1
ATOM 5391 O O . SER B 1 283 ? 1.007 11.492 -5.691 1 71.25 283 SER B O 1
ATOM 5393 N N . GLY B 1 284 ? -0.858 12.359 -4.977 1 86.94 284 GLY B N 1
ATOM 5394 C CA . GLY B 1 284 ? -0.253 13.188 -3.951 1 86.94 284 GLY B CA 1
ATOM 5395 C C . GLY B 1 284 ? -0.238 12.539 -2.582 1 86.94 284 GLY B C 1
ATOM 5396 O O . GLY B 1 284 ? 0.323 11.453 -2.414 1 86.94 284 GLY B O 1
ATOM 5397 N N . ASN B 1 285 ? -0.895 13.031 -1.677 1 95.88 285 ASN B N 1
ATOM 5398 C CA . ASN B 1 285 ? -0.967 12.531 -0.307 1 95.88 285 ASN B CA 1
ATOM 5399 C C . ASN B 1 285 ? -1.583 11.133 -0.249 1 95.88 285 ASN B C 1
ATOM 5401 O O . ASN B 1 285 ? -2.416 10.781 -1.086 1 95.88 285 ASN B O 1
ATOM 5405 N N . VAL B 1 286 ? -1.126 10.289 0.591 1 97.31 286 VAL B N 1
ATOM 5406 C CA . VAL B 1 286 ? -1.863 9.062 0.874 1 97.31 286 VAL B CA 1
ATOM 5407 C C . VAL B 1 286 ? -3.285 9.406 1.314 1 97.31 286 VAL B C 1
ATOM 5409 O O . VAL B 1 286 ? -3.502 10.391 2.027 1 97.31 286 VAL B O 1
ATOM 5412 N N . SER B 1 287 ? -4.246 8.594 0.917 1 97.31 287 SER B N 1
ATOM 5413 C CA . SER B 1 287 ? -5.641 8.875 1.232 1 97.31 287 SER B CA 1
ATOM 5414 C C . SER B 1 287 ? -5.953 8.562 2.693 1 97.31 287 SER B C 1
ATOM 5416 O O . SER B 1 287 ? -5.531 7.535 3.219 1 97.31 287 SER B O 1
ATOM 5418 N N . THR B 1 288 ? -6.684 9.453 3.312 1 98.5 288 THR B N 1
ATOM 5419 C CA . THR B 1 288 ? -7.117 9.227 4.688 1 98.5 288 THR B CA 1
ATOM 5420 C C . THR B 1 288 ? -7.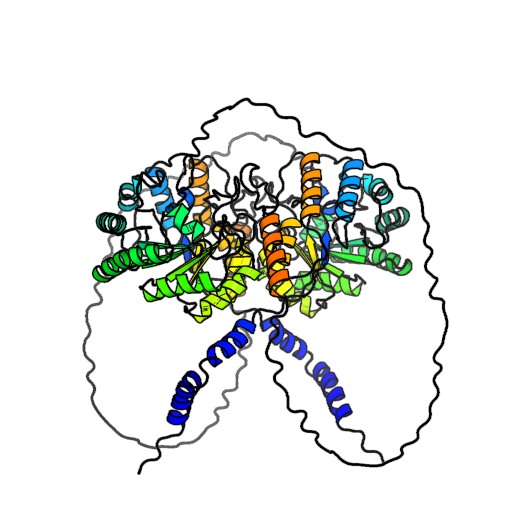93 7.938 4.793 1 98.5 288 THR B C 1
ATOM 5422 O O . THR B 1 288 ? -7.773 7.18 5.75 1 98.5 288 THR B O 1
ATOM 5425 N N . GLU B 1 289 ? -8.727 7.652 3.811 1 97.19 289 GLU B N 1
ATOM 5426 C CA . GLU B 1 289 ? -9.555 6.449 3.791 1 97.19 289 GLU B CA 1
ATOM 5427 C C . GLU B 1 289 ? -8.695 5.188 3.848 1 97.19 289 GLU B C 1
ATOM 5429 O O . GLU B 1 289 ? -8.961 4.289 4.648 1 97.19 289 GLU B O 1
ATOM 5434 N N . ASP B 1 290 ? -7.672 5.129 3.035 1 96.5 290 ASP B N 1
ATOM 5435 C CA . ASP B 1 290 ? -6.82 3.947 2.971 1 96.5 290 ASP B CA 1
ATOM 5436 C C . ASP B 1 290 ? -6.027 3.768 4.266 1 96.5 290 ASP B C 1
ATOM 5438 O O . ASP B 1 290 ? -5.824 2.641 4.723 1 96.5 290 ASP B O 1
ATOM 5442 N N . VAL B 1 291 ? -5.598 4.887 4.816 1 98.5 291 VAL B N 1
ATOM 5443 C CA . VAL B 1 291 ? -4.891 4.832 6.09 1 98.5 291 VAL B CA 1
ATOM 5444 C C . VAL B 1 291 ? -5.82 4.285 7.176 1 98.5 291 VAL B C 1
ATOM 5446 O O . VAL B 1 291 ? -5.441 3.391 7.934 1 98.5 291 VAL B O 1
ATOM 5449 N N . LEU B 1 292 ? -7.027 4.82 7.223 1 97.69 292 LEU B N 1
ATOM 5450 C CA . LEU B 1 292 ? -7.996 4.379 8.219 1 97.69 292 LEU B CA 1
ATOM 5451 C C . LEU B 1 292 ? -8.312 2.896 8.047 1 97.69 292 LEU B C 1
ATOM 5453 O O . LEU B 1 292 ? -8.414 2.162 9.039 1 97.69 292 LEU B O 1
ATOM 5457 N N . TYR B 1 293 ? -8.461 2.461 6.812 1 95.12 293 TYR B N 1
ATOM 5458 C CA . TYR B 1 293 ? -8.734 1.056 6.539 1 95.12 293 TYR B CA 1
ATOM 5459 C C . TYR B 1 293 ? -7.652 0.16 7.121 1 95.12 293 TYR B C 1
ATOM 5461 O O . TYR B 1 293 ? -7.949 -0.833 7.793 1 95.12 293 TYR B O 1
ATOM 5469 N N . MET B 1 294 ? -6.445 0.495 6.906 1 96.56 294 MET B N 1
ATOM 5470 C CA . MET B 1 294 ? -5.328 -0.288 7.422 1 96.56 294 MET B CA 1
ATOM 5471 C C . MET B 1 294 ? -5.312 -0.277 8.945 1 96.56 294 MET B C 1
ATOM 5473 O O . MET B 1 294 ? -5.18 -1.327 9.578 1 96.56 294 MET B O 1
ATOM 5477 N N . LEU B 1 295 ? -5.473 0.948 9.516 1 97.38 295 LEU B N 1
ATOM 5478 C CA . LEU B 1 295 ? -5.398 1.084 10.969 1 97.38 295 LEU B CA 1
ATOM 5479 C C . LEU B 1 295 ? -6.523 0.308 11.648 1 97.38 295 LEU B C 1
ATOM 5481 O O . LEU B 1 295 ? -6.293 -0.392 12.633 1 97.38 295 LEU B O 1
ATOM 5485 N N . HIS B 1 296 ? -7.688 0.471 11.109 1 94.25 296 HIS B N 1
ATOM 5486 C CA . HIS B 1 296 ? -8.812 -0.277 11.656 1 94.25 296 HIS B CA 1
ATOM 5487 C C . HIS B 1 296 ? -8.586 -1.78 11.531 1 94.25 296 HIS B C 1
ATOM 5489 O O . HIS B 1 296 ? -8.914 -2.541 12.445 1 94.25 296 HIS B O 1
ATOM 5495 N N . GLY B 1 297 ? -8.031 -2.221 10.453 1 91.25 297 GLY B N 1
ATOM 5496 C CA . GLY B 1 297 ? -7.707 -3.623 10.258 1 91.25 297 GLY B CA 1
ATOM 5497 C C . GLY B 1 297 ? -6.672 -4.141 11.234 1 91.25 297 GLY B C 1
ATOM 5498 O O . GLY B 1 297 ? -6.621 -5.34 11.516 1 91.25 297 GLY B O 1
ATOM 5499 N N . LEU B 1 298 ? -5.898 -3.24 11.75 1 92.69 298 LEU B N 1
ATOM 5500 C CA . LEU B 1 298 ? -4.875 -3.578 12.734 1 92.69 298 LEU B CA 1
ATOM 5501 C C . LEU B 1 298 ? -5.434 -3.51 14.148 1 92.69 298 LEU B C 1
ATOM 5503 O O . LEU B 1 298 ? -4.727 -3.805 15.117 1 92.69 298 LEU B O 1
ATOM 5507 N N . GLY B 1 299 ? -6.68 -3.098 14.234 1 90.56 299 GLY B N 1
ATOM 5508 C CA . GLY B 1 299 ? -7.297 -2.941 15.547 1 90.56 299 GLY B CA 1
ATOM 5509 C C . GLY B 1 299 ? -6.828 -1.703 16.281 1 90.56 299 GLY B C 1
ATOM 5510 O O . GLY B 1 299 ? -6.926 -1.633 17.516 1 90.56 299 GLY B O 1
ATOM 5511 N N . ILE B 1 300 ? -6.254 -0.757 15.578 1 95.62 300 ILE B N 1
ATOM 5512 C CA . ILE B 1 300 ? -5.75 0.477 16.172 1 95.62 300 ILE B CA 1
ATOM 5513 C C . ILE B 1 300 ? -6.875 1.506 16.25 1 95.62 300 ILE B C 1
ATOM 5515 O O . ILE B 1 300 ? -7.582 1.747 15.273 1 95.62 300 ILE B O 1
ATOM 5519 N N . GLU B 1 301 ? -6.984 2.127 17.406 1 96.38 301 GLU B N 1
ATOM 5520 C CA . GLU B 1 301 ? -8.023 3.129 17.609 1 96.38 301 GLU B CA 1
ATOM 5521 C C . GLU B 1 301 ? -7.629 4.469 17 1 96.38 301 GLU B C 1
ATOM 5523 O O . GLU B 1 301 ? -6.5 4.93 17.172 1 96.38 301 GLU B O 1
ATOM 5528 N N . THR B 1 302 ? -8.578 5.082 16.297 1 97.5 302 THR B N 1
ATOM 5529 C CA . THR B 1 302 ? -8.32 6.395 15.711 1 97.5 302 THR B CA 1
ATOM 5530 C C . THR B 1 302 ? -9.398 7.391 16.141 1 97.5 302 THR B C 1
ATOM 5532 O O . THR B 1 302 ? -9.18 8.602 16.094 1 97.5 302 THR B O 1
ATOM 5535 N N . GLY B 1 303 ? -10.586 6.879 16.453 1 96.94 303 GLY B N 1
ATOM 5536 C CA . GLY B 1 303 ? -11.727 7.73 16.766 1 96.94 303 GLY B CA 1
ATOM 5537 C C . GLY B 1 303 ? -12.359 8.336 15.523 1 96.94 303 GLY B C 1
ATOM 5538 O O . GLY B 1 303 ? -13.289 9.141 15.625 1 96.94 303 GLY B O 1
ATOM 5539 N N . VAL B 1 304 ? -11.977 7.922 14.352 1 98.38 304 VAL B N 1
ATOM 5540 C CA . VAL B 1 304 ? -12.43 8.555 13.117 1 98.38 304 VAL B CA 1
ATOM 5541 C C . VAL B 1 304 ? -13.391 7.617 12.383 1 98.38 304 VAL B C 1
ATOM 5543 O O . VAL B 1 304 ? -13.117 6.418 12.25 1 98.38 304 VAL B O 1
ATOM 5546 N N . ASP B 1 305 ? -14.445 8.164 11.938 1 96.06 305 ASP B N 1
ATOM 5547 C CA . ASP B 1 305 ? -15.461 7.422 11.195 1 96.06 305 ASP B CA 1
ATOM 5548 C C . ASP B 1 305 ? -15.109 7.355 9.711 1 96.06 305 ASP B C 1
ATOM 5550 O O . ASP B 1 305 ? -15.234 8.352 8.992 1 96.06 305 ASP B O 1
ATOM 5554 N N . LEU B 1 306 ? -14.789 6.207 9.258 1 95.31 306 LEU B N 1
ATOM 5555 C CA . LEU B 1 306 ? -14.328 6 7.891 1 95.31 306 LEU B CA 1
ATOM 5556 C C . LEU B 1 306 ? -15.43 6.355 6.895 1 95.31 306 LEU B C 1
ATOM 5558 O O . LEU B 1 306 ? -15.164 6.977 5.863 1 95.31 306 LEU B O 1
ATOM 5562 N N . LEU B 1 307 ? -16.641 6.004 7.137 1 92.94 307 LEU B N 1
ATOM 5563 C CA . LEU B 1 307 ? -17.75 6.25 6.223 1 92.94 307 LEU B CA 1
ATOM 5564 C C . LEU B 1 307 ? -17.969 7.746 6.031 1 92.94 307 LEU B C 1
ATOM 5566 O O . LEU B 1 307 ? -18.203 8.203 4.91 1 92.94 307 LEU B O 1
ATOM 5570 N N . LYS B 1 308 ? -17.875 8.461 7.129 1 96.12 308 LYS B N 1
ATOM 5571 C CA . LYS B 1 308 ? -18.047 9.906 7.035 1 96.12 308 LYS B CA 1
ATOM 5572 C C . LYS B 1 308 ? -16.891 10.547 6.25 1 96.12 308 LYS B C 1
ATOM 5574 O O . LYS B 1 308 ? -17.094 11.523 5.527 1 96.12 308 LYS B O 1
ATOM 5579 N N . VAL B 1 309 ? -15.688 10 6.422 1 98.12 309 VAL B N 1
ATOM 5580 C CA . VAL B 1 309 ? -14.555 10.484 5.645 1 98.12 309 VAL B CA 1
ATOM 5581 C C . VAL B 1 309 ? -14.797 10.219 4.16 1 98.12 309 VAL B C 1
ATOM 5583 O O . VAL B 1 309 ? -14.516 11.078 3.314 1 98.12 309 VAL B O 1
ATOM 5586 N N . MET B 1 310 ? -15.328 9.055 3.811 1 95.44 310 MET B N 1
ATOM 5587 C CA . MET B 1 310 ? -15.633 8.711 2.424 1 95.44 310 MET B CA 1
ATOM 5588 C C . MET B 1 310 ? -16.656 9.672 1.832 1 95.44 310 MET B C 1
ATOM 5590 O O . MET B 1 310 ? -16.547 10.055 0.667 1 95.44 310 MET B O 1
ATOM 5594 N N . GLU B 1 311 ? -17.625 10.039 2.633 1 95.69 311 GLU B N 1
ATOM 5595 C CA . GLU B 1 311 ? -18.625 11.008 2.184 1 95.69 311 GLU B CA 1
ATOM 5596 C C . GLU B 1 311 ? -17.984 12.352 1.858 1 95.69 311 GLU B C 1
ATOM 5598 O O . GLU B 1 311 ? -18.297 12.977 0.841 1 95.69 311 GLU B O 1
ATOM 5603 N N . ALA B 1 312 ? -17.125 12.805 2.727 1 98.38 312 ALA B N 1
ATOM 5604 C CA . ALA B 1 312 ? -16.391 14.039 2.477 1 98.38 312 ALA B CA 1
ATOM 5605 C C . ALA B 1 312 ? -15.531 13.93 1.215 1 98.38 312 ALA B C 1
ATOM 5607 O O . ALA B 1 312 ? -15.438 14.883 0.439 1 98.38 312 ALA B O 1
ATOM 5608 N N . GLY B 1 313 ? -14.914 12.758 1.088 1 97.56 313 GLY B N 1
ATOM 5609 C CA . GLY B 1 313 ? -14.133 12.5 -0.114 1 97.56 313 GLY B CA 1
ATOM 5610 C C . GLY B 1 313 ? -14.961 12.555 -1.384 1 97.56 313 GLY B C 1
ATOM 5611 O O . GLY B 1 313 ? -14.531 13.133 -2.387 1 97.56 313 GLY B O 1
ATOM 5612 N N . GLU B 1 314 ? -16.094 11.961 -1.352 1 95 314 GLU B N 1
ATOM 5613 C CA . GLU B 1 314 ? -17 11.992 -2.494 1 95 314 GLU B CA 1
ATOM 5614 C C . GLU B 1 314 ? -17.422 13.422 -2.824 1 95 314 GLU B C 1
ATOM 5616 O O . GLU B 1 314 ? -17.438 13.812 -3.994 1 95 314 GLU B O 1
ATOM 5621 N N . PHE B 1 315 ? -17.766 14.203 -1.801 1 97.62 315 PHE B N 1
ATOM 5622 C CA . PHE B 1 315 ? -18.172 15.594 -1.966 1 97.62 315 PHE B CA 1
ATOM 5623 C C . PHE B 1 315 ? -17.094 16.375 -2.711 1 97.62 315 PHE B C 1
ATOM 5625 O O . PHE B 1 315 ? -17.391 17.047 -3.709 1 97.62 315 PHE B O 1
ATOM 5632 N N . ILE B 1 316 ? -15.828 16.25 -2.254 1 98.12 316 ILE B N 1
ATOM 5633 C CA . ILE B 1 316 ? -14.781 17.094 -2.814 1 98.12 316 ILE B CA 1
ATOM 5634 C C . ILE B 1 316 ? -14.422 16.609 -4.219 1 98.12 316 ILE B C 1
ATOM 5636 O O . ILE B 1 316 ? -14.109 17.422 -5.098 1 98.12 316 ILE B O 1
ATOM 5640 N N . CYS B 1 317 ? -14.422 15.336 -4.438 1 95.88 317 CYS B N 1
ATOM 5641 C CA . CYS B 1 317 ? -14.172 14.805 -5.773 1 95.88 317 CYS B CA 1
ATOM 5642 C C . CYS B 1 317 ? -15.211 15.305 -6.766 1 95.88 317 CYS B C 1
ATOM 5644 O O . CYS B 1 317 ? -14.883 15.641 -7.906 1 95.88 317 CYS B O 1
ATOM 5646 N N . GLN B 1 318 ? -16.469 15.305 -6.34 1 95.81 318 GLN B N 1
ATOM 5647 C CA . GLN B 1 318 ? -17.531 15.844 -7.188 1 95.81 318 GLN B CA 1
ATOM 5648 C C . GLN B 1 318 ? -17.281 17.328 -7.492 1 95.81 318 GLN B C 1
ATOM 5650 O O . GLN B 1 318 ? -17.406 17.75 -8.641 1 95.81 318 GLN B O 1
ATOM 5655 N N . ALA B 1 319 ? -16.938 18.047 -6.5 1 97.06 319 ALA B N 1
ATOM 5656 C CA . ALA B 1 319 ? -16.703 19.484 -6.664 1 97.06 319 ALA B CA 1
ATOM 5657 C C . ALA B 1 319 ? -15.531 19.734 -7.613 1 97.06 319 ALA B C 1
ATOM 5659 O O . ALA B 1 319 ? -15.523 20.703 -8.359 1 97.06 319 ALA B O 1
ATOM 5660 N N . LEU B 1 320 ? -14.516 18.875 -7.598 1 95.81 320 LEU B N 1
ATOM 5661 C CA . LEU B 1 320 ? -13.312 19.031 -8.406 1 95.81 320 LEU B CA 1
ATOM 5662 C C . LEU B 1 320 ? -13.461 18.328 -9.75 1 95.81 320 LEU B C 1
ATOM 5664 O O . LEU B 1 320 ? -12.586 18.422 -10.602 1 95.81 320 LEU B O 1
ATOM 5668 N N . ASN B 1 321 ? -14.461 17.578 -9.93 1 93.69 321 ASN B N 1
ATOM 5669 C CA . ASN B 1 321 ? -14.703 16.781 -11.125 1 93.69 321 ASN B CA 1
ATOM 5670 C C . ASN B 1 321 ? -13.57 15.789 -11.375 1 93.69 321 ASN B C 1
ATOM 5672 O O . ASN B 1 321 ? -13 15.758 -12.469 1 93.69 321 ASN B O 1
ATOM 5676 N N . ARG B 1 322 ? -13.328 15.016 -10.328 1 89.75 322 ARG B N 1
ATOM 5677 C CA . ARG B 1 322 ? -12.305 13.984 -10.461 1 89.75 322 ARG B CA 1
ATOM 5678 C C . ARG B 1 322 ? -12.688 12.734 -9.672 1 89.75 322 ARG B C 1
ATOM 5680 O O . ARG B 1 322 ? -13.602 12.766 -8.852 1 89.75 322 ARG B O 1
ATOM 5687 N N . THR B 1 323 ? -11.953 11.672 -10.016 1 87.31 323 THR B N 1
ATOM 5688 C CA . THR B 1 323 ? -12.148 10.422 -9.289 1 87.31 323 THR B CA 1
ATOM 5689 C C . THR B 1 323 ? -11.219 10.344 -8.078 1 87.31 323 THR B C 1
ATOM 5691 O O . THR B 1 323 ? -10.133 10.93 -8.086 1 87.31 323 THR B O 1
ATOM 5694 N N . THR B 1 324 ? -11.727 9.703 -7.055 1 89.75 324 THR B N 1
ATOM 5695 C CA . THR B 1 324 ? -10.953 9.531 -5.832 1 89.75 324 THR B CA 1
ATOM 5696 C C . THR B 1 324 ? -9.68 8.734 -6.109 1 89.75 324 THR B C 1
ATOM 5698 O O . THR B 1 324 ? -9.672 7.84 -6.953 1 89.75 324 THR B O 1
ATOM 5701 N N . ASN B 1 325 ? -8.586 9.086 -5.375 1 85.81 325 ASN B N 1
ATOM 5702 C CA . ASN B 1 325 ? -7.355 8.305 -5.426 1 85.81 325 ASN B CA 1
ATOM 5703 C C . ASN B 1 325 ? -7.328 7.227 -4.348 1 85.81 325 ASN B C 1
ATOM 5705 O O . ASN B 1 325 ? -6.363 6.469 -4.246 1 85.81 325 ASN B O 1
ATOM 5709 N N . SER B 1 326 ? -8.391 7.172 -3.596 1 88.62 326 SER B N 1
ATOM 5710 C CA . SER B 1 326 ? -8.5 6.145 -2.561 1 88.62 326 SER B CA 1
ATOM 5711 C C . SER B 1 326 ? -8.992 4.824 -3.141 1 88.62 326 SER B C 1
ATOM 5713 O O . SER B 1 326 ? -10.039 4.781 -3.801 1 88.62 326 SER B O 1
ATOM 5715 N N . LYS B 1 327 ? -8.289 3.785 -2.898 1 82.94 327 LYS B N 1
ATOM 5716 C CA . LYS B 1 327 ? -8.719 2.473 -3.371 1 82.94 327 LYS B CA 1
ATOM 5717 C C . LYS B 1 327 ? -9.82 1.903 -2.482 1 82.94 327 LYS B C 1
ATOM 5719 O O . LYS B 1 327 ? -10.672 1.15 -2.953 1 82.94 327 LYS B O 1
ATOM 5724 N N . SER B 1 328 ? -9.844 2.254 -1.29 1 79.12 328 SER B N 1
ATOM 5725 C CA . SER B 1 328 ? -10.836 1.731 -0.357 1 79.12 328 SER B CA 1
ATOM 5726 C C . SER B 1 328 ? -12.188 2.424 -0.539 1 79.12 328 SER B C 1
ATOM 5728 O O . SER B 1 328 ? -13.203 1.956 -0.026 1 79.12 328 SER B O 1
ATOM 5730 N N . SER B 1 329 ? -12.203 3.508 -1.198 1 76.56 329 SER B N 1
ATOM 5731 C CA . SER B 1 329 ? -13.438 4.254 -1.413 1 76.56 329 SER B CA 1
ATOM 5732 C C . SER B 1 329 ? -14.039 3.945 -2.779 1 76.56 329 SER B C 1
ATOM 5734 O O . SER B 1 329 ? -15.109 4.453 -3.121 1 76.56 329 SER B O 1
ATOM 5736 N N . CYS B 1 330 ? -13.336 3.176 -3.58 1 62.75 330 CYS B N 1
ATOM 5737 C CA . CYS B 1 330 ? -13.844 2.924 -4.926 1 62.75 330 CYS B CA 1
ATOM 5738 C C . CYS B 1 330 ? -15.125 2.1 -4.879 1 62.75 330 CYS B C 1
ATOM 5740 O O . CYS B 1 330 ? -15.242 1.166 -4.082 1 62.75 330 CYS B O 1
ATOM 5742 N N . PRO B 1 331 ? -16.328 2.793 -5.473 1 49.66 331 PRO B N 1
ATOM 5743 C CA . PRO B 1 331 ? -17.672 2.217 -5.43 1 49.66 331 PRO B CA 1
ATOM 5744 C C . PRO B 1 331 ? -17.703 0.768 -5.906 1 49.66 331 PRO B C 1
ATOM 5746 O O . PRO B 1 331 ? -16.969 0.394 -6.816 1 49.66 331 PRO B O 1
ATOM 5749 N N . VAL B 1 332 ? -18.031 -0.206 -4.969 1 46.69 332 VAL B N 1
ATOM 5750 C CA . VAL B 1 332 ? -18.531 -1.486 -5.465 1 46.69 332 VAL B CA 1
ATOM 5751 C C . VAL B 1 332 ? -19.797 -1.266 -6.297 1 46.69 332 VAL B C 1
ATOM 5753 O O . VAL B 1 332 ? -20.641 -0.443 -5.945 1 46.69 332 VAL B O 1
ATOM 5756 N N . PRO B 1 333 ? -19.812 -1.522 -7.539 1 39.28 333 PRO B N 1
ATOM 5757 C CA . PRO B 1 333 ? -21.031 -1.283 -8.305 1 39.28 333 PRO B CA 1
ATOM 5758 C C . PRO B 1 333 ? -22.297 -1.627 -7.523 1 39.28 333 PRO B C 1
ATOM 5760 O O . PRO B 1 333 ? -22.266 -2.508 -6.66 1 39.28 333 PRO B O 1
ATOM 5763 N N . PRO B 1 334 ? -23.438 -0.775 -7.621 1 33.06 334 PRO B N 1
ATOM 5764 C CA . PRO B 1 334 ? -24.734 -0.878 -6.938 1 33.06 334 PRO B CA 1
ATOM 5765 C C . PRO B 1 334 ? -25.297 -2.295 -6.961 1 33.06 334 PRO B C 1
ATOM 5767 O O . PRO B 1 334 ? -26.328 -2.561 -6.34 1 33.06 334 PRO B O 1
ATOM 5770 N N . GLY B 1 335 ? -25.328 -3.059 -8.016 1 33.09 335 GLY B N 1
ATOM 5771 C CA . GLY B 1 335 ? -26.312 -4.133 -7.984 1 33.09 335 GLY B CA 1
ATOM 5772 C C . GLY B 1 335 ? -26.25 -4.957 -6.715 1 33.09 335 GLY B C 1
ATOM 5773 O O . GLY B 1 335 ? -27.281 -5.406 -6.211 1 33.09 335 GLY B O 1
ATOM 5774 N N . ARG B 1 336 ? -25.281 -6.031 -6.703 1 33.75 336 ARG B N 1
ATOM 5775 C CA . ARG B 1 336 ? -25.328 -7.051 -5.66 1 33.75 336 ARG B CA 1
ATOM 5776 C C . ARG B 1 336 ? -24.984 -6.461 -4.301 1 33.75 336 ARG B C 1
ATOM 5778 O O . ARG B 1 336 ? -24.375 -5.387 -4.219 1 33.75 336 ARG B O 1
ATOM 5785 N N . SER B 1 337 ? -25.391 -7.117 -3.201 1 32.56 337 SER B N 1
ATOM 5786 C CA . SER B 1 337 ? -25.141 -6.758 -1.812 1 32.56 337 SER B CA 1
ATOM 5787 C C . SER B 1 337 ? -23.75 -6.125 -1.655 1 32.56 337 SER B C 1
ATOM 5789 O O . SER B 1 337 ? -22.75 -6.707 -2.059 1 32.56 337 SER B O 1
ATOM 5791 N N . ARG B 1 338 ? -23.516 -4.902 -1.809 1 36.62 338 ARG B N 1
ATOM 5792 C CA . ARG B 1 338 ? -22.438 -3.957 -1.548 1 36.62 338 ARG B CA 1
ATOM 5793 C C . ARG B 1 338 ? -21.578 -4.414 -0.368 1 36.62 338 ARG B C 1
ATOM 5795 O O . ARG B 1 338 ? -21.922 -4.133 0.786 1 36.62 338 ARG B O 1
ATOM 5802 N N . VAL B 1 339 ? -21.188 -5.512 -0.31 1 36.91 339 VAL B N 1
ATOM 5803 C CA . VAL B 1 339 ? -20.25 -5.633 0.805 1 36.91 339 VAL B CA 1
ATOM 5804 C C . VAL B 1 339 ? -19.094 -4.656 0.618 1 36.91 339 VAL B C 1
ATOM 5806 O O . VAL B 1 339 ? -18.234 -4.863 -0.234 1 36.91 339 VAL B O 1
ATOM 5809 N N . SER B 1 340 ? -19.297 -3.275 0.442 1 42.31 340 SER B N 1
ATOM 5810 C CA . SER B 1 340 ? -18.266 -2.244 0.505 1 42.31 340 SER B CA 1
ATOM 5811 C C . SER B 1 340 ? -17.188 -2.605 1.513 1 42.31 340 SER B C 1
ATOM 5813 O O . SER B 1 340 ? -17.391 -3.453 2.383 1 42.31 340 SER B O 1
ATOM 5815 N N . ALA B 1 341 ? -16.016 -2.107 1.149 1 47.62 341 ALA B N 1
ATOM 5816 C CA . ALA B 1 341 ? -14.922 -2.219 2.117 1 47.62 341 ALA B CA 1
ATOM 5817 C C . ALA B 1 341 ? -15.43 -2.016 3.541 1 47.62 341 ALA B C 1
ATOM 5819 O O . ALA B 1 341 ? -15.023 -2.732 4.457 1 47.62 341 ALA B O 1
ATOM 5820 N N . THR B 1 342 ? -16.422 -1.058 3.578 1 45.81 342 THR B N 1
ATOM 5821 C CA . THR B 1 342 ? -17 -0.715 4.879 1 45.81 342 THR B CA 1
ATOM 5822 C C . THR B 1 342 ? -17.859 -1.852 5.406 1 45.81 342 THR B C 1
ATOM 5824 O O . THR B 1 342 ? -17.844 -2.15 6.602 1 45.81 342 THR B O 1
ATOM 5827 N N . ALA B 1 343 ? -18.562 -2.348 4.418 1 44.69 343 ALA B N 1
ATOM 5828 C CA . ALA B 1 343 ? -19.422 -3.438 4.879 1 44.69 343 ALA B CA 1
ATOM 5829 C C . ALA B 1 343 ? -18.594 -4.621 5.367 1 44.69 343 ALA B C 1
ATOM 5831 O O . ALA B 1 343 ? -18.938 -5.254 6.367 1 44.69 343 ALA B O 1
ATOM 5832 N N . HIS B 1 344 ? -17.562 -4.742 4.684 1 47.81 344 HIS B N 1
ATOM 5833 C CA . HIS B 1 344 ? -16.688 -5.828 5.117 1 47.81 344 HIS B CA 1
ATOM 5834 C C . HIS B 1 344 ? -16.031 -5.5 6.453 1 47.81 344 HIS B C 1
ATOM 5836 O O . HIS B 1 344 ? -15.938 -6.355 7.332 1 47.81 344 HIS B O 1
ATOM 5842 N N . LEU B 1 345 ? -15.516 -4.301 6.539 1 47.47 345 LEU B N 1
ATOM 5843 C CA . LEU B 1 345 ? -14.867 -3.9 7.785 1 47.47 345 LEU B CA 1
ATOM 5844 C C . LEU B 1 345 ? -15.875 -3.875 8.93 1 47.47 345 LEU B C 1
ATOM 5846 O O . LEU B 1 345 ? -15.562 -4.293 10.047 1 47.47 345 LEU B O 1
ATOM 5850 N N . TYR B 1 346 ? -17 -3.301 8.664 1 44.22 346 TYR B N 1
ATOM 5851 C CA . TYR B 1 346 ? -18.016 -3.211 9.711 1 44.22 346 TYR B CA 1
ATOM 5852 C C . TYR B 1 346 ? -18.578 -4.586 10.039 1 44.22 346 TYR B C 1
ATOM 5854 O O . TYR B 1 346 ? -18.938 -4.859 11.188 1 44.22 346 TYR B O 1
ATOM 5862 N N . ARG B 1 347 ? -18.594 -5.363 9.094 1 43.28 347 ARG B N 1
ATOM 5863 C CA . ARG B 1 347 ? -19 -6.727 9.43 1 43.28 347 ARG B CA 1
ATOM 5864 C C . ARG B 1 347 ? -17.938 -7.414 10.273 1 43.28 347 ARG B C 1
ATOM 5866 O O . ARG B 1 347 ? -18.25 -8.188 11.18 1 43.28 347 ARG B O 1
ATOM 5873 N N . ILE B 1 348 ? -16.719 -7.09 10 1 41.12 348 ILE B N 1
ATOM 5874 C CA . ILE B 1 348 ? -15.656 -7.66 10.82 1 41.12 348 ILE B CA 1
ATOM 5875 C C . ILE B 1 348 ? -15.766 -7.125 12.25 1 41.12 348 ILE B C 1
ATOM 5877 O O . ILE B 1 348 ? -15.617 -7.879 13.211 1 41.12 348 ILE B O 1
ATOM 5881 N N . GLN B 1 349 ? -15.961 -5.871 12.352 1 37.78 349 GLN B N 1
ATOM 5882 C CA . GLN B 1 349 ? -16.062 -5.293 13.688 1 37.78 349 GLN B CA 1
ATOM 5883 C C . GLN B 1 349 ? -17.312 -5.781 14.406 1 37.78 349 GLN B C 1
ATOM 5885 O O . GLN B 1 349 ? -17.297 -5.969 15.625 1 37.78 349 GLN B O 1
ATOM 5890 N N . SER B 1 350 ? -18.312 -5.938 13.727 1 36.03 350 SER B N 1
ATOM 5891 C CA . SER B 1 350 ? -19.516 -6.402 14.414 1 36.03 350 SER B CA 1
ATOM 5892 C C . SER B 1 350 ? -19.344 -7.832 14.914 1 36.03 350 SER B C 1
ATOM 5894 O O . SER B 1 350 ? -19.891 -8.188 15.969 1 36.03 350 SER B O 1
ATOM 5896 N N . VAL B 1 351 ? -18.688 -8.641 14.195 1 34.5 351 VAL B N 1
ATOM 5897 C CA . VAL B 1 351 ? -18.547 -10.016 14.672 1 34.5 351 VAL B CA 1
ATOM 5898 C C . VAL B 1 351 ? -17.578 -10.055 15.859 1 34.5 351 VAL B C 1
ATOM 5900 O O . VAL B 1 351 ? -17.766 -10.844 16.781 1 34.5 351 VAL B O 1
ATOM 5903 N N . GLU B 1 352 ? -16.562 -9.328 15.773 1 33.66 352 GLU B N 1
ATOM 5904 C CA . GLU B 1 352 ? -15.633 -9.336 16.906 1 33.66 352 GLU B CA 1
ATOM 5905 C C . GLU B 1 352 ? -16.281 -8.734 18.156 1 33.66 352 GLU B C 1
ATOM 5907 O O . GLU B 1 352 ? -16.016 -9.18 19.266 1 33.66 352 GLU B O 1
ATOM 5912 N N . ARG B 1 353 ? -17.141 -7.766 18.016 1 32.59 353 ARG B N 1
ATOM 5913 C CA . ARG B 1 353 ? -17.859 -7.34 19.203 1 32.59 353 ARG B CA 1
ATOM 5914 C C . ARG B 1 353 ? -18.75 -8.461 19.734 1 32.59 353 ARG B C 1
ATOM 5916 O O . ARG B 1 353 ? -19.062 -8.5 20.922 1 32.59 353 ARG B O 1
ATOM 5923 N N . LEU B 1 354 ? -19.203 -9.359 18.844 1 30.75 354 LEU B N 1
ATOM 5924 C CA . LEU B 1 354 ? -20.031 -10.422 19.406 1 30.75 354 LEU B CA 1
ATOM 5925 C C . LEU B 1 354 ? -19.172 -11.461 20.125 1 30.75 354 LEU B C 1
ATOM 5927 O O . LEU B 1 354 ? -19.625 -12.133 21.047 1 30.75 354 LEU B O 1
ATOM 5931 N N . SER B 1 355 ? -18.031 -11.82 19.547 1 29.02 355 SER B N 1
ATOM 5932 C CA . SER B 1 355 ? -17.297 -12.875 20.234 1 29.02 355 SER B CA 1
ATOM 5933 C C . SER B 1 355 ? -16.734 -12.383 21.562 1 29.02 355 SER B C 1
ATOM 5935 O O . SER B 1 355 ? -16.344 -13.18 22.406 1 29.02 355 SER B O 1
ATOM 5937 N N . SER B 1 356 ? -16.375 -11.195 21.625 1 26.78 356 SER B N 1
ATOM 5938 C CA . SER B 1 356 ? -15.914 -10.82 22.969 1 26.78 356 SER B CA 1
ATOM 5939 C C . SER B 1 356 ? -17.062 -10.812 23.969 1 26.78 356 SER B C 1
ATOM 5941 O O . SER B 1 356 ? -16.906 -10.336 25.094 1 26.78 356 SER B O 1
ATOM 5943 N N . ALA B 1 357 ? -18.25 -11.086 23.484 1 25.86 357 ALA B N 1
ATOM 5944 C CA . ALA B 1 357 ? -19.078 -11.312 24.656 1 25.86 357 ALA B CA 1
ATOM 5945 C C . ALA B 1 357 ? -18.578 -12.531 25.438 1 25.86 357 ALA B C 1
ATOM 5947 O O . ALA B 1 357 ? -18 -13.445 24.875 1 25.86 357 ALA B O 1
ATOM 5948 N N . GLY B 1 358 ? -18.641 -12.742 26.734 1 24.16 358 GLY B N 1
ATOM 5949 C CA . GLY B 1 358 ? -18.219 -13.555 27.859 1 24.16 358 GLY B CA 1
ATOM 5950 C C . GLY B 1 358 ? -18.469 -15.039 27.672 1 24.16 358 GLY B C 1
ATOM 5951 O O . GLY B 1 358 ? -19.625 -15.461 27.578 1 24.16 358 GLY B O 1
ATOM 5952 N N . ILE B 1 359 ? -17.906 -15.805 26.844 1 22.53 359 ILE B N 1
ATOM 5953 C CA . ILE B 1 359 ? -17.922 -17.172 27.359 1 22.53 359 ILE B CA 1
ATOM 5954 C C . ILE B 1 359 ? -17.625 -17.156 28.844 1 22.53 359 ILE B C 1
ATOM 5956 O O . ILE B 1 359 ? -16.641 -16.562 29.281 1 22.53 359 ILE B O 1
ATOM 5960 N N . PRO B 1 360 ? -18.609 -17.422 29.703 1 24.27 360 PRO B N 1
ATOM 5961 C CA . PRO B 1 360 ? -18.344 -17.641 31.125 1 24.27 360 PRO B CA 1
ATOM 5962 C C . PRO B 1 360 ? -17.141 -18.562 31.359 1 24.27 360 PRO B C 1
ATOM 5964 O O . PRO B 1 360 ? -17.141 -19.703 30.906 1 24.27 360 PRO B O 1
ATOM 5967 N N . GLY B 1 361 ? -15.992 -18.281 30.875 1 20.75 361 GLY B N 1
ATOM 5968 C CA . GLY B 1 361 ? -14.891 -19.125 31.297 1 20.75 361 GLY B CA 1
ATOM 5969 C C . GLY B 1 361 ? -15.094 -19.719 32.688 1 20.75 361 GLY B C 1
ATOM 5970 O O . GLY B 1 361 ? -15.891 -19.203 33.469 1 20.75 361 GLY B O 1
ATOM 5971 N N . LEU B 1 362 ? -14.781 -21.047 32.844 1 20.95 362 LEU B N 1
ATOM 5972 C CA . LEU B 1 362 ? -14.461 -21.844 34 1 20.95 362 LEU B CA 1
ATOM 5973 C C . LEU B 1 362 ? -13.695 -21.016 35.031 1 20.95 362 LEU B C 1
ATOM 5975 O O . LEU B 1 362 ? -12.625 -20.484 34.719 1 20.95 362 LEU B O 1
ATOM 5979 N N . LEU B 1 363 ? -14.414 -20.297 35.875 1 21.05 363 LEU B N 1
ATOM 5980 C CA . LEU B 1 363 ? -14.055 -19.828 37.219 1 21.05 363 LEU B CA 1
ATOM 5981 C C . LEU B 1 363 ? -13.102 -20.797 37.906 1 21.05 363 LEU B C 1
ATOM 5983 O O . LEU B 1 363 ? -13.484 -21.922 38.219 1 21.05 363 LEU B O 1
ATOM 5987 N N . TYR B 1 364 ? -11.938 -21.078 37.188 1 18.75 364 TYR B N 1
ATOM 5988 C CA . TYR B 1 364 ? -11.039 -21.844 38.031 1 18.75 364 TYR B CA 1
ATOM 5989 C C . TYR B 1 364 ? -11.086 -21.344 39.469 1 18.75 364 TYR B C 1
ATOM 5991 O O . TYR B 1 364 ? -10.914 -20.141 39.719 1 18.75 364 TYR B O 1
ATOM 5999 N N . HIS B 1 365 ? -11.953 -21.938 40.188 1 19 365 HIS B N 1
ATOM 6000 C CA . HIS B 1 365 ? -12.156 -21.906 41.656 1 19 365 HIS B CA 1
ATOM 6001 C C . HIS B 1 365 ? -10.828 -21.969 42.406 1 19 365 HIS B C 1
ATOM 6003 O O . HIS B 1 365 ? -10.148 -23 42.375 1 19 365 HIS B O 1
ATOM 6009 N N . SER B 1 366 ? -9.883 -20.922 41.969 1 18.41 366 SER B N 1
ATOM 6010 C CA . SER B 1 366 ? -8.797 -20.891 42.938 1 18.41 366 SER B CA 1
ATOM 6011 C C . SER B 1 366 ? -9.328 -21.047 44.375 1 18.41 366 SER B C 1
ATOM 6013 O O . SER B 1 366 ? -10.281 -20.375 44.75 1 18.41 366 SER B O 1
ATOM 6015 N N . HIS B 1 367 ? -9.352 -22.281 44.719 1 18.11 367 HIS B N 1
ATOM 6016 C CA . HIS B 1 367 ? -9.57 -22.672 46.094 1 18.11 367 HIS B CA 1
ATOM 6017 C C . HIS B 1 367 ? -8.758 -21.797 47.062 1 18.11 367 HIS B C 1
ATOM 6019 O O . HIS B 1 367 ? -7.535 -21.703 46.906 1 18.11 367 HIS B O 1
ATOM 6025 N N . ARG B 1 368 ? -9.336 -20.5 47.219 1 20.06 368 ARG B N 1
ATOM 6026 C CA . ARG B 1 368 ? -8.953 -19.719 48.406 1 20.06 368 ARG B CA 1
ATOM 6027 C C . ARG B 1 368 ? -8.719 -20.641 49.594 1 20.06 368 ARG B C 1
ATOM 6029 O O . ARG B 1 368 ? -9.672 -21.188 50.156 1 20.06 368 ARG B O 1
ATOM 6036 N N . THR B 1 369 ? -7.844 -21.594 49.344 1 17.84 369 THR B N 1
ATOM 6037 C CA . THR B 1 369 ? -7.602 -22.172 50.656 1 17.84 369 THR B CA 1
ATOM 6038 C C . THR B 1 369 ? -7.234 -21.078 51.656 1 17.84 369 THR B C 1
ATOM 6040 O O . THR B 1 369 ? -6.512 -20.141 51.312 1 17.84 369 THR B O 1
ATOM 6043 N N . PRO B 1 370 ? -8.156 -20.797 52.594 1 20.03 370 PRO B N 1
ATOM 6044 C CA . PRO B 1 370 ? -8.055 -19.922 53.781 1 20.03 370 PRO B CA 1
ATOM 6045 C C . PRO B 1 370 ? -6.684 -20 54.438 1 20.03 370 PRO B C 1
ATOM 6047 O O . PRO B 1 370 ? -6.371 -20.984 55.125 1 20.03 370 PRO B O 1
ATOM 6050 N N . VAL B 1 371 ? -5.641 -20.094 53.562 1 17.97 371 VAL B N 1
ATOM 6051 C CA . VAL B 1 371 ? -4.598 -20.375 54.562 1 17.97 371 VAL B CA 1
ATOM 6052 C C . VAL B 1 371 ? -4.555 -19.266 55.594 1 17.97 371 VAL B C 1
ATOM 6054 O O . VAL B 1 371 ? -4.621 -18.078 55.25 1 17.97 371 VAL B O 1
ATOM 6057 N N . SER B 1 372 ? -4.734 -19.562 56.812 1 17.08 372 SER B N 1
ATOM 6058 C CA . SER B 1 372 ? -4.828 -18.953 58.156 1 17.08 372 SER B CA 1
ATOM 6059 C C . SER B 1 372 ? -3.629 -18.062 58.438 1 17.08 372 SER B C 1
ATOM 6061 O O . SER B 1 372 ? -3.502 -17.516 59.531 1 17.08 372 SER B O 1
ATOM 6063 N N . GLN B 1 373 ? -2.916 -17.531 57.281 1 17.28 373 GLN B N 1
ATOM 6064 C CA . GLN B 1 373 ? -1.744 -17.188 58.062 1 17.28 373 GLN B CA 1
ATOM 6065 C C . GLN B 1 373 ? -2.109 -16.219 59.188 1 17.28 373 GLN B C 1
ATOM 6067 O O . GLN B 1 373 ? -3.066 -15.445 59.062 1 17.28 373 GLN B O 1
ATOM 6072 N N . PRO B 1 374 ? -1.248 -16.281 60.281 1 17.27 374 PRO B N 1
ATOM 6073 C CA . PRO B 1 374 ? -1.324 -15.789 61.656 1 17.27 374 PRO B CA 1
ATOM 6074 C C . PRO B 1 374 ? -1.408 -14.266 61.719 1 17.27 374 PRO B C 1
ATOM 6076 O O . PRO B 1 374 ? -1.185 -13.578 60.719 1 17.27 374 PRO B O 1
ATOM 6079 N N . HIS B 1 375 ? -1.253 -13.773 62.875 1 16.34 375 HIS B N 1
ATOM 6080 C CA . HIS B 1 375 ? -1.726 -12.805 63.875 1 16.34 375 HIS B CA 1
ATOM 6081 C C . HIS B 1 375 ? -1.057 -11.445 63.688 1 16.34 375 HIS B C 1
ATOM 6083 O O . HIS B 1 375 ? -1.553 -10.43 64.188 1 16.34 375 HIS B O 1
ATOM 6089 N N . CYS B 1 376 ? 0.188 -11.336 62.969 1 16.83 376 CYS B N 1
ATOM 6090 C CA . CYS B 1 376 ? 0.928 -10.492 63.906 1 16.83 376 CYS B CA 1
ATOM 6091 C C . CYS B 1 376 ? 0.398 -9.062 63.906 1 16.83 376 CYS B C 1
ATOM 6093 O O . CYS B 1 376 ? 0.012 -8.547 62.844 1 16.83 376 CYS B O 1
ATOM 6095 N N . GLU B 1 377 ? 0.391 -8.391 65.062 1 16.08 377 GLU B N 1
ATOM 6096 C CA . GLU B 1 377 ? -0.204 -7.328 65.875 1 16.08 377 GLU B CA 1
ATOM 6097 C C . GLU B 1 377 ? 0.178 -5.949 65.312 1 16.08 377 GLU B C 1
ATOM 6099 O O . GLU B 1 377 ? -0.661 -5.051 65.25 1 16.08 377 GLU B O 1
ATOM 6104 N N . GLU B 1 378 ? 1.491 -5.699 65 1 17.11 378 GLU B N 1
ATOM 6105 C CA . GLU B 1 378 ? 1.876 -4.562 65.812 1 17.11 378 GLU B CA 1
ATOM 6106 C C . GLU B 1 378 ? 1.336 -3.252 65.25 1 17.11 378 GLU B C 1
ATOM 6108 O O . GLU B 1 378 ? 1.067 -3.156 64.062 1 17.11 378 GLU B O 1
ATOM 6113 N N . GLU B 1 379 ? 1.396 -2.145 66.062 1 16.66 379 GLU B N 1
ATOM 6114 C CA . GLU B 1 379 ? 0.782 -0.922 66.562 1 16.66 379 GLU B CA 1
ATOM 6115 C C . GLU B 1 379 ? 1.177 0.287 65.688 1 16.66 379 GLU B C 1
ATOM 6117 O O . GLU B 1 379 ? 0.704 1.399 65.938 1 16.66 379 GLU B O 1
ATOM 6122 N N . LEU B 1 380 ? 2.033 0.116 64.625 1 17.36 380 LEU B N 1
ATOM 6123 C CA . LEU B 1 380 ? 2.809 1.35 64.688 1 17.36 380 LEU B CA 1
ATOM 6124 C C . LEU B 1 380 ? 1.91 2.568 64.5 1 17.36 380 LEU B C 1
ATOM 6126 O O . LEU B 1 380 ? 0.975 2.543 63.688 1 17.36 380 LEU B O 1
ATOM 6130 N N . SER B 1 381 ? 2.268 3.684 65.062 1 16.14 381 SER B N 1
ATOM 6131 C CA . SER B 1 381 ? 1.784 4.926 65.625 1 16.14 381 SER B CA 1
ATOM 6132 C C . SER B 1 381 ? 1.281 5.891 64.562 1 16.14 381 SER B C 1
ATOM 6134 O O . SER B 1 381 ? 1.597 5.73 63.375 1 16.14 381 SER B O 1
ATOM 6136 N N . ARG B 1 382 ? 1.126 7.25 64.875 1 16.69 382 ARG B N 1
ATOM 6137 C CA . ARG B 1 382 ? 0.098 8.281 65 1 16.69 382 ARG B CA 1
ATOM 6138 C C . ARG B 1 382 ? 0.104 9.211 63.812 1 16.69 382 ARG B C 1
ATOM 6140 O O . ARG B 1 382 ? -0.938 9.75 63.406 1 16.69 382 ARG B O 1
ATOM 6147 N N . THR B 1 383 ? 1.263 9.664 63.188 1 16.86 383 THR B N 1
ATOM 6148 C CA . THR B 1 383 ? 1.312 11.117 63.312 1 16.86 383 THR B CA 1
ATOM 6149 C C . THR B 1 383 ? 0.402 11.781 62.281 1 16.86 383 THR B C 1
ATOM 6151 O O . THR B 1 383 ? -0.025 11.148 61.312 1 16.86 383 THR B O 1
ATOM 6154 N N . ALA B 1 384 ? 0.834 13.07 61.781 1 17.5 384 ALA B N 1
ATOM 6155 C CA . ALA B 1 384 ? 0.215 14.391 61.75 1 17.5 384 ALA B CA 1
ATOM 6156 C C . ALA B 1 384 ? -0.677 14.562 60.531 1 17.5 384 ALA B C 1
ATOM 6158 O O . ALA B 1 384 ? -0.516 13.852 59.531 1 17.5 384 ALA B O 1
ATOM 6159 N N . SER B 1 385 ? -1.401 15.781 60.375 1 16.53 385 SER B N 1
ATOM 6160 C CA . SER B 1 385 ? -2.701 16.438 60.219 1 16.53 385 SER B CA 1
ATOM 6161 C C . SER B 1 385 ? -2.908 16.938 58.812 1 16.53 385 SER B C 1
ATOM 6163 O O . SER B 1 385 ? -3.834 17.703 58.562 1 16.53 385 SER B O 1
ATOM 6165 N N . MET B 1 386 ? -2.205 16.609 57.75 1 17.78 386 MET B N 1
ATOM 6166 C CA . MET B 1 386 ? -2.211 17.609 56.688 1 17.78 386 MET B CA 1
ATOM 6167 C C . MET B 1 386 ? -3.627 17.859 56.188 1 17.78 386 MET B C 1
ATOM 6169 O O . MET B 1 386 ? -4.383 16.906 55.969 1 17.78 386 MET B O 1
ATOM 6173 N N . PRO B 1 387 ? -4.078 19.172 56 1 16.56 387 PRO B N 1
ATOM 6174 C CA . PRO B 1 387 ? -5.445 19.672 55.906 1 16.56 387 PRO B CA 1
ATOM 6175 C C . PRO B 1 387 ? -6.148 19.297 54.625 1 16.56 387 PRO B C 1
ATOM 6177 O O . PRO B 1 387 ? -5.488 19.062 53.594 1 16.56 387 PRO B O 1
ATOM 6180 N N . LEU B 1 388 ? -7.5 18.938 54.594 1 16.91 388 LEU B N 1
ATOM 6181 C CA . LEU B 1 388 ? -8.539 18.312 53.781 1 16.91 388 LEU B CA 1
ATOM 6182 C C . LEU B 1 388 ? -9.148 19.312 52.812 1 16.91 388 LEU B C 1
ATOM 6184 O O . LEU B 1 388 ? -10.078 18.984 52.062 1 16.91 388 LEU B O 1
ATOM 6188 N N . CYS B 1 389 ? -8.727 20.594 52.531 1 15.23 389 CYS B N 1
ATOM 6189 C CA . CYS B 1 389 ? -9.914 21.406 52.312 1 15.23 389 CYS B CA 1
ATOM 6190 C C . CYS B 1 389 ? -10.781 20.812 51.188 1 15.23 389 CYS B C 1
ATOM 6192 O O . CYS B 1 389 ? -10.305 20.016 50.375 1 15.23 389 CYS B O 1
ATOM 6194 N N . THR B 1 390 ? -11.664 21.797 50.375 1 15.46 390 THR B N 1
ATOM 6195 C CA . THR B 1 390 ? -13.062 22.203 50.25 1 15.46 390 THR B CA 1
ATOM 6196 C C . THR B 1 390 ? -13.703 21.625 49 1 15.46 390 THR B C 1
ATOM 6198 O O . THR B 1 390 ? -13 21.266 48.062 1 15.46 390 THR B O 1
ATOM 6201 N N . ASP B 1 391 ? -15.188 21.75 48.75 1 15.58 391 ASP B N 1
ATOM 6202 C CA . ASP B 1 391 ? -16.453 21.125 48.406 1 15.58 391 ASP B CA 1
ATOM 6203 C C . ASP B 1 391 ? -16.859 21.438 46.969 1 15.58 391 ASP B C 1
ATOM 6205 O O . ASP B 1 391 ? -17.656 20.719 46.375 1 15.58 391 ASP B O 1
ATOM 6209 N N . LEU B 1 392 ? -16.516 22.578 46.188 1 16.16 392 LEU B N 1
ATOM 6210 C CA . LEU B 1 392 ? -17.703 23.25 45.688 1 16.16 392 LEU B CA 1
ATOM 6211 C C . LEU B 1 392 ? -18.453 22.375 44.688 1 16.16 392 LEU B C 1
ATOM 6213 O O . LEU B 1 392 ? -17.875 21.469 44.094 1 16.16 392 LEU B O 1
ATOM 6217 N N . GLY B 1 393 ? -19.672 23.047 43.938 1 15.66 393 GLY B N 1
ATOM 6218 C CA . GLY B 1 393 ? -21.062 22.953 43.562 1 15.66 393 GLY B CA 1
ATOM 6219 C C . GLY B 1 393 ? -21.281 22.25 42.25 1 15.66 393 GLY B C 1
ATOM 6220 O O . GLY B 1 393 ? -20.531 22.453 41.281 1 15.66 393 GLY B O 1
ATOM 6221 N N . CYS B 1 394 ? -22.094 21.156 42.156 1 16.11 394 CYS B N 1
ATOM 6222 C CA . CYS B 1 394 ? -22.766 20.172 41.312 1 16.11 394 CYS B CA 1
ATOM 6223 C C . CYS B 1 394 ? -23.812 20.844 40.438 1 16.11 394 CYS B C 1
ATOM 6225 O O . CYS B 1 394 ? -24.656 20.172 39.844 1 16.11 394 CYS B O 1
ATOM 6227 N N . ILE B 1 395 ? -23.641 22.141 39.906 1 16.2 395 ILE B N 1
ATOM 6228 C CA . ILE B 1 395 ? -24.969 22.641 39.594 1 16.2 395 ILE B CA 1
ATOM 6229 C C . ILE B 1 395 ? -25.719 21.641 38.719 1 16.2 395 ILE B C 1
ATOM 6231 O O . ILE B 1 395 ? -25.109 20.922 37.938 1 16.2 395 ILE B O 1
ATOM 6235 N N . GLY B 1 396 ? -27.188 21.812 38.719 1 15.41 396 GLY B N 1
ATOM 6236 C CA . GLY B 1 396 ? -28.484 21.188 38.656 1 15.41 396 GLY B CA 1
ATOM 6237 C C . GLY B 1 396 ? -28.859 20.781 37.219 1 15.41 396 GLY B C 1
ATOM 6238 O O . GLY B 1 396 ? -28.203 21.188 36.281 1 15.41 396 GLY B O 1
ATOM 6239 N N . ARG B 1 397 ? -30.344 20.391 36.969 1 16.2 397 ARG B N 1
ATOM 6240 C CA . ARG B 1 397 ? -31.297 19.422 36.406 1 16.2 397 ARG B CA 1
ATOM 6241 C C . ARG B 1 397 ? -31.828 19.891 35.062 1 16.2 397 ARG B C 1
ATOM 6243 O O . ARG B 1 397 ? -32.031 19.094 34.156 1 16.2 397 ARG B O 1
ATOM 6250 N N . HIS B 1 398 ? -32.188 21.219 34.656 1 16.3 398 HIS B N 1
ATOM 6251 C CA . HIS B 1 398 ? -33.625 21.344 34.344 1 16.3 398 HIS B CA 1
ATOM 6252 C C . HIS B 1 398 ? -33.969 20.672 33.031 1 16.3 398 HIS B C 1
ATOM 6254 O O . HIS B 1 398 ? -33.094 20.531 32.156 1 16.3 398 HIS B O 1
ATOM 6260 N N . CYS B 1 399 ? -35.438 20.188 32.781 1 17.28 399 CYS B N 1
ATOM 6261 C CA . CYS B 1 399 ? -36.438 19.328 32.125 1 17.28 399 CYS B CA 1
ATOM 6262 C C . CYS B 1 399 ? -36.875 19.953 30.828 1 17.28 399 CYS B C 1
ATOM 6264 O O . CYS B 1 399 ? -37.656 19.312 30.078 1 17.28 399 CYS B O 1
ATOM 6266 N N . ILE B 1 400 ? -36.438 20.938 30.062 1 18.03 400 ILE B N 1
ATOM 6267 C CA . ILE B 1 400 ? -37.562 21.578 29.422 1 18.03 400 ILE B CA 1
ATOM 6268 C C . ILE B 1 400 ? -38.219 20.609 28.438 1 18.03 400 ILE B C 1
ATOM 6270 O O . ILE B 1 400 ? -37.531 19.906 27.703 1 18.03 400 ILE B O 1
ATOM 6274 N N . PRO B 1 401 ? -39.75 20.484 28.266 1 17.25 401 PRO B N 1
ATOM 6275 C CA . PRO B 1 401 ? -40.781 19.578 27.781 1 17.25 401 PRO B CA 1
ATOM 6276 C C . PRO B 1 401 ? -40.906 19.594 26.25 1 17.25 401 PRO B C 1
ATOM 6278 O O . PRO B 1 401 ? -41.438 18.641 25.656 1 17.25 401 PRO B O 1
ATOM 6281 N N . GLY B 1 402 ? -40.5 20.547 25.438 1 17.56 402 GLY B N 1
ATOM 6282 C CA . GLY B 1 402 ? -41.469 20.953 24.422 1 17.56 402 GLY B CA 1
ATOM 6283 C C . GLY B 1 402 ? -41.938 19.828 23.531 1 17.56 402 GLY B C 1
ATOM 6284 O O . GLY B 1 402 ? -41.281 18.766 23.484 1 17.56 402 GLY B O 1
ATOM 6285 N N . GLN B 1 403 ? -42.969 20.172 22.531 1 17.34 403 GLN B N 1
ATOM 6286 C CA . GLN B 1 403 ? -44.125 19.656 21.828 1 17.34 403 GLN B CA 1
ATOM 6287 C C . GLN B 1 403 ? -43.75 18.609 20.797 1 17.34 403 GLN B C 1
ATOM 6289 O O . GLN B 1 403 ? -42.594 18.578 20.328 1 17.34 403 GLN B O 1
ATOM 6294 N N . MET B 1 404 ? -44.844 17.734 20.375 1 17.28 404 MET B N 1
ATOM 6295 C CA . MET B 1 404 ? -45.25 16.422 19.891 1 17.28 404 MET B CA 1
ATOM 6296 C C . MET B 1 404 ? -45.25 16.375 18.359 1 17.28 404 MET B C 1
ATOM 6298 O O . MET B 1 404 ? -45.438 15.32 17.766 1 17.28 404 MET B O 1
ATOM 6302 N N . ALA B 1 405 ? -44.75 17.297 17.5 1 18.42 405 ALA B N 1
ATOM 6303 C CA . ALA B 1 405 ? -45.594 17.328 16.297 1 18.42 405 ALA B CA 1
ATOM 6304 C C . ALA B 1 405 ? -45.656 15.961 15.625 1 18.42 405 ALA B C 1
ATOM 6306 O O . ALA B 1 405 ? -44.719 15.164 15.742 1 18.42 405 ALA B O 1
ATOM 6307 N N . PRO B 1 406 ? -46.844 15.664 14.883 1 17.27 406 PRO B N 1
ATOM 6308 C CA . PRO B 1 406 ? -47.562 14.453 14.469 1 17.27 406 PRO B CA 1
ATOM 6309 C C . PRO B 1 406 ? -46.75 13.602 13.492 1 17.27 406 PRO B C 1
ATOM 6311 O O . PRO B 1 406 ? -45.781 14.086 12.914 1 17.27 406 PRO B O 1
ATOM 6314 N N . PHE B 1 407 ? -47.281 12.328 13.281 1 17.58 407 PHE B N 1
ATOM 6315 C CA . PHE B 1 407 ? -47 10.953 12.867 1 17.58 407 PHE B CA 1
ATOM 6316 C C . PHE B 1 407 ? -47.062 10.82 11.352 1 17.58 407 PHE B C 1
ATOM 6318 O O . PHE B 1 407 ? -46.656 9.797 10.797 1 17.58 407 PHE B O 1
ATOM 6325 N N . GLY B 1 408 ? -47.312 11.859 10.5 1 17.27 408 GLY B N 1
ATOM 6326 C CA . GLY B 1 408 ? -48.125 11.328 9.414 1 17.27 408 GLY B CA 1
ATOM 6327 C C . GLY B 1 408 ? -47.469 10.188 8.672 1 17.27 408 GLY B C 1
ATOM 6328 O O . GLY B 1 408 ? -46.219 10.094 8.641 1 17.27 408 GLY B O 1
ATOM 6329 N N . CYS B 1 409 ? -48.281 9.047 8.344 1 16.95 409 CYS B N 1
ATOM 6330 C CA . CYS B 1 409 ? -48.312 7.68 7.828 1 16.95 409 CYS B CA 1
ATOM 6331 C C . CYS B 1 409 ? -47.938 7.641 6.352 1 16.95 409 CYS B C 1
ATOM 6333 O O . CYS B 1 409 ? -48.094 6.605 5.699 1 16.95 409 CYS B O 1
ATOM 6335 N N . TYR B 1 410 ? -47.219 8.5 5.75 1 17.06 410 TYR B N 1
ATOM 6336 C CA . TYR B 1 410 ? -47.469 8.43 4.316 1 17.06 410 TYR B CA 1
ATOM 6337 C C . TYR B 1 410 ? -47.312 6.996 3.809 1 17.06 410 TYR B C 1
ATOM 6339 O O . TYR B 1 410 ? -46.5 6.23 4.312 1 17.06 410 TYR B O 1
ATOM 6347 N N . ARG B 1 411 ? -48.5 6.43 3.148 1 16.98 411 ARG B N 1
ATOM 6348 C CA . ARG B 1 411 ? -48.938 5.246 2.422 1 16.98 411 ARG B CA 1
ATOM 6349 C C . ARG B 1 411 ? -47.906 4.812 1.395 1 16.98 411 ARG B C 1
ATOM 6351 O O . ARG B 1 411 ? -47.188 5.648 0.83 1 16.98 411 ARG B O 1
ATOM 6358 N N . ILE B 1 412 ? -47.75 3.459 1.215 1 17.66 412 ILE B N 1
ATOM 6359 C CA . ILE B 1 412 ? -47.031 2.338 0.633 1 17.66 412 ILE B CA 1
ATOM 6360 C C . ILE B 1 412 ? -47.312 2.26 -0.865 1 17.66 412 ILE B C 1
ATOM 6362 O O . ILE B 1 412 ? -46.719 1.451 -1.576 1 17.66 412 ILE B O 1
ATOM 6366 N N . TYR B 1 413 ? -47.781 3.285 -1.552 1 17.12 413 TYR B N 1
ATOM 6367 C CA . TYR B 1 413 ? -48.438 2.705 -2.73 1 17.12 413 TYR B CA 1
ATOM 6368 C C . TYR B 1 413 ? -47.438 1.87 -3.529 1 17.12 413 TYR B C 1
ATOM 6370 O O . TYR B 1 413 ? -46.281 2.289 -3.748 1 17.12 413 TYR B O 1
ATOM 6378 N N . PRO B 1 414 ? -47.844 0.489 -3.713 1 18.3 414 PRO B N 1
ATOM 6379 C CA . PRO B 1 414 ? -47.25 -0.727 -4.289 1 18.3 414 PRO B CA 1
ATOM 6380 C C . PRO B 1 414 ? -47 -0.606 -5.789 1 18.3 414 PRO B C 1
ATOM 6382 O O . PRO B 1 414 ? -46.531 -1.554 -6.414 1 18.3 414 PRO B O 1
ATOM 6385 N N . GLN B 1 415 ? -47.375 0.414 -6.441 1 17.28 415 GLN B N 1
ATOM 6386 C CA . GLN B 1 415 ? -47.875 -0.086 -7.719 1 17.28 415 GLN B CA 1
ATOM 6387 C C . GLN B 1 415 ? -46.812 -0.884 -8.453 1 17.28 415 GLN B C 1
ATOM 6389 O O . GLN B 1 415 ? -47.062 -1.967 -8.977 1 17.28 415 GLN B O 1
ATOM 6394 N N . ASP B 1 416 ? -45.969 -0.306 -9.266 1 18.05 416 ASP B N 1
ATOM 6395 C CA . ASP B 1 416 ? -46.031 -0.636 -10.688 1 18.05 416 ASP B CA 1
ATOM 6396 C C . ASP B 1 416 ? -45.531 -2.053 -10.945 1 18.05 416 ASP B C 1
ATOM 6398 O O . ASP B 1 416 ? -44.875 -2.656 -10.086 1 18.05 416 ASP B O 1
ATOM 6402 N N . LYS B 1 417 ? -45.438 -2.451 -12.531 1 18.75 417 LYS B N 1
ATOM 6403 C CA . LYS B 1 417 ? -45.438 -3.453 -13.594 1 18.75 417 LYS B CA 1
ATOM 6404 C C . LYS B 1 417 ? -44.188 -4.336 -13.531 1 18.75 417 LYS B C 1
ATOM 6406 O O . LYS B 1 417 ? -43.125 -3.877 -13.133 1 18.75 417 LYS B O 1
ATOM 6411 N N . PRO B 1 418 ? -44.344 -5.719 -13.93 1 19.28 418 PRO B N 1
ATOM 6412 C CA . PRO B 1 418 ? -43.531 -6.941 -13.859 1 19.28 418 PRO B CA 1
ATOM 6413 C C . PRO B 1 418 ? -42.219 -6.832 -14.633 1 19.28 418 PRO B C 1
ATOM 6415 O O . PRO B 1 418 ? -41.469 -7.809 -14.734 1 19.28 418 PRO B O 1
ATOM 6418 N N . LEU B 1 419 ? -41.594 -5.719 -14.836 1 18.62 419 LEU B N 1
ATOM 6419 C CA . LEU B 1 419 ? -40.719 -5.949 -15.977 1 18.62 419 LEU B CA 1
ATOM 6420 C C . LEU B 1 419 ? -39.781 -7.125 -15.703 1 18.62 419 LEU B C 1
ATOM 6422 O O . LEU B 1 419 ? -39.125 -7.188 -14.648 1 18.62 419 LEU B O 1
ATOM 6426 N N . LEU B 1 420 ? -39.969 -8.289 -16.375 1 18.14 420 LEU B N 1
ATOM 6427 C CA . LEU B 1 420 ? -39.344 -9.594 -16.516 1 18.14 420 LEU B CA 1
ATOM 6428 C C . LEU B 1 420 ? -37.844 -9.445 -16.797 1 18.14 420 LEU B C 1
ATOM 6430 O O . LEU B 1 420 ? -37.438 -9.172 -17.938 1 18.14 420 LEU B O 1
ATOM 6434 N N . LEU B 1 421 ? -37.281 -8.375 -16.422 1 18 421 LEU B N 1
ATOM 6435 C CA . LEU B 1 421 ? -35.938 -8.477 -17.031 1 18 421 LEU B CA 1
ATOM 6436 C C . LEU B 1 421 ? -35.25 -9.773 -16.625 1 18 421 LEU B C 1
ATOM 6438 O O . LEU B 1 421 ? -35.156 -10.086 -15.43 1 18 421 LEU B O 1
ATOM 6442 N N . GLN B 1 422 ? -35.25 -10.758 -17.562 1 18.02 422 GLN B N 1
ATOM 6443 C CA . GLN B 1 422 ? -34.5 -12.016 -17.609 1 18.02 422 GLN B CA 1
ATOM 6444 C C . GLN B 1 422 ? -33.062 -11.805 -17.25 1 18.02 422 GLN B C 1
ATOM 6446 O O . GLN B 1 422 ? -32.344 -10.992 -17.859 1 18.02 422 GLN B O 1
ATOM 6451 N N . ASP B 1 423 ? -32.75 -11.875 -16.078 1 20.14 423 ASP B N 1
ATOM 6452 C CA . ASP B 1 423 ? -31.469 -11.836 -15.383 1 20.14 423 ASP B CA 1
ATOM 6453 C C . ASP B 1 423 ? -30.469 -12.82 -16 1 20.14 423 ASP B C 1
ATOM 6455 O O . ASP B 1 423 ? -30.547 -14.023 -15.75 1 20.14 423 ASP B O 1
ATOM 6459 N N . ARG B 1 424 ? -30.359 -12.828 -17.312 1 20.33 424 ARG B N 1
ATOM 6460 C CA . ARG B 1 424 ? -29.375 -13.797 -17.75 1 20.33 424 ARG B CA 1
ATOM 6461 C C . ARG B 1 424 ? -28.031 -13.555 -17.047 1 20.33 424 ARG B C 1
ATOM 6463 O O . ARG B 1 424 ? -27.281 -12.641 -17.438 1 20.33 424 ARG B O 1
ATOM 6470 N N . ILE B 1 425 ? -28.016 -13.484 -15.773 1 22.91 425 ILE B N 1
ATOM 6471 C CA . ILE B 1 425 ? -26.734 -13.398 -15.094 1 22.91 425 ILE B CA 1
ATOM 6472 C C . ILE B 1 425 ? -25.812 -14.523 -15.578 1 22.91 425 ILE B C 1
ATOM 6474 O O . ILE B 1 425 ? -26.109 -15.703 -15.367 1 22.91 425 ILE B O 1
ATOM 6478 N N . GLY B 1 426 ? -25.453 -14.422 -16.828 1 21.27 426 GLY B N 1
ATOM 6479 C CA . GLY B 1 426 ? -24.422 -15.367 -17.234 1 21.27 426 GLY B CA 1
ATOM 6480 C C . GLY B 1 426 ? -23.328 -15.539 -16.188 1 21.27 426 GLY B C 1
ATOM 6481 O O . GLY B 1 426 ? -22.875 -14.562 -15.594 1 21.27 426 GLY B O 1
ATOM 6482 N N . TRP B 1 427 ? -23.484 -16.578 -15.438 1 22.36 427 TRP B N 1
ATOM 6483 C CA . TRP B 1 427 ? -22.531 -17.156 -14.477 1 22.36 427 TRP B CA 1
ATOM 6484 C C . TRP B 1 427 ? -21.109 -17.094 -15.016 1 22.36 427 TRP B C 1
ATOM 6486 O O . TRP B 1 427 ? -20.75 -17.828 -15.938 1 22.36 427 TRP B O 1
ATOM 6496 N N . CYS B 1 428 ? -20.797 -15.93 -15.461 1 26.56 428 CYS B N 1
ATOM 6497 C CA . CYS B 1 428 ? -19.375 -16.016 -15.82 1 26.56 428 CYS B CA 1
ATOM 6498 C C . CYS B 1 428 ? -18.562 -16.656 -14.703 1 26.56 428 CYS B C 1
ATOM 6500 O O . CYS B 1 428 ? -18.734 -16.297 -13.531 1 26.56 428 CYS B O 1
ATOM 6502 N N . GLY B 1 429 ? -18.266 -17.906 -14.742 1 26.92 429 GLY B N 1
ATOM 6503 C CA . GLY B 1 429 ? -17.438 -18.844 -13.992 1 26.92 429 GLY B CA 1
ATOM 6504 C C . GLY B 1 429 ? -16.203 -18.203 -13.398 1 26.92 429 GLY B C 1
ATOM 6505 O O . GLY B 1 429 ? -15.516 -17.422 -14.062 1 26.92 429 GLY B O 1
ATOM 6506 N N . VAL B 1 430 ? -16.156 -18.094 -12.164 1 30.34 430 VAL B N 1
ATOM 6507 C CA . VAL B 1 430 ? -15.367 -17.578 -11.055 1 30.34 430 VAL B CA 1
ATOM 6508 C C . VAL B 1 430 ? -14 -18.25 -11.023 1 30.34 430 VAL B C 1
ATOM 6510 O O . VAL B 1 430 ? -13.891 -19.438 -10.711 1 30.34 430 VAL B O 1
ATOM 6513 N N . LEU B 1 431 ? -13.25 -18.562 -12.031 1 31.5 431 LEU B N 1
ATOM 6514 C CA . LEU B 1 431 ? -11.977 -19.188 -11.688 1 31.5 431 LEU B CA 1
ATOM 6515 C C . LEU B 1 431 ? -11.031 -18.188 -11.023 1 31.5 431 LEU B C 1
ATOM 6517 O O . LEU B 1 431 ? -10.648 -17.188 -11.641 1 31.5 431 LEU B O 1
ATOM 6521 N N . ASP B 1 432 ? -11.383 -17.672 -9.812 1 29.98 432 ASP B N 1
ATOM 6522 C CA . ASP B 1 432 ? -10.359 -16.938 -9.07 1 29.98 432 ASP B CA 1
ATOM 6523 C C . ASP B 1 432 ? -9.297 -17.875 -8.508 1 29.98 432 ASP B C 1
ATOM 6525 O O . ASP B 1 432 ? -9.625 -18.938 -7.957 1 29.98 432 ASP B O 1
#

Organism: NCBI:txid630221

Secondary structure (DSSP, 8-state):
-----THHHHHHHHHHHHHHSTTHHHHHHHHHGGGSPPPPSB-EEEE-IIIIIHHT-SSPPPHHHHHHHHHHHTTTT-SEE--EE---TTT-GGGTTHHHHHHHS---TTSB--EE-SSHHHHHHHHHTT-S-EEEEEES-HHHHHHHHSS-HHHHHHHHHHHHHHHHHHT--EEEEEETSS-BTTTB---HHHHHHHH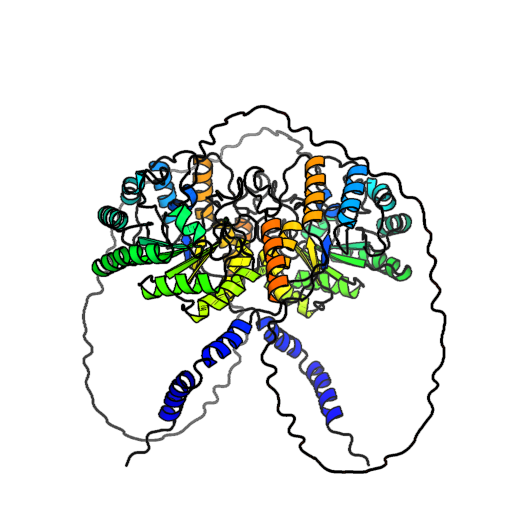HHHHHHT-SEEEEEETTS---HHHHHHHHHHHTTTS-GGGEEEEEB-TTS-HHHHHHHHHHTT--EEEEBGGG---BTTBTT---BPBHHHHHHHHHHTT-B----HHHHHHHHHHHHHHHT---S-STTS---SSS----HHHHHHHHHHHHHHHTS---------------------------------------------------------------------------/-----THHHHHHHHHHHHHHSTTHHHHHHHHHGGGSPPPPSB-EEEE-IIIIIHHT-SSPPPHHHHHHHHHHHTTTT-SEE--EE---TTT-GGGTTHHHHHHHS---TTSB--EE-SSHHHHHHHHHTT-S-EEEEEES-HHHHHHHHSS-HHHHHHHHHHHHHHHHHHT--EEEEEETSS-BTTTBS--HHHHHHHHHHHHHHT-SEEEEEETTS---HHHHHHHHHHHTTTS-GGGEEEEEB-TTS-HHHHHHHHHHTT--EEEEBGGG---BTTBTT---BPBHHHHHHHHHHTT-B----HHHHHHHHHHHHHHHT---S-STTS---SSS----HHHHHHHHHHHHHHHTS---------------------------------------------------------------------------

pLDDT: mean 72.82, std 32.14, range [15.23, 98.94]

Solvent-accessible surface area (backbone atoms only — not comparable to full-atom values): 47248 Å² total; per-residue (Å²): 138,79,83,79,59,70,70,63,53,55,62,52,47,51,56,50,43,44,69,76,38,61,59,42,60,54,50,50,42,49,56,54,68,53,42,58,48,65,61,54,67,50,39,49,50,37,36,30,22,66,24,63,16,45,49,74,47,88,65,77,71,54,64,66,58,54,26,50,46,52,39,43,44,64,72,17,45,48,48,30,38,31,54,32,33,40,49,59,40,89,54,42,59,58,32,56,56,29,58,62,35,63,62,62,40,73,81,52,95,80,38,45,56,29,30,38,26,81,37,53,68,21,41,51,52,36,47,73,45,63,47,68,29,37,27,39,74,47,44,38,35,55,69,54,25,33,72,47,71,69,34,47,48,71,57,50,53,54,47,45,48,54,36,42,52,53,26,57,74,70,70,32,56,37,35,32,33,32,33,24,41,46,23,35,98,85,72,39,77,41,61,34,67,44,34,27,51,48,51,37,50,43,44,72,68,56,28,67,32,38,30,41,16,19,61,67,10,75,36,21,39,33,52,43,50,53,29,48,61,48,28,54,76,70,37,63,51,92,33,35,28,42,31,36,17,26,25,33,63,28,26,62,36,26,50,51,47,41,23,44,70,54,34,37,33,40,42,24,6,50,31,13,28,42,49,23,94,87,27,54,89,28,45,8,30,26,20,34,56,37,52,48,52,43,38,52,39,55,68,31,45,56,70,53,41,60,69,49,44,48,51,37,24,51,53,52,23,60,74,68,71,50,78,67,67,23,42,44,66,56,66,44,54,79,80,62,88,59,65,33,64,59,44,48,48,50,48,48,51,56,50,52,62,56,62,70,51,76,73,82,68,82,74,74,72,72,73,73,67,70,76,68,80,80,78,85,80,86,76,90,75,89,82,91,75,84,83,77,90,80,80,89,83,76,85,85,81,88,74,90,80,82,89,76,85,86,75,84,90,90,93,80,87,84,91,83,88,71,82,74,74,78,74,76,71,73,74,68,43,59,75,120,138,81,83,78,60,71,69,63,54,57,59,53,47,51,56,50,45,42,69,77,37,61,61,43,60,54,49,49,42,49,57,58,68,51,43,59,46,64,61,56,68,52,38,48,51,37,35,29,22,65,23,62,14,46,50,73,49,88,64,76,72,55,64,68,56,55,24,49,46,52,40,44,46,63,71,20,45,48,48,30,38,31,54,32,31,41,50,60,41,88,56,41,58,58,32,55,56,30,57,60,35,62,60,61,39,73,80,49,96,81,38,46,55,29,29,38,26,82,37,55,68,21,41,52,53,37,47,75,46,63,47,68,28,38,26,38,73,47,42,39,34,56,69,54,24,34,65,44,71,69,35,48,49,68,56,49,52,53,48,44,47,56,37,44,52,54,26,56,74,70,70,34,55,37,36,31,35,31,35,25,40,45,22,36,99,84,70,38,76,40,59,35,67,44,34,27,51,48,51,36,50,43,45,73,67,57,28,66,33,39,29,42,16,19,61,67,9,74,35,19,38,33,52,42,50,53,28,48,60,48,27,53,75,70,38,62,52,92,32,34,29,40,30,36,16,26,25,34,63,28,26,61,36,26,49,51,48,41,22,43,70,54,32,36,33,38,42,24,5,50,29,14,28,42,48,24,96,86,28,54,88,27,44,9,30,25,20,35,56,37,52,49,53,43,36,51,39,54,70,31,43,56,70,53,41,59,68,50,44,47,51,39,25,51,53,52,22,60,76,68,71,50,79,65,66,24,41,44,65,56,66,43,56,81,83,60,89,59,67,32,62,59,43,49,49,49,48,50,51,53,50,52,60,56,61,68,47,75,70,80,64,81,72,73,71,71,71,74,64,75,68,68,79,82,76,87,75,82,73,84,82,82,81,89,77,84,84,74,86,92,81,88,86,79,83,90,82,89,74,89,78,82,89,77,82,85,75,82,70,86,81,72,83,77,70,87,83,77,79,75,71,80,73,74,70,72,74,70,56,51,84,121

InterPro domains:
  IPR000138 Hydroxymethylglutaryl-CoA lyase, active site [PS01062] (269-278)
  IPR000891 Pyruvate carboxyltransferase [PF00682] (43-316)
  IPR000891 Pyruvate carboxyltransferase [PS50991] (43-310)
  IPR013785 Aldolase-type TIM barrel [G3DSA:3.20.20.70] (37-331)
  IPR043594 HMG-CoA lyase [PTHR42738] (32-329)

Nearest PDB structures (foldseek):
  2cw6-assembly1_A  TM=9.900E-01  e=9.728E-48  Homo sapiens
  3mp5-assembly1_B  TM=9.837E-01  e=2.708E-47  Homo sapiens
  2ftp-assembly1_A  TM=9.643E-01  e=1.211E-41  Pseudomonas aeruginosa PAO1
  1ydn-assembly4_D  TM=9.913E-01  e=1.549E-37  Brucella melitensis bv. 1 str. 16M
  1ydo-assembly1_A  TM=9.885E-01  e=1.373E-37  Bacillus subtilis subsp. subtilis str. 168

Sequence (864 aa):
MGNVSTAVKHCLNYETFLRDYPWFPRLLWEEKCSELPKLPNCVKIVEVGPRDGLQNEKEIVPTEVKIQLIDMLSQTGLPVIEATSFVSSKWVAQMADHTAVLKGIKRSPDIRYPVLTPNIQGFQAAVAAGATEVAVFGSASETFSRKNINCSIEESLQRFEQVLSAAKREGIPVRGYVSCALGCPYEGQVKPSQVTKVAKQLFELGCYEVSLGDTIGVGTAGSMAEMLSDVLTEVPVSALAVHCHDTYGQALPNILVALQMGVSVVDSSVAGLGGCPYAKGASGNVSTEDVLYMLHGLGIETGVDLLKVMEAGEFICQALNRTTNSKSSCPVPPGRSRVSATAHLYRIQSVERLSSAGIPGLLYHSHRTPVSQPHCEEELSRTASMPLCTDLGCIGRHCIPGQMAPFGCYRIYPQDKPLLLQDRIGWCGVLDMGNVSTAVKHCLNYETFLRDYPWFPRLLWEEKCSELPKLPNCVKIVEVGPRDGLQNEKEIVPTEVKIQLIDMLSQTGLPVIEATSFVSSKWVAQMADHTAVLKGIKRSPDIRYPVLTPNIQGFQAAVAAGATEVAVFGSASETFSRKNINCSIEESLQRFEQVLSAAKREGIPVRGYVSCALGCPYEGQVKPSQVTKVAKQLFELGCYEVSLGDTIGVGTAGSMAEMLSDVLTEVPVSALAVHCHDTYGQALPNILVALQMGVSVVDSSVAGLGGCPYAKGASGNVSTEDVLYMLHGLGIETGVDLLKVMEAGEFICQALNRTTNSKSSCPVPPGRSRVSATAHLYRIQSVERLSSAGIPGLLYHSHRTPVSQPHCEEELSRTASMPLCTDLGCIGRHCIPGQMAPFGCYRIYPQDKPLLLQDRIGWCGVLD

Radius of gyration: 32.66 Å; Cα contacts (8 Å, |Δi|>4): 1555; chains: 2; bounding box: 104×88×108 Å

Foldseek 3Di:
DDDPDPVVVVVVCVVVVCVVPVCVVVVVVVVVVVPQFDFDQAFAEAAECLAFQQQPFPDQFDLVLLQVLVQLQQPFQHQEYARYELDDCVQGVSRNCVLVSLLRHDDDPSHAHEYEYQADVSLVSCVVSPHQEYEYEAELDQVCCCVRVNDGRVVSLVRVLNSLVVCVVVVGAYAYEYPQLQADLVPGGGDLVSVLVSQLSCVVSGHQAYEYEPFQQPHALVSLLVSCVNNCVRDPLNRYEYWHFCQPPHRQSSVVSSSSVPRRYYYFYALQGHDRPSDPPGGTTHHPLQNVLVCVVVNHHHSGHNVSSLVSSVSVCVSSVHHGPDPQSPFPPPDPDRCRSCVVSVVVVVVVVVVPPDPVPDPPPPPVPVPPDDDDDDDDDDDDDDDDDDDDDPDDDDDDDDDDPDDDDDDDDDDDDPPPPVPPPVPPVPPD/DDDPDPVVVVVVCVVVVCVVPVCVVVVVCCVVVVPQFDFDQAFAEAAECLAFQQQPFPDQFDLVLLQVLVQLQQPFQHQEYARYELDDCVQGVSRNCVLVSLLRHDDDPSHAHEYEYQAPVSLVSCVVSPHQEYEYEAELDQVCCCVRVNDGRVVSLVRVLNSLVVCVVVVGAYAYEYPQLQADLVPGGGDLVSVLVSQLSCVVSGHQAYEYEPFQQPHALVSLLVSCVNNCVRDPLNRYEYWHFCQPPHRQSSVVSSSSVPRRYYYFYALQGHDRPSDPPGGTTHHPLQNVLVCLVVNHHHSGHSVSSLVSSVSVCVSSVHHGPDPQSPFPDPDPDRCRSCVVSVVVVVVVVVVPPDPVPDPPCPVVPVPPPDDDDDDDDDDDDPDDDDDDDPDDDDDDDDDDPDDDPPDDPPDDDDPPPPCCVVPPDPPD